Protein AF-A0A4T0CJU5-F1 (afdb_monomer)

Mean predicted aligned error: 21.54 Å

Radius of gyration: 44.18 Å; Cα contacts (8 Å, |Δi|>4): 2040; chains: 1; bounding box: 103×99×143 Å

Secondary structure (DSSP, 8-state):
-PPPPP----PPPTT---HHHHHHHHHHHSSEEETTTS-TTS-HHHHHHHHHHHHTTTSEEEEEEEEEEEEE-HHHHHHHHH--HHHHHHHHHHTTSSEETTTHHHHH-HHHHHHHHHHHHHTTSEEEETTEEEES-SS---HHHHHHHHHHHHS--S-HHHHHHHHHTTSEEEEEEEEEEEEE-TT--SS----BSS--HHHHHH-GGGTPPBPPP-TTSPPPPP-PPPPPHHHHHHHHHHHHHHTTTPEEP----SEEEHHHHTGGGT--TT-GGGSTTT--B-SSS-B-PSS---HHHHHHHHHHTTTGGGT-GGGG-S-PPPP-HHHHHHHHHHHHHT--TT-----S---HHHHTBEEE-SSTHHHHHHHHHHHHTS---EEEEEEEEEE------SS--SEEEEEEEEEEEES--HHHHHHHHHHHHHHTT---EEEEE--BTTEEEEEEEEEEEGGGTEEEEEEEEEEE-HHHHHHHT--TTEEEEEEEEESHHHHHHHHT-SSGGGTSSTT--HHHHHTTT--TTS-----SGGGGTTHHHHHHHHHHHHHHHHS-HHHHHHHHTTHHHHHHHHHHHHHHTT-HHHHHHHHHHHSGGGTTTSHHHHHHHTT--SHHHHHH-HHHHHHHHSPEEEEEEHHHHHHHHHHHHHTGGGTHHHHHHHHHHHEEEEEE-TTTSTTTT-HHHHHHHTTS---------BSTT--SS-S---TTPPP-------SPPPPPHHHHHHHHHHHHHHHHHSPPPTTS--HHHHHHHHHTSPPPTTPPPGGGSPPPPPPHHHHHHHHHHHHHHHHHTPPPS--SS-----EEEEEEEPS-TT-EEEEEE-TTSSEEEEEETTSEEEEEETT---B--TTPPTTPPPBSEEEEE--SS-EEEEEEPP-----HHHHTTSS-S--TT--TTS--EEEEEETTSEEEEEETTT--EEEEEE--SS-EEEEEE-TTSSEEEEEETTSEEEEEETTEEEEEEEEE--SS-EEEEEE-TTSSEEEEEE-TTT--EEEEETTT--EEEEE---SS-EEEEEE-TTSSEEEEEETTSEEEEEETTT--EEEEEE---TT-EEEEEE-TTSSEEEEEETTSEEEEEE-SPPP---TTGGGTTTS-----------------------------TTEEEEEE-SS--EEEEEE-TTSEEEEEEE---

Structure (mmCIF, N/CA/C/O backbone):
data_AF-A0A4T0CJU5-F1
#
_entry.id   AF-A0A4T0CJU5-F1
#
loop_
_atom_site.group_PDB
_atom_site.id
_atom_site.type_symbol
_atom_site.label_atom_id
_atom_site.label_alt_id
_atom_site.label_comp_id
_atom_site.label_asym_id
_atom_site.label_entity_id
_atom_site.label_seq_id
_atom_site.pdbx_PDB_ins_code
_atom_site.Cartn_x
_atom_site.Cartn_y
_atom_site.Cartn_z
_atom_site.occupancy
_atom_site.B_iso_or_equiv
_atom_site.auth_seq_id
_atom_site.auth_comp_id
_atom_site.auth_asym_id
_atom_site.auth_atom_id
_atom_site.pdbx_PDB_model_num
ATOM 1 N N . MET A 1 1 ? -14.680 -33.473 -6.000 1.00 34.31 1 MET A N 1
ATOM 2 C CA . MET A 1 1 ? -15.184 -34.357 -4.924 1.00 34.31 1 MET A CA 1
ATOM 3 C C . MET A 1 1 ? -14.002 -34.819 -4.080 1.00 34.31 1 MET A C 1
ATOM 5 O O . MET A 1 1 ? -12.968 -35.055 -4.693 1.00 34.31 1 MET A O 1
ATOM 9 N N . PRO A 1 2 ? -14.130 -34.978 -2.750 1.00 33.25 2 PRO A N 1
ATOM 10 C CA . PRO A 1 2 ? -15.280 -34.644 -1.912 1.00 33.25 2 PRO A CA 1
ATOM 11 C C . PRO A 1 2 ? -15.094 -33.295 -1.190 1.00 33.25 2 PRO A C 1
ATOM 13 O O . PRO A 1 2 ? -14.107 -33.085 -0.497 1.00 33.25 2 PRO A O 1
ATOM 16 N N . GLY A 1 3 ? -16.074 -32.397 -1.307 1.00 28.19 3 GLY A N 1
ATOM 17 C CA . GLY A 1 3 ? -16.314 -31.404 -0.256 1.00 28.19 3 GLY A CA 1
ATOM 18 C C . GLY A 1 3 ? -17.246 -32.030 0.782 1.00 28.19 3 GLY A C 1
ATOM 19 O O . GLY A 1 3 ? -18.084 -32.859 0.412 1.00 28.19 3 GLY A O 1
ATOM 20 N N . GLN A 1 4 ? -17.125 -31.669 2.062 1.00 28.81 4 GLN A N 1
ATOM 21 C CA . GLN A 1 4 ? -18.107 -32.107 3.055 1.00 28.81 4 GLN A CA 1
ATOM 22 C C . GLN A 1 4 ? -19.488 -31.567 2.670 1.00 28.81 4 GLN A C 1
ATOM 24 O O . GLN A 1 4 ? -19.702 -30.357 2.605 1.00 28.81 4 GLN A O 1
ATOM 29 N N . ARG A 1 5 ? -20.440 -32.476 2.434 1.00 32.47 5 ARG A N 1
ATOM 30 C CA . ARG A 1 5 ? -21.855 -32.111 2.411 1.00 32.47 5 ARG A CA 1
ATOM 31 C C . ARG A 1 5 ? -22.204 -31.589 3.806 1.00 32.47 5 ARG A C 1
ATOM 33 O O . ARG A 1 5 ? -22.168 -32.362 4.762 1.00 32.47 5 ARG A O 1
ATOM 40 N N . GLY A 1 6 ? -22.579 -30.312 3.908 1.00 31.36 6 GLY A N 1
ATOM 41 C CA . GLY A 1 6 ? -23.425 -29.863 5.018 1.00 31.36 6 GLY A CA 1
ATOM 42 C C . GLY A 1 6 ? -24.657 -30.775 5.099 1.00 31.36 6 GLY A C 1
ATOM 43 O O . GLY A 1 6 ? -25.038 -31.338 4.066 1.00 31.36 6 GLY A O 1
ATOM 44 N N . PRO A 1 7 ? -25.230 -30.998 6.294 1.00 32.50 7 PRO A N 1
ATOM 45 C CA . PRO A 1 7 ? -26.117 -32.127 6.541 1.00 32.50 7 PRO A CA 1
ATOM 46 C C . PRO A 1 7 ? -27.236 -32.199 5.502 1.00 32.50 7 PRO A C 1
ATOM 48 O O . PRO A 1 7 ? -28.083 -31.309 5.411 1.00 32.50 7 PRO A O 1
ATOM 51 N N . VAL A 1 8 ? -27.214 -33.288 4.726 1.00 31.36 8 VAL A N 1
ATOM 52 C CA . VAL A 1 8 ? -28.356 -33.733 3.923 1.00 31.36 8 VAL A CA 1
ATOM 53 C C . VAL A 1 8 ? -29.567 -33.737 4.857 1.00 31.36 8 VAL A C 1
ATOM 55 O O . VAL A 1 8 ? -29.411 -34.199 5.993 1.00 31.36 8 VAL A O 1
ATOM 58 N N . PRO A 1 9 ? -30.749 -33.242 4.443 1.00 34.59 9 PRO A N 1
ATOM 59 C CA . PRO A 1 9 ? -31.945 -33.393 5.255 1.00 34.59 9 PRO A CA 1
ATOM 60 C C . PRO A 1 9 ? -32.170 -34.888 5.482 1.00 34.59 9 PRO A C 1
ATOM 62 O O . PRO A 1 9 ? -32.543 -35.623 4.567 1.00 34.59 9 PRO A O 1
ATOM 65 N N . VAL A 1 10 ? -31.884 -35.343 6.702 1.00 34.25 10 VAL A N 1
ATOM 66 C CA . VAL A 1 10 ? -32.194 -36.700 7.134 1.00 34.25 10 VAL A CA 1
ATOM 67 C C . VAL A 1 10 ? -33.710 -36.760 7.210 1.00 34.25 10 VAL A C 1
ATOM 69 O O . VAL A 1 10 ? -34.306 -36.341 8.202 1.00 34.25 10 VAL A O 1
ATOM 72 N N . LEU A 1 11 ? -34.325 -37.235 6.124 1.00 36.34 11 LEU A N 1
ATOM 73 C CA . LEU A 1 11 ? -35.684 -37.759 6.148 1.00 36.34 11 LEU A CA 1
ATOM 74 C C . LEU A 1 11 ? -35.751 -38.719 7.332 1.00 36.34 11 LEU A C 1
ATOM 76 O O . LEU A 1 11 ? -34.947 -39.653 7.412 1.00 36.34 11 LEU A O 1
ATOM 80 N N . ALA A 1 12 ? -36.637 -38.423 8.282 1.00 36.53 12 ALA A N 1
ATOM 81 C CA . ALA A 1 12 ? -36.696 -39.153 9.535 1.00 36.53 12 ALA A CA 1
ATOM 82 C C . ALA A 1 12 ? -36.865 -40.649 9.245 1.00 36.53 12 ALA A C 1
ATOM 84 O O . ALA A 1 12 ? -37.767 -41.051 8.507 1.00 36.53 12 ALA A O 1
ATOM 85 N N . GLN A 1 13 ? -35.992 -41.478 9.822 1.00 35.62 13 GLN A N 1
ATOM 86 C CA . GLN A 1 13 ? -36.220 -42.918 9.818 1.00 35.62 13 GLN A CA 1
ATOM 87 C C . GLN A 1 13 ? -37.549 -43.171 10.532 1.00 35.62 13 GLN A C 1
ATOM 89 O O . GLN A 1 13 ? -37.725 -42.748 11.677 1.00 35.62 13 GLN A O 1
ATOM 94 N N . ALA A 1 14 ? -38.489 -43.819 9.843 1.00 38.78 14 ALA A N 1
ATOM 95 C CA . ALA A 1 14 ? -39.822 -44.082 10.369 1.00 38.78 14 ALA A CA 1
ATOM 96 C C . ALA A 1 14 ? -39.717 -44.902 11.670 1.00 38.78 14 ALA A C 1
ATOM 98 O O . ALA A 1 14 ? -39.385 -46.086 11.635 1.00 38.78 14 ALA A O 1
ATOM 99 N N . GLY A 1 15 ? -39.952 -44.242 12.810 1.00 46.50 15 GLY A N 1
ATOM 100 C CA . GLY A 1 15 ? -39.748 -44.796 14.155 1.00 46.50 15 GLY A CA 1
ATOM 101 C C . GLY A 1 15 ? -38.930 -43.917 15.115 1.00 46.50 15 GLY A C 1
ATOM 102 O O . GLY A 1 15 ? -38.933 -44.190 16.312 1.00 46.50 15 GLY A O 1
ATOM 103 N N . GLY A 1 16 ? -38.252 -42.864 14.642 1.00 55.28 16 GLY A N 1
ATOM 104 C CA . GLY A 1 16 ? -37.567 -41.894 15.511 1.00 55.28 16 GLY A CA 1
ATOM 105 C C . GLY A 1 16 ? -38.511 -40.854 16.140 1.00 55.28 16 GLY A C 1
ATOM 106 O O . GLY A 1 16 ? -39.397 -40.338 15.462 1.00 55.28 16 GLY A O 1
ATOM 107 N N . ARG A 1 17 ? -38.300 -40.511 17.421 1.00 71.00 17 ARG A N 1
ATOM 108 C CA . ARG A 1 17 ? -39.017 -39.436 18.141 1.00 71.00 17 ARG A CA 1
ATOM 109 C C . ARG A 1 17 ? -38.549 -38.062 17.642 1.00 71.00 17 ARG A C 1
ATOM 111 O O . ARG A 1 17 ? -37.411 -37.680 17.907 1.00 71.00 17 ARG A O 1
ATOM 118 N N . ASP A 1 18 ? -39.406 -37.314 16.944 1.00 78.50 18 ASP A N 1
ATOM 119 C CA . ASP A 1 18 ? -39.071 -35.956 16.491 1.00 78.50 18 ASP A CA 1
ATOM 120 C C . ASP A 1 18 ? -39.373 -34.902 17.569 1.00 78.50 18 ASP A C 1
ATOM 122 O O . ASP A 1 18 ? -40.442 -34.289 17.607 1.00 78.50 18 ASP A O 1
ATOM 126 N N . LEU A 1 19 ? -38.374 -34.659 18.419 1.00 83.12 19 LEU A N 1
ATOM 127 C CA . LEU A 1 19 ? -38.361 -33.588 19.421 1.00 83.12 19 LEU A CA 1
ATOM 128 C C . LEU A 1 19 ? -38.617 -32.187 18.841 1.00 83.12 19 LEU A C 1
ATOM 130 O O . LEU A 1 19 ? -39.083 -31.305 19.559 1.00 83.12 19 LEU A O 1
ATOM 134 N N . THR A 1 20 ? -38.329 -31.963 17.555 1.00 83.44 20 THR A N 1
ATOM 135 C CA . THR A 1 20 ? -38.596 -30.680 16.891 1.00 83.44 20 THR A CA 1
ATOM 136 C C . THR A 1 20 ? -40.099 -30.447 16.742 1.00 83.44 20 THR A C 1
ATOM 138 O O . THR A 1 20 ? -40.572 -29.342 16.997 1.00 83.44 20 THR A O 1
ATOM 141 N N . GLN A 1 21 ? -40.851 -31.488 16.372 1.00 84.62 21 GLN A N 1
ATOM 142 C CA . GLN A 1 21 ? -42.308 -31.426 16.252 1.00 84.62 21 GLN A CA 1
ATOM 143 C C . GLN A 1 21 ? -42.981 -31.474 17.631 1.00 84.62 21 GLN A C 1
ATOM 145 O O . GLN A 1 21 ? -43.882 -30.688 17.906 1.00 84.62 21 GLN A O 1
ATOM 150 N N . GLU A 1 22 ? -42.480 -32.313 18.540 1.00 85.31 22 GLU A N 1
ATOM 151 C CA . GLU A 1 22 ? -42.997 -32.438 19.909 1.00 85.31 22 GLU A CA 1
ATOM 152 C C . GLU A 1 22 ? -42.946 -31.104 20.682 1.00 85.31 22 GLU A C 1
ATOM 154 O O . GLU A 1 22 ? -43.905 -30.744 21.365 1.00 85.31 22 GLU A O 1
ATOM 159 N N . VAL A 1 23 ? -41.881 -30.309 20.511 1.00 85.31 23 VAL A N 1
ATOM 160 C CA . VAL A 1 23 ? -41.797 -28.944 21.066 1.00 85.31 23 VAL A CA 1
ATOM 161 C C . VAL A 1 23 ? -42.790 -27.980 20.401 1.00 85.31 23 VAL A C 1
ATOM 163 O O . VAL A 1 23 ? -43.347 -27.124 21.091 1.00 85.31 23 VAL A O 1
ATOM 166 N N . LEU A 1 24 ? -43.050 -28.103 19.093 1.00 86.25 24 LEU A N 1
ATOM 167 C CA . LEU A 1 24 ? -44.041 -27.268 18.402 1.00 86.25 24 LEU A CA 1
ATOM 168 C C . LEU A 1 24 ? -45.474 -27.577 18.851 1.00 86.25 24 LEU A C 1
ATOM 170 O O . LEU A 1 24 ? -46.234 -26.633 19.058 1.00 86.25 24 LEU A O 1
ATOM 174 N N . ASP A 1 25 ? -45.825 -28.849 19.053 1.00 85.44 25 ASP A N 1
ATOM 175 C CA . ASP A 1 25 ? -47.149 -29.285 19.524 1.00 85.44 25 ASP A CA 1
ATOM 176 C C . ASP A 1 25 ? -47.375 -28.988 21.020 1.00 85.44 25 ASP A C 1
ATOM 178 O O . ASP A 1 25 ? -48.465 -28.560 21.423 1.00 85.44 25 ASP A O 1
ATOM 182 N N . LEU A 1 26 ? -46.333 -29.115 21.852 1.00 85.94 26 LEU A N 1
ATOM 183 C CA . LEU A 1 26 ? -46.367 -28.643 23.241 1.00 85.94 26 LEU A CA 1
ATOM 184 C C . LEU A 1 26 ? -46.540 -27.120 23.311 1.00 85.94 26 LEU A C 1
ATOM 186 O O . LEU A 1 26 ? -47.328 -26.641 24.123 1.00 85.94 26 LEU A O 1
ATOM 190 N N . LEU A 1 27 ? -45.878 -26.353 22.437 1.00 86.38 27 LEU A N 1
ATOM 191 C CA . LEU A 1 27 ? -46.129 -24.915 22.319 1.00 86.38 27 LEU A CA 1
ATOM 192 C C . LEU A 1 27 ? -47.499 -24.609 21.708 1.00 86.38 27 LEU A C 1
ATOM 194 O O . LEU A 1 27 ? -48.075 -23.579 22.033 1.00 86.38 27 LEU A O 1
ATOM 198 N N . ASP A 1 28 ? -48.070 -25.459 20.855 1.00 84.94 28 ASP A N 1
ATOM 199 C CA . ASP A 1 28 ? -49.407 -25.204 20.304 1.00 84.94 28 ASP A CA 1
ATOM 200 C C . ASP A 1 28 ? -50.444 -25.117 21.434 1.00 84.94 28 ASP A C 1
ATOM 202 O O . ASP A 1 28 ? -51.267 -24.199 21.464 1.00 84.94 28 ASP A O 1
ATOM 206 N N . THR A 1 29 ? -50.297 -26.008 22.422 1.00 82.69 29 THR A N 1
ATOM 207 C CA . THR A 1 29 ? -51.180 -26.163 23.587 1.00 82.69 29 THR A CA 1
ATOM 208 C C . THR A 1 29 ? -50.784 -25.348 24.829 1.00 82.69 29 THR A C 1
ATOM 210 O O . THR A 1 29 ? -51.663 -25.030 25.632 1.00 82.69 29 THR A O 1
ATOM 213 N N . LYS A 1 30 ? -49.507 -24.976 25.007 1.00 81.38 30 LYS A N 1
ATOM 214 C CA . LYS A 1 30 ? -49.002 -24.193 26.155 1.00 81.38 30 LYS A CA 1
ATOM 215 C C . LYS A 1 30 ? -48.393 -22.855 25.731 1.00 81.38 30 LYS A C 1
ATOM 217 O O . LYS A 1 30 ? -47.705 -22.754 24.723 1.00 81.38 30 LYS A O 1
ATOM 222 N N . GLN A 1 31 ? -48.561 -21.819 26.556 1.00 79.50 31 GLN A N 1
ATOM 223 C CA . GLN A 1 31 ? -47.964 -20.497 26.303 1.00 79.50 31 GLN A CA 1
ATOM 224 C C . GLN A 1 31 ? -46.421 -20.514 26.355 1.00 79.50 31 GLN A C 1
ATOM 226 O O . GLN A 1 31 ? -45.768 -19.765 25.626 1.00 79.50 31 GLN A O 1
ATOM 231 N N . SER A 1 32 ? -45.851 -21.386 27.186 1.00 85.06 32 SER A N 1
ATOM 232 C CA . SER A 1 32 ? -44.426 -21.712 27.234 1.00 85.06 32 SER A CA 1
ATOM 233 C C . SER A 1 32 ? -44.226 -23.183 27.614 1.00 85.06 32 SER A C 1
ATOM 235 O O . SER A 1 32 ? -45.125 -23.815 2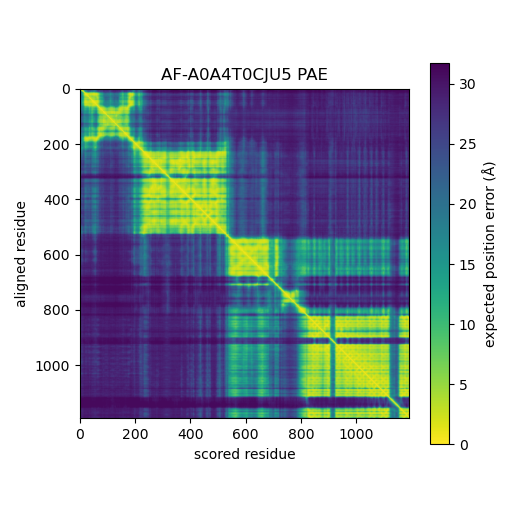8.172 1.00 85.06 32 SER A O 1
ATOM 237 N N . VAL A 1 33 ? -43.054 -23.730 27.292 1.00 85.56 33 VAL A N 1
ATOM 238 C CA . VAL A 1 33 ? -42.663 -25.120 27.582 1.00 85.56 33 VAL A CA 1
ATOM 239 C C . VAL A 1 33 ? -41.391 -25.101 28.419 1.00 85.56 33 VAL A C 1
ATOM 241 O O . VAL A 1 33 ? -40.379 -24.553 27.981 1.00 85.56 33 VAL A O 1
ATOM 244 N N . ALA A 1 34 ? -41.436 -25.682 29.617 1.00 84.88 34 ALA A N 1
ATOM 245 C CA . ALA A 1 34 ? -40.301 -25.728 30.539 1.00 84.88 34 ALA A CA 1
ATOM 246 C C . ALA A 1 34 ? -39.652 -27.116 30.488 1.00 84.88 34 ALA A C 1
ATOM 248 O O . ALA A 1 34 ? -40.258 -28.110 30.884 1.00 84.88 34 ALA A O 1
ATOM 249 N N . THR A 1 35 ? -38.415 -27.211 29.995 1.00 78.06 35 THR A N 1
ATOM 250 C CA . THR A 1 35 ? -37.822 -28.508 29.606 1.00 78.06 35 THR A CA 1
ATOM 251 C C . THR A 1 35 ? -37.468 -29.421 30.780 1.00 78.06 35 THR A C 1
ATOM 253 O O . THR A 1 35 ? -37.191 -30.597 30.573 1.00 78.06 35 THR A O 1
ATOM 256 N N . GLU A 1 36 ? -37.509 -28.900 32.006 1.00 74.06 36 GLU A N 1
ATOM 257 C CA . GLU A 1 36 ? -37.321 -29.650 33.253 1.00 74.06 36 GLU A CA 1
ATOM 258 C C . GLU A 1 36 ? -38.608 -30.356 33.728 1.00 74.06 36 GLU A C 1
ATOM 260 O O . GLU A 1 36 ? -38.525 -31.426 34.325 1.00 74.06 36 GLU A O 1
ATOM 265 N N . SER A 1 37 ? -39.795 -29.805 33.431 1.00 77.62 37 SER A N 1
ATOM 266 C CA . SER A 1 37 ? -41.093 -30.411 33.784 1.00 77.62 37 SER A CA 1
ATOM 267 C C . SER A 1 37 ? -41.771 -31.128 32.619 1.00 77.62 37 SER A C 1
ATOM 269 O O . SER A 1 37 ? -42.499 -32.094 32.832 1.00 77.62 37 SER A O 1
ATOM 271 N N . ASP A 1 38 ? -41.559 -30.639 31.396 1.00 80.19 38 ASP A N 1
ATOM 272 C CA . ASP A 1 38 ? -42.331 -31.042 30.219 1.00 80.19 38 ASP A CA 1
ATOM 273 C C . ASP A 1 38 ? -41.618 -32.092 29.355 1.00 80.19 38 ASP A C 1
ATOM 275 O O . ASP A 1 38 ? -42.274 -32.784 28.581 1.00 80.19 38 ASP A O 1
ATOM 279 N N . LEU A 1 39 ? -40.291 -32.220 29.489 1.00 82.50 39 LEU A N 1
ATOM 280 C CA . LEU A 1 39 ? -39.454 -33.198 28.776 1.00 82.50 39 LEU A CA 1
ATOM 281 C C . LEU A 1 39 ? -38.427 -33.883 29.717 1.00 82.50 39 LEU A C 1
ATOM 283 O O . LEU A 1 39 ? -37.240 -33.931 29.387 1.00 82.50 39 LEU A O 1
ATOM 287 N N . PRO A 1 40 ? -38.838 -34.422 30.887 1.00 77.50 40 PRO A N 1
ATOM 288 C CA . PRO A 1 40 ? -37.910 -34.955 31.893 1.00 77.50 40 PRO A CA 1
ATOM 289 C C . PRO A 1 40 ? -37.115 -36.184 31.417 1.00 77.50 40 PRO A C 1
ATOM 291 O O . PRO A 1 40 ? -35.998 -36.409 31.878 1.00 77.50 40 PRO A O 1
ATOM 294 N N . ASP A 1 41 ? -37.665 -36.961 30.478 1.00 78.50 41 ASP A N 1
ATOM 295 C CA . ASP A 1 41 ? -37.076 -38.214 29.980 1.00 78.50 41 ASP A CA 1
ATOM 296 C C . ASP A 1 41 ? -36.037 -38.018 28.856 1.00 78.50 41 ASP A C 1
ATOM 298 O O . ASP A 1 41 ? -35.612 -38.991 28.230 1.00 78.50 41 ASP A O 1
ATOM 302 N N . VAL A 1 42 ? -35.661 -36.773 28.534 1.00 79.88 42 VAL A N 1
ATOM 303 C CA . VAL A 1 42 ? -34.847 -36.436 27.353 1.00 79.88 42 VAL A CA 1
ATOM 304 C C . VAL A 1 42 ? -33.572 -35.687 27.747 1.00 79.88 42 VAL A C 1
ATOM 306 O O . VAL A 1 42 ? -33.567 -34.811 28.613 1.00 79.88 42 VAL A O 1
ATOM 309 N N . GLY A 1 43 ? -32.457 -36.012 27.087 1.00 79.25 43 GLY A N 1
ATOM 310 C CA . GLY A 1 43 ? -31.177 -35.352 27.332 1.00 79.25 43 GLY A CA 1
ATOM 311 C C . GLY A 1 43 ? -31.204 -33.873 26.933 1.00 79.25 43 GLY A C 1
ATOM 312 O O . GLY A 1 43 ? -31.515 -33.537 25.792 1.00 79.25 43 GLY A O 1
ATOM 313 N N . GLN A 1 44 ? -30.789 -32.973 27.833 1.00 79.88 44 GLN A N 1
ATOM 314 C CA . GLN A 1 44 ? -30.813 -31.519 27.580 1.00 79.88 44 GLN A CA 1
ATOM 315 C C . GLN A 1 44 ? -29.975 -31.086 26.354 1.00 79.88 44 GLN A C 1
ATOM 317 O O . GLN A 1 44 ? -30.245 -30.043 25.764 1.00 79.88 44 GLN A O 1
ATOM 322 N N . ALA A 1 45 ? -29.011 -31.900 25.905 1.00 76.62 45 ALA A N 1
ATOM 323 C CA . ALA A 1 45 ? -28.279 -31.677 24.653 1.00 76.62 45 ALA A CA 1
ATOM 324 C C . ALA A 1 45 ? -29.147 -31.881 23.390 1.00 76.62 45 ALA A C 1
ATOM 326 O O . ALA A 1 45 ? -29.015 -31.127 22.427 1.00 76.62 45 ALA A O 1
ATOM 327 N N . GLU A 1 46 ? -30.051 -32.865 23.400 1.00 81.19 46 GLU A N 1
ATOM 328 C CA . GLU A 1 46 ? -30.984 -33.152 22.299 1.00 81.19 46 GLU A CA 1
ATOM 329 C C . GLU A 1 46 ? -32.087 -32.088 22.250 1.00 81.19 46 GLU A C 1
ATOM 331 O O . GLU A 1 46 ? -32.373 -31.528 21.191 1.00 81.19 46 GLU A O 1
ATOM 336 N N . ILE A 1 47 ? -32.613 -31.726 23.426 1.00 84.19 47 ILE A N 1
ATOM 337 C CA . ILE A 1 47 ? -33.535 -30.599 23.621 1.00 84.19 47 ILE A CA 1
ATOM 338 C C . ILE A 1 47 ? -32.926 -29.306 23.062 1.00 84.19 47 ILE A C 1
ATOM 340 O O . ILE A 1 47 ? -33.566 -28.623 22.262 1.00 84.19 47 ILE A O 1
ATOM 344 N N . LYS A 1 48 ? -31.670 -28.984 23.412 1.00 84.38 48 LYS A N 1
ATOM 345 C CA . LYS A 1 48 ? -30.994 -27.789 22.888 1.00 84.38 48 LYS A CA 1
ATOM 346 C C . LYS A 1 48 ? -30.877 -27.823 21.360 1.00 84.38 48 LYS A C 1
ATOM 348 O O . LYS A 1 48 ? -31.148 -26.814 20.716 1.00 84.38 48 LYS A O 1
ATOM 353 N N . ALA A 1 49 ? -30.522 -28.966 20.769 1.00 81.25 49 ALA A N 1
ATOM 354 C CA . ALA A 1 49 ? -30.404 -29.101 19.316 1.00 81.25 49 ALA A CA 1
ATOM 355 C C . ALA A 1 49 ? -31.748 -28.894 18.586 1.00 81.25 49 ALA A C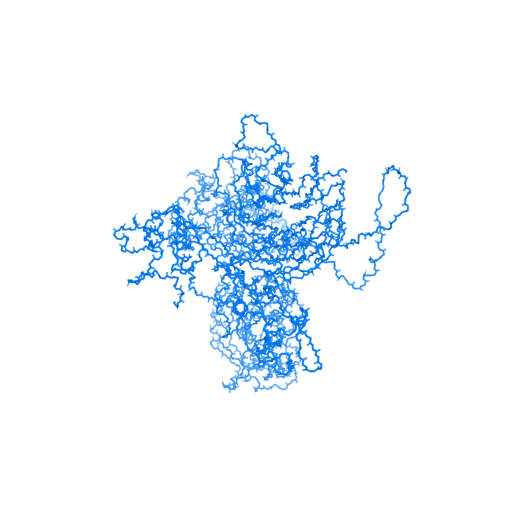 1
ATOM 357 O O . ALA A 1 49 ? -31.782 -28.257 17.529 1.00 81.25 49 ALA A O 1
ATOM 358 N N . ALA A 1 50 ? -32.860 -29.371 19.158 1.00 83.19 50 ALA A N 1
ATOM 359 C CA . ALA A 1 50 ? -34.206 -29.105 18.645 1.00 83.19 50 ALA A CA 1
ATOM 360 C C . ALA A 1 50 ? -34.581 -27.613 18.766 1.00 83.19 50 ALA A C 1
ATOM 362 O O . ALA A 1 50 ? -35.058 -27.010 17.800 1.00 83.19 50 ALA A O 1
ATOM 363 N N . LEU A 1 51 ? -34.296 -26.988 19.913 1.00 85.69 51 LEU A N 1
ATOM 364 C CA . LEU A 1 51 ? -34.552 -25.563 20.143 1.00 85.69 51 LEU A CA 1
ATOM 365 C C . LEU A 1 51 ? -33.715 -24.657 19.225 1.00 85.69 51 LEU A C 1
ATOM 367 O O . LEU A 1 51 ? -34.269 -23.742 18.619 1.00 85.69 51 LEU A O 1
ATOM 371 N N . ASP A 1 52 ? -32.425 -24.940 19.022 1.00 82.19 52 ASP A N 1
ATOM 372 C CA . ASP A 1 52 ? -31.564 -24.226 18.062 1.00 82.19 52 ASP A CA 1
ATOM 373 C C . ASP A 1 52 ? -32.103 -24.335 16.617 1.00 82.19 52 ASP A C 1
ATOM 375 O O . ASP A 1 52 ? -32.091 -23.363 15.849 1.00 82.19 52 ASP A O 1
ATOM 379 N N . ARG A 1 53 ? -32.631 -25.507 16.23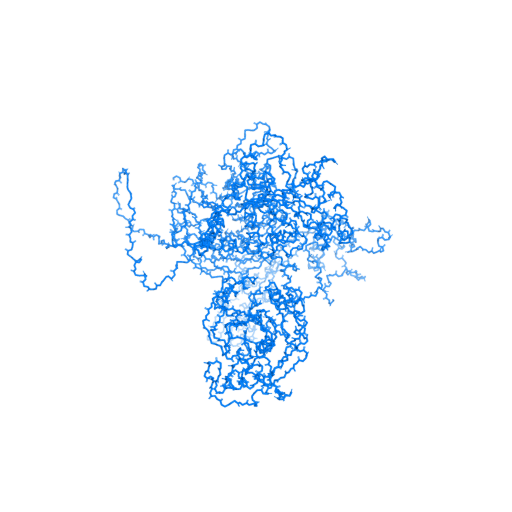1 1.00 82.31 53 ARG A N 1
ATOM 380 C CA . ARG A 1 53 ? -33.213 -25.760 14.898 1.00 82.31 53 ARG A CA 1
ATOM 381 C C . ARG A 1 53 ? -34.500 -24.964 14.636 1.00 82.31 53 ARG A C 1
ATOM 383 O O . ARG A 1 53 ? -34.745 -24.590 13.483 1.00 82.31 53 ARG A O 1
ATOM 390 N N . LEU A 1 54 ? -35.291 -24.689 15.674 1.00 83.50 54 LEU A N 1
ATOM 391 C CA . LEU A 1 54 ? -36.504 -23.863 15.604 1.00 83.50 54 LEU A CA 1
ATOM 392 C C . LEU A 1 54 ? -36.197 -22.361 15.738 1.00 83.50 54 LEU A C 1
ATOM 394 O O . LEU A 1 54 ? -36.754 -21.542 14.999 1.00 83.50 54 LEU A O 1
ATOM 398 N N . ALA A 1 55 ? -35.268 -21.997 16.625 1.00 81.12 55 ALA A N 1
ATOM 399 C CA . ALA A 1 55 ? -34.829 -20.620 16.844 1.00 81.12 55 ALA A CA 1
ATOM 400 C C . ALA A 1 55 ? -34.116 -20.032 15.619 1.00 81.12 55 ALA A C 1
ATOM 402 O O . ALA A 1 55 ? -34.404 -18.904 15.228 1.00 81.12 55 ALA A O 1
ATOM 403 N N . SER A 1 56 ? -33.293 -20.823 14.920 1.00 75.25 56 SER A N 1
ATOM 404 C CA . SER A 1 56 ? -32.663 -20.421 13.647 1.00 75.25 56 SER A CA 1
ATOM 405 C C . SER A 1 56 ? -33.656 -20.076 12.522 1.00 75.25 56 SER A C 1
ATOM 407 O O . SER A 1 56 ? -33.262 -19.467 11.529 1.00 75.25 56 SER A O 1
ATOM 409 N N . ARG A 1 57 ? -34.946 -20.414 12.675 1.00 76.25 57 ARG A N 1
ATOM 410 C CA . ARG A 1 57 ? -36.043 -20.032 11.763 1.00 76.25 57 ARG A CA 1
ATOM 411 C C . ARG A 1 57 ? -37.011 -19.007 12.357 1.00 76.25 57 ARG A C 1
ATOM 413 O O . ARG A 1 57 ? -37.940 -18.582 11.675 1.00 76.25 57 ARG A O 1
ATOM 420 N N . ASN A 1 58 ? -36.768 -18.558 13.589 1.00 79.31 58 ASN A N 1
ATOM 421 C CA . ASN A 1 58 ? -37.649 -17.695 14.383 1.00 79.31 58 ASN A CA 1
ATOM 422 C C . ASN A 1 58 ? -39.031 -18.318 14.685 1.00 79.31 58 ASN A C 1
ATOM 424 O O . ASN A 1 58 ? -39.984 -17.592 14.971 1.00 79.31 58 ASN A O 1
ATOM 428 N N . MET A 1 59 ? -39.153 -19.652 14.633 1.00 80.56 59 MET A N 1
ATOM 429 C CA . MET A 1 59 ? -40.395 -20.365 14.977 1.00 80.56 59 MET A CA 1
ATOM 430 C C . MET A 1 59 ? -40.603 -20.437 16.496 1.00 80.56 59 MET A C 1
ATOM 432 O O . MET A 1 59 ? -41.731 -20.388 16.978 1.00 80.56 59 MET A O 1
ATOM 436 N N . VAL A 1 60 ? -39.505 -20.511 17.253 1.00 86.75 60 VAL A N 1
ATOM 437 C CA . VAL A 1 60 ? -39.475 -20.585 18.720 1.00 86.75 60 VAL A CA 1
ATOM 438 C C . VAL A 1 60 ? -38.415 -19.625 19.248 1.00 86.75 60 VAL A C 1
ATOM 440 O O . VAL A 1 60 ? -37.341 -19.501 18.664 1.00 86.75 60 VAL A O 1
ATOM 443 N N . THR A 1 61 ? -38.706 -18.968 20.363 1.00 87.56 61 THR A N 1
ATOM 444 C CA . THR A 1 61 ? -37.742 -18.225 21.186 1.00 87.56 61 THR A CA 1
ATOM 445 C C . THR A 1 61 ? -37.560 -18.965 22.505 1.00 87.56 61 THR A C 1
ATOM 447 O O . THR A 1 61 ? -38.543 -19.452 23.063 1.00 87.56 61 THR A O 1
ATOM 450 N N . TYR A 1 62 ? -36.334 -19.088 23.015 1.00 90.31 62 TYR A N 1
ATOM 451 C CA . TYR A 1 62 ? -36.092 -19.792 24.276 1.00 90.31 62 TYR A CA 1
ATOM 452 C C . TYR A 1 62 ? -35.093 -19.068 25.178 1.00 90.31 62 TYR A C 1
ATOM 454 O O . TYR A 1 62 ? -34.114 -18.488 24.709 1.00 90.31 62 TYR A O 1
ATOM 462 N N . GLU A 1 63 ? -35.349 -19.132 26.480 1.00 86.75 63 GLU A N 1
ATOM 463 C CA . GLU A 1 63 ? -34.460 -18.657 27.537 1.00 86.75 63 GLU A CA 1
ATOM 464 C C . GLU A 1 63 ? -33.682 -19.840 28.131 1.00 86.75 63 GLU A C 1
ATOM 466 O O . GLU A 1 63 ? -34.138 -20.986 28.086 1.00 86.75 63 GLU A O 1
ATOM 471 N N . THR A 1 64 ? -32.484 -19.576 28.659 1.00 88.44 64 THR A N 1
ATOM 472 C CA . THR A 1 64 ? -31.605 -20.590 29.264 1.00 88.44 64 THR A CA 1
ATOM 473 C C . THR A 1 64 ? -31.490 -20.335 30.761 1.00 88.44 64 THR A C 1
ATOM 475 O O . THR A 1 64 ? -30.965 -19.302 31.170 1.00 88.44 64 THR A O 1
ATOM 478 N N . ASN A 1 65 ? -31.960 -21.286 31.564 1.00 82.31 65 ASN A N 1
ATOM 479 C CA . ASN A 1 65 ? -31.909 -21.245 33.018 1.00 82.31 65 ASN A CA 1
ATOM 480 C C . ASN A 1 65 ? -30.728 -22.078 33.521 1.00 82.31 65 ASN A C 1
ATOM 482 O O . ASN A 1 65 ? -30.707 -23.304 33.426 1.00 82.31 65 ASN A O 1
ATOM 486 N N . ASP A 1 66 ? -29.741 -21.380 34.071 1.00 81.62 66 ASP A N 1
ATOM 487 C CA . ASP A 1 66 ? -28.515 -21.947 34.616 1.00 81.62 66 ASP A CA 1
ATOM 488 C C . ASP A 1 66 ? -28.603 -22.062 36.147 1.00 81.62 66 ASP A C 1
ATOM 490 O O . ASP A 1 66 ? -28.737 -21.049 36.834 1.00 81.62 66 ASP A O 1
ATOM 494 N N . GLN A 1 67 ? -28.467 -23.270 36.703 1.00 77.75 67 GLN A N 1
ATOM 495 C CA . GLN A 1 67 ? -28.383 -23.489 38.154 1.00 77.75 67 GLN A CA 1
ATOM 496 C C . GLN A 1 67 ? -27.140 -24.298 38.543 1.00 77.75 67 GLN A C 1
ATOM 498 O O . GLN A 1 67 ? -26.867 -25.364 37.994 1.00 77.75 67 GLN A O 1
ATOM 503 N N . GLU A 1 68 ? -26.391 -23.825 39.539 1.00 79.94 68 GLU A N 1
ATOM 504 C CA . GLU A 1 68 ? -25.279 -24.574 40.134 1.00 79.94 68 GLU A CA 1
ATOM 505 C C . GLU A 1 68 ? -25.773 -25.446 41.296 1.00 79.94 68 GLU A C 1
ATOM 507 O O . GLU A 1 68 ? -26.205 -24.931 42.326 1.00 79.94 68 GLU A O 1
ATOM 512 N N . GLN A 1 69 ? -25.673 -26.772 41.158 1.00 81.88 69 GLN A N 1
ATOM 513 C CA . GLN A 1 69 ? -25.951 -27.725 42.238 1.00 81.88 69 GLN A CA 1
ATOM 514 C C . GLN A 1 69 ? -24.638 -28.252 42.832 1.00 81.88 69 GLN A C 1
ATOM 516 O O . GLN A 1 69 ? -23.695 -28.585 42.107 1.00 81.88 69 GLN A O 1
ATOM 521 N N . VAL A 1 70 ? -24.568 -28.348 44.161 1.00 83.56 70 VAL A N 1
ATOM 522 C CA . VAL A 1 70 ? -23.454 -28.984 44.878 1.00 83.56 70 VAL A CA 1
ATOM 523 C C . VAL A 1 70 ? -23.738 -30.481 44.960 1.00 83.56 70 VAL A C 1
ATOM 525 O O . VAL A 1 70 ? -24.712 -30.903 45.580 1.00 83.56 70 VAL A O 1
ATOM 528 N N . VAL A 1 71 ? -22.878 -31.284 44.339 1.00 84.31 71 VAL A N 1
ATOM 529 C CA . VAL A 1 71 ? -22.991 -32.746 44.268 1.00 84.31 71 VAL A CA 1
ATOM 530 C C . VAL A 1 71 ? -21.805 -33.365 45.006 1.00 84.31 71 VAL A C 1
ATOM 532 O O . VAL A 1 71 ? -20.670 -32.902 44.860 1.00 84.31 71 VAL A O 1
ATOM 535 N N . LEU A 1 72 ? -22.047 -34.400 45.812 1.00 84.31 72 LEU A N 1
ATOM 536 C CA . LEU A 1 72 ? -20.977 -35.159 46.465 1.00 84.31 72 LEU A CA 1
ATOM 537 C C . LEU A 1 72 ? -20.101 -35.871 45.423 1.00 84.31 72 LEU A C 1
ATOM 539 O O . LEU A 1 72 ? -20.574 -36.292 44.369 1.00 84.31 72 LEU A O 1
ATOM 543 N N . THR A 1 73 ? -18.816 -36.043 45.727 1.00 86.38 73 THR A N 1
ATOM 544 C CA . THR A 1 73 ? -17.987 -37.023 45.009 1.00 86.38 73 THR A CA 1
ATOM 545 C C . THR A 1 73 ? -18.196 -38.414 45.606 1.00 86.38 73 THR A C 1
ATOM 547 O O . THR A 1 73 ? -18.680 -38.531 46.728 1.00 86.38 73 THR A O 1
ATOM 550 N N . LYS A 1 74 ? -17.759 -39.478 44.920 1.00 81.25 74 LYS A N 1
ATOM 551 C CA . LYS A 1 74 ? -17.854 -40.856 45.449 1.00 81.25 74 LYS A CA 1
ATOM 552 C C . LYS A 1 74 ? -17.191 -41.030 46.827 1.00 81.25 74 LYS A C 1
ATOM 554 O O . LYS A 1 74 ? -17.670 -41.811 47.639 1.00 81.25 74 LYS A O 1
ATOM 559 N N . GLU A 1 75 ? -16.121 -40.279 47.110 1.00 81.94 75 GLU A N 1
ATOM 560 C CA . GLU A 1 75 ? -15.499 -40.240 48.443 1.00 81.94 75 GLU A CA 1
ATOM 561 C C . GLU A 1 75 ? -16.366 -39.461 49.451 1.00 81.94 75 GLU A C 1
ATOM 563 O O . GLU A 1 75 ? -16.520 -39.885 50.594 1.00 81.94 75 GLU A O 1
ATOM 568 N N . GLY A 1 76 ? -16.989 -38.355 49.027 1.00 83.94 76 GLY A N 1
ATOM 569 C CA . GLY A 1 76 ? -17.960 -37.613 49.835 1.00 83.94 76 GLY A CA 1
ATOM 570 C C . GLY A 1 76 ? -19.202 -38.436 50.202 1.00 83.94 76 GLY A C 1
ATOM 571 O O . GLY A 1 76 ? -19.635 -38.391 51.350 1.00 83.94 76 GLY A O 1
ATOM 572 N N . GLU A 1 77 ? -19.732 -39.232 49.269 1.00 83.00 77 GLU A N 1
ATOM 573 C CA . GLU A 1 77 ? -20.836 -40.179 49.502 1.00 83.00 77 GLU A CA 1
ATOM 574 C C . GLU A 1 77 ? -20.438 -41.281 50.494 1.00 83.00 77 GLU A C 1
ATOM 576 O O . GLU A 1 77 ? -21.185 -41.578 51.425 1.00 83.00 77 GLU A O 1
ATOM 581 N N . GLN A 1 78 ? -19.239 -41.857 50.348 1.00 80.94 78 GLN A N 1
ATOM 582 C CA . GLN A 1 78 ? -18.711 -42.836 51.304 1.00 80.94 78 GLN A CA 1
ATOM 583 C C . GLN A 1 78 ? -18.536 -42.238 52.704 1.00 80.94 78 GLN A C 1
ATOM 585 O O . GLN A 1 78 ? -18.891 -42.884 53.686 1.00 80.94 78 GLN A O 1
ATOM 590 N N . ILE A 1 79 ? -18.048 -41.000 52.826 1.00 83.88 79 ILE A N 1
ATOM 591 C CA . ILE A 1 79 ? -17.916 -40.334 54.130 1.00 83.88 79 ILE A CA 1
ATOM 592 C C . ILE A 1 79 ? -19.284 -39.983 54.734 1.00 83.88 79 ILE A C 1
ATOM 594 O O . ILE A 1 79 ? -19.455 -40.141 55.940 1.00 83.88 79 ILE A O 1
ATOM 598 N N . ALA A 1 80 ? -20.261 -39.546 53.932 1.00 82.56 80 ALA A N 1
ATOM 599 C CA . ALA A 1 80 ? -21.618 -39.263 54.407 1.00 82.56 80 ALA A CA 1
ATOM 600 C C . ALA A 1 80 ? -22.310 -40.523 54.967 1.00 82.56 80 ALA A C 1
ATOM 602 O O . ALA A 1 80 ? -22.948 -40.457 56.017 1.00 82.56 80 ALA A O 1
ATOM 603 N N . ASN A 1 81 ? -22.131 -41.673 54.307 1.00 80.62 81 ASN A N 1
ATOM 604 C CA . ASN A 1 81 ? -22.751 -42.943 54.696 1.00 80.62 81 ASN A CA 1
ATOM 605 C C . ASN A 1 81 ? -21.999 -43.688 55.819 1.00 80.62 81 ASN A C 1
ATOM 607 O O . ASN A 1 81 ? -22.628 -44.292 56.684 1.00 80.62 81 ASN A O 1
ATOM 611 N N . GLU A 1 82 ? -20.663 -43.682 55.806 1.00 80.44 82 GLU A N 1
ATOM 612 C CA . GLU A 1 82 ? -19.826 -44.548 56.659 1.00 80.44 82 GLU A CA 1
ATOM 613 C C . GLU A 1 82 ? -19.026 -43.789 57.735 1.00 80.44 82 GLU A C 1
ATOM 615 O O . GLU A 1 82 ? -18.291 -44.406 58.509 1.00 80.44 82 GLU A O 1
ATOM 620 N N . GLY A 1 83 ? -19.117 -42.458 57.775 1.00 80.81 83 GLY A N 1
ATOM 621 C CA . GLY A 1 83 ? -18.300 -41.605 58.639 1.00 80.81 83 GLY A CA 1
ATOM 622 C C . GLY A 1 83 ? -16.939 -41.234 58.039 1.00 80.81 83 GLY A C 1
ATOM 623 O O . GLY A 1 83 ? -16.428 -41.855 57.099 1.00 80.81 83 GLY A O 1
ATOM 624 N N . SER A 1 84 ? -16.342 -40.178 58.586 1.00 84.88 84 SER A N 1
ATOM 625 C CA . SER A 1 84 ? -15.091 -39.597 58.096 1.00 84.88 84 SER A CA 1
ATOM 626 C C . SER A 1 84 ? -13.855 -40.429 58.427 1.00 84.88 84 SER A C 1
ATOM 628 O O . SER A 1 84 ? -13.843 -41.242 59.352 1.00 84.88 84 SER A O 1
ATOM 630 N N . HIS A 1 85 ? -12.772 -40.209 57.674 1.00 83.69 85 HIS A N 1
ATOM 631 C CA . HIS A 1 85 ? -11.497 -40.907 57.880 1.00 83.69 85 HIS A CA 1
ATOM 632 C C . HIS A 1 85 ? -10.982 -40.735 59.318 1.00 83.69 85 HIS A C 1
ATOM 634 O O . HIS A 1 85 ? -10.546 -41.705 59.936 1.00 83.69 85 HIS A O 1
ATOM 640 N N . GLU A 1 86 ? -11.078 -39.525 59.883 1.00 83.69 86 GLU A N 1
ATOM 641 C CA . GLU A 1 86 ? -10.763 -39.261 61.293 1.00 83.69 86 GLU A CA 1
ATOM 642 C C . GLU A 1 86 ? -11.657 -40.035 62.284 1.00 83.69 86 GLU A C 1
ATOM 644 O O . GLU A 1 86 ? -11.142 -40.551 63.281 1.00 83.69 86 GLU A O 1
ATOM 649 N N . PHE A 1 87 ? -12.958 -40.184 62.006 1.00 84.31 87 PHE A N 1
ATOM 650 C CA . PHE A 1 87 ? -13.880 -40.937 62.865 1.00 84.31 87 PHE A CA 1
ATOM 651 C C . PHE A 1 87 ? -13.640 -42.451 62.785 1.00 84.31 87 PHE A C 1
ATOM 653 O O . PHE A 1 87 ? -13.532 -43.109 63.819 1.00 84.31 87 PHE A O 1
ATOM 660 N N . LYS A 1 88 ? -13.448 -42.999 61.577 1.00 82.31 88 LYS A N 1
ATOM 661 C CA . LYS A 1 88 ? -13.099 -44.413 61.343 1.00 82.31 88 LYS A CA 1
ATOM 662 C C . LYS A 1 88 ? -11.807 -44.811 62.064 1.00 82.31 88 LYS A C 1
ATOM 664 O O . LYS A 1 88 ? -11.753 -45.859 62.707 1.00 82.31 88 LYS A O 1
ATOM 669 N N . VAL A 1 89 ? -10.781 -43.954 62.024 1.00 80.56 89 VAL A N 1
ATOM 670 C CA . VAL A 1 89 ? -9.526 -44.165 62.770 1.00 80.56 89 VAL A CA 1
ATOM 671 C C . VAL A 1 89 ? -9.760 -44.153 64.284 1.00 80.56 89 VAL A C 1
ATOM 673 O O . VAL A 1 89 ? -9.245 -45.031 64.975 1.00 80.56 89 VAL A O 1
ATOM 676 N N . TRP A 1 90 ? -10.551 -43.213 64.815 1.00 84.50 90 TRP A N 1
ATOM 677 C CA . TRP A 1 90 ? -10.901 -43.216 66.240 1.00 84.50 90 TRP A CA 1
ATOM 678 C C . TRP A 1 90 ? -11.676 -44.482 66.639 1.00 84.50 90 TRP A C 1
ATOM 680 O O . TRP A 1 90 ? -11.322 -45.122 67.627 1.00 84.50 90 TRP A O 1
ATOM 690 N N . GLN A 1 91 ? -12.670 -44.896 65.851 1.00 82.12 91 GLN A N 1
ATOM 691 C CA . GLN A 1 91 ? -13.498 -46.075 66.117 1.00 82.12 91 GLN A CA 1
ATOM 692 C C . GLN A 1 91 ? -12.663 -47.369 66.142 1.00 82.12 91 GLN A C 1
ATOM 694 O O . GLN A 1 91 ? -12.857 -48.219 67.015 1.00 82.12 91 GLN A O 1
ATOM 699 N N . ALA A 1 92 ? -11.687 -47.500 65.237 1.00 80.81 92 ALA A N 1
ATOM 700 C CA . ALA A 1 92 ? -10.750 -48.625 65.191 1.00 80.81 92 ALA A CA 1
ATOM 701 C C . ALA A 1 92 ? -9.766 -48.664 66.378 1.00 80.81 92 ALA A C 1
ATOM 703 O O . ALA A 1 92 ? -9.345 -49.743 66.793 1.00 80.81 92 ALA A O 1
ATOM 704 N N . VAL A 1 93 ? -9.407 -47.504 66.939 1.00 79.81 93 VAL A N 1
ATOM 705 C CA . VAL A 1 93 ? -8.594 -47.414 68.163 1.00 79.81 93 VAL A CA 1
ATOM 706 C C . VAL A 1 93 ? -9.450 -47.718 69.395 1.00 79.81 93 VAL A C 1
ATOM 708 O O . VAL A 1 93 ? -9.071 -48.559 70.206 1.00 79.81 93 VAL A O 1
ATOM 711 N N . ASN A 1 94 ? -10.628 -47.101 69.516 1.00 80.94 94 ASN A N 1
ATOM 712 C CA . ASN A 1 94 ? -11.483 -47.223 70.696 1.00 80.94 94 ASN A CA 1
ATOM 713 C C . ASN A 1 94 ? -12.043 -48.648 70.877 1.00 80.94 94 ASN A C 1
ATOM 715 O O . ASN A 1 94 ? -12.088 -49.158 71.991 1.00 80.94 94 ASN A O 1
ATOM 719 N N . SER A 1 95 ? -12.391 -49.334 69.781 1.00 78.62 95 SER A N 1
ATOM 720 C CA . SER A 1 95 ? -12.880 -50.727 69.811 1.00 78.62 95 SER A CA 1
ATOM 721 C C . SER A 1 95 ? -11.816 -51.775 70.173 1.00 78.62 95 SER A C 1
ATOM 723 O O . SER A 1 95 ? -12.175 -52.873 70.594 1.00 78.62 95 SER A O 1
ATOM 725 N N . LYS A 1 96 ? -10.519 -51.453 70.044 1.00 74.81 96 LYS A N 1
ATOM 726 C CA . LYS A 1 96 ? -9.393 -52.315 70.455 1.00 74.81 96 LYS A CA 1
ATOM 727 C C . LYS A 1 96 ? -8.678 -51.840 71.732 1.00 74.81 96 LYS A C 1
ATOM 729 O O . LYS A 1 96 ? -7.839 -52.568 72.254 1.00 74.81 96 LYS A O 1
ATOM 734 N N . GLY A 1 97 ? -8.966 -50.636 72.233 1.00 68.81 97 GLY A N 1
ATOM 735 C CA . GLY A 1 97 ? -8.325 -50.010 73.400 1.00 68.81 97 GLY A CA 1
ATOM 736 C C . GLY A 1 97 ? -6.885 -49.528 73.159 1.00 68.81 97 GLY A C 1
ATOM 737 O O . GLY A 1 97 ? -6.549 -48.393 73.492 1.00 68.81 97 GLY A O 1
ATOM 738 N N . GLN A 1 98 ? -6.038 -50.364 72.551 1.00 72.19 98 GLN A N 1
ATOM 739 C CA . GLN A 1 98 ? -4.686 -50.020 72.101 1.00 72.19 98 GLN A CA 1
ATOM 740 C C . GLN A 1 98 ? -4.435 -50.625 70.714 1.00 72.19 98 GLN A C 1
ATOM 742 O O . GLN A 1 98 ? -4.614 -51.826 70.517 1.00 72.19 98 GLN A O 1
ATOM 747 N N . LEU A 1 99 ? -4.005 -49.811 69.745 1.00 77.44 99 LEU A N 1
ATOM 748 C CA . LEU A 1 99 ? -3.767 -50.254 68.362 1.00 77.44 99 LEU A CA 1
ATOM 749 C C . LEU A 1 99 ? -2.318 -49.973 67.919 1.00 77.44 99 LEU A C 1
ATOM 751 O O . LEU A 1 99 ? -1.927 -48.805 67.885 1.00 77.44 99 LEU A O 1
ATOM 755 N N . PRO A 1 100 ? -1.519 -50.979 67.514 1.00 80.25 100 PRO A N 1
ATOM 756 C CA . PRO A 1 100 ? -0.182 -50.755 66.959 1.00 80.25 100 PRO A CA 1
ATOM 757 C C . PRO A 1 100 ? -0.217 -49.907 65.681 1.00 80.25 100 PRO A C 1
ATOM 759 O O . PRO A 1 100 ? -1.014 -50.173 64.780 1.00 80.25 100 PRO A O 1
ATOM 762 N N . LEU A 1 101 ? 0.698 -48.936 65.535 1.00 72.88 101 LEU A N 1
ATOM 763 C CA . LEU A 1 101 ? 0.731 -48.061 64.345 1.00 72.88 101 LEU A CA 1
ATOM 764 C C . LEU A 1 101 ? 0.833 -48.829 63.011 1.00 72.88 101 LEU A C 1
ATOM 766 O O . LEU A 1 101 ? 0.366 -48.337 61.986 1.00 72.88 101 LEU A O 1
ATOM 770 N N . LYS A 1 102 ? 1.435 -50.026 63.021 1.00 77.00 102 LYS A N 1
ATOM 771 C CA . LYS A 1 102 ? 1.604 -50.886 61.837 1.00 77.00 102 LYS A CA 1
ATOM 772 C C . LYS A 1 102 ? 0.318 -51.602 61.399 1.00 77.00 102 LYS A C 1
ATOM 774 O O . LYS A 1 102 ? 0.235 -51.993 60.241 1.00 77.00 102 LYS A O 1
ATOM 779 N N . GLU A 1 103 ? -0.670 -51.757 62.283 1.00 79.31 103 GLU A N 1
ATOM 780 C CA . GLU A 1 103 ? -1.956 -52.404 61.965 1.00 79.31 103 GLU A CA 1
ATOM 781 C C . GLU A 1 103 ? -3.009 -51.427 61.429 1.00 79.31 103 GLU A C 1
ATOM 783 O O . GLU A 1 103 ? -3.944 -51.849 60.757 1.00 79.31 103 GLU A O 1
ATOM 788 N N . LEU A 1 104 ? -2.884 -50.120 61.688 1.00 76.31 104 LEU A N 1
ATOM 789 C CA . LEU A 1 104 ? -3.910 -49.152 61.284 1.00 76.31 104 LEU A CA 1
ATOM 790 C C . LEU A 1 104 ? -4.289 -49.234 59.780 1.00 76.31 104 LEU A C 1
ATOM 792 O O . LEU A 1 104 ? -5.488 -49.255 59.493 1.00 76.31 104 LEU A O 1
ATOM 796 N N . PRO A 1 105 ? -3.345 -49.365 58.818 1.00 77.25 105 PRO A N 1
ATOM 797 C CA . PRO A 1 105 ? -3.683 -49.468 57.394 1.00 77.25 105 PRO A CA 1
ATOM 798 C C . PRO A 1 105 ? -4.492 -50.712 57.003 1.00 77.25 105 PRO A C 1
ATOM 800 O O . PRO A 1 105 ? -5.208 -50.656 56.005 1.00 77.25 105 PRO A O 1
ATOM 803 N N . SER A 1 106 ? -4.403 -51.820 57.751 1.00 77.88 106 SER A N 1
ATOM 804 C CA . SER A 1 106 ? -5.168 -53.044 57.461 1.00 77.88 106 SER A CA 1
ATOM 805 C C . SER A 1 106 ? -6.547 -53.073 58.125 1.00 77.88 106 SER A C 1
ATOM 807 O O . SER A 1 106 ? -7.389 -53.865 57.712 1.00 77.88 106 SER A O 1
ATOM 809 N N . VAL A 1 107 ? -6.799 -52.210 59.118 1.00 76.06 107 VAL A N 1
ATOM 810 C CA . VAL A 1 107 ? -8.085 -52.140 59.836 1.00 76.06 107 VAL A CA 1
ATOM 811 C C . VAL A 1 107 ? -9.047 -51.120 59.220 1.00 76.06 107 VAL A C 1
ATOM 813 O O . VAL A 1 107 ? -10.242 -51.389 59.167 1.00 76.06 107 VAL A O 1
ATOM 816 N N . VAL A 1 108 ? -8.555 -49.968 58.742 1.00 72.94 108 VAL A N 1
ATOM 817 C CA . VAL A 1 108 ? -9.409 -48.911 58.146 1.00 72.94 108 VAL A CA 1
ATOM 818 C C . VAL A 1 108 ? -9.133 -48.633 56.663 1.00 72.94 108 VAL A C 1
ATOM 820 O O . VAL A 1 108 ? -9.794 -47.786 56.075 1.00 72.94 108 VAL A O 1
ATOM 823 N N . GLY A 1 109 ? -8.170 -49.327 56.050 1.00 76.62 109 GLY A N 1
ATOM 824 C CA . GLY A 1 109 ? -7.688 -49.039 54.696 1.00 76.62 109 GLY A CA 1
ATOM 825 C C . GLY A 1 109 ? -6.569 -47.989 54.672 1.00 76.62 109 GLY A C 1
ATOM 826 O O . GLY A 1 109 ? -6.466 -47.132 55.551 1.00 76.62 109 GLY A O 1
ATOM 827 N N . ALA A 1 110 ? -5.696 -48.061 53.663 1.00 74.12 110 ALA A N 1
ATOM 828 C CA . ALA A 1 110 ? -4.450 -47.290 53.626 1.00 74.12 110 ALA A CA 1
ATOM 829 C C . ALA A 1 110 ? -4.661 -45.764 53.577 1.00 74.12 110 ALA A C 1
ATOM 831 O O . ALA A 1 110 ? -3.989 -45.028 54.305 1.00 74.12 110 ALA A O 1
ATOM 832 N N . ASP A 1 111 ? -5.604 -45.287 52.763 1.00 67.19 111 ASP A N 1
ATOM 833 C CA . ASP A 1 111 ? -5.874 -43.854 52.612 1.00 67.19 111 ASP A CA 1
ATOM 834 C C . ASP A 1 111 ? -6.580 -43.275 53.844 1.00 67.19 111 ASP A C 1
ATOM 836 O O . ASP A 1 111 ? -6.130 -42.265 54.394 1.00 67.19 111 ASP A O 1
ATOM 840 N N . SER A 1 112 ? -7.599 -43.966 54.367 1.00 72.06 112 SER A N 1
ATOM 841 C CA . SER A 1 112 ? -8.273 -43.597 55.618 1.00 72.06 112 SER A CA 1
ATOM 842 C C . SER A 1 112 ? -7.322 -43.606 56.813 1.00 72.06 112 SER A C 1
ATOM 844 O O . SER A 1 112 ? -7.370 -42.691 57.632 1.00 72.06 112 SER A O 1
ATOM 846 N N . ALA A 1 113 ? -6.403 -44.574 56.898 1.00 75.56 113 ALA A N 1
ATOM 847 C CA . ALA A 1 113 ? -5.367 -44.595 57.927 1.00 75.56 113 ALA A CA 1
ATOM 848 C C . ALA A 1 113 ? -4.455 -43.364 57.829 1.00 75.56 113 ALA A C 1
ATOM 850 O O . ALA A 1 113 ? -4.221 -42.687 58.828 1.00 75.56 113 ALA A O 1
ATOM 851 N N . LYS A 1 114 ? -3.970 -43.038 56.625 1.00 78.31 114 LYS A N 1
ATOM 852 C CA . LYS A 1 114 ? -3.024 -41.938 56.389 1.00 78.31 114 LYS A CA 1
ATOM 853 C C . LYS A 1 114 ? -3.648 -40.553 56.593 1.00 78.31 114 LYS A C 1
ATOM 855 O O . LYS A 1 114 ? -3.026 -39.688 57.209 1.00 78.31 114 LYS A O 1
ATOM 860 N N . VAL A 1 115 ? -4.861 -40.332 56.086 1.00 79.81 115 VAL A N 1
ATOM 861 C CA . VAL A 1 115 ? -5.580 -39.051 56.201 1.00 79.81 115 VAL A CA 1
ATOM 862 C C . VAL A 1 115 ? -6.214 -38.910 57.586 1.00 79.81 115 VAL A C 1
ATOM 864 O O . VAL A 1 115 ? -6.016 -37.900 58.266 1.00 79.81 115 VAL A O 1
ATOM 867 N N . GLY A 1 116 ? -6.922 -39.949 58.035 1.00 79.50 116 GLY A N 1
ATOM 868 C CA . GLY A 1 116 ? -7.665 -39.965 59.289 1.00 79.50 116 GLY A CA 1
ATOM 869 C C . GLY A 1 116 ? -6.779 -39.859 60.523 1.00 79.50 116 GLY A C 1
ATOM 870 O O . GLY A 1 116 ? -7.100 -39.082 61.417 1.00 79.50 116 GLY A O 1
ATOM 871 N N . GLN A 1 117 ? -5.621 -40.530 60.563 1.00 79.75 117 GLN A N 1
ATOM 872 C CA . GLN A 1 117 ? -4.672 -40.401 61.678 1.00 79.75 117 GLN A CA 1
ATOM 873 C C . GLN A 1 117 ? -4.179 -38.955 61.831 1.00 79.75 117 GLN A C 1
ATOM 875 O O . GLN A 1 117 ? -4.177 -38.404 62.933 1.00 79.75 117 GLN A O 1
ATOM 880 N N . GLY A 1 118 ? -3.806 -38.314 60.718 1.00 80.12 118 GLY A N 1
ATOM 881 C CA . GLY A 1 118 ? -3.334 -36.930 60.711 1.00 80.12 118 GLY A CA 1
ATOM 882 C C . GLY A 1 118 ? -4.397 -35.918 61.149 1.00 80.12 118 GLY A C 1
ATOM 883 O O . GLY A 1 118 ? -4.051 -34.878 61.708 1.00 80.12 118 GLY A O 1
ATOM 884 N N . ASN A 1 119 ? -5.681 -36.206 60.929 1.00 80.25 119 ASN A N 1
ATOM 885 C CA . ASN A 1 119 ? -6.791 -35.359 61.367 1.00 80.25 119 ASN A CA 1
ATOM 886 C C . ASN A 1 119 ? -7.226 -35.661 62.811 1.00 80.25 119 ASN A C 1
ATOM 888 O O . ASN A 1 119 ? -7.355 -34.730 63.604 1.00 80.25 119 ASN A O 1
ATOM 892 N N . ALA A 1 120 ? -7.348 -36.932 63.196 1.00 79.00 120 ALA A N 1
ATOM 893 C CA . ALA A 1 120 ? -7.709 -37.350 64.551 1.00 79.00 120 ALA A CA 1
ATOM 894 C C . ALA A 1 120 ? -6.677 -36.894 65.606 1.00 79.00 120 ALA A C 1
ATOM 896 O O . ALA A 1 120 ? -7.062 -36.553 66.726 1.00 79.00 120 ALA A O 1
ATOM 897 N N . PHE A 1 121 ? -5.387 -36.783 65.248 1.00 81.75 121 PHE A N 1
ATOM 898 C CA . PHE A 1 121 ? -4.384 -36.123 66.097 1.00 81.75 121 PHE A CA 1
ATOM 899 C C . PHE A 1 121 ? -4.637 -34.612 66.264 1.00 81.75 121 PHE A C 1
ATOM 901 O O . PHE A 1 121 ? -4.576 -34.111 67.385 1.00 81.75 121 PHE A O 1
ATOM 908 N N . LYS A 1 122 ? -4.954 -33.871 65.188 1.00 81.94 122 LYS A N 1
ATOM 909 C CA . LYS A 1 122 ? -5.255 -32.420 65.265 1.00 81.94 122 LYS A CA 1
ATOM 910 C C . LYS A 1 122 ? -6.505 -32.143 66.103 1.00 81.94 122 LYS A C 1
ATOM 912 O O . LYS A 1 122 ? -6.529 -31.186 66.871 1.00 81.94 122 LYS A O 1
ATOM 917 N N . LEU A 1 123 ? -7.518 -32.998 65.962 1.00 81.25 123 LEU A N 1
ATOM 918 C CA . LEU A 1 123 ? -8.781 -32.946 66.702 1.00 81.25 123 LEU A CA 1
ATOM 919 C C . LEU A 1 123 ? -8.662 -33.487 68.141 1.00 81.25 123 LEU A C 1
ATOM 921 O O . LEU A 1 123 ? -9.623 -33.405 68.900 1.00 81.25 123 LEU A O 1
ATOM 925 N N . LYS A 1 124 ? -7.482 -33.997 68.535 1.00 82.75 124 LYS A N 1
ATOM 926 C CA . LYS A 1 124 ? -7.190 -34.594 69.851 1.00 82.75 124 LYS A CA 1
ATOM 927 C C . LYS A 1 124 ? -8.091 -35.785 70.211 1.00 82.75 124 LYS A C 1
ATOM 929 O O . LYS A 1 124 ? -8.345 -36.022 71.384 1.00 82.75 124 LYS A O 1
ATOM 934 N N . TRP A 1 125 ? -8.562 -36.545 69.222 1.00 83.81 125 TRP A N 1
ATOM 935 C CA . TRP A 1 125 ? -9.384 -37.746 69.441 1.00 83.81 125 TRP A CA 1
ATOM 936 C C . TRP A 1 125 ? -8.540 -38.972 69.815 1.00 83.81 125 TRP A C 1
ATOM 938 O O . TRP A 1 125 ? -9.024 -39.874 70.499 1.00 83.81 125 TRP A O 1
ATOM 948 N N . ILE A 1 126 ? -7.270 -38.994 69.398 1.00 82.69 126 ILE A N 1
ATOM 949 C CA . ILE A 1 126 ? -6.295 -40.055 69.689 1.00 82.69 126 ILE A CA 1
ATOM 950 C C . ILE A 1 126 ? -4.933 -39.469 70.086 1.00 82.69 126 ILE A C 1
ATOM 952 O O . ILE A 1 126 ? -4.600 -38.336 69.729 1.00 82.69 126 ILE A O 1
ATOM 956 N N . LYS A 1 127 ? -4.113 -40.269 70.773 1.00 82.69 127 LYS A N 1
ATOM 957 C CA . LYS A 1 127 ? -2.713 -39.982 71.126 1.00 82.69 127 LYS A CA 1
ATOM 958 C C . LYS A 1 127 ? -1.822 -41.175 70.754 1.00 82.69 127 LYS A C 1
ATOM 960 O O . LYS A 1 127 ? -2.265 -42.317 70.828 1.00 82.69 127 LYS A O 1
ATOM 965 N N . LYS A 1 128 ? -0.563 -40.915 70.375 1.00 82.50 128 LYS A N 1
ATOM 966 C CA . LYS A 1 128 ? 0.487 -41.945 70.305 1.00 82.50 128 LYS A CA 1
ATOM 967 C C . LYS A 1 128 ? 1.110 -42.132 71.691 1.00 82.50 128 LYS A C 1
ATOM 969 O O . LYS A 1 128 ? 1.548 -41.152 72.296 1.00 82.50 128 LYS A O 1
ATOM 974 N N . ASP A 1 129 ? 1.170 -43.372 72.156 1.00 75.12 129 ASP A N 1
ATOM 975 C CA . ASP A 1 129 ? 1.840 -43.765 73.395 1.00 75.12 129 ASP A CA 1
ATOM 976 C C . ASP A 1 129 ? 2.725 -44.984 73.114 1.00 75.12 129 ASP A C 1
ATOM 978 O O . ASP A 1 129 ? 2.269 -45.964 72.526 1.00 75.12 129 ASP A O 1
ATOM 982 N N . GLY A 1 130 ? 4.024 -44.901 73.412 1.00 76.75 130 GLY A N 1
ATOM 983 C CA . GLY A 1 130 ? 4.997 -45.868 72.887 1.00 76.75 130 GLY A CA 1
ATOM 984 C C . GLY A 1 130 ? 4.899 -45.992 71.358 1.00 76.75 130 GLY A C 1
ATOM 985 O O . GLY A 1 130 ? 5.088 -45.004 70.651 1.00 76.75 130 GLY A O 1
ATOM 986 N N . ASP A 1 131 ? 4.573 -47.187 70.851 1.00 76.38 131 ASP A N 1
ATOM 987 C CA . ASP A 1 131 ? 4.315 -47.460 69.423 1.00 76.38 131 ASP A CA 1
ATOM 988 C C . ASP A 1 131 ? 2.847 -47.856 69.119 1.00 76.38 131 ASP A C 1
ATOM 990 O O . ASP A 1 131 ? 2.532 -48.356 68.033 1.00 76.38 131 ASP A O 1
ATOM 994 N N . VAL A 1 132 ? 1.935 -47.587 70.065 1.00 79.75 132 VAL A N 1
ATOM 995 C CA . VAL A 1 132 ? 0.480 -47.781 69.934 1.00 79.75 132 VAL A CA 1
ATOM 996 C C . VAL A 1 132 ? -0.284 -46.450 69.892 1.00 79.75 132 VAL A C 1
ATOM 998 O O . VAL A 1 132 ? 0.221 -45.386 70.257 1.00 79.75 132 VAL A O 1
ATOM 1001 N N . LEU A 1 133 ? -1.521 -46.512 69.407 1.00 81.56 133 LEU A N 1
ATOM 1002 C CA . LEU A 1 133 ? -2.521 -45.451 69.463 1.00 81.56 133 LEU A CA 1
ATOM 1003 C C . LEU A 1 133 ? -3.537 -45.762 70.563 1.00 81.56 133 LEU A C 1
ATOM 1005 O O . LEU A 1 133 ? -3.961 -46.911 70.697 1.00 81.56 133 LEU A O 1
ATOM 1009 N N . VAL A 1 134 ? -3.945 -44.727 71.295 1.00 80.38 134 VAL A N 1
ATOM 1010 C CA . VAL A 1 134 ? -4.950 -44.777 72.368 1.00 80.38 134 VAL A CA 1
ATOM 1011 C C . VAL A 1 134 ? -5.957 -43.643 72.148 1.00 80.38 134 VAL A C 1
ATOM 1013 O O . VAL A 1 134 ? -5.576 -42.567 71.674 1.00 80.38 134 VAL A O 1
ATOM 1016 N N . SER A 1 135 ? -7.235 -43.867 72.457 1.00 81.12 135 SER A N 1
ATOM 1017 C CA . SER A 1 135 ? -8.273 -42.830 72.423 1.00 81.12 135 SER A CA 1
ATOM 1018 C C . SER A 1 135 ? -8.071 -41.792 73.540 1.00 81.12 135 SER A C 1
ATOM 1020 O O . SER A 1 135 ? -7.533 -42.083 74.606 1.00 81.12 135 SER A O 1
ATOM 1022 N N . LEU A 1 136 ? -8.472 -40.547 73.270 1.00 79.62 136 LEU A N 1
ATOM 1023 C CA . LEU A 1 136 ? -8.479 -39.427 74.229 1.00 79.62 136 LEU A CA 1
ATOM 1024 C C . LEU A 1 136 ? -9.899 -38.937 74.570 1.00 79.62 136 LEU A C 1
ATOM 1026 O O . LEU A 1 136 ? -10.057 -38.054 75.410 1.00 79.62 136 LEU A O 1
ATOM 1030 N N . VAL A 1 137 ? -10.908 -39.446 73.862 1.00 79.69 137 VAL A N 1
ATOM 1031 C CA . VAL A 1 137 ? -12.301 -38.982 73.884 1.00 79.69 137 VAL A CA 1
ATOM 1032 C C . VAL A 1 137 ? -13.208 -40.199 73.709 1.00 79.69 137 VAL A C 1
ATOM 1034 O O . VAL A 1 137 ? -12.968 -40.994 72.800 1.00 79.69 137 VAL A O 1
ATOM 1037 N N . ASP A 1 138 ? -14.249 -40.324 74.534 1.00 72.19 138 ASP A N 1
ATOM 1038 C CA . ASP A 1 138 ? -15.165 -41.478 74.521 1.00 72.19 138 ASP A CA 1
ATOM 1039 C C . ASP A 1 138 ? -16.261 -41.383 73.440 1.00 72.19 138 ASP A C 1
ATOM 1041 O O . ASP A 1 138 ? -16.792 -42.402 72.997 1.00 72.19 138 ASP A O 1
ATOM 1045 N N . SER A 1 139 ? -16.588 -40.167 72.989 1.00 77.00 139 SER A N 1
ATOM 1046 C CA . SER A 1 139 ? -17.567 -39.899 71.924 1.00 77.00 139 SER A CA 1
ATOM 1047 C C . SER A 1 139 ? -17.253 -38.602 71.142 1.00 77.00 139 SER A C 1
ATOM 1049 O O . SER A 1 139 ? -17.740 -37.521 71.480 1.00 77.00 139 SER A O 1
ATOM 1051 N N . PRO A 1 140 ? -16.421 -38.658 70.084 1.00 79.00 140 PRO A N 1
ATOM 1052 C CA . PRO A 1 140 ? -16.204 -37.521 69.193 1.00 79.00 140 PRO A CA 1
ATOM 1053 C C . PRO A 1 140 ? -17.413 -37.273 68.279 1.00 79.00 140 PRO A C 1
ATOM 1055 O O . PRO A 1 140 ? -18.085 -38.211 67.853 1.00 79.00 140 PRO A O 1
ATOM 1058 N N . ASN A 1 141 ? -17.654 -36.006 67.928 1.00 78.88 141 ASN A N 1
ATOM 1059 C CA . ASN A 1 141 ? -18.706 -35.625 66.985 1.00 78.88 141 ASN A CA 1
ATOM 1060 C C . ASN A 1 141 ? -18.159 -35.512 65.549 1.00 78.88 141 ASN A C 1
ATOM 1062 O O . ASN A 1 141 ? -17.243 -34.722 65.302 1.00 78.88 141 ASN A O 1
ATOM 1066 N N . ASP A 1 142 ? -18.723 -36.267 64.603 1.00 82.25 142 ASP A N 1
ATOM 1067 C CA . ASP A 1 142 ? -18.263 -36.327 63.207 1.00 82.25 142 ASP A CA 1
ATOM 1068 C C . ASP A 1 142 ? -18.890 -35.222 62.342 1.00 82.25 142 ASP A C 1
ATOM 1070 O O . ASP A 1 142 ? -19.732 -35.453 61.472 1.00 82.25 142 ASP A O 1
ATOM 1074 N N . THR A 1 143 ? -18.447 -33.987 62.578 1.00 79.94 143 THR A N 1
ATOM 1075 C CA . THR A 1 143 ? -18.937 -32.818 61.837 1.00 79.94 143 THR A CA 1
ATOM 1076 C C . THR A 1 143 ? -18.649 -32.899 60.334 1.00 79.94 143 THR A C 1
ATOM 1078 O O . THR A 1 143 ? -19.416 -32.345 59.549 1.00 79.94 143 THR A O 1
ATOM 1081 N N . THR A 1 144 ? -17.591 -33.607 59.908 1.00 81.00 144 THR A N 1
ATOM 1082 C CA . THR A 1 144 ? -17.298 -33.850 58.484 1.00 81.00 144 THR A CA 1
ATOM 1083 C C . THR A 1 144 ? -18.432 -34.654 57.833 1.00 81.00 144 THR A C 1
ATOM 1085 O O . THR A 1 144 ? -18.926 -34.243 56.783 1.00 81.00 144 THR A O 1
ATOM 1088 N N . ARG A 1 145 ? -18.874 -35.764 58.447 1.00 83.50 145 ARG A N 1
ATOM 1089 C CA . ARG A 1 145 ? -20.014 -36.563 57.956 1.00 83.50 145 ARG A CA 1
ATOM 1090 C C . ARG A 1 145 ? -21.301 -35.747 57.938 1.00 83.50 145 ARG A C 1
ATOM 1092 O O . ARG A 1 145 ? -21.972 -35.696 56.911 1.00 83.50 145 ARG A O 1
ATOM 1099 N N . ASP A 1 146 ? -21.626 -35.090 59.049 1.00 81.00 146 ASP A N 1
ATOM 1100 C CA . ASP A 1 146 ? -22.916 -34.409 59.217 1.00 81.00 146 ASP A CA 1
ATOM 1101 C C . ASP A 1 146 ? -23.085 -33.242 58.226 1.00 81.00 146 ASP A C 1
ATOM 1103 O O . ASP A 1 146 ? -24.172 -33.035 57.684 1.00 81.00 146 ASP A O 1
ATOM 1107 N N . MET A 1 147 ? -21.998 -32.531 57.895 1.00 79.50 147 MET A N 1
ATOM 1108 C CA . MET A 1 147 ? -22.003 -31.519 56.830 1.00 79.50 147 MET A CA 1
ATOM 1109 C C . MET A 1 147 ? -22.247 -32.119 55.435 1.00 79.50 147 MET A C 1
ATOM 1111 O O . MET A 1 147 ? -22.969 -31.521 54.637 1.00 79.50 147 MET A O 1
ATOM 1115 N N . LEU A 1 148 ? -21.676 -33.288 55.122 1.00 83.38 148 LEU A N 1
ATOM 1116 C CA . LEU A 1 148 ? -21.846 -33.929 53.810 1.00 83.38 148 LEU A CA 1
ATOM 1117 C C . LEU A 1 148 ? -23.231 -34.569 53.648 1.00 83.38 148 LEU A C 1
ATOM 1119 O O . LEU A 1 148 ? -23.825 -34.431 52.582 1.00 83.38 148 LEU A O 1
ATOM 1123 N N . ALA A 1 149 ? -23.786 -35.168 54.706 1.00 80.94 149 ALA A N 1
ATOM 1124 C CA . ALA A 1 149 ? -25.182 -35.614 54.740 1.00 80.94 149 ALA A CA 1
ATOM 1125 C C . ALA A 1 149 ? -26.159 -34.431 54.572 1.00 80.94 149 ALA A C 1
ATOM 1127 O O . ALA A 1 149 ? -27.147 -34.531 53.841 1.00 80.94 149 ALA A O 1
ATOM 1128 N N . GLY A 1 150 ? -25.836 -33.272 55.162 1.00 79.44 150 GLY A N 1
ATOM 1129 C CA . GLY A 1 150 ? -26.518 -32.007 54.888 1.00 79.44 150 GLY A CA 1
ATOM 1130 C C . GLY A 1 150 ? -26.537 -31.682 53.391 1.00 79.44 150 GLY A C 1
ATOM 1131 O O . GLY A 1 150 ? -27.615 -31.610 52.802 1.00 79.44 150 GLY A O 1
ATOM 1132 N N . VAL A 1 151 ? -25.356 -31.586 52.762 1.00 81.50 151 VAL A N 1
ATOM 1133 C CA . VAL A 1 151 ? -25.201 -31.311 51.316 1.00 81.50 151 VAL A CA 1
ATOM 1134 C C . VAL A 1 151 ? -25.935 -32.333 50.438 1.00 81.50 151 VAL A C 1
ATOM 1136 O O . VAL A 1 151 ? -26.521 -31.948 49.428 1.00 81.50 151 VAL A O 1
ATOM 1139 N N . GLN A 1 152 ? -25.959 -33.612 50.822 1.00 80.56 152 GLN A N 1
ATOM 1140 C CA . GLN A 1 152 ? -26.675 -34.667 50.095 1.00 80.56 152 GLN A CA 1
ATOM 1141 C C . GLN A 1 152 ? -28.186 -34.404 50.004 1.00 80.56 152 GLN A C 1
ATOM 1143 O O . GLN A 1 152 ? -28.800 -34.701 48.980 1.00 80.56 152 GLN A O 1
ATOM 1148 N N . SER A 1 153 ? -28.775 -33.833 51.060 1.00 77.31 153 SER A N 1
ATOM 1149 C CA . SER A 1 153 ? -30.207 -33.516 51.125 1.00 77.31 153 SER A CA 1
ATOM 1150 C C . SER A 1 153 ? -30.558 -32.141 50.542 1.00 77.31 153 SER A C 1
ATOM 1152 O O . SER A 1 153 ? -31.585 -32.002 49.883 1.00 77.31 153 SER A O 1
ATOM 1154 N N . SER A 1 154 ? -29.704 -31.129 50.736 1.00 77.06 154 SER A N 1
ATOM 1155 C CA . SER A 1 154 ? -29.949 -29.750 50.290 1.00 77.06 154 SER A CA 1
ATOM 1156 C C . SER A 1 154 ? -29.488 -29.454 48.859 1.00 77.06 154 SER A C 1
ATOM 1158 O O . SER A 1 154 ? -29.877 -28.424 48.303 1.00 77.06 154 SER A O 1
ATOM 1160 N N . LYS A 1 155 ? -28.589 -30.279 48.295 1.00 77.88 155 LYS A N 1
ATOM 1161 C CA . LYS A 1 155 ? -27.833 -30.033 47.044 1.00 77.88 155 LYS A CA 1
ATOM 1162 C C . LYS A 1 155 ? -27.138 -28.662 46.974 1.00 77.88 155 LYS A C 1
ATOM 1164 O O . LYS A 1 155 ? -26.810 -28.164 45.897 1.00 77.88 155 LYS A O 1
ATOM 1169 N N . SER A 1 156 ? -26.938 -28.017 48.120 1.00 74.62 156 SER A N 1
ATOM 1170 C CA . SER A 1 156 ? -26.524 -26.616 48.225 1.00 74.62 156 SER A CA 1
ATOM 1171 C C . SER A 1 156 ? -25.860 -26.341 49.574 1.00 74.62 156 SER A C 1
ATOM 1173 O O . SER A 1 156 ? -26.206 -26.943 50.591 1.00 74.62 156 SER A O 1
ATOM 1175 N N . LEU A 1 157 ? -24.889 -25.426 49.599 1.00 74.69 157 LEU A N 1
ATOM 1176 C CA . LEU A 1 157 ? -24.204 -25.010 50.823 1.00 74.69 157 LEU A CA 1
ATOM 1177 C C . LEU A 1 157 ? -24.007 -23.493 50.798 1.00 74.69 157 LEU A C 1
ATOM 1179 O O . LEU A 1 157 ? -23.345 -22.973 49.904 1.00 74.69 157 LEU A O 1
ATOM 1183 N N . SER A 1 158 ? -24.590 -22.790 51.768 1.00 67.62 158 SER A N 1
ATOM 1184 C CA . SER A 1 158 ? -24.601 -21.321 51.825 1.00 67.62 158 SER A CA 1
ATOM 1185 C C . SER A 1 158 ? -23.304 -20.702 52.362 1.00 67.62 158 SER A C 1
ATOM 1187 O O . SER A 1 158 ? -23.023 -19.536 52.085 1.00 67.62 158 SER A O 1
ATOM 1189 N N . ASP A 1 159 ? -22.485 -21.461 53.097 1.00 77.50 159 ASP A N 1
ATOM 1190 C CA . ASP A 1 159 ? -21.162 -21.010 53.533 1.00 77.50 159 ASP A CA 1
ATOM 1191 C C . ASP A 1 159 ? -20.115 -21.254 52.431 1.00 77.50 159 ASP A C 1
ATOM 1193 O O . ASP A 1 159 ? -19.574 -22.352 52.266 1.00 77.50 159 ASP A O 1
ATOM 1197 N N . ASN A 1 160 ? -19.790 -20.185 51.700 1.00 75.31 160 ASN A N 1
ATOM 1198 C CA . ASN A 1 160 ? -18.769 -20.175 50.649 1.00 75.31 160 ASN A CA 1
ATOM 1199 C C . ASN A 1 160 ? -17.364 -20.587 51.133 1.00 75.31 160 ASN A C 1
ATOM 1201 O O . ASN A 1 160 ? -16.568 -21.099 50.343 1.00 75.31 160 ASN A O 1
ATOM 1205 N N . LYS A 1 161 ? -17.035 -20.383 52.414 1.00 77.00 161 LYS A N 1
ATOM 1206 C CA . LYS A 1 161 ? -15.732 -20.734 52.996 1.00 77.00 161 LYS A CA 1
ATOM 1207 C C . LYS A 1 161 ? -15.648 -22.233 53.282 1.00 77.00 161 LYS A C 1
ATOM 1209 O O . LYS A 1 161 ? -14.618 -22.842 52.994 1.00 77.00 161 LYS A O 1
ATOM 1214 N N . LEU A 1 162 ? -16.733 -22.837 53.774 1.00 76.12 162 LEU A N 1
ATOM 1215 C CA . LEU A 1 162 ? -16.843 -24.294 53.913 1.00 76.12 162 LEU A CA 1
ATOM 1216 C C . LEU A 1 162 ? -16.929 -24.983 52.544 1.00 76.12 162 LEU A C 1
ATOM 1218 O O . LEU A 1 162 ? -16.253 -25.988 52.329 1.00 76.12 162 LEU A O 1
ATOM 1222 N N . LEU A 1 163 ? -17.659 -24.410 51.580 1.00 79.50 163 LEU A N 1
ATOM 1223 C CA . LEU A 1 163 ? -17.713 -24.925 50.206 1.00 79.50 163 LEU A CA 1
ATOM 1224 C C . LEU A 1 163 ? -16.321 -24.952 49.552 1.00 79.50 163 LEU A C 1
ATOM 1226 O O . LEU A 1 163 ? -15.980 -25.916 48.866 1.00 79.50 163 LEU A O 1
ATOM 1230 N N . ALA A 1 164 ? -15.495 -23.928 49.789 1.00 78.31 164 ALA A N 1
ATOM 1231 C CA . ALA A 1 164 ? -14.116 -23.888 49.310 1.00 78.31 164 ALA A CA 1
ATOM 1232 C C . ALA A 1 164 ? -13.227 -24.973 49.952 1.00 78.31 164 ALA A C 1
ATOM 1234 O O . ALA A 1 164 ? -12.428 -25.589 49.243 1.00 78.31 164 ALA A O 1
ATOM 1235 N N . ASP A 1 165 ? -13.373 -25.252 51.254 1.00 80.88 165 ASP A N 1
ATOM 1236 C CA . ASP A 1 165 ? -12.620 -26.329 51.914 1.00 80.88 165 ASP A CA 1
ATOM 1237 C C . ASP A 1 165 ? -13.067 -27.720 51.440 1.00 80.88 165 ASP A C 1
ATOM 1239 O O . ASP A 1 165 ? -12.227 -28.536 51.070 1.00 80.88 165 ASP A O 1
ATOM 1243 N N . LEU A 1 166 ? -14.375 -27.981 51.336 1.00 82.44 166 LEU A N 1
ATOM 1244 C CA . LEU A 1 166 ? -14.891 -29.268 50.854 1.00 82.44 166 LEU A CA 1
ATOM 1245 C C . LEU A 1 166 ? -14.526 -29.534 49.381 1.00 82.44 166 LEU A C 1
ATOM 1247 O O . LEU A 1 166 ? -14.167 -30.665 49.042 1.00 82.44 166 LEU A O 1
ATOM 1251 N N . LYS A 1 167 ? -14.521 -28.500 48.521 1.00 81.12 167 LYS A N 1
ATOM 1252 C CA . LYS A 1 167 ? -13.970 -28.577 47.152 1.00 81.12 167 LYS A CA 1
ATOM 1253 C C . LYS A 1 167 ? -12.469 -28.895 47.176 1.00 81.12 167 LYS A C 1
ATOM 1255 O O . LYS A 1 167 ? -12.015 -29.784 46.458 1.00 81.12 167 LYS A O 1
ATOM 1260 N N . LYS A 1 168 ? -11.688 -28.232 48.038 1.00 82.25 168 LYS A N 1
ATOM 1261 C CA . LYS A 1 168 ? -10.238 -28.467 48.201 1.00 82.25 168 LYS A CA 1
ATOM 1262 C C . LYS A 1 168 ? -9.914 -29.863 48.757 1.00 82.25 168 LYS A C 1
ATOM 1264 O O . LYS A 1 168 ? -8.909 -30.451 48.362 1.00 82.25 168 LYS A O 1
ATOM 1269 N N . ARG A 1 169 ? -10.777 -30.408 49.621 1.00 78.88 169 ARG A N 1
ATOM 1270 C CA . ARG A 1 169 ? -10.750 -31.794 50.127 1.00 78.88 169 ARG A CA 1
ATOM 1271 C C . ARG A 1 169 ? -11.278 -32.823 49.113 1.00 78.88 169 ARG A C 1
ATOM 1273 O O . ARG A 1 169 ? -11.216 -34.006 49.411 1.00 78.88 169 ARG A O 1
ATOM 1280 N N . LYS A 1 170 ? -11.758 -32.399 47.932 1.00 82.50 170 LYS A N 1
ATOM 1281 C CA . LYS A 1 170 ? -12.366 -33.233 46.870 1.00 82.50 170 LYS A CA 1
ATOM 1282 C C . LYS A 1 170 ? -13.635 -33.998 47.281 1.00 82.50 170 LYS A C 1
ATOM 1284 O O . LYS A 1 170 ? -13.987 -34.981 46.635 1.00 82.50 170 LYS A O 1
ATOM 1289 N N . LEU A 1 171 ? -14.345 -33.548 48.317 1.00 82.62 171 LEU A N 1
ATOM 1290 C CA . LEU A 1 171 ? -15.543 -34.230 48.839 1.00 82.62 171 LEU A CA 1
ATOM 1291 C C . LEU A 1 171 ? -16.840 -33.760 48.158 1.00 82.62 171 LEU A C 1
ATOM 1293 O O . LEU A 1 171 ? -17.834 -34.481 48.153 1.00 82.62 171 LEU A O 1
ATOM 1297 N N . VAL A 1 172 ? -16.814 -32.575 47.539 1.00 85.00 172 VAL A N 1
ATOM 1298 C CA . VAL A 1 172 ? -17.909 -32.035 46.718 1.00 85.00 172 VAL A CA 1
ATOM 1299 C C . VAL A 1 172 ? -17.389 -31.472 45.398 1.00 85.00 172 VAL A C 1
ATOM 1301 O O . VAL A 1 172 ? -16.287 -30.922 45.320 1.00 85.00 172 VAL A O 1
ATOM 1304 N N . THR A 1 173 ? -18.233 -31.540 44.380 1.00 84.06 173 THR A N 1
ATOM 1305 C CA . THR A 1 173 ? -18.111 -30.844 43.096 1.00 84.06 173 THR A CA 1
ATOM 1306 C C . THR A 1 173 ? -19.323 -29.940 42.892 1.00 84.06 173 THR A C 1
ATOM 1308 O O . THR A 1 173 ? -20.380 -30.176 43.472 1.00 84.06 173 THR A O 1
ATOM 1311 N N . VAL A 1 174 ? -19.187 -28.896 42.076 1.00 83.12 174 VAL A N 1
ATOM 1312 C CA . VAL A 1 174 ? -20.349 -28.137 41.594 1.00 83.12 174 VAL A CA 1
ATOM 1313 C C . VAL A 1 174 ? -20.613 -28.529 40.152 1.00 83.12 174 VAL A C 1
ATOM 1315 O O . VAL A 1 174 ? -19.700 -28.492 39.327 1.00 83.12 174 VAL A O 1
ATOM 1318 N N . THR A 1 175 ? -21.858 -28.899 39.879 1.00 80.00 175 THR A N 1
ATOM 1319 C CA . THR A 1 175 ? -22.346 -29.272 38.555 1.00 80.00 175 THR A CA 1
ATOM 1320 C C . THR A 1 175 ? -23.368 -28.239 38.116 1.00 80.00 175 THR A C 1
ATOM 1322 O O . THR A 1 175 ? -24.335 -27.966 38.827 1.00 80.00 175 THR A O 1
ATOM 1325 N N . LYS A 1 176 ? -23.151 -27.661 36.934 1.00 79.56 176 LYS A N 1
ATOM 1326 C CA . LYS A 1 176 ? -24.086 -26.724 36.318 1.00 79.56 176 LYS A CA 1
ATOM 1327 C C . LYS A 1 176 ? -25.196 -27.513 35.625 1.00 79.56 176 LYS A C 1
ATOM 1329 O O . LYS A 1 176 ? -24.937 -28.204 34.642 1.00 79.56 176 LYS A O 1
ATOM 1334 N N . VAL A 1 177 ? -26.408 -27.431 36.158 1.00 78.50 177 VAL A N 1
ATOM 1335 C CA . VAL A 1 177 ? -27.627 -27.922 35.514 1.00 78.50 177 VAL A CA 1
ATOM 1336 C C . VAL A 1 177 ? -28.154 -26.799 34.627 1.00 78.50 177 VAL A C 1
ATOM 1338 O O . VAL A 1 177 ? -28.212 -25.646 35.054 1.00 78.50 177 VAL A O 1
ATOM 1341 N N . ILE A 1 178 ? -28.490 -27.134 33.384 1.00 81.88 178 ILE A N 1
ATOM 1342 C CA . ILE A 1 178 ? -29.008 -26.192 32.392 1.00 81.88 178 ILE A CA 1
ATOM 1343 C C . ILE A 1 178 ? -30.382 -26.699 31.964 1.00 81.88 178 ILE A C 1
ATOM 1345 O O . ILE A 1 178 ? -30.489 -27.829 31.482 1.00 81.88 178 ILE A O 1
ATOM 1349 N N . SER A 1 179 ? -31.411 -25.877 32.146 1.00 83.81 179 SER A N 1
ATOM 1350 C CA . SER A 1 179 ? -32.759 -26.099 31.620 1.00 83.81 179 SER A CA 1
ATOM 1351 C C . SER A 1 179 ? -33.165 -24.942 30.705 1.00 83.81 179 SER A C 1
ATOM 1353 O O . SER A 1 179 ? -32.515 -23.894 30.672 1.00 83.81 179 SER A O 1
ATOM 1355 N N . TYR A 1 180 ? -34.217 -25.131 29.913 1.00 87.88 180 TYR A N 1
ATOM 1356 C CA . TYR A 1 180 ? -34.675 -24.143 28.938 1.00 87.88 180 TYR A CA 1
ATOM 1357 C C . TYR A 1 180 ? -36.164 -23.848 29.117 1.00 87.88 180 TYR A C 1
ATOM 1359 O O . TYR A 1 180 ? -36.945 -24.720 29.508 1.00 87.88 180 TYR A O 1
ATOM 1367 N N . VAL A 1 181 ? -36.567 -22.619 28.796 1.00 89.31 181 VAL A N 1
ATOM 1368 C CA . VAL A 1 181 ? -37.980 -22.222 28.722 1.00 89.31 181 VAL A CA 1
ATOM 1369 C C . VAL A 1 181 ? -38.257 -21.717 27.314 1.00 89.31 181 VAL A C 1
ATOM 1371 O O . VAL A 1 181 ? -37.764 -20.665 26.915 1.00 89.31 181 VAL A O 1
ATOM 1374 N N . ALA A 1 182 ? -39.015 -22.491 26.542 1.00 88.38 182 ALA A N 1
ATOM 1375 C CA . ALA A 1 182 ? -39.369 -22.184 25.162 1.00 88.38 182 ALA A CA 1
ATOM 1376 C C . ALA A 1 182 ? -40.711 -21.438 25.071 1.00 88.38 182 ALA A C 1
ATOM 1378 O O . ALA A 1 182 ? -41.593 -21.610 25.909 1.00 88.38 182 ALA A O 1
ATOM 1379 N N . SER A 1 183 ? -40.867 -20.620 24.032 1.00 90.44 183 SER A N 1
ATOM 1380 C CA . SER A 1 183 ? -42.010 -19.733 23.774 1.00 90.44 183 SER A CA 1
ATOM 1381 C C . SER A 1 183 ? -42.226 -19.551 22.262 1.00 90.44 183 SER A C 1
ATOM 1383 O O . SER A 1 183 ? -41.308 -19.781 21.469 1.00 90.44 183 SER A O 1
ATOM 1385 N N . LYS A 1 184 ? -43.432 -19.153 21.831 1.00 90.88 184 LYS A N 1
ATOM 1386 C CA . LYS A 1 184 ? -43.742 -18.964 20.398 1.00 90.88 184 LYS A CA 1
ATOM 1387 C C . LYS A 1 184 ? -42.935 -17.799 19.809 1.00 90.88 184 LYS A C 1
ATOM 1389 O O . LYS A 1 184 ? -43.074 -16.664 20.257 1.00 90.88 184 LYS A O 1
ATOM 1394 N N . GLY A 1 185 ? -42.125 -18.082 18.788 1.00 84.25 185 GLY A N 1
ATOM 1395 C CA . GLY A 1 185 ? -41.363 -17.067 18.058 1.00 84.25 185 GLY A CA 1
ATOM 1396 C C . GLY A 1 185 ? -42.221 -16.304 17.034 1.00 84.25 185 GLY A C 1
ATOM 1397 O O . GLY A 1 185 ? -43.336 -16.724 16.716 1.00 84.25 185 GLY A O 1
ATOM 1398 N N . PRO A 1 186 ? -41.711 -15.200 16.454 1.00 79.69 186 PRO A N 1
ATOM 1399 C CA . PRO A 1 186 ? -42.472 -14.339 15.541 1.00 79.69 186 PRO A CA 1
ATOM 1400 C C . PRO A 1 186 ? -42.813 -14.985 14.184 1.00 79.69 186 PRO A C 1
ATOM 1402 O O . PRO A 1 186 ? -43.570 -14.406 13.410 1.00 79.69 186 PRO A O 1
ATOM 1405 N N . LYS A 1 187 ? -42.272 -16.174 13.884 1.00 80.81 187 LYS A N 1
ATOM 1406 C CA . LYS A 1 187 ? -42.659 -17.028 12.749 1.00 80.81 187 LYS A CA 1
ATOM 1407 C C . LYS A 1 187 ? -43.156 -18.409 13.204 1.00 80.81 187 LYS A C 1
ATOM 1409 O O . LYS A 1 187 ? -42.921 -19.399 12.516 1.00 80.81 187 LYS A O 1
ATOM 1414 N N . TYR A 1 188 ? -43.786 -18.509 14.378 1.00 82.69 188 TYR A N 1
ATOM 1415 C CA . TYR A 1 188 ? -44.370 -19.769 14.845 1.00 82.69 188 TYR A CA 1
ATOM 1416 C C . TYR A 1 188 ? -45.391 -20.319 13.834 1.00 82.69 188 TYR A C 1
ATOM 1418 O O . TYR A 1 188 ? -46.330 -19.629 13.440 1.00 82.69 188 TYR A O 1
ATOM 1426 N N . ALA A 1 189 ? -45.207 -21.580 13.452 1.00 79.00 189 ALA A N 1
ATOM 1427 C CA . ALA A 1 189 ? -46.115 -22.364 12.626 1.00 79.00 189 ALA A CA 1
ATOM 1428 C C . ALA A 1 189 ? -46.095 -23.814 13.127 1.00 79.00 189 ALA A C 1
ATOM 1430 O O . ALA A 1 189 ? -45.079 -24.268 13.654 1.00 79.00 189 ALA A O 1
ATOM 1431 N N . LYS A 1 190 ? -47.215 -24.528 12.967 1.00 78.81 190 LYS A N 1
ATOM 1432 C CA . LYS A 1 190 ? -47.375 -25.901 13.472 1.00 78.81 190 LYS A CA 1
ATOM 1433 C C . LYS A 1 190 ? -46.537 -26.935 12.710 1.00 78.81 190 LYS A C 1
ATOM 1435 O O . LYS A 1 190 ? -46.116 -27.927 13.293 1.00 78.81 190 LYS A O 1
ATOM 1440 N N . GLU A 1 191 ? -46.285 -26.675 11.431 1.00 75.06 191 GLU A N 1
ATOM 1441 C CA . GLU A 1 191 ? -45.470 -27.506 10.547 1.00 75.06 191 GLU A CA 1
ATOM 1442 C C . GLU A 1 191 ? -44.337 -26.675 9.929 1.00 75.06 191 GLU A C 1
ATOM 1444 O O . GLU A 1 191 ? -44.419 -25.449 9.802 1.00 75.06 191 GLU A O 1
ATOM 1449 N N . MET A 1 192 ? -43.256 -27.356 9.553 1.00 69.50 192 MET A N 1
ATOM 1450 C CA . MET A 1 192 ? -42.038 -26.758 9.012 1.00 69.50 192 MET A CA 1
ATOM 1451 C C . MET A 1 192 ? -42.134 -26.651 7.475 1.00 69.50 192 MET A C 1
ATOM 1453 O O . MET A 1 192 ? -42.130 -27.689 6.812 1.00 69.50 192 MET A O 1
ATOM 1457 N N . PRO A 1 193 ? -42.199 -25.444 6.875 1.00 66.44 193 PRO A N 1
ATOM 1458 C CA . PRO A 1 193 ? -42.320 -25.307 5.424 1.00 66.44 193 PRO A CA 1
ATOM 1459 C C . PRO A 1 193 ? -41.070 -25.823 4.698 1.00 66.44 193 PRO A C 1
ATOM 1461 O O . PRO A 1 193 ? -39.939 -25.622 5.149 1.00 66.44 193 PRO A O 1
ATOM 1464 N N . VAL A 1 194 ? -41.281 -26.470 3.551 1.00 68.81 194 VAL A N 1
ATOM 1465 C CA . VAL A 1 194 ? -40.204 -26.985 2.694 1.00 68.81 194 VAL A CA 1
ATOM 1466 C C . VAL A 1 194 ? -39.589 -25.836 1.890 1.00 68.81 194 VAL A C 1
ATOM 1468 O O . VAL A 1 194 ? -40.297 -25.090 1.215 1.00 68.81 194 VAL A O 1
ATOM 1471 N N . GLU A 1 195 ? -38.263 -25.704 1.962 1.00 72.94 195 GLU A N 1
ATOM 1472 C CA . GLU A 1 195 ? -37.473 -24.732 1.197 1.00 72.94 195 GLU A CA 1
ATOM 1473 C C . GLU A 1 195 ? -36.682 -25.454 0.095 1.00 72.94 195 GLU A C 1
ATOM 1475 O O . GLU A 1 195 ? -35.890 -26.357 0.378 1.00 72.94 195 GLU A O 1
ATOM 1480 N N . HIS A 1 196 ? -36.853 -25.036 -1.158 1.00 76.12 196 HIS A N 1
ATOM 1481 C CA . HIS A 1 196 ? -36.087 -25.545 -2.295 1.00 76.12 196 HIS A CA 1
ATOM 1482 C C . HIS A 1 196 ? -34.709 -24.875 -2.361 1.00 76.12 196 HIS A C 1
ATOM 1484 O O . HIS A 1 196 ? -34.567 -23.677 -2.112 1.00 76.12 196 HIS A O 1
ATOM 1490 N N . THR A 1 197 ? -33.667 -25.647 -2.675 1.00 76.31 197 THR A N 1
ATOM 1491 C CA . THR A 1 197 ? -32.275 -25.161 -2.654 1.00 76.31 197 THR A CA 1
ATOM 1492 C C . THR A 1 197 ? -31.801 -24.538 -3.960 1.00 76.31 197 THR A C 1
ATOM 1494 O O . THR A 1 197 ? -30.815 -23.810 -3.931 1.00 76.31 197 THR A O 1
ATOM 1497 N N . ASP A 1 198 ? -32.444 -24.866 -5.080 1.00 79.44 198 ASP A N 1
ATOM 1498 C CA . ASP A 1 198 ? -32.048 -24.447 -6.426 1.00 79.44 198 ASP A CA 1
ATOM 1499 C C . ASP A 1 198 ? -33.256 -24.507 -7.380 1.00 79.44 198 ASP A C 1
ATOM 1501 O O . ASP A 1 198 ? -34.252 -25.168 -7.070 1.00 79.44 198 ASP A O 1
ATOM 1505 N N . LEU A 1 199 ? -33.170 -23.822 -8.519 1.00 84.38 199 LEU A N 1
ATOM 1506 C CA . LEU A 1 199 ? -34.225 -23.714 -9.528 1.00 84.38 199 LEU A CA 1
ATOM 1507 C C . LEU A 1 199 ? -34.030 -24.782 -10.616 1.00 84.38 199 LEU A C 1
ATOM 1509 O O . LEU A 1 199 ? -33.066 -24.717 -11.377 1.00 84.38 199 LEU A O 1
ATOM 1513 N N . THR A 1 200 ? -34.935 -25.761 -10.711 1.00 85.31 200 THR A N 1
ATOM 1514 C CA . THR A 1 200 ? -34.786 -26.870 -11.673 1.00 85.31 200 THR A CA 1
ATOM 1515 C C . THR A 1 200 ? -35.491 -26.602 -13.015 1.00 85.31 200 THR A C 1
ATOM 1517 O O . THR A 1 200 ? -36.447 -25.817 -13.058 1.00 85.31 200 THR A O 1
ATOM 1520 N N . PRO A 1 201 ? -35.065 -27.251 -14.120 1.00 82.50 201 PRO A N 1
ATOM 1521 C CA . PRO A 1 201 ? -35.751 -27.163 -15.413 1.00 82.50 201 PRO A CA 1
ATOM 1522 C C . PRO A 1 201 ? -37.227 -27.571 -15.336 1.00 82.50 201 PRO A C 1
ATOM 1524 O O . PRO A 1 201 ? -38.089 -26.898 -15.892 1.00 82.50 201 PRO A O 1
ATOM 1527 N N . GLU A 1 202 ? -37.535 -28.621 -14.576 1.00 83.88 202 GLU A N 1
ATOM 1528 C CA . GLU A 1 202 ? -38.892 -29.149 -14.423 1.00 83.88 202 GLU A CA 1
ATOM 1529 C C . GLU A 1 202 ? -39.804 -28.141 -13.713 1.00 83.88 202 GLU A C 1
ATOM 1531 O O . GLU A 1 202 ? -40.949 -27.962 -14.118 1.00 83.88 202 GLU A O 1
ATOM 1536 N N . MET A 1 203 ? -39.288 -27.415 -12.710 1.00 81.81 203 MET A N 1
ATOM 1537 C CA . MET A 1 203 ? -40.028 -26.332 -12.050 1.00 81.81 203 MET A CA 1
ATOM 1538 C C . MET A 1 203 ? -40.292 -25.157 -12.990 1.00 81.81 203 MET A C 1
ATOM 1540 O O . MET A 1 203 ? -41.344 -24.525 -12.888 1.00 81.81 203 MET A O 1
ATOM 1544 N N . LEU A 1 204 ? -39.349 -24.836 -13.885 1.00 80.31 204 LEU A N 1
ATOM 1545 C CA . LEU A 1 204 ? -39.508 -23.788 -14.898 1.00 80.31 204 LEU A CA 1
ATOM 1546 C C . LEU A 1 204 ? -40.610 -24.137 -15.908 1.00 80.31 204 LEU A C 1
ATOM 1548 O O . LEU A 1 204 ? -41.394 -23.254 -16.258 1.00 80.31 204 LEU A O 1
ATOM 1552 N N . GLU A 1 205 ? -40.702 -25.406 -16.314 1.00 85.75 205 GLU A N 1
ATOM 1553 C CA . GLU A 1 205 ? -41.751 -25.923 -17.203 1.00 85.75 205 GLU A CA 1
ATOM 1554 C C . GLU A 1 205 ? -43.117 -26.054 -16.503 1.00 85.75 205 GLU A C 1
ATOM 1556 O O . GLU A 1 205 ? -44.133 -25.648 -17.070 1.00 85.75 205 GLU A O 1
ATOM 1561 N N . SER A 1 206 ? -43.163 -26.556 -15.261 1.00 84.06 206 SER A N 1
ATOM 1562 C CA . SER A 1 206 ? -44.405 -26.699 -14.479 1.00 84.06 206 SER A CA 1
ATOM 1563 C C . SER A 1 206 ? -44.959 -25.359 -13.976 1.00 84.06 206 SER A C 1
ATOM 1565 O O . SER A 1 206 ? -46.162 -25.208 -13.757 1.00 84.06 206 SER A O 1
ATOM 1567 N N . GLY A 1 207 ? -44.082 -24.370 -13.786 1.00 83.44 207 GLY A N 1
ATOM 1568 C CA . GLY A 1 207 ? -44.396 -23.078 -13.183 1.00 83.44 207 GLY A CA 1
ATOM 1569 C C . GLY A 1 207 ? -44.409 -23.074 -11.649 1.00 83.44 207 GLY A C 1
ATOM 1570 O O . GLY A 1 207 ? -44.663 -22.016 -11.069 1.00 83.44 207 GLY A O 1
ATOM 1571 N N . GLU A 1 208 ? -44.100 -24.197 -10.987 1.00 81.81 208 GLU A N 1
ATOM 1572 C CA . GLU A 1 208 ? -44.100 -24.336 -9.518 1.00 81.81 208 GLU A CA 1
ATOM 1573 C C . GLU A 1 208 ? -43.161 -23.345 -8.815 1.00 81.81 208 GLU A C 1
ATOM 1575 O O . GLU A 1 208 ? -43.430 -22.940 -7.682 1.00 81.81 208 GLU A O 1
ATOM 1580 N N . TRP A 1 209 ? -42.111 -22.872 -9.499 1.00 82.25 209 TRP A N 1
ATOM 1581 C CA . TRP A 1 209 ? -41.192 -21.846 -8.984 1.00 82.25 209 TRP A CA 1
ATOM 1582 C C . TRP A 1 209 ? -41.886 -20.540 -8.563 1.00 82.25 209 TRP A C 1
ATOM 1584 O O . TRP A 1 209 ? -41.341 -19.787 -7.762 1.00 82.25 209 TRP A O 1
ATOM 1594 N N . LYS A 1 210 ? -43.093 -20.262 -9.071 1.00 81.00 210 LYS A N 1
ATOM 1595 C CA . LYS A 1 210 ? -43.885 -19.074 -8.705 1.00 81.00 210 LYS A CA 1
ATOM 1596 C C . LYS A 1 210 ? -44.518 -19.179 -7.313 1.00 81.00 210 LYS A C 1
ATOM 1598 O O . LYS A 1 210 ? -44.946 -18.168 -6.765 1.00 81.00 210 LYS A O 1
ATOM 1603 N N . THR A 1 211 ? -44.606 -20.392 -6.769 1.00 78.38 211 THR A N 1
ATOM 1604 C CA . THR A 1 211 ? -45.230 -20.717 -5.474 1.00 78.38 211 THR A CA 1
ATOM 1605 C C . THR A 1 211 ? -44.284 -21.429 -4.505 1.00 78.38 211 THR A C 1
ATOM 1607 O O . THR A 1 211 ? -44.570 -21.489 -3.311 1.00 78.38 211 THR A O 1
ATOM 1610 N N . ALA A 1 212 ? -43.162 -21.961 -4.992 1.00 75.12 212 ALA A N 1
ATOM 1611 C CA . ALA A 1 212 ? -42.125 -22.579 -4.177 1.00 75.12 212 ALA A CA 1
ATOM 1612 C C . ALA A 1 212 ? -41.361 -21.539 -3.337 1.00 75.12 212 ALA A C 1
ATOM 1614 O O . ALA A 1 212 ? -40.919 -20.506 -3.840 1.00 75.12 212 ALA A O 1
ATOM 1615 N N . ASN A 1 213 ? -41.136 -21.845 -2.056 1.00 72.88 213 ASN A N 1
ATOM 1616 C CA . ASN A 1 213 ? -40.207 -21.082 -1.226 1.00 72.88 213 ASN A CA 1
ATOM 1617 C C . ASN A 1 213 ? -38.775 -21.534 -1.527 1.00 72.88 213 ASN A C 1
ATOM 1619 O O . ASN A 1 213 ? -38.446 -22.705 -1.336 1.00 72.88 213 ASN A O 1
ATOM 1623 N N . PHE A 1 214 ? -37.912 -20.612 -1.952 1.00 74.44 214 PHE A N 1
ATOM 1624 C CA . PHE A 1 214 ? -36.489 -20.883 -2.161 1.00 74.44 214 PHE A CA 1
ATOM 1625 C C . PHE A 1 214 ? -35.657 -20.442 -0.961 1.00 74.44 214 PHE A C 1
ATOM 1627 O O . PHE A 1 214 ? -35.881 -19.379 -0.378 1.00 74.44 214 PHE A O 1
ATOM 1634 N N . LYS A 1 215 ? -34.647 -21.242 -0.621 1.00 76.19 215 LYS A N 1
ATOM 1635 C CA . LYS A 1 215 ? -33.653 -20.888 0.388 1.00 76.19 215 LYS A CA 1
ATOM 1636 C C . LYS A 1 215 ? -32.830 -19.679 -0.097 1.00 76.19 215 LYS A C 1
ATOM 1638 O O . LYS A 1 215 ? -32.249 -19.760 -1.179 1.00 76.19 215 LYS A O 1
ATOM 1643 N N . PRO A 1 216 ? -32.699 -18.590 0.686 1.00 65.12 216 PRO A N 1
ATOM 1644 C CA . PRO A 1 216 ? -31.896 -17.435 0.290 1.00 65.12 216 PRO A CA 1
ATOM 1645 C C . PRO A 1 216 ? -30.435 -17.803 -0.007 1.00 65.12 216 PRO A C 1
ATOM 1647 O O . PRO A 1 216 ? -29.774 -18.466 0.799 1.00 65.12 216 PRO A O 1
ATOM 1650 N N . TYR A 1 217 ? -29.923 -17.352 -1.156 1.00 67.38 217 TYR A N 1
ATOM 1651 C CA . TYR A 1 217 ? -28.535 -17.587 -1.551 1.00 67.38 217 TYR A CA 1
ATOM 1652 C C . TYR A 1 217 ? -27.567 -16.796 -0.657 1.00 67.38 217 TYR A C 1
ATOM 1654 O O . TYR A 1 217 ? -27.772 -15.612 -0.383 1.00 67.38 217 TYR A O 1
ATOM 1662 N N . ASN A 1 218 ? -26.494 -17.444 -0.195 1.00 74.88 218 ASN A N 1
ATOM 1663 C CA . ASN A 1 218 ? -25.549 -16.828 0.733 1.00 74.88 218 ASN A CA 1
ATOM 1664 C C . ASN A 1 218 ? -24.462 -16.025 -0.001 1.00 74.88 218 ASN A C 1
ATOM 1666 O O . ASN A 1 218 ? -23.348 -16.507 -0.195 1.00 74.88 218 ASN A O 1
ATOM 1670 N N . PHE A 1 219 ? -24.768 -14.773 -0.340 1.00 67.62 219 PHE A N 1
ATOM 1671 C CA . PHE A 1 219 ? -23.814 -13.832 -0.945 1.00 67.62 219 PHE A CA 1
ATOM 1672 C C . PHE A 1 219 ? -22.622 -13.445 -0.042 1.00 67.62 219 PHE A C 1
ATOM 1674 O O . PHE A 1 219 ? -21.701 -12.791 -0.518 1.00 67.62 219 PHE A O 1
ATOM 1681 N N . ALA A 1 220 ? -22.608 -13.844 1.238 1.00 57.12 220 ALA A N 1
ATOM 1682 C CA . ALA A 1 220 ? -21.456 -13.669 2.130 1.00 57.12 220 ALA A CA 1
ATOM 1683 C C . ALA A 1 220 ? -20.471 -14.859 2.106 1.00 57.12 220 ALA A C 1
ATOM 1685 O O . ALA A 1 220 ? -19.442 -14.814 2.779 1.00 57.12 220 ALA A O 1
ATOM 1686 N N . ALA A 1 221 ? -20.763 -15.924 1.350 1.00 63.19 221 ALA A N 1
ATOM 1687 C CA . ALA A 1 221 ? -19.803 -16.982 1.051 1.00 63.19 221 ALA A CA 1
ATOM 1688 C C . ALA A 1 221 ? -19.071 -16.688 -0.267 1.00 63.19 221 ALA A C 1
ATOM 1690 O O . ALA A 1 221 ? -19.689 -16.269 -1.246 1.00 63.19 221 ALA A O 1
ATOM 1691 N N . LEU A 1 222 ? -17.763 -16.963 -0.311 1.00 56.41 222 LEU A N 1
ATOM 1692 C CA . LEU A 1 222 ? -17.010 -16.962 -1.566 1.00 56.41 222 LEU A CA 1
ATOM 1693 C C . LEU A 1 222 ? -17.598 -18.004 -2.530 1.00 56.41 222 LEU A C 1
ATOM 1695 O O . LEU A 1 222 ? -17.934 -19.122 -2.129 1.00 56.41 222 LEU A O 1
ATOM 1699 N N . GLY A 1 223 ? -17.706 -17.632 -3.806 1.00 69.88 223 GLY A N 1
ATOM 1700 C CA . GLY A 1 223 ? -18.103 -18.553 -4.868 1.00 69.88 223 GLY A CA 1
ATOM 1701 C C . GLY A 1 223 ? -17.073 -19.668 -5.074 1.00 69.88 223 GLY A C 1
ATOM 1702 O O . GLY A 1 223 ? -15.924 -19.569 -4.645 1.00 69.88 223 GLY A O 1
ATOM 1703 N N . ALA A 1 224 ? -17.472 -20.737 -5.765 1.00 70.00 224 ALA A N 1
ATOM 1704 C CA . ALA A 1 224 ? -16.543 -21.804 -6.121 1.00 70.00 224 ALA A CA 1
ATOM 1705 C C . ALA A 1 224 ? -15.413 -21.256 -7.013 1.00 70.00 224 ALA A C 1
ATOM 1707 O O . ALA A 1 224 ? -15.681 -20.730 -8.098 1.00 70.00 224 ALA A O 1
ATOM 1708 N N . GLN A 1 225 ? -14.158 -21.402 -6.568 1.00 56.88 225 GLN A N 1
ATOM 1709 C CA . GLN A 1 225 ? -12.984 -21.038 -7.364 1.00 56.88 225 GLN A CA 1
ATOM 1710 C C . GLN A 1 225 ? -13.006 -21.780 -8.703 1.00 56.88 225 GLN A C 1
ATOM 1712 O O . GLN A 1 225 ? -13.082 -23.011 -8.758 1.00 56.88 225 GLN A O 1
ATOM 1717 N N . GLN A 1 226 ? -12.932 -21.013 -9.788 1.00 64.94 226 GLN A N 1
ATOM 1718 C CA . GLN A 1 226 ? -12.845 -21.557 -11.135 1.00 64.94 226 GLN A CA 1
ATOM 1719 C C . GLN A 1 226 ? -11.418 -22.045 -11.384 1.00 64.94 226 GLN A C 1
ATOM 1721 O O . GLN A 1 226 ? -10.456 -21.320 -11.136 1.00 64.94 226 GLN A O 1
ATOM 1726 N N . ARG A 1 227 ? -11.277 -23.277 -11.879 1.00 59.78 227 ARG A N 1
ATOM 1727 C CA . ARG A 1 227 ? -9.976 -23.910 -12.153 1.00 59.78 227 ARG A CA 1
ATOM 1728 C C . ARG A 1 227 ? -9.378 -23.400 -13.466 1.00 59.78 227 ARG A C 1
ATOM 1730 O O . ARG A 1 227 ? -9.311 -24.130 -14.452 1.00 59.78 227 ARG A O 1
ATOM 1737 N N . ALA A 1 228 ? -8.994 -22.127 -13.479 1.00 70.06 228 ALA A N 1
ATOM 1738 C CA . ALA A 1 228 ? -8.223 -21.533 -14.562 1.00 70.06 228 ALA A CA 1
ATOM 1739 C C . ALA A 1 228 ? -6.793 -22.105 -14.595 1.00 70.06 228 ALA A C 1
ATOM 1741 O O . ALA A 1 228 ? -6.244 -22.492 -13.565 1.00 70.06 228 ALA A O 1
ATOM 1742 N N . GLY A 1 229 ? -6.174 -22.143 -15.778 1.00 74.75 229 GLY A N 1
ATOM 1743 C CA . GLY A 1 229 ? -4.767 -22.525 -15.911 1.00 74.75 229 GLY A CA 1
ATOM 1744 C C . GLY A 1 229 ? -3.838 -21.434 -15.370 1.00 74.75 229 GLY A C 1
ATOM 1745 O O . GLY A 1 229 ? -3.947 -20.278 -15.774 1.00 74.75 229 GLY A O 1
ATOM 1746 N N . ALA A 1 230 ? -2.914 -21.801 -14.481 1.00 77.00 230 ALA A N 1
ATOM 1747 C CA . ALA A 1 230 ? -1.955 -20.880 -13.874 1.00 77.00 230 ALA A CA 1
ATOM 1748 C C . ALA A 1 230 ? -0.593 -20.908 -14.596 1.00 77.00 230 ALA A C 1
ATOM 1750 O O . ALA A 1 230 ? -0.051 -21.973 -14.890 1.00 77.00 230 ALA A O 1
ATOM 1751 N N . LEU A 1 231 ? -0.006 -19.731 -14.847 1.00 82.06 231 LEU A N 1
ATOM 1752 C CA . LEU A 1 231 ? 1.337 -19.596 -15.430 1.00 82.06 231 LEU A CA 1
ATOM 1753 C C . LEU A 1 231 ? 2.400 -19.404 -14.344 1.00 82.06 231 LEU A C 1
ATOM 1755 O O . LEU A 1 231 ? 2.327 -18.463 -13.553 1.00 82.06 231 LEU A O 1
ATOM 1759 N N . HIS A 1 232 ? 3.424 -20.256 -14.353 1.00 87.19 232 HIS A N 1
ATOM 1760 C CA . HIS A 1 232 ? 4.504 -20.259 -13.365 1.00 87.19 232 HIS A CA 1
ATOM 1761 C C . HIS A 1 232 ? 5.161 -18.865 -13.183 1.00 87.19 232 HIS A C 1
ATOM 1763 O O . HIS A 1 232 ? 5.580 -18.275 -14.185 1.00 87.19 232 HIS A O 1
ATOM 1769 N N . PRO A 1 233 ? 5.331 -18.340 -11.947 1.00 84.81 233 PRO A N 1
ATOM 1770 C CA . PRO A 1 233 ? 5.818 -16.973 -11.699 1.00 84.81 233 PRO A CA 1
ATOM 1771 C C . PRO A 1 233 ? 7.124 -16.614 -12.425 1.00 84.81 233 PRO A C 1
ATOM 1773 O O . PRO A 1 233 ? 7.198 -15.574 -13.079 1.00 84.81 233 PRO A O 1
ATOM 1776 N N . LEU A 1 234 ? 8.117 -17.514 -12.399 1.00 87.25 234 LEU A N 1
ATOM 1777 C CA . LEU A 1 234 ? 9.398 -17.355 -13.107 1.00 87.25 234 LEU A CA 1
ATOM 1778 C C . LEU A 1 234 ? 9.232 -17.206 -14.632 1.00 87.25 234 LEU A C 1
ATOM 1780 O O . LEU A 1 234 ? 9.958 -16.444 -15.263 1.00 87.25 234 LEU A O 1
ATOM 1784 N N . MET A 1 235 ? 8.252 -17.889 -15.233 1.00 87.81 235 MET A N 1
ATOM 1785 C CA . MET A 1 235 ? 7.994 -17.801 -16.676 1.00 87.81 235 MET A CA 1
ATOM 1786 C C . MET A 1 235 ? 7.278 -16.499 -17.055 1.00 87.81 235 MET A C 1
ATOM 1788 O O . MET A 1 235 ? 7.506 -15.988 -18.148 1.00 87.81 235 MET A O 1
ATOM 1792 N N . LYS A 1 236 ? 6.491 -15.901 -16.145 1.00 84.81 236 LYS A N 1
ATOM 1793 C CA . LYS A 1 236 ? 5.975 -14.535 -16.351 1.00 84.81 236 LYS A CA 1
ATOM 1794 C C . LYS A 1 236 ? 7.104 -13.510 -16.371 1.00 84.81 236 LYS A C 1
ATOM 1796 O O . LYS A 1 236 ? 7.110 -12.644 -17.235 1.00 84.81 236 LYS A O 1
ATOM 1801 N N . VAL A 1 237 ? 8.067 -13.629 -15.452 1.00 86.44 237 VAL A N 1
ATOM 1802 C CA . VAL A 1 237 ? 9.226 -12.721 -15.407 1.00 86.44 237 VAL A CA 1
ATOM 1803 C C . VAL A 1 237 ? 10.134 -12.936 -16.622 1.00 86.44 237 VAL A C 1
ATOM 1805 O O . VAL A 1 237 ? 10.615 -11.959 -17.183 1.00 86.44 237 VAL A O 1
ATOM 1808 N N . ARG A 1 238 ? 10.288 -14.176 -17.117 1.00 91.19 238 ARG A N 1
ATOM 1809 C CA . ARG A 1 238 ? 10.958 -14.448 -18.406 1.00 91.19 238 ARG A CA 1
ATOM 1810 C C . ARG A 1 238 ? 10.315 -13.665 -19.550 1.00 91.19 238 ARG A C 1
ATOM 1812 O O . ARG A 1 238 ? 11.019 -12.970 -20.272 1.00 91.19 238 ARG A O 1
ATOM 1819 N N . GLU A 1 239 ? 8.994 -13.744 -19.684 1.00 88.75 239 GLU A N 1
ATOM 1820 C CA . GLU A 1 239 ? 8.247 -13.049 -20.740 1.00 88.75 239 GLU A CA 1
ATOM 1821 C C . GLU A 1 239 ? 8.246 -11.515 -20.560 1.00 88.75 239 GLU A C 1
ATOM 1823 O O . GLU A 1 239 ? 8.276 -10.772 -21.536 1.00 88.75 239 GLU A O 1
ATOM 1828 N N . GLU A 1 240 ? 8.279 -11.019 -19.322 1.00 86.69 240 GLU A N 1
ATOM 1829 C CA . GLU A 1 240 ? 8.434 -9.594 -18.996 1.00 86.69 240 GLU A CA 1
ATOM 1830 C C . GLU A 1 240 ? 9.813 -9.055 -19.411 1.00 86.69 240 GLU A C 1
ATOM 1832 O O . GLU A 1 240 ? 9.887 -8.056 -20.125 1.00 86.69 240 GLU A O 1
ATOM 1837 N N . PHE A 1 241 ? 10.901 -9.747 -19.052 1.00 89.56 241 PHE A N 1
ATOM 1838 C CA . PHE A 1 241 ? 12.254 -9.428 -19.523 1.00 89.56 241 PHE A CA 1
ATOM 1839 C C . PHE A 1 241 ? 12.332 -9.473 -21.056 1.00 89.56 241 PHE A C 1
ATOM 1841 O O . PHE A 1 241 ? 12.807 -8.525 -21.679 1.00 89.56 241 PHE A O 1
ATOM 1848 N N . ARG A 1 242 ? 11.812 -10.543 -21.670 1.00 91.12 242 ARG A N 1
ATOM 1849 C CA . ARG A 1 242 ? 11.763 -10.751 -23.126 1.00 91.12 242 ARG A CA 1
ATOM 1850 C C . ARG A 1 242 ? 11.056 -9.597 -23.846 1.00 91.12 242 ARG A C 1
ATOM 1852 O O . ARG A 1 242 ? 11.594 -9.038 -24.799 1.00 91.12 242 ARG A O 1
ATOM 1859 N N . LYS A 1 243 ? 9.914 -9.140 -23.321 1.00 88.06 243 LYS A N 1
ATOM 1860 C CA . LYS A 1 243 ? 9.232 -7.926 -23.798 1.00 88.06 243 LYS A CA 1
ATOM 1861 C C . LYS A 1 243 ? 10.077 -6.666 -23.610 1.00 88.06 243 LYS A C 1
ATOM 1863 O O . LYS A 1 243 ? 10.141 -5.863 -24.536 1.00 88.06 243 LYS A O 1
ATOM 1868 N N . ILE A 1 244 ? 10.732 -6.476 -22.464 1.00 87.25 244 ILE A N 1
ATOM 1869 C CA . ILE A 1 244 ? 11.585 -5.302 -22.197 1.00 87.25 244 ILE A CA 1
ATOM 1870 C C . ILE A 1 244 ? 12.781 -5.227 -23.164 1.00 87.25 244 ILE A C 1
ATOM 1872 O O . ILE A 1 244 ? 13.181 -4.117 -23.526 1.00 87.25 244 ILE A O 1
ATOM 1876 N N . PHE A 1 245 ? 13.314 -6.367 -23.616 1.00 90.69 245 PHE A N 1
ATOM 1877 C CA . PHE A 1 245 ? 14.328 -6.446 -24.673 1.00 90.69 245 PHE A CA 1
ATOM 1878 C C . PHE A 1 245 ? 13.768 -6.071 -26.054 1.00 90.69 245 PHE A C 1
ATOM 1880 O O . PHE A 1 245 ? 14.328 -5.187 -26.706 1.00 90.69 245 PHE A O 1
ATOM 1887 N N . PHE A 1 246 ? 12.633 -6.645 -26.474 1.00 88.06 246 PHE A N 1
ATOM 1888 C CA . PHE A 1 246 ? 11.999 -6.287 -27.754 1.00 88.06 246 PHE A CA 1
ATOM 1889 C C . PHE A 1 246 ? 11.645 -4.787 -27.834 1.00 88.06 246 PHE A C 1
ATOM 1891 O O . PHE A 1 246 ? 11.980 -4.130 -28.817 1.00 88.06 246 PHE A O 1
ATOM 1898 N N . HIS A 1 247 ? 11.104 -4.191 -26.760 1.00 84.06 247 HIS A N 1
ATOM 1899 C CA . HIS A 1 247 ? 10.840 -2.739 -26.664 1.00 84.06 247 HIS A CA 1
ATOM 1900 C C . HIS A 1 247 ? 12.113 -1.859 -26.671 1.00 84.06 247 HIS A C 1
ATOM 1902 O O . HIS A 1 247 ? 12.019 -0.635 -26.595 1.00 84.06 247 HIS A O 1
ATOM 1908 N N . GLN A 1 248 ? 13.310 -2.451 -26.711 1.00 83.56 248 GLN A N 1
ATOM 1909 C CA . GLN A 1 248 ? 14.601 -1.755 -26.803 1.00 83.56 248 GLN A CA 1
ATOM 1910 C C . GLN A 1 248 ? 15.378 -2.104 -28.084 1.00 83.56 248 GLN A C 1
ATOM 1912 O O . GLN A 1 248 ? 16.552 -1.738 -28.211 1.00 83.56 248 GLN A O 1
ATOM 1917 N N . GLY A 1 249 ? 14.724 -2.781 -29.035 1.00 86.12 249 GLY A N 1
ATOM 1918 C CA . GLY A 1 249 ? 15.300 -3.155 -30.327 1.00 86.12 249 GLY A CA 1
ATOM 1919 C C . GLY A 1 249 ? 16.307 -4.303 -30.251 1.00 86.12 249 GLY A C 1
ATOM 1920 O O . GLY A 1 249 ? 17.215 -4.355 -31.075 1.00 86.12 249 GLY A O 1
ATOM 1921 N N . PHE A 1 250 ? 16.196 -5.185 -29.253 1.00 91.19 250 PHE A N 1
ATOM 1922 C CA . PHE A 1 250 ? 17.020 -6.392 -29.161 1.00 91.19 250 PHE A CA 1
ATOM 1923 C C . PHE A 1 250 ? 16.376 -7.570 -29.906 1.00 91.19 250 PHE A C 1
ATOM 1925 O O . PHE A 1 250 ? 15.176 -7.809 -29.782 1.00 91.19 250 PHE A O 1
ATOM 1932 N N . ILE A 1 251 ? 17.202 -8.339 -30.613 1.00 90.62 251 ILE A N 1
ATOM 1933 C CA . ILE A 1 251 ? 16.847 -9.573 -31.324 1.00 90.62 251 ILE A CA 1
ATOM 1934 C C . ILE A 1 251 ? 17.149 -10.776 -30.415 1.00 90.62 251 ILE A C 1
ATOM 1936 O O . ILE A 1 251 ? 18.190 -10.815 -29.760 1.00 90.62 251 ILE A O 1
ATOM 1940 N N . GLU A 1 252 ? 16.248 -11.755 -30.346 1.00 92.06 252 GLU A N 1
ATOM 1941 C CA . GLU A 1 252 ? 16.452 -12.964 -29.533 1.00 92.06 252 GLU A CA 1
ATOM 1942 C C . GLU A 1 252 ? 17.465 -13.912 -30.209 1.00 92.06 252 GLU A C 1
ATOM 1944 O O . GLU A 1 252 ? 17.467 -14.044 -31.430 1.00 92.06 252 GLU A O 1
ATOM 1949 N N . MET A 1 253 ? 18.340 -14.555 -29.432 1.00 92.44 253 MET A N 1
ATOM 1950 C CA . MET A 1 253 ? 19.319 -15.539 -29.914 1.00 92.44 253 MET A CA 1
ATOM 1951 C C . MET A 1 253 ? 18.814 -16.976 -29.688 1.00 92.44 253 MET A C 1
ATOM 1953 O O . MET A 1 253 ? 18.231 -17.258 -28.636 1.00 92.44 253 MET A O 1
ATOM 1957 N N . PRO A 1 254 ? 19.078 -17.925 -30.605 1.00 90.62 254 PRO A N 1
ATOM 1958 C CA . PRO A 1 254 ? 18.611 -19.298 -30.478 1.00 90.62 254 PRO A CA 1
ATOM 1959 C C . PRO A 1 254 ? 19.476 -20.094 -29.496 1.00 90.62 254 PRO A C 1
ATOM 1961 O O . PRO A 1 254 ? 20.644 -20.379 -29.745 1.00 90.62 254 PRO A O 1
ATOM 1964 N N . THR A 1 255 ? 18.875 -20.528 -28.391 1.00 90.12 255 THR A N 1
ATOM 1965 C CA . THR A 1 255 ? 19.570 -21.269 -27.323 1.00 90.12 255 THR A CA 1
ATOM 1966 C C . THR A 1 255 ? 19.312 -22.781 -27.345 1.00 90.12 255 THR A C 1
ATOM 1968 O O . THR A 1 255 ? 19.595 -23.465 -26.366 1.00 90.12 255 THR A O 1
ATOM 1971 N N . GLY A 1 256 ? 18.780 -23.319 -28.453 1.00 85.88 256 GLY A N 1
ATOM 1972 C CA . GLY A 1 256 ? 18.121 -24.636 -28.582 1.00 85.88 256 GLY A CA 1
ATOM 1973 C C . GLY A 1 256 ? 18.940 -25.918 -28.336 1.00 85.88 256 GLY A C 1
ATOM 1974 O O . GLY A 1 256 ? 18.501 -26.996 -28.728 1.00 85.88 256 GLY A O 1
ATOM 1975 N N . ARG A 1 257 ? 20.103 -25.830 -27.685 1.00 87.19 257 ARG A N 1
ATOM 1976 C CA . ARG A 1 257 ? 20.894 -26.951 -27.149 1.00 87.19 257 ARG A CA 1
ATOM 1977 C C . ARG A 1 257 ? 21.351 -26.604 -25.734 1.00 87.19 257 ARG A C 1
ATOM 1979 O O . ARG A 1 257 ? 21.731 -25.464 -25.512 1.00 87.19 257 ARG A O 1
ATOM 1986 N N . PHE A 1 258 ? 21.377 -27.560 -24.805 1.00 92.75 258 PHE A N 1
ATOM 1987 C CA . PHE A 1 258 ? 21.966 -27.361 -23.464 1.00 92.75 258 PHE A CA 1
ATOM 1988 C C . PHE A 1 258 ? 23.424 -27.824 -23.352 1.00 92.75 258 PHE A C 1
ATOM 1990 O O . PHE A 1 258 ? 24.089 -27.517 -22.365 1.00 92.75 258 PHE A O 1
ATOM 1997 N N . VAL A 1 259 ? 23.913 -28.562 -24.350 1.00 92.50 259 VAL A N 1
ATOM 1998 C CA . VAL A 1 259 ? 25.304 -29.009 -24.436 1.00 92.50 259 VAL A CA 1
ATOM 1999 C C . VAL A 1 259 ? 26.043 -28.106 -25.418 1.00 92.50 259 VAL A C 1
ATOM 2001 O O . VAL A 1 259 ? 25.571 -27.917 -26.539 1.00 92.50 259 VAL A O 1
ATOM 2004 N N . ASP A 1 260 ? 27.195 -27.585 -25.010 1.00 91.81 260 ASP A N 1
ATOM 2005 C CA . ASP A 1 260 ? 28.133 -26.845 -25.858 1.00 91.81 260 ASP A CA 1
ATOM 2006 C C . ASP A 1 260 ? 29.533 -27.487 -25.765 1.00 91.81 260 ASP A C 1
ATOM 2008 O O . ASP A 1 260 ? 29.802 -28.337 -24.911 1.00 91.81 260 ASP A O 1
ATOM 2012 N N . THR A 1 261 ? 30.439 -27.114 -26.671 1.00 93.38 261 THR A N 1
ATOM 2013 C CA . THR A 1 261 ? 31.835 -27.581 -26.641 1.00 93.38 261 THR A CA 1
ATOM 2014 C C . THR A 1 261 ? 32.695 -26.709 -25.728 1.00 93.38 261 THR A C 1
ATOM 2016 O O . THR A 1 261 ? 32.408 -25.525 -25.533 1.00 93.38 261 THR A O 1
ATOM 2019 N N . GLY A 1 262 ? 33.801 -27.264 -25.221 1.00 93.06 262 GLY A N 1
ATOM 2020 C CA . GLY A 1 262 ? 34.826 -26.518 -24.483 1.00 93.06 262 GLY A CA 1
ATOM 2021 C C . GLY A 1 262 ? 35.357 -25.303 -25.255 1.00 93.06 262 GLY A C 1
ATOM 2022 O O . GLY A 1 262 ? 35.686 -24.283 -24.646 1.00 93.06 262 GLY A O 1
ATOM 2023 N N . PHE A 1 263 ? 35.329 -25.363 -26.591 1.00 95.44 263 PHE A N 1
ATOM 2024 C CA . PHE A 1 263 ? 35.554 -24.207 -27.450 1.00 95.44 263 PHE A CA 1
ATOM 2025 C C . PHE A 1 263 ? 34.529 -23.090 -27.229 1.00 95.44 263 PHE A C 1
ATOM 2027 O O . PHE A 1 263 ? 34.886 -22.034 -26.715 1.00 95.44 263 PHE A O 1
ATOM 2034 N N . TRP A 1 264 ? 33.258 -23.300 -27.592 1.00 93.69 264 TRP A N 1
ATOM 2035 C CA . TRP A 1 264 ? 32.248 -22.232 -27.555 1.00 93.69 264 TRP A CA 1
ATOM 2036 C C . TRP A 1 264 ? 31.960 -21.743 -26.133 1.00 93.69 264 TRP A C 1
ATOM 2038 O O . TRP A 1 264 ? 31.736 -20.549 -25.933 1.00 93.69 264 TRP A O 1
ATOM 2048 N N . ASN A 1 265 ? 32.015 -22.646 -25.149 1.00 94.25 265 ASN A N 1
ATOM 2049 C CA . ASN A 1 265 ? 31.753 -22.333 -23.749 1.00 94.25 265 ASN A CA 1
ATOM 2050 C C . ASN A 1 265 ? 32.967 -21.741 -23.006 1.00 94.25 265 ASN A C 1
ATOM 2052 O O . ASN A 1 265 ? 32.772 -21.184 -21.934 1.00 94.25 265 ASN A O 1
ATOM 2056 N N . PHE A 1 266 ? 34.201 -21.810 -23.528 1.00 95.62 266 PHE A N 1
ATOM 2057 C CA . PHE A 1 266 ? 35.366 -21.227 -22.839 1.00 95.62 266 PHE A CA 1
ATOM 2058 C C . PHE A 1 266 ? 36.458 -20.665 -23.768 1.00 95.62 266 PHE A C 1
ATOM 2060 O O . PHE A 1 266 ? 36.830 -19.500 -23.619 1.00 95.62 266 PHE A O 1
ATOM 2067 N N . ASP A 1 267 ? 37.000 -21.450 -24.709 1.00 95.81 267 ASP A N 1
ATOM 2068 C CA . ASP A 1 267 ? 38.145 -20.999 -25.526 1.00 95.81 267 ASP A CA 1
ATOM 2069 C C . ASP A 1 267 ? 37.791 -19.760 -26.374 1.00 95.81 267 ASP A C 1
ATOM 2071 O O . ASP A 1 267 ? 38.543 -18.782 -26.400 1.00 95.81 267 ASP A O 1
ATOM 2075 N N . ALA A 1 268 ? 36.611 -19.784 -27.004 1.00 95.38 268 ALA A N 1
ATOM 2076 C CA . ALA A 1 268 ? 36.038 -18.733 -27.851 1.00 95.38 268 ALA A CA 1
ATOM 2077 C C . ALA A 1 268 ? 35.794 -17.407 -27.110 1.00 95.38 268 ALA A C 1
ATOM 2079 O O . ALA A 1 268 ? 35.754 -16.348 -27.734 1.00 95.38 268 ALA A O 1
ATOM 2080 N N . LEU A 1 269 ? 35.649 -17.468 -25.781 1.00 95.12 269 LEU A N 1
ATOM 2081 C CA . LEU A 1 269 ? 35.512 -16.312 -24.895 1.00 95.12 269 LEU A CA 1
ATOM 2082 C C . LEU A 1 269 ? 36.864 -15.701 -24.495 1.00 95.12 269 LEU A C 1
ATOM 2084 O O . LEU A 1 269 ? 36.878 -14.663 -23.853 1.00 95.12 269 LEU A O 1
ATOM 2088 N N . PHE A 1 270 ? 38.001 -16.322 -24.830 1.00 95.38 270 PHE A N 1
ATOM 2089 C CA . PHE A 1 270 ? 39.305 -16.006 -24.226 1.00 95.38 270 PHE A CA 1
ATOM 2090 C C . PHE A 1 270 ? 39.391 -16.378 -22.724 1.00 95.38 270 PHE A C 1
ATOM 2092 O O . PHE A 1 270 ? 40.159 -15.794 -21.972 1.00 95.38 270 PHE A O 1
ATOM 2099 N N . VAL A 1 271 ? 38.655 -17.402 -22.261 1.00 95.12 271 VAL A N 1
ATOM 2100 C CA . VAL A 1 271 ? 38.881 -18.014 -20.930 1.00 95.12 271 VAL A CA 1
ATOM 2101 C C . VAL A 1 271 ? 40.019 -19.039 -21.049 1.00 95.12 271 VAL A C 1
ATOM 2103 O O . VAL A 1 271 ? 39.872 -19.970 -21.839 1.00 95.12 271 VAL A O 1
ATOM 2106 N N . PRO A 1 272 ? 41.132 -18.965 -20.293 1.00 94.38 272 PRO A N 1
ATOM 2107 C CA . PRO A 1 272 ? 42.267 -19.877 -20.479 1.00 94.38 272 PRO A CA 1
ATOM 2108 C C . PRO A 1 272 ? 41.924 -21.340 -20.141 1.00 94.38 272 PRO A C 1
ATOM 2110 O O . PRO A 1 272 ? 41.006 -21.621 -19.366 1.00 94.38 272 PRO A O 1
ATOM 2113 N N . GLN A 1 273 ? 42.667 -22.297 -20.709 1.00 93.69 273 GLN A N 1
ATOM 2114 C CA . GLN A 1 273 ? 42.405 -23.732 -20.506 1.00 93.69 273 GLN A CA 1
ATOM 2115 C C . GLN A 1 273 ? 42.722 -24.243 -19.090 1.00 93.69 273 GLN A C 1
ATOM 2117 O O . GLN A 1 273 ? 42.197 -25.277 -18.698 1.00 93.69 273 GLN A O 1
ATOM 2122 N N . GLN A 1 274 ? 43.503 -23.504 -18.296 1.00 92.12 274 GLN A N 1
ATOM 2123 C CA . GLN A 1 274 ? 43.772 -23.795 -16.878 1.00 92.12 274 GLN A CA 1
ATOM 2124 C C . GLN A 1 274 ? 42.856 -23.008 -15.920 1.00 92.12 274 GLN A C 1
ATOM 2126 O O . GLN A 1 274 ? 43.162 -22.888 -14.735 1.00 92.12 274 GLN A O 1
ATOM 2131 N N . HIS A 1 275 ? 41.776 -22.393 -16.416 1.00 92.69 275 HIS A N 1
ATOM 2132 C CA . HIS A 1 275 ? 40.876 -21.611 -15.570 1.00 92.69 275 HIS A CA 1
ATOM 2133 C C . HIS A 1 275 ? 40.058 -22.528 -14.635 1.00 92.69 275 HIS A C 1
ATOM 2135 O O . HIS A 1 275 ? 39.404 -23.432 -15.157 1.00 92.69 275 HIS A O 1
ATOM 2141 N N . PRO A 1 276 ? 39.998 -22.278 -13.307 1.00 90.12 276 PRO A N 1
ATOM 2142 C CA . PRO A 1 276 ? 39.328 -23.166 -12.343 1.00 90.12 276 PRO A CA 1
ATOM 2143 C C . PRO A 1 276 ? 37.871 -23.507 -12.672 1.00 90.12 276 PRO A C 1
ATOM 2145 O O . PRO A 1 276 ? 37.444 -24.628 -12.445 1.00 90.12 276 PRO A O 1
ATOM 2148 N N . ALA A 1 277 ? 37.138 -22.602 -13.334 1.00 88.31 277 ALA A N 1
ATOM 2149 C CA . ALA A 1 277 ? 35.772 -22.879 -13.798 1.00 88.31 277 ALA A CA 1
ATOM 2150 C C . ALA A 1 277 ? 35.651 -24.080 -14.768 1.00 88.31 277 ALA A C 1
ATOM 2152 O O . ALA A 1 277 ? 34.541 -24.537 -15.022 1.00 88.31 277 ALA A O 1
ATOM 2153 N N . ARG A 1 278 ? 36.760 -24.588 -15.329 1.00 89.81 278 ARG A N 1
ATOM 2154 C CA . ARG A 1 278 ? 36.816 -25.827 -16.128 1.00 89.81 278 ARG A CA 1
ATOM 2155 C C . ARG A 1 278 ? 37.058 -27.091 -15.287 1.00 89.81 278 ARG A C 1
ATOM 2157 O O . ARG A 1 278 ? 37.065 -28.188 -15.835 1.00 89.81 278 ARG A O 1
ATOM 2164 N N . ASP A 1 279 ? 37.267 -26.978 -13.979 1.00 88.25 279 ASP A N 1
ATOM 2165 C CA . ASP A 1 279 ? 37.408 -28.145 -13.113 1.00 88.25 279 ASP A CA 1
ATOM 2166 C C . ASP A 1 279 ? 36.064 -28.867 -12.941 1.00 88.25 279 ASP A C 1
ATOM 2168 O O . ASP A 1 279 ? 34.983 -28.274 -12.975 1.00 88.25 279 ASP A O 1
ATOM 2172 N N . LEU A 1 280 ? 36.136 -30.173 -12.665 1.00 85.25 280 LEU A N 1
ATOM 2173 C CA . LEU A 1 280 ? 34.974 -31.029 -12.375 1.00 85.25 280 LEU A CA 1
ATOM 2174 C C . LEU A 1 280 ? 34.149 -30.573 -11.154 1.00 85.25 280 LEU A C 1
ATOM 2176 O O . LEU A 1 280 ? 33.065 -31.105 -10.928 1.00 85.25 280 LEU A O 1
ATOM 2180 N N . GLN A 1 281 ? 34.656 -29.631 -10.353 1.00 84.75 281 GLN A N 1
ATOM 2181 C CA . GLN A 1 281 ? 33.946 -29.045 -9.210 1.00 84.75 281 GLN A CA 1
ATOM 2182 C C . GLN A 1 281 ? 33.015 -27.892 -9.620 1.00 84.75 281 GLN A C 1
ATOM 2184 O O . GLN A 1 281 ? 32.014 -27.681 -8.946 1.00 84.75 281 GLN A O 1
ATOM 2189 N N . ASP A 1 282 ? 33.281 -27.224 -10.749 1.00 86.19 282 ASP A N 1
ATOM 2190 C CA . ASP A 1 282 ? 32.504 -26.071 -11.227 1.00 86.19 282 ASP A CA 1
ATOM 2191 C C . ASP A 1 282 ? 31.659 -26.411 -12.472 1.00 86.19 282 ASP A C 1
ATOM 2193 O O . ASP A 1 282 ? 30.540 -25.912 -12.619 1.00 86.19 282 ASP A O 1
ATOM 2197 N N . THR A 1 283 ? 32.144 -27.298 -13.352 1.00 91.94 283 THR A N 1
ATOM 2198 C CA . THR A 1 283 ? 31.504 -27.614 -14.645 1.00 91.94 283 THR A CA 1
ATOM 2199 C C . THR A 1 283 ? 31.049 -29.069 -14.764 1.00 91.94 283 THR A C 1
ATOM 2201 O O . THR A 1 283 ? 31.794 -30.010 -14.486 1.00 91.94 283 THR A O 1
ATOM 2204 N N . PHE A 1 284 ? 29.825 -29.265 -15.269 1.00 93.88 284 PHE A N 1
ATOM 2205 C CA . PHE A 1 284 ? 29.315 -30.578 -15.666 1.00 93.88 284 PHE A CA 1
ATOM 2206 C C . PHE A 1 284 ? 29.832 -30.978 -17.055 1.00 93.88 284 PHE A C 1
ATOM 2208 O O . PHE A 1 284 ? 29.376 -30.458 -18.075 1.00 93.88 284 PHE A O 1
ATOM 2215 N N . TYR A 1 285 ? 30.745 -31.947 -17.089 1.00 93.00 285 TYR A N 1
ATOM 2216 C CA . TYR A 1 285 ? 31.203 -32.596 -18.317 1.00 93.00 285 TYR A CA 1
ATOM 2217 C C . TYR A 1 285 ? 30.272 -33.739 -18.737 1.00 93.00 285 TYR A C 1
ATOM 2219 O O . TYR A 1 285 ? 29.734 -34.459 -17.895 1.00 93.00 285 TYR A O 1
ATOM 2227 N N . VAL A 1 286 ? 30.105 -33.922 -20.047 1.00 92.62 286 VAL A N 1
ATOM 2228 C CA . VAL A 1 286 ? 29.290 -34.998 -20.624 1.00 92.62 286 VAL A CA 1
ATOM 2229 C C . VAL A 1 286 ? 30.115 -36.284 -20.732 1.00 92.62 286 VAL A C 1
ATOM 2231 O O . VAL A 1 286 ? 31.243 -36.277 -21.218 1.00 92.62 286 VAL A O 1
ATOM 2234 N N . SER A 1 287 ? 29.550 -37.400 -20.264 1.00 90.50 287 SER A N 1
ATOM 2235 C CA . SER A 1 287 ? 30.181 -38.727 -20.307 1.00 90.50 287 SER A CA 1
ATOM 2236 C C . SER A 1 287 ? 29.817 -39.554 -21.543 1.00 90.50 287 SER A C 1
ATOM 2238 O O . SER A 1 287 ? 30.553 -40.478 -21.880 1.00 90.50 287 SER A O 1
ATOM 2240 N N . ASP A 1 288 ? 28.711 -39.235 -22.217 1.00 87.00 288 ASP A N 1
ATOM 2241 C CA . ASP A 1 288 ? 28.316 -39.819 -23.501 1.00 87.00 288 ASP A CA 1
ATOM 2242 C C . ASP A 1 288 ? 27.469 -38.812 -24.313 1.00 87.00 288 ASP A C 1
ATOM 2244 O O . ASP A 1 288 ? 26.392 -38.427 -23.845 1.00 87.00 288 ASP A O 1
ATOM 2248 N N . PRO A 1 289 ? 27.924 -38.349 -25.494 1.00 89.25 289 PRO A N 1
ATOM 2249 C CA . PRO A 1 289 ? 29.275 -38.511 -26.038 1.00 89.25 289 PRO A CA 1
ATOM 2250 C C . PRO A 1 289 ? 30.313 -37.665 -25.273 1.00 89.25 289 PRO A C 1
ATOM 2252 O O . PRO A 1 289 ? 30.031 -36.551 -24.841 1.00 89.25 289 PRO A O 1
ATOM 2255 N N . VAL A 1 290 ? 31.541 -38.179 -25.137 1.00 82.56 290 VAL A N 1
ATOM 2256 C CA . VAL A 1 290 ? 32.640 -37.519 -24.390 1.00 82.56 290 VAL A CA 1
ATOM 2257 C C . VAL A 1 290 ? 33.208 -36.292 -25.121 1.00 82.56 290 VAL A C 1
ATOM 2259 O O . VAL A 1 290 ? 33.615 -35.310 -24.498 1.00 82.56 290 VAL A O 1
ATOM 2262 N N . SER A 1 291 ? 33.264 -36.356 -26.453 1.00 88.56 291 SER A N 1
ATOM 2263 C CA . SER A 1 291 ? 33.947 -35.380 -27.307 1.00 88.56 291 SER A CA 1
ATOM 2264 C C . SER A 1 291 ? 33.148 -35.057 -28.566 1.00 88.56 291 SER A C 1
ATOM 2266 O O . SER A 1 291 ? 32.486 -35.934 -29.122 1.00 88.56 291 SER A O 1
ATOM 2268 N N . ALA A 1 292 ? 33.271 -33.822 -29.040 1.00 88.81 292 ALA A N 1
ATOM 2269 C CA . ALA A 1 292 ? 32.649 -33.311 -30.256 1.00 88.81 292 ALA A CA 1
ATOM 2270 C C . ALA A 1 292 ? 33.642 -33.114 -31.410 1.00 88.81 292 ALA A C 1
ATOM 2272 O O . ALA A 1 292 ? 34.858 -33.210 -31.241 1.00 88.81 292 ALA A O 1
ATOM 2273 N N . ASP A 1 293 ? 33.090 -32.761 -32.571 1.00 88.38 293 ASP A N 1
ATOM 2274 C CA . ASP A 1 293 ? 33.840 -32.174 -33.679 1.00 88.38 293 ASP A CA 1
ATOM 2275 C C . ASP A 1 293 ? 34.532 -30.858 -33.262 1.00 88.38 293 ASP A C 1
ATOM 2277 O O . ASP A 1 293 ? 34.105 -30.164 -32.333 1.00 88.38 293 ASP A O 1
ATOM 2281 N N . PHE A 1 294 ? 35.551 -30.458 -34.026 1.00 90.19 294 PHE A N 1
ATOM 2282 C CA . PHE A 1 294 ? 36.061 -29.084 -34.008 1.00 90.19 294 PHE A CA 1
ATOM 2283 C C . PHE A 1 294 ? 34.990 -28.071 -34.473 1.00 90.19 294 PHE A C 1
ATOM 2285 O O . PHE A 1 294 ? 34.004 -28.463 -35.110 1.00 90.19 294 PHE A O 1
ATOM 2292 N N . PRO A 1 295 ? 35.156 -26.764 -34.173 1.00 88.88 295 PRO A N 1
ATOM 2293 C CA . PRO A 1 295 ? 34.186 -25.731 -34.533 1.00 88.88 295 PRO A CA 1
ATOM 2294 C C . PRO A 1 295 ? 33.827 -25.755 -36.022 1.00 88.88 295 PRO A C 1
ATOM 2296 O O . PRO A 1 295 ? 34.698 -25.778 -36.890 1.00 88.88 295 PRO A O 1
ATOM 2299 N N . ARG A 1 296 ? 32.525 -25.752 -36.317 1.00 88.25 296 ARG A N 1
ATOM 2300 C CA . ARG A 1 296 ? 31.977 -25.819 -37.676 1.00 88.25 296 ARG A CA 1
ATOM 2301 C C . ARG A 1 296 ? 30.610 -25.147 -37.757 1.00 88.25 296 ARG A C 1
ATOM 2303 O O . ARG A 1 296 ? 29.994 -24.868 -36.730 1.00 88.25 296 ARG A O 1
ATOM 2310 N N . ALA A 1 297 ? 30.131 -24.958 -38.984 1.00 83.25 297 ALA A N 1
ATOM 2311 C CA . ALA A 1 297 ? 28.786 -24.467 -39.259 1.00 83.25 297 ALA A CA 1
ATOM 2312 C C . ALA A 1 297 ? 27.705 -25.354 -38.619 1.00 83.25 297 ALA A C 1
ATOM 2314 O O . ALA A 1 297 ? 27.816 -26.588 -38.601 1.00 83.25 297 ALA A O 1
ATOM 2315 N N . ASP A 1 298 ? 26.638 -24.706 -38.156 1.00 85.81 298 ASP A N 1
ATOM 2316 C CA . ASP A 1 298 ? 25.448 -25.339 -37.597 1.00 85.81 298 ASP A CA 1
ATOM 2317 C C . ASP A 1 298 ? 24.209 -24.812 -38.336 1.00 85.81 298 ASP A C 1
ATOM 2319 O O . ASP A 1 298 ? 23.629 -23.805 -37.930 1.00 85.81 298 ASP A O 1
ATOM 2323 N N . PRO A 1 299 ? 23.771 -25.493 -39.413 1.00 85.50 299 PRO A N 1
ATOM 2324 C CA . PRO A 1 299 ? 22.626 -25.057 -40.205 1.00 85.50 299 PRO A CA 1
ATOM 2325 C C . PRO A 1 299 ? 21.314 -24.923 -39.420 1.00 85.50 299 PRO A C 1
ATOM 2327 O O . PRO A 1 299 ? 20.412 -24.240 -39.894 1.00 85.50 299 PRO A O 1
ATOM 2330 N N . ALA A 1 300 ? 21.178 -25.561 -38.250 1.00 85.44 300 ALA A N 1
ATOM 2331 C CA . ALA A 1 300 ? 19.983 -25.437 -37.421 1.00 85.44 300 ALA A CA 1
ATOM 2332 C C . ALA A 1 300 ? 20.017 -24.153 -36.578 1.00 85.44 300 ALA A C 1
ATOM 2334 O O . ALA A 1 300 ? 19.022 -23.429 -36.531 1.00 85.44 300 ALA A O 1
ATOM 2335 N N . ALA A 1 301 ? 21.162 -23.836 -35.965 1.00 84.44 301 ALA A N 1
ATOM 2336 C CA . ALA A 1 301 ? 21.352 -22.571 -35.255 1.00 84.44 301 ALA A CA 1
ATOM 2337 C C . ALA A 1 301 ? 21.380 -21.367 -36.217 1.00 84.44 301 ALA A C 1
ATOM 2339 O O . ALA A 1 301 ? 20.765 -20.343 -35.921 1.00 84.44 301 ALA A O 1
ATOM 2340 N N . ASP A 1 302 ? 21.999 -21.506 -37.394 1.00 85.31 302 ASP A N 1
ATOM 2341 C CA . ASP A 1 302 ? 22.002 -20.481 -38.443 1.00 85.31 302 ASP A CA 1
ATOM 2342 C C . ASP A 1 302 ? 20.588 -20.219 -38.994 1.00 85.31 302 ASP A C 1
ATOM 2344 O O . ASP A 1 302 ? 20.175 -19.064 -39.081 1.00 85.31 302 ASP A O 1
ATOM 2348 N N . ALA A 1 303 ? 19.799 -21.260 -39.295 1.00 86.06 303 ALA A N 1
ATOM 2349 C CA . ALA A 1 303 ? 18.413 -21.083 -39.746 1.00 86.06 303 ALA A CA 1
ATOM 2350 C C . ALA A 1 303 ? 17.504 -20.477 -38.660 1.00 86.06 303 ALA A C 1
ATOM 2352 O O . ALA A 1 303 ? 16.607 -19.693 -38.974 1.00 86.06 303 ALA A O 1
ATOM 2353 N N . ALA A 1 304 ? 17.742 -20.803 -37.384 1.00 85.81 304 ALA A N 1
ATOM 2354 C CA . ALA A 1 304 ? 17.026 -20.191 -36.268 1.00 85.81 304 ALA A CA 1
ATOM 2355 C C . ALA A 1 304 ? 17.397 -18.706 -36.090 1.00 85.81 304 ALA A C 1
ATOM 2357 O O . ALA A 1 304 ? 16.501 -17.884 -35.903 1.00 85.81 304 ALA A O 1
ATOM 2358 N N . MET A 1 305 ? 18.680 -18.346 -36.234 1.00 86.56 305 MET A N 1
ATOM 2359 C CA . MET A 1 305 ? 19.117 -16.946 -36.306 1.00 86.56 305 MET A CA 1
ATOM 2360 C C . MET A 1 305 ? 18.459 -16.215 -37.479 1.00 86.56 305 MET A C 1
ATOM 2362 O O . MET A 1 305 ? 17.918 -15.134 -37.284 1.00 86.56 305 MET A O 1
ATOM 2366 N N . ASP A 1 306 ? 18.440 -16.792 -38.684 1.00 83.69 306 ASP A N 1
ATOM 2367 C CA . ASP A 1 306 ? 17.855 -16.125 -39.854 1.00 83.69 306 ASP A CA 1
ATOM 2368 C C . ASP A 1 306 ? 16.350 -15.863 -39.731 1.00 83.69 306 ASP A C 1
ATOM 2370 O O . ASP A 1 306 ? 15.878 -14.853 -40.263 1.00 83.69 306 ASP A O 1
ATOM 2374 N N . ALA A 1 307 ? 15.631 -16.727 -39.005 1.00 84.00 307 ALA A N 1
ATOM 2375 C CA . ALA A 1 307 ? 14.232 -16.534 -38.635 1.00 84.00 307 ALA A CA 1
ATOM 2376 C C . ALA A 1 307 ? 14.054 -15.468 -37.537 1.00 84.00 307 ALA A C 1
ATOM 2378 O O . ALA A 1 307 ? 13.157 -14.638 -37.640 1.00 84.00 307 ALA A O 1
ATOM 2379 N N . MET A 1 308 ? 14.919 -15.433 -36.518 1.00 83.06 308 MET A N 1
ATOM 2380 C CA . MET A 1 308 ? 14.890 -14.399 -35.469 1.00 83.06 308 MET A CA 1
ATOM 2381 C C . MET A 1 308 ? 15.299 -13.012 -36.001 1.00 83.06 308 MET A C 1
ATOM 2383 O O . MET A 1 308 ? 14.767 -11.995 -35.565 1.00 83.06 308 MET A O 1
ATOM 2387 N N . GLU A 1 309 ? 16.179 -12.957 -37.003 1.00 79.69 309 GLU A N 1
ATOM 2388 C CA . GLU A 1 309 ? 16.528 -11.739 -37.744 1.00 79.69 309 GLU A CA 1
ATOM 2389 C C . GLU A 1 309 ? 15.484 -11.359 -38.818 1.00 79.69 309 GLU A C 1
ATOM 2391 O O . GLU A 1 309 ? 15.601 -10.286 -39.410 1.00 79.69 309 GLU A O 1
ATOM 2396 N N . ALA A 1 310 ? 14.474 -12.196 -39.101 1.00 73.25 310 ALA A N 1
ATOM 2397 C CA . ALA A 1 310 ? 13.503 -11.954 -40.177 1.00 73.25 310 ALA A CA 1
ATOM 2398 C C . ALA A 1 310 ? 12.649 -10.701 -39.936 1.00 73.25 310 ALA A C 1
ATOM 2400 O O . ALA A 1 310 ? 12.538 -9.859 -40.826 1.00 73.25 310 ALA A O 1
ATOM 2401 N N . ASP A 1 311 ? 12.124 -10.531 -38.721 1.00 60.03 311 ASP A N 1
ATOM 2402 C CA . ASP A 1 311 ? 11.337 -9.346 -38.371 1.00 60.03 311 ASP A CA 1
ATOM 2403 C C . ASP A 1 311 ? 12.208 -8.079 -38.336 1.00 60.03 311 ASP A C 1
ATOM 2405 O O . ASP A 1 311 ? 11.755 -7.006 -38.722 1.00 60.03 311 ASP A O 1
ATOM 2409 N N . ALA A 1 312 ? 13.490 -8.187 -37.965 1.00 59.09 312 ALA A N 1
ATOM 2410 C CA . ALA A 1 312 ? 14.424 -7.057 -38.007 1.00 59.09 312 ALA A CA 1
ATOM 2411 C C . ALA A 1 312 ? 14.709 -6.581 -39.447 1.00 59.09 312 ALA A C 1
ATOM 2413 O O . ALA A 1 312 ? 14.808 -5.376 -39.690 1.00 59.09 312 ALA A O 1
ATOM 2414 N N . LYS A 1 313 ? 14.763 -7.508 -40.417 1.00 54.62 313 LYS A N 1
ATOM 2415 C CA . LYS A 1 313 ? 14.935 -7.212 -41.854 1.00 54.62 313 LYS A CA 1
ATOM 2416 C C . LYS A 1 313 ? 13.769 -6.396 -42.452 1.00 54.62 313 LYS A C 1
ATOM 2418 O O . LYS A 1 313 ? 13.948 -5.812 -43.517 1.00 54.62 313 LYS A O 1
ATOM 2423 N N . LEU A 1 314 ? 12.613 -6.295 -41.779 1.00 50.03 314 LEU A N 1
ATOM 2424 C CA . LEU A 1 314 ? 11.500 -5.416 -42.185 1.00 50.03 314 LEU A CA 1
ATOM 2425 C C . LEU A 1 314 ? 11.719 -3.935 -41.825 1.00 50.03 314 LEU A C 1
ATOM 2427 O O . LEU A 1 314 ? 11.134 -3.070 -42.474 1.00 50.03 314 LEU A O 1
ATOM 2431 N N . TYR A 1 315 ? 12.541 -3.633 -40.814 1.00 46.66 315 TYR A N 1
ATOM 2432 C CA . TYR A 1 315 ? 12.735 -2.267 -40.300 1.00 46.66 315 TYR A CA 1
ATOM 2433 C C . TYR A 1 315 ? 14.056 -1.617 -40.738 1.00 46.66 315 TYR A C 1
ATOM 2435 O O . TYR A 1 315 ? 14.180 -0.395 -40.667 1.00 46.66 315 TYR A O 1
ATOM 2443 N N . ASP A 1 316 ? 15.029 -2.397 -41.222 1.00 52.59 316 ASP A N 1
ATOM 2444 C CA . ASP A 1 316 ? 16.264 -1.881 -41.823 1.00 52.59 316 ASP A CA 1
ATOM 2445 C C . ASP A 1 316 ? 16.546 -2.544 -43.188 1.00 52.59 316 ASP A C 1
ATOM 2447 O O . ASP A 1 316 ? 17.068 -3.665 -43.238 1.00 52.59 316 ASP A O 1
ATOM 2451 N N . PRO A 1 317 ? 16.268 -1.850 -44.313 1.00 51.06 317 PRO A N 1
ATOM 2452 C CA . PRO A 1 317 ? 16.512 -2.363 -45.664 1.00 51.06 317 PRO A CA 1
ATOM 2453 C C . PRO A 1 317 ? 17.968 -2.760 -45.953 1.00 51.06 317 PRO A C 1
ATOM 2455 O O . PRO A 1 317 ? 18.220 -3.510 -46.896 1.00 51.06 317 PRO A O 1
ATOM 2458 N N . ARG A 1 318 ? 18.942 -2.299 -45.155 1.00 52.69 318 ARG A N 1
ATOM 2459 C CA . ARG A 1 318 ? 20.365 -2.653 -45.313 1.00 52.69 318 ARG A CA 1
ATOM 2460 C C . ARG A 1 318 ? 20.651 -4.116 -44.955 1.00 52.69 318 ARG A C 1
ATOM 2462 O O . ARG A 1 318 ? 21.675 -4.650 -45.367 1.00 52.69 318 ARG A O 1
ATOM 2469 N N . LEU A 1 319 ? 19.741 -4.781 -44.237 1.00 53.53 319 LEU A N 1
ATOM 2470 C CA . LEU A 1 319 ? 19.842 -6.198 -43.870 1.00 53.53 319 LEU A CA 1
ATOM 2471 C C . LEU A 1 319 ? 19.438 -7.160 -45.010 1.00 53.53 319 LEU A C 1
ATOM 2473 O O . LEU A 1 319 ? 19.529 -8.375 -44.840 1.00 53.53 319 LEU A O 1
ATOM 2477 N N . ALA A 1 320 ? 18.999 -6.642 -46.164 1.00 50.75 320 ALA A N 1
ATOM 2478 C CA . ALA A 1 320 ? 18.488 -7.423 -47.296 1.00 50.75 320 ALA A CA 1
ATOM 2479 C C . ALA A 1 320 ? 19.556 -7.849 -48.335 1.00 50.75 320 ALA A C 1
ATOM 2481 O O . ALA A 1 320 ? 19.208 -8.233 -49.451 1.00 50.75 320 ALA A O 1
ATOM 2482 N N . SER A 1 321 ? 20.854 -7.775 -48.012 1.00 50.66 321 SER A N 1
ATOM 2483 C CA . SER A 1 321 ? 21.938 -8.163 -48.931 1.00 50.66 321 SER A CA 1
ATOM 2484 C C . SER A 1 321 ? 21.951 -9.673 -49.218 1.00 50.66 321 SER A C 1
ATOM 2486 O O . SER A 1 321 ? 21.961 -10.484 -48.292 1.00 50.66 321 SER A O 1
ATOM 2488 N N . THR A 1 322 ? 22.002 -10.050 -50.498 1.00 47.84 322 THR A N 1
ATOM 2489 C CA . THR A 1 322 ? 21.683 -11.410 -50.975 1.00 47.84 322 THR A CA 1
ATOM 2490 C C . THR A 1 322 ? 22.788 -12.461 -50.817 1.00 47.84 322 THR A C 1
ATOM 2492 O O . THR A 1 322 ? 22.509 -13.649 -50.963 1.00 47.84 322 THR A O 1
ATOM 2495 N N . GLU A 1 323 ? 24.028 -12.063 -50.520 1.00 53.56 323 GLU A N 1
ATOM 2496 C CA . GLU A 1 323 ? 25.154 -12.978 -50.297 1.00 53.56 323 GLU A CA 1
ATOM 2497 C C . GLU A 1 323 ? 25.857 -12.647 -48.974 1.00 53.56 323 GLU A C 1
ATOM 2499 O O . GLU A 1 323 ? 26.494 -11.604 -48.841 1.00 53.56 323 GLU A O 1
ATOM 2504 N N . GLN A 1 324 ? 25.761 -13.545 -47.988 1.00 58.16 324 GLN A N 1
ATOM 2505 C CA . GLN A 1 324 ? 26.618 -13.506 -46.800 1.00 58.16 324 GLN A CA 1
ATOM 2506 C C . GLN A 1 324 ? 27.906 -14.298 -47.085 1.00 58.16 324 GLN A C 1
ATOM 2508 O O . GLN A 1 324 ? 27.818 -15.439 -47.557 1.00 58.16 324 GLN A O 1
ATOM 2513 N N . PRO A 1 325 ? 29.105 -13.759 -46.794 1.00 62.59 325 PRO A N 1
ATOM 2514 C CA . PRO A 1 325 ? 30.336 -14.524 -46.926 1.00 62.59 325 PRO A CA 1
ATOM 2515 C C . PRO A 1 325 ? 30.351 -15.668 -45.903 1.00 62.59 325 PRO A C 1
ATOM 2517 O O . PRO A 1 325 ? 30.001 -15.492 -44.735 1.00 62.59 325 PRO A O 1
ATOM 2520 N N . LYS A 1 326 ? 30.758 -16.865 -46.337 1.00 67.31 326 LYS A N 1
ATOM 2521 C CA . LYS A 1 326 ? 30.801 -18.042 -45.458 1.00 67.31 326 LYS A CA 1
ATOM 2522 C C . LYS A 1 326 ? 31.836 -17.850 -44.348 1.00 67.31 326 LYS A C 1
ATOM 2524 O O . LYS A 1 326 ? 32.996 -17.556 -44.626 1.00 67.31 326 LYS A O 1
ATOM 2529 N N . GLN A 1 327 ? 31.407 -18.079 -43.109 1.00 79.75 327 GLN A N 1
ATOM 2530 C CA . GLN A 1 327 ? 32.260 -18.074 -41.921 1.00 79.75 327 GLN A CA 1
ATOM 2531 C C . GLN A 1 327 ? 33.358 -19.151 -42.026 1.00 79.75 327 GLN A C 1
ATOM 2533 O O . GLN A 1 327 ? 33.073 -20.310 -42.337 1.00 79.75 327 GLN A O 1
ATOM 2538 N N . ASP A 1 328 ? 34.606 -18.776 -41.736 1.00 87.81 328 ASP A N 1
ATOM 2539 C CA . ASP A 1 328 ? 35.769 -19.671 -41.750 1.00 87.81 328 ASP A CA 1
ATOM 2540 C C . ASP A 1 328 ? 36.119 -20.115 -40.322 1.00 87.81 328 ASP A C 1
ATOM 2542 O O . ASP A 1 328 ? 36.934 -19.507 -39.625 1.00 87.81 328 ASP A O 1
ATOM 2546 N N . TYR A 1 329 ? 35.465 -21.191 -39.880 1.00 90.69 329 TYR A N 1
ATOM 2547 C CA . TYR A 1 329 ? 35.638 -21.738 -38.533 1.00 90.69 329 TYR A CA 1
ATOM 2548 C C . TYR A 1 329 ? 37.043 -22.304 -38.276 1.00 90.69 329 TYR A C 1
ATOM 2550 O O . TYR A 1 329 ? 37.478 -22.308 -37.126 1.00 90.69 329 TYR A O 1
ATOM 2558 N N . GLN A 1 330 ? 37.769 -22.742 -39.314 1.00 91.81 330 GLN A N 1
ATOM 2559 C CA . GLN A 1 330 ? 39.148 -23.217 -39.161 1.00 91.81 330 GLN A CA 1
ATOM 2560 C C . GLN A 1 330 ? 40.070 -22.036 -38.854 1.00 91.81 330 GLN A C 1
ATOM 2562 O O . GLN A 1 330 ? 40.791 -22.054 -37.859 1.00 91.81 330 GLN A O 1
ATOM 2567 N N . LYS A 1 331 ? 39.971 -20.956 -39.636 1.00 93.12 331 LYS A N 1
ATOM 2568 C CA . LYS A 1 331 ? 40.686 -19.704 -39.365 1.00 93.12 331 LYS A CA 1
ATOM 2569 C C . LYS A 1 331 ? 40.314 -19.107 -38.005 1.00 93.12 331 LYS A C 1
ATOM 2571 O O . LYS A 1 331 ? 41.197 -18.588 -37.326 1.00 93.12 331 LYS A O 1
ATOM 2576 N N . TYR A 1 332 ? 39.049 -19.182 -37.584 1.00 94.62 332 TYR A N 1
ATOM 2577 C CA . TYR A 1 332 ? 38.656 -18.739 -36.242 1.00 94.62 332 TYR A CA 1
ATOM 2578 C C . TYR A 1 332 ? 39.292 -19.603 -35.144 1.00 94.62 332 TYR A C 1
ATOM 2580 O O . TYR A 1 332 ? 39.857 -19.059 -34.196 1.00 94.62 332 TYR A O 1
ATOM 2588 N N . TYR A 1 333 ? 39.285 -20.931 -35.296 1.00 95.31 333 TYR A N 1
ATOM 2589 C CA . TYR A 1 333 ? 39.969 -21.837 -34.374 1.00 95.31 333 TYR A CA 1
ATOM 2590 C C . TYR A 1 333 ? 41.473 -21.532 -34.270 1.00 95.31 333 TYR A C 1
ATOM 2592 O O . TYR A 1 333 ? 41.997 -21.376 -33.167 1.00 95.31 333 TYR A O 1
ATOM 2600 N N . ASP A 1 334 ? 42.153 -21.359 -35.405 1.00 95.25 334 ASP A N 1
ATOM 2601 C CA . ASP A 1 334 ? 43.585 -21.050 -35.446 1.00 95.25 334 ASP A CA 1
ATOM 2602 C C . ASP A 1 334 ? 43.899 -19.650 -34.877 1.00 95.25 334 ASP A C 1
ATOM 2604 O O . ASP A 1 334 ? 44.904 -19.474 -34.182 1.00 95.25 334 ASP A O 1
ATOM 2608 N N . ASN A 1 335 ? 43.016 -18.663 -35.085 1.00 95.44 335 ASN A N 1
ATOM 2609 C CA . ASN A 1 335 ? 43.091 -17.349 -34.435 1.00 95.44 335 ASN A CA 1
ATOM 2610 C C . ASN A 1 335 ? 42.974 -17.461 -32.905 1.00 95.44 335 ASN A C 1
ATOM 2612 O O . ASN A 1 335 ? 43.777 -16.853 -32.192 1.00 95.44 335 ASN A O 1
ATOM 2616 N N . VAL A 1 336 ? 42.003 -18.233 -32.400 1.00 96.12 336 VAL A N 1
ATOM 2617 C CA . VAL A 1 336 ? 41.799 -18.466 -30.959 1.00 96.12 336 VAL A CA 1
ATOM 2618 C C . VAL A 1 336 ? 43.015 -19.177 -30.363 1.00 96.12 336 VAL A C 1
ATOM 2620 O O . VAL A 1 336 ? 43.615 -18.673 -29.413 1.00 96.12 336 VAL A O 1
ATOM 2623 N N . ARG A 1 337 ? 43.468 -20.280 -30.972 1.00 95.69 337 ARG A N 1
ATOM 2624 C CA . ARG A 1 337 ? 44.687 -20.998 -30.567 1.00 95.69 337 ARG A CA 1
ATOM 2625 C C . ARG A 1 337 ? 45.882 -20.051 -30.431 1.00 95.69 337 ARG A C 1
ATOM 2627 O O . ARG A 1 337 ? 46.564 -20.049 -29.406 1.00 95.69 337 ARG A O 1
ATOM 2634 N N . LYS A 1 338 ? 46.102 -19.209 -31.445 1.00 95.25 338 LYS A N 1
ATOM 2635 C CA . LYS A 1 338 ? 47.218 -18.260 -31.499 1.00 95.25 338 LYS A CA 1
ATOM 2636 C C . LYS A 1 338 ? 47.115 -17.146 -30.455 1.00 95.25 338 LYS A C 1
ATOM 2638 O O . LYS A 1 338 ? 48.114 -16.857 -29.799 1.00 95.25 338 LYS A O 1
ATOM 2643 N N . VAL A 1 339 ? 45.948 -16.517 -30.274 1.00 95.62 339 VAL A N 1
ATOM 2644 C CA . VAL A 1 339 ? 45.805 -15.423 -29.292 1.00 95.62 339 VAL A CA 1
ATOM 2645 C C . VAL A 1 339 ? 45.953 -15.930 -27.855 1.00 95.62 339 VAL A C 1
ATOM 2647 O O . VAL A 1 339 ? 46.528 -15.225 -27.029 1.00 95.62 339 VAL A O 1
ATOM 2650 N N . HIS A 1 340 ? 45.528 -17.165 -27.558 1.00 95.69 340 HIS A N 1
ATOM 2651 C CA . HIS A 1 340 ? 45.764 -17.807 -26.257 1.00 95.69 340 HIS A CA 1
ATOM 2652 C C . HIS A 1 340 ? 47.240 -18.159 -26.028 1.00 95.69 340 HIS A C 1
ATOM 2654 O O . HIS A 1 340 ? 47.790 -17.809 -24.981 1.00 95.69 340 HIS A O 1
ATOM 2660 N N . GLN A 1 341 ? 47.874 -18.855 -26.977 1.00 94.69 341 GLN A N 1
ATOM 2661 C CA . GLN A 1 341 ? 49.221 -19.407 -26.804 1.00 94.69 341 GLN A CA 1
ATOM 2662 C C . GLN A 1 341 ? 50.327 -18.369 -27.023 1.00 94.69 341 GLN A C 1
ATOM 2664 O O . GLN A 1 341 ? 51.135 -18.134 -26.128 1.00 94.69 341 GLN A O 1
ATOM 2669 N N . ASP A 1 342 ? 50.379 -17.762 -28.209 1.00 92.31 342 ASP A N 1
ATOM 2670 C CA . ASP A 1 342 ? 51.528 -16.968 -28.668 1.00 92.31 342 ASP A CA 1
ATOM 2671 C C . ASP A 1 342 ? 51.298 -15.452 -28.516 1.00 92.31 342 ASP A C 1
ATOM 2673 O O . ASP A 1 342 ? 52.251 -14.672 -28.458 1.00 92.31 342 ASP A O 1
ATOM 2677 N N . GLY A 1 343 ? 50.028 -15.039 -28.447 1.00 90.25 343 GLY A N 1
ATOM 2678 C CA . GLY A 1 343 ? 49.590 -13.646 -28.476 1.00 90.25 343 GLY A CA 1
ATOM 2679 C C . GLY A 1 343 ? 49.251 -13.158 -29.891 1.00 90.25 343 GLY A C 1
ATOM 2680 O O . GLY A 1 343 ? 49.882 -13.520 -30.888 1.00 90.25 343 GLY A O 1
ATOM 2681 N N . ALA A 1 344 ? 48.214 -12.327 -29.988 1.00 90.81 344 ALA A N 1
ATOM 2682 C CA . ALA A 1 344 ? 47.749 -11.702 -31.226 1.00 90.81 344 ALA A CA 1
ATOM 2683 C C . ALA A 1 344 ? 46.934 -10.431 -30.915 1.00 90.81 344 ALA A C 1
ATOM 2685 O O . ALA A 1 344 ? 46.660 -10.133 -29.754 1.00 90.81 344 ALA A O 1
ATOM 2686 N N . PHE A 1 345 ? 46.553 -9.672 -31.950 1.00 91.00 345 PHE A N 1
ATOM 2687 C CA . PHE A 1 345 ? 45.622 -8.527 -31.854 1.00 91.00 345 PHE A CA 1
ATOM 2688 C C . PHE A 1 345 ? 46.059 -7.384 -30.904 1.00 91.00 345 PHE A C 1
ATOM 2690 O O . PHE A 1 345 ? 45.268 -6.542 -30.486 1.00 91.00 345 PHE A O 1
ATOM 2697 N N . GLY A 1 346 ? 47.361 -7.313 -30.599 1.00 86.88 346 GLY A N 1
ATOM 2698 C CA . GLY A 1 346 ? 47.951 -6.362 -29.647 1.00 86.88 346 GLY A CA 1
ATOM 2699 C C . GLY A 1 346 ? 48.073 -6.895 -28.214 1.00 86.88 346 GLY A C 1
ATOM 2700 O O . GLY A 1 346 ? 48.679 -6.230 -27.379 1.00 86.88 346 GLY A O 1
ATOM 2701 N N . SER A 1 347 ? 47.563 -8.098 -27.940 1.00 91.12 347 SER A N 1
ATOM 2702 C CA . SER A 1 347 ? 47.708 -8.788 -26.659 1.00 91.12 347 SER A CA 1
ATOM 2703 C C . SER A 1 347 ? 48.882 -9.767 -26.645 1.00 91.12 347 SER A C 1
ATOM 2705 O O . SER A 1 347 ? 49.332 -10.270 -27.676 1.00 91.12 347 SER A O 1
ATOM 2707 N N . ILE A 1 348 ? 49.364 -10.056 -25.437 1.00 93.12 348 ILE A N 1
ATOM 2708 C CA . ILE A 1 348 ? 50.484 -10.963 -25.160 1.00 93.12 348 ILE A CA 1
ATOM 2709 C C . ILE A 1 348 ? 50.075 -12.431 -24.965 1.00 93.12 348 ILE A C 1
ATOM 2711 O O . ILE A 1 348 ? 50.954 -13.262 -24.721 1.00 93.12 348 ILE A O 1
ATOM 2715 N N . GLY A 1 349 ? 48.771 -12.719 -25.025 1.00 92.12 349 GLY A N 1
ATOM 2716 C CA . GLY A 1 349 ? 48.196 -14.034 -24.745 1.00 92.12 349 GLY A CA 1
ATOM 2717 C C . GLY A 1 349 ? 48.383 -14.505 -23.300 1.00 92.12 349 GLY A C 1
ATOM 2718 O O . GLY A 1 349 ? 48.909 -13.793 -22.443 1.00 92.12 349 GLY A O 1
ATOM 2719 N N . TYR A 1 350 ? 47.968 -15.743 -23.040 1.00 93.81 350 TYR A N 1
ATOM 2720 C CA . TYR A 1 350 ? 48.147 -16.419 -21.752 1.00 93.81 350 TYR A CA 1
ATOM 2721 C C . TYR A 1 350 ? 49.438 -17.247 -21.672 1.00 93.81 350 TYR A C 1
ATOM 2723 O O . TYR A 1 350 ? 49.827 -17.649 -20.577 1.00 93.81 350 TYR A O 1
ATOM 2731 N N . ARG A 1 351 ? 50.133 -17.465 -22.800 1.00 92.62 351 ARG A N 1
ATOM 2732 C CA . ARG A 1 351 ? 51.487 -18.057 -22.856 1.00 92.62 351 ARG A CA 1
ATOM 2733 C C . ARG A 1 351 ? 51.577 -19.490 -22.313 1.00 92.62 351 ARG A C 1
ATOM 2735 O O . ARG A 1 351 ? 52.572 -19.867 -21.694 1.00 92.62 351 ARG A O 1
ATOM 2742 N N . TYR A 1 352 ? 50.545 -20.294 -22.574 1.00 93.75 352 TYR A N 1
ATOM 2743 C CA . TYR A 1 352 ? 50.491 -21.729 -22.273 1.00 93.75 352 TYR A CA 1
ATOM 2744 C C . TYR A 1 352 ? 50.336 -22.549 -23.568 1.00 93.75 352 TYR A C 1
ATOM 2746 O O . TYR A 1 352 ? 49.720 -22.053 -24.510 1.00 93.75 352 TYR A O 1
ATOM 2754 N N . PRO A 1 353 ? 50.841 -23.797 -23.639 1.00 92.94 353 PRO A N 1
ATOM 2755 C CA . PRO A 1 353 ? 50.664 -24.655 -24.812 1.00 92.94 353 PRO A CA 1
ATOM 2756 C C . PRO A 1 353 ? 49.194 -25.063 -24.976 1.00 92.94 353 PRO A C 1
ATOM 2758 O O . PRO A 1 353 ? 48.630 -25.721 -24.100 1.00 92.94 353 PRO A O 1
ATOM 2761 N N . TYR A 1 354 ? 48.575 -24.678 -26.092 1.00 94.69 354 TYR A N 1
ATOM 2762 C CA . TYR A 1 354 ? 47.144 -24.885 -26.319 1.00 94.69 354 TYR A CA 1
ATOM 2763 C C . TYR A 1 354 ? 46.815 -26.361 -26.590 1.00 94.69 354 TYR A C 1
ATOM 2765 O O . TYR A 1 354 ? 47.413 -26.980 -27.478 1.00 94.69 354 TYR A O 1
ATOM 2773 N N . ASN A 1 355 ? 45.859 -26.917 -25.840 1.00 95.00 355 ASN A N 1
ATOM 2774 C CA . ASN A 1 355 ? 45.466 -28.322 -25.896 1.00 95.00 355 ASN A CA 1
ATOM 2775 C C . ASN A 1 355 ? 44.149 -28.518 -26.663 1.00 95.00 355 ASN A C 1
ATOM 2777 O O . ASN A 1 355 ? 43.055 -28.256 -26.158 1.00 95.00 355 ASN A O 1
ATOM 2781 N N . ASP A 1 356 ? 44.266 -29.083 -27.861 1.00 93.31 356 ASP A N 1
ATOM 2782 C CA . ASP A 1 356 ? 43.153 -29.377 -28.772 1.00 93.31 356 ASP A CA 1
ATOM 2783 C C . ASP A 1 356 ? 42.138 -30.388 -28.176 1.00 93.31 356 ASP A C 1
ATOM 2785 O O . ASP A 1 356 ? 40.985 -30.462 -28.609 1.00 93.31 356 ASP A O 1
ATOM 2789 N N . ALA A 1 357 ? 42.536 -31.147 -27.145 1.00 90.88 357 ALA A N 1
ATOM 2790 C CA . ALA A 1 357 ? 41.670 -32.085 -26.428 1.00 90.88 357 ALA A CA 1
ATOM 2791 C C . ALA A 1 357 ? 40.824 -31.442 -25.307 1.00 90.88 357 ALA A C 1
ATOM 2793 O O . ALA A 1 357 ? 39.904 -32.086 -24.813 1.00 90.88 357 ALA A O 1
ATOM 2794 N N . GLU A 1 358 ? 41.095 -30.195 -24.896 1.00 90.94 358 GLU A N 1
ATOM 2795 C CA . GLU A 1 358 ? 40.197 -29.442 -23.998 1.00 90.94 358 GLU A CA 1
ATOM 2796 C C . GLU A 1 358 ? 39.062 -28.775 -24.788 1.00 90.94 358 GLU A C 1
ATOM 2798 O O . GLU A 1 358 ? 37.904 -28.812 -24.374 1.00 90.94 358 GLU A O 1
ATOM 2803 N N . THR A 1 359 ? 39.391 -28.238 -25.966 1.00 92.88 359 THR A N 1
ATOM 2804 C CA . THR A 1 359 ? 38.464 -27.646 -26.945 1.00 92.88 359 THR A CA 1
ATOM 2805 C C . THR A 1 359 ? 37.303 -28.572 -27.311 1.00 92.88 359 THR A C 1
ATOM 2807 O O . THR A 1 359 ? 36.160 -28.121 -27.420 1.00 92.88 359 THR A O 1
ATOM 2810 N N . THR A 1 360 ? 37.585 -29.862 -27.510 1.00 93.62 360 THR A N 1
ATOM 2811 C CA . THR A 1 360 ? 36.617 -30.846 -28.021 1.00 93.62 360 THR A CA 1
ATOM 2812 C C . THR A 1 360 ? 35.793 -31.543 -26.936 1.00 93.62 360 THR A C 1
ATOM 2814 O O . THR A 1 360 ? 34.851 -32.254 -27.282 1.00 93.62 360 THR A O 1
ATOM 2817 N N . LYS A 1 361 ? 36.066 -31.331 -25.638 1.00 93.44 361 LYS A N 1
ATOM 2818 C CA . LYS A 1 361 ? 35.205 -31.848 -24.556 1.00 93.44 361 LYS A CA 1
ATOM 2819 C C . LYS A 1 361 ? 33.801 -31.253 -24.645 1.00 93.44 361 LYS A C 1
ATOM 2821 O O . LYS A 1 361 ? 33.640 -30.073 -24.959 1.00 93.44 361 LYS A O 1
ATOM 2826 N N . LEU A 1 362 ? 32.794 -32.054 -24.310 1.00 94.00 362 LEU A N 1
ATOM 2827 C CA . LEU A 1 362 ? 31.407 -31.602 -24.206 1.00 94.00 362 LEU A CA 1
ATOM 2828 C C . LEU A 1 362 ? 31.042 -31.258 -22.759 1.00 94.00 362 LEU A C 1
ATOM 2830 O O . LEU A 1 362 ? 31.375 -31.994 -21.826 1.00 94.00 362 LEU A O 1
ATOM 2834 N N . VAL A 1 363 ? 30.347 -30.135 -22.583 1.00 93.75 363 VAL A N 1
ATOM 2835 C CA . VAL A 1 363 ? 29.909 -29.607 -21.284 1.00 93.75 363 VAL A CA 1
ATOM 2836 C C . VAL A 1 363 ? 28.443 -29.198 -21.337 1.00 93.75 363 VAL A C 1
ATOM 2838 O O . VAL A 1 363 ? 27.945 -28.778 -22.384 1.00 93.75 363 VAL A O 1
ATOM 2841 N N . LEU A 1 364 ? 27.745 -29.273 -20.204 1.00 94.25 364 LEU A N 1
ATOM 2842 C CA . LEU A 1 364 ? 26.501 -28.519 -20.055 1.00 94.25 364 LEU A CA 1
ATOM 2843 C C . LEU A 1 364 ? 26.844 -27.025 -19.993 1.00 94.25 364 LEU A C 1
ATOM 2845 O O . LEU A 1 364 ? 27.778 -26.635 -19.292 1.00 94.25 364 LEU A O 1
ATOM 2849 N N . ARG A 1 365 ? 26.097 -26.194 -20.726 1.00 94.38 365 ARG A N 1
ATOM 2850 C CA . ARG A 1 365 ? 26.323 -24.745 -20.829 1.00 94.38 365 ARG A CA 1
ATOM 2851 C C . ARG A 1 365 ? 26.385 -24.088 -19.447 1.00 94.38 365 ARG A C 1
ATOM 2853 O O . ARG A 1 365 ? 25.379 -24.060 -18.740 1.00 94.38 365 ARG A O 1
ATOM 2860 N N . THR A 1 366 ? 27.517 -23.481 -19.094 1.00 92.88 366 THR A N 1
ATOM 2861 C CA . THR A 1 366 ? 27.717 -22.845 -17.771 1.00 92.88 366 THR A CA 1
ATOM 2862 C C . THR A 1 366 ? 27.215 -21.400 -17.699 1.00 92.88 366 THR A C 1
ATOM 2864 O O . THR A 1 366 ? 26.969 -20.869 -16.609 1.00 92.88 366 THR A O 1
ATOM 2867 N N . HIS A 1 367 ? 27.057 -20.768 -18.864 1.00 92.31 367 HIS A N 1
ATOM 2868 C CA . HIS A 1 367 ? 26.536 -19.417 -19.069 1.00 92.31 367 HIS A CA 1
ATOM 2869 C C . HIS A 1 367 ? 26.068 -19.228 -20.525 1.00 92.31 367 HIS A C 1
ATOM 2871 O O . HIS A 1 367 ? 26.653 -19.790 -21.455 1.00 92.31 367 HIS A O 1
ATOM 2877 N N . THR A 1 368 ? 25.057 -18.386 -20.751 1.00 93.94 368 THR A N 1
ATOM 2878 C CA . THR A 1 368 ? 24.521 -18.025 -22.086 1.00 93.94 368 THR A CA 1
ATOM 2879 C C . THR A 1 368 ? 25.539 -17.381 -23.027 1.00 93.94 368 THR A C 1
ATOM 2881 O O . THR A 1 368 ? 25.325 -17.362 -24.235 1.00 93.94 368 THR A O 1
ATOM 2884 N N . THR A 1 369 ? 26.685 -16.943 -22.512 1.00 93.81 369 THR A N 1
ATOM 2885 C CA . THR A 1 369 ? 27.753 -16.265 -23.260 1.00 93.81 369 THR A CA 1
ATOM 2886 C C . THR A 1 369 ? 28.403 -17.167 -24.323 1.00 93.81 369 THR A C 1
ATOM 2888 O O . THR A 1 369 ? 28.998 -16.672 -25.277 1.00 93.81 369 THR A O 1
ATOM 2891 N N . ALA A 1 370 ? 28.197 -18.488 -24.227 1.00 92.25 370 ALA A N 1
ATOM 2892 C CA . ALA A 1 370 ? 28.525 -19.472 -25.266 1.00 92.25 370 ALA A CA 1
ATOM 2893 C C . ALA A 1 370 ? 27.639 -19.369 -26.531 1.00 92.25 370 ALA A C 1
ATOM 2895 O O . ALA A 1 370 ? 28.027 -19.807 -27.612 1.00 92.25 370 ALA A O 1
ATOM 2896 N N . VAL A 1 371 ? 26.439 -18.789 -26.406 1.00 93.31 371 VAL A N 1
ATOM 2897 C CA . VAL A 1 371 ? 25.555 -18.448 -27.533 1.00 93.31 371 VAL A CA 1
ATOM 2898 C C . VAL A 1 371 ? 25.975 -17.095 -28.113 1.00 93.31 371 VAL A C 1
ATOM 2900 O O . VAL A 1 371 ? 26.069 -16.946 -29.330 1.00 93.31 371 VAL A O 1
ATOM 2903 N N . SER A 1 372 ? 26.320 -16.139 -27.244 1.00 94.56 372 SER A N 1
ATOM 2904 C CA . SER A 1 372 ? 26.836 -14.821 -27.625 1.00 94.56 372 SER A CA 1
ATOM 2905 C C . SER A 1 372 ? 28.101 -14.908 -28.489 1.00 94.56 372 SER A C 1
ATOM 2907 O O . SER A 1 372 ? 28.199 -14.186 -29.477 1.00 94.56 372 SER A O 1
ATOM 2909 N N . THR A 1 373 ? 29.047 -15.812 -28.198 1.00 92.50 373 THR A N 1
ATOM 2910 C CA . THR A 1 373 ? 30.234 -16.038 -29.054 1.00 92.50 373 THR A CA 1
ATOM 2911 C C . THR A 1 373 ? 29.876 -16.543 -30.450 1.00 92.50 373 THR A C 1
ATOM 2913 O O . THR A 1 373 ? 30.421 -16.041 -31.431 1.00 92.50 373 THR A O 1
ATOM 2916 N N . TYR A 1 374 ? 28.946 -17.494 -30.563 1.00 90.44 374 TYR A N 1
ATOM 2917 C CA . TYR A 1 374 ? 28.480 -18.009 -31.854 1.00 90.44 374 TYR A CA 1
ATOM 2918 C C . TYR A 1 374 ? 27.786 -16.914 -32.684 1.00 90.44 374 TYR A C 1
ATOM 2920 O O . TYR A 1 374 ? 28.085 -16.746 -33.868 1.00 90.44 374 TYR A O 1
ATOM 2928 N N . VAL A 1 375 ? 26.924 -16.105 -32.058 1.00 91.00 375 VAL A N 1
ATOM 2929 C CA . VAL A 1 375 ? 26.222 -15.002 -32.735 1.00 91.00 375 VAL A CA 1
ATOM 2930 C C . VAL A 1 375 ? 27.168 -13.850 -33.105 1.00 91.00 375 VAL A C 1
ATOM 2932 O O . VAL A 1 375 ? 27.028 -13.282 -34.186 1.00 91.00 375 VAL A O 1
ATOM 2935 N N . LEU A 1 376 ? 28.184 -13.544 -32.291 1.00 93.25 376 LEU A N 1
ATOM 2936 C CA . LEU A 1 376 ? 29.210 -12.543 -32.621 1.00 93.25 376 LEU A CA 1
ATOM 2937 C C . LEU A 1 376 ? 30.178 -13.016 -33.723 1.00 93.25 376 LEU A C 1
ATOM 2939 O O . LEU A 1 376 ? 30.570 -12.219 -34.573 1.00 93.25 376 LEU A O 1
ATOM 2943 N N . HIS A 1 377 ? 30.497 -14.311 -33.788 1.00 91.94 377 HIS A N 1
ATOM 2944 C CA . HIS A 1 377 ? 31.228 -14.890 -34.921 1.00 91.94 377 HIS A CA 1
ATOM 2945 C C . HIS A 1 377 ? 30.402 -14.840 -36.220 1.00 91.94 377 HIS A C 1
ATOM 2947 O O . HIS A 1 377 ? 30.929 -14.509 -37.282 1.00 91.94 377 HIS A O 1
ATOM 2953 N N . ARG A 1 378 ? 29.082 -15.066 -36.142 1.00 88.00 378 ARG A N 1
ATOM 2954 C CA . ARG A 1 378 ? 28.159 -14.840 -37.268 1.00 88.00 378 ARG A CA 1
ATOM 2955 C C . ARG A 1 378 ? 28.068 -13.357 -37.657 1.00 88.00 378 ARG A C 1
ATOM 2957 O O . ARG A 1 378 ? 28.050 -13.047 -38.847 1.00 88.00 378 ARG A O 1
ATOM 2964 N N . LEU A 1 379 ? 28.084 -12.435 -36.691 1.00 88.25 379 LEU A N 1
ATOM 2965 C CA . LEU A 1 379 ? 28.150 -10.990 -36.940 1.00 88.25 379 LEU A CA 1
ATOM 2966 C C . LEU A 1 379 ? 29.438 -10.587 -37.679 1.00 88.25 379 LEU A C 1
ATOM 2968 O O . LEU A 1 379 ? 29.383 -9.706 -38.532 1.00 88.25 379 LEU A O 1
ATOM 2972 N N . ALA A 1 380 ? 30.570 -11.253 -37.427 1.00 89.19 380 ALA A N 1
ATOM 2973 C CA . ALA A 1 380 ? 31.844 -10.959 -38.091 1.00 89.19 380 ALA A CA 1
ATOM 2974 C C . ALA A 1 380 ? 31.815 -11.146 -39.623 1.00 89.19 380 ALA A C 1
ATOM 2976 O O . ALA A 1 380 ? 32.602 -10.523 -40.331 1.00 89.19 380 ALA A O 1
ATOM 2977 N N . ALA A 1 381 ? 30.877 -11.941 -40.153 1.00 84.56 381 ALA A N 1
ATOM 2978 C CA . ALA A 1 381 ? 30.654 -12.073 -41.594 1.00 84.56 381 ALA A CA 1
ATOM 2979 C C . ALA A 1 381 ? 29.983 -10.834 -42.233 1.00 84.56 381 ALA A C 1
ATOM 2981 O O . ALA A 1 381 ? 30.107 -10.623 -43.437 1.00 84.56 381 ALA A O 1
ATOM 2982 N N . ASN A 1 382 ? 29.278 -10.011 -41.449 1.00 82.88 382 ASN A N 1
ATOM 2983 C CA . ASN A 1 382 ? 28.694 -8.739 -41.887 1.00 82.88 382 ASN A CA 1
ATOM 2984 C C . ASN A 1 382 ? 28.621 -7.754 -40.695 1.00 82.88 382 ASN A C 1
ATOM 2986 O O . ASN A 1 382 ? 27.542 -7.590 -40.106 1.00 82.88 382 ASN A O 1
ATOM 2990 N N . PRO A 1 383 ? 29.761 -7.154 -40.288 1.00 85.69 383 PRO A N 1
ATOM 2991 C CA . PRO A 1 383 ? 29.845 -6.347 -39.074 1.00 85.69 383 PRO A CA 1
ATOM 2992 C C . PRO A 1 383 ? 28.957 -5.103 -39.146 1.00 85.69 383 PRO A C 1
ATOM 2994 O O . PRO A 1 383 ? 29.028 -4.326 -40.096 1.00 85.69 383 PRO A O 1
ATOM 2997 N N . ARG A 1 384 ? 28.115 -4.918 -38.128 1.00 86.38 384 ARG A N 1
ATOM 2998 C CA . ARG A 1 384 ? 27.126 -3.836 -38.039 1.00 86.38 384 ARG A CA 1
ATOM 2999 C C . ARG A 1 384 ? 26.741 -3.574 -36.578 1.00 86.38 384 ARG A C 1
ATOM 3001 O O . ARG A 1 384 ? 26.878 -4.490 -35.765 1.00 86.38 384 ARG A O 1
ATOM 3008 N N . PRO A 1 385 ? 26.200 -2.389 -36.245 1.00 89.62 385 PRO A N 1
ATOM 3009 C CA . PRO A 1 385 ? 25.534 -2.168 -34.968 1.00 89.62 385 PRO A CA 1
ATOM 3010 C C . PRO A 1 385 ? 24.338 -3.111 -34.807 1.00 89.62 385 PRO A C 1
ATOM 3012 O O . PRO A 1 385 ? 23.516 -3.242 -35.717 1.00 89.62 385 PRO A O 1
ATOM 3015 N N . CYS A 1 386 ? 24.229 -3.773 -33.659 1.00 88.81 386 CYS A N 1
ATOM 3016 C CA . CYS A 1 386 ? 23.145 -4.710 -33.372 1.00 88.81 386 CYS A CA 1
ATOM 3017 C C . CYS A 1 386 ? 22.993 -4.973 -31.871 1.00 88.81 386 CYS A C 1
ATOM 3019 O O . CYS A 1 386 ? 23.935 -4.849 -31.085 1.00 88.81 386 CYS A O 1
ATOM 3021 N N . ARG A 1 387 ? 21.792 -5.394 -31.469 1.00 93.06 387 ARG A N 1
ATOM 3022 C CA . ARG A 1 387 ? 21.459 -5.736 -30.085 1.00 93.06 387 ARG A CA 1
ATOM 3023 C C . ARG A 1 387 ? 20.880 -7.141 -30.047 1.00 93.06 387 ARG A C 1
ATOM 3025 O O . ARG A 1 387 ? 19.893 -7.406 -30.727 1.00 93.06 387 ARG A O 1
ATOM 3032 N N . TYR A 1 388 ? 21.474 -8.016 -29.248 1.00 94.62 388 TYR A N 1
ATOM 3033 C CA . TYR A 1 388 ? 21.072 -9.414 -29.117 1.00 94.62 388 TYR A CA 1
ATOM 3034 C C . TYR A 1 388 ? 20.784 -9.760 -27.658 1.00 94.62 388 TYR A C 1
ATOM 3036 O O . TYR A 1 388 ? 21.441 -9.239 -26.758 1.00 94.62 388 TYR A O 1
ATOM 3044 N N . PHE A 1 389 ? 19.817 -10.636 -27.397 1.00 96.00 389 PHE A N 1
ATOM 3045 C CA . PHE A 1 389 ? 19.556 -11.143 -26.050 1.00 96.00 389 PHE A CA 1
ATOM 3046 C C . PHE A 1 389 ? 19.205 -12.629 -26.047 1.00 96.00 389 PHE A C 1
ATOM 3048 O O . PHE A 1 389 ? 18.782 -13.189 -27.052 1.00 96.00 389 PHE A O 1
ATOM 3055 N N . SER A 1 390 ? 19.352 -13.275 -24.897 1.00 94.75 390 SER A N 1
ATOM 3056 C CA . SER A 1 390 ? 18.852 -14.628 -24.658 1.00 94.75 390 SER A CA 1
ATOM 3057 C C . SER A 1 390 ? 18.345 -14.771 -23.227 1.00 94.75 390 SER A C 1
ATOM 3059 O O . SER A 1 390 ? 18.765 -14.034 -22.334 1.00 94.75 390 SER A O 1
ATOM 3061 N N . ILE A 1 391 ? 17.418 -15.706 -23.002 1.00 94.38 391 ILE A N 1
ATOM 3062 C CA . ILE A 1 391 ? 16.971 -16.082 -21.656 1.00 94.38 391 ILE A CA 1
ATOM 3063 C C . ILE A 1 391 ? 16.792 -17.595 -21.608 1.00 94.38 391 ILE A C 1
ATOM 3065 O O . ILE A 1 391 ? 15.760 -18.109 -22.049 1.00 94.38 391 ILE A O 1
ATOM 3069 N N . ASP A 1 392 ? 17.782 -18.303 -21.075 1.00 93.88 392 ASP A N 1
ATOM 3070 C CA . ASP A 1 392 ? 17.843 -19.765 -21.118 1.00 93.88 392 ASP A CA 1
ATOM 3071 C C . ASP A 1 392 ? 18.504 -20.374 -19.876 1.00 93.88 392 ASP A C 1
ATOM 3073 O O . ASP A 1 392 ? 19.091 -19.668 -19.055 1.00 93.88 392 ASP A O 1
ATOM 3077 N N . ARG A 1 393 ? 18.367 -21.692 -19.709 1.00 91.81 393 ARG A N 1
ATOM 3078 C CA . ARG A 1 393 ? 18.938 -22.424 -18.581 1.00 91.81 393 ARG A CA 1
ATOM 3079 C C . ARG A 1 393 ? 20.435 -22.680 -18.756 1.00 91.81 393 ARG A C 1
ATOM 3081 O O . ARG A 1 393 ? 20.906 -23.031 -19.835 1.00 91.81 393 ARG A O 1
ATOM 3088 N N . VAL A 1 394 ? 21.159 -22.537 -17.654 1.00 92.94 394 VAL A N 1
ATOM 3089 C CA . VAL A 1 394 ? 22.593 -22.790 -17.525 1.00 92.94 394 VAL A CA 1
ATOM 3090 C C . VAL A 1 394 ? 22.846 -23.694 -16.317 1.00 92.94 394 VAL A C 1
ATOM 3092 O O . VAL A 1 394 ? 22.027 -23.757 -15.395 1.00 92.94 394 VAL A O 1
ATOM 3095 N N . PHE A 1 395 ? 23.963 -24.419 -16.339 1.00 93.44 395 PHE A N 1
ATOM 3096 C CA . PHE A 1 395 ? 24.252 -25.536 -15.442 1.00 93.44 395 PHE A CA 1
ATOM 3097 C C . PHE A 1 395 ? 25.650 -25.403 -14.842 1.00 93.44 395 PHE A C 1
ATOM 3099 O O . PHE A 1 395 ? 26.619 -25.200 -15.571 1.00 93.44 395 PHE A O 1
ATOM 3106 N N . ARG A 1 396 ? 25.774 -25.541 -13.521 1.00 89.81 396 ARG A N 1
ATOM 3107 C CA . ARG A 1 396 ? 27.056 -25.438 -12.804 1.00 89.81 396 ARG A CA 1
ATOM 3108 C C . ARG A 1 396 ? 27.095 -26.418 -11.643 1.00 89.81 396 ARG A C 1
ATOM 3110 O O . ARG A 1 396 ? 26.084 -26.609 -10.978 1.00 89.81 396 ARG A O 1
ATOM 3117 N N . ASN A 1 397 ? 28.247 -27.018 -11.373 1.00 87.56 397 ASN A N 1
ATOM 3118 C CA . ASN A 1 397 ? 28.396 -28.046 -10.337 1.00 87.56 397 ASN A CA 1
ATOM 3119 C C . ASN A 1 397 ? 28.627 -27.460 -8.919 1.00 87.56 397 ASN A C 1
ATOM 3121 O O . ASN A 1 397 ? 29.049 -28.160 -8.000 1.00 87.56 397 ASN A O 1
ATOM 3125 N N . GLU A 1 398 ? 28.305 -26.172 -8.739 1.00 80.06 398 GLU A N 1
ATOM 3126 C CA . GLU A 1 398 ? 28.392 -25.426 -7.479 1.00 80.06 398 GLU A CA 1
ATOM 3127 C C . GLU A 1 398 ? 27.572 -26.091 -6.346 1.00 80.06 398 GLU A C 1
ATOM 3129 O O . GLU A 1 398 ? 26.502 -26.673 -6.557 1.00 80.06 398 GLU A O 1
ATOM 3134 N N . THR A 1 399 ? 28.037 -25.970 -5.096 1.00 75.25 399 THR A N 1
ATOM 3135 C CA . THR A 1 399 ? 27.357 -26.564 -3.931 1.00 75.25 399 THR A CA 1
ATOM 3136 C C . THR A 1 399 ? 25.994 -25.917 -3.667 1.00 75.25 399 THR A C 1
ATOM 3138 O O . THR A 1 399 ? 25.907 -24.797 -3.167 1.00 75.25 399 THR A O 1
ATOM 3141 N N . VAL A 1 400 ? 24.921 -26.655 -3.957 1.00 70.75 400 VAL A N 1
ATOM 3142 C CA . VAL A 1 400 ? 23.527 -26.183 -3.909 1.00 70.75 400 VAL A CA 1
ATOM 3143 C C . VAL A 1 400 ? 23.107 -25.717 -2.501 1.00 70.75 400 VAL A C 1
ATOM 3145 O O . VAL A 1 400 ? 22.975 -26.534 -1.583 1.00 70.75 400 VAL A O 1
ATOM 3148 N N . ASP A 1 401 ? 22.761 -24.433 -2.348 1.00 70.75 401 ASP A N 1
ATOM 3149 C CA . ASP A 1 401 ? 22.303 -23.806 -1.091 1.00 70.75 401 ASP A CA 1
ATOM 3150 C C . ASP A 1 401 ? 20.891 -23.167 -1.228 1.00 70.75 401 ASP A C 1
ATOM 3152 O O . ASP A 1 401 ? 20.069 -23.661 -2.005 1.00 70.75 401 ASP A O 1
ATOM 3156 N N . ALA A 1 402 ? 20.538 -22.153 -0.427 1.00 60.09 402 ALA A N 1
ATOM 3157 C CA . ALA A 1 402 ? 19.237 -21.459 -0.490 1.00 60.09 402 ALA A CA 1
ATOM 3158 C C . ALA A 1 402 ? 19.146 -20.369 -1.590 1.00 60.09 402 ALA A C 1
ATOM 3160 O O . ALA A 1 402 ? 18.083 -19.781 -1.805 1.00 60.09 402 ALA A O 1
ATOM 3161 N N . THR A 1 403 ? 20.262 -20.097 -2.263 1.00 64.62 403 THR A N 1
ATOM 3162 C CA . THR A 1 403 ? 20.502 -19.015 -3.232 1.00 64.62 403 THR A CA 1
ATOM 3163 C C . THR A 1 403 ? 21.193 -19.481 -4.518 1.00 64.62 403 THR A C 1
ATOM 3165 O O . THR A 1 403 ? 21.025 -18.830 -5.548 1.00 64.62 403 THR A O 1
ATOM 3168 N N . HIS A 1 404 ? 21.920 -20.600 -4.475 1.00 74.44 404 HIS A N 1
ATOM 3169 C CA . HIS A 1 404 ? 22.620 -21.229 -5.595 1.00 74.44 404 HIS A CA 1
ATOM 3170 C C . HIS A 1 404 ? 21.945 -22.551 -5.976 1.00 74.44 404 HIS A C 1
ATOM 3172 O O . HIS A 1 404 ? 21.596 -23.361 -5.109 1.00 74.44 404 HIS A O 1
ATOM 3178 N N . LEU A 1 405 ? 21.772 -22.770 -7.281 1.00 82.00 405 LEU A N 1
ATOM 3179 C CA . LEU A 1 405 ? 21.222 -23.990 -7.865 1.00 82.00 405 LEU A CA 1
ATOM 3180 C C . LEU A 1 405 ? 22.179 -24.554 -8.912 1.00 82.00 405 LEU A C 1
ATOM 3182 O O . LEU A 1 405 ? 22.805 -23.795 -9.645 1.00 82.00 405 LEU A O 1
ATOM 3186 N N . ALA A 1 406 ? 22.212 -25.883 -9.032 1.00 88.31 406 ALA A N 1
ATOM 3187 C CA . ALA A 1 406 ? 22.969 -26.558 -10.086 1.00 88.31 406 ALA A CA 1
ATOM 3188 C C . ALA A 1 406 ? 22.402 -26.309 -11.501 1.00 88.31 406 ALA A C 1
ATOM 3190 O O . ALA A 1 406 ? 23.102 -26.507 -12.492 1.00 88.31 406 ALA A O 1
ATOM 3191 N N . GLU A 1 407 ? 21.145 -25.859 -11.593 1.00 89.44 407 GLU A N 1
ATOM 3192 C CA . GLU A 1 407 ? 20.519 -25.348 -12.813 1.00 89.44 407 GLU A CA 1
ATOM 3193 C C . GLU A 1 407 ? 19.709 -24.071 -12.505 1.00 89.44 407 GLU A C 1
ATOM 3195 O O . GLU A 1 407 ? 18.961 -24.027 -11.526 1.00 89.44 407 GLU A O 1
ATOM 3200 N N . PHE A 1 408 ? 19.850 -23.022 -13.318 1.00 89.69 408 PHE A N 1
ATOM 3201 C CA . PHE A 1 408 ? 19.104 -21.756 -13.192 1.00 89.69 408 PHE A CA 1
ATOM 3202 C C . PHE A 1 408 ? 19.046 -21.027 -14.543 1.00 89.69 408 PHE A C 1
ATOM 3204 O O . PHE A 1 408 ? 19.747 -21.418 -15.474 1.00 89.69 408 PHE A O 1
ATOM 3211 N N . HIS A 1 409 ? 18.215 -19.993 -14.695 1.00 92.31 409 HIS A N 1
ATOM 3212 C CA . HIS A 1 409 ? 18.097 -19.265 -15.961 1.00 92.31 409 HIS A CA 1
ATOM 3213 C C . HIS A 1 409 ? 18.966 -18.002 -15.959 1.00 92.31 409 HIS A C 1
ATOM 3215 O O . HIS A 1 409 ? 18.761 -17.078 -15.164 1.00 92.31 409 HIS A O 1
ATOM 3221 N N . GLN A 1 410 ? 19.911 -17.947 -16.897 1.00 92.50 410 GLN A N 1
ATOM 3222 C CA . GLN A 1 410 ? 20.669 -16.741 -17.195 1.00 92.50 410 GLN A CA 1
ATOM 3223 C C . GLN A 1 410 ? 19.924 -15.951 -18.276 1.00 92.50 410 GLN A C 1
ATOM 3225 O O . GLN A 1 410 ? 19.577 -16.463 -19.342 1.00 92.50 410 GLN A O 1
ATOM 3230 N N . VAL A 1 411 ? 19.654 -14.688 -17.968 1.00 94.69 411 VAL A N 1
ATOM 3231 C CA . VAL A 1 411 ? 19.330 -13.652 -18.945 1.00 94.69 411 VAL A CA 1
ATOM 3232 C C . VAL A 1 411 ? 20.654 -13.071 -19.416 1.00 94.69 411 VAL A C 1
ATOM 3234 O O . VAL A 1 411 ? 21.498 -12.747 -18.586 1.00 94.69 411 VAL A O 1
ATOM 3237 N N . GLU A 1 412 ? 20.832 -12.858 -20.711 1.00 95.00 412 GLU A N 1
ATOM 3238 C CA . GLU A 1 412 ? 22.001 -12.143 -21.214 1.00 95.00 412 GLU A CA 1
ATOM 3239 C C . GLU A 1 412 ? 21.634 -11.188 -22.336 1.00 95.00 412 GLU A C 1
ATOM 3241 O O . GLU A 1 412 ? 20.853 -11.539 -23.218 1.00 95.00 412 GLU A O 1
ATOM 3246 N N . GLY A 1 413 ? 22.201 -9.985 -22.287 1.00 95.94 413 GLY A N 1
ATOM 3247 C CA . GLY A 1 413 ? 22.117 -8.997 -23.351 1.00 95.94 413 GLY A CA 1
ATOM 3248 C C . GLY A 1 413 ? 23.501 -8.614 -23.865 1.00 95.94 413 GLY A C 1
ATOM 3249 O O . GLY A 1 413 ? 24.471 -8.524 -23.110 1.00 95.94 413 GLY A O 1
ATOM 3250 N N . VAL A 1 414 ? 23.567 -8.387 -25.170 1.00 95.81 414 VAL A N 1
ATOM 3251 C CA . VAL A 1 414 ? 24.763 -8.044 -25.935 1.00 95.81 414 VAL A CA 1
ATOM 3252 C C . VAL A 1 414 ? 24.430 -6.838 -26.807 1.00 95.81 414 VAL A C 1
ATOM 3254 O O . VAL A 1 414 ? 23.402 -6.823 -27.486 1.00 95.81 414 VAL A O 1
ATOM 3257 N N . ILE A 1 415 ? 25.283 -5.816 -26.797 1.00 95.62 415 ILE A N 1
ATOM 3258 C CA . ILE A 1 415 ? 25.143 -4.628 -27.652 1.00 95.62 415 ILE A CA 1
ATOM 3259 C C . ILE A 1 415 ? 26.462 -4.445 -28.388 1.00 95.62 415 ILE A C 1
ATOM 3261 O O . ILE A 1 415 ? 27.451 -4.106 -27.745 1.00 95.62 415 ILE A O 1
ATOM 3265 N N . ALA A 1 416 ? 26.476 -4.663 -29.701 1.00 94.00 416 ALA A N 1
ATOM 3266 C CA . ALA A 1 416 ? 27.603 -4.322 -30.562 1.00 94.00 416 ALA A CA 1
ATOM 3267 C C . ALA A 1 416 ? 27.329 -2.974 -31.236 1.00 94.00 416 ALA A C 1
ATOM 3269 O O . ALA A 1 416 ? 26.260 -2.791 -31.819 1.00 94.00 416 ALA A O 1
ATOM 3270 N N . ASP A 1 417 ? 28.268 -2.037 -31.138 1.00 93.38 417 ASP A N 1
ATOM 3271 C CA . ASP A 1 417 ? 28.180 -0.712 -31.758 1.00 93.38 417 ASP A CA 1
ATOM 3272 C C . ASP A 1 417 ? 29.567 -0.048 -31.813 1.00 93.38 417 ASP A C 1
ATOM 3274 O O . ASP A 1 417 ? 30.541 -0.532 -31.227 1.00 93.38 417 ASP A O 1
ATOM 3278 N N . TYR A 1 418 ? 29.659 1.086 -32.494 1.00 90.69 418 TYR A N 1
ATOM 3279 C CA . TYR A 1 418 ? 30.865 1.912 -32.513 1.00 90.69 418 TYR A CA 1
ATOM 3280 C C . TYR A 1 418 ? 30.910 2.849 -31.292 1.00 90.69 418 TYR A C 1
ATOM 3282 O O . TYR A 1 418 ? 29.894 3.115 -30.652 1.00 90.69 418 TYR A O 1
ATOM 3290 N N . ASP A 1 419 ? 32.111 3.299 -30.917 1.00 87.38 419 ASP A N 1
ATOM 3291 C CA . ASP A 1 419 ? 32.369 4.265 -29.830 1.00 87.38 419 ASP A CA 1
ATOM 3292 C C . ASP A 1 419 ? 31.761 3.950 -28.443 1.00 87.38 419 ASP A C 1
ATOM 3294 O O . ASP A 1 419 ? 31.668 4.819 -27.573 1.00 87.38 419 ASP A O 1
ATOM 3298 N N . LEU A 1 420 ? 31.415 2.686 -28.170 1.00 91.81 420 LEU A N 1
ATOM 3299 C CA . LEU A 1 420 ? 30.885 2.268 -26.869 1.00 91.81 420 LEU A CA 1
ATOM 3300 C C . LEU A 1 420 ? 31.845 2.584 -25.702 1.00 91.81 420 LEU A C 1
ATOM 3302 O O . LEU A 1 420 ? 33.069 2.413 -25.800 1.00 91.81 420 LEU A O 1
ATOM 3306 N N . THR A 1 421 ? 31.270 3.000 -24.567 1.00 92.75 421 THR A N 1
ATOM 3307 C CA . THR A 1 421 ? 31.973 3.448 -23.350 1.00 92.75 421 THR A CA 1
ATOM 3308 C C . THR A 1 421 ? 31.353 2.856 -22.084 1.00 92.75 421 THR A C 1
ATOM 3310 O O . THR A 1 421 ? 30.160 2.572 -22.026 1.00 92.75 421 THR A O 1
ATOM 3313 N N . LEU A 1 422 ? 32.134 2.727 -21.009 1.00 90.94 422 LEU A N 1
ATOM 3314 C CA . LEU A 1 422 ? 31.638 2.108 -19.775 1.00 90.94 422 LEU A CA 1
ATOM 3315 C C . LEU A 1 422 ? 30.434 2.845 -19.150 1.00 90.94 422 LEU A C 1
ATOM 3317 O O . LEU A 1 422 ? 29.528 2.204 -18.620 1.00 90.94 422 LEU A O 1
ATOM 3321 N N . GLY A 1 423 ? 30.388 4.177 -19.265 1.00 91.69 423 GLY A N 1
ATOM 3322 C CA . GLY A 1 423 ? 29.256 4.984 -18.796 1.00 91.69 423 GLY A CA 1
ATOM 3323 C C . GLY A 1 423 ? 27.963 4.721 -19.577 1.00 91.69 423 GLY A C 1
ATOM 3324 O O . GLY A 1 423 ? 26.889 4.694 -18.980 1.00 91.69 423 GLY A O 1
ATOM 3325 N N . GLY A 1 424 ? 28.059 4.443 -20.883 1.00 92.31 424 GLY A N 1
ATOM 3326 C CA . GLY A 1 424 ? 26.906 4.064 -21.703 1.00 92.31 424 GLY A CA 1
ATOM 3327 C C . GLY A 1 424 ? 26.276 2.740 -21.262 1.00 92.31 424 GLY A C 1
ATOM 3328 O O . GLY A 1 424 ? 25.053 2.627 -21.225 1.00 92.31 424 GLY A O 1
ATOM 3329 N N . LEU A 1 425 ? 27.094 1.764 -20.850 1.00 93.12 425 LEU A N 1
ATOM 3330 C CA . LEU A 1 425 ? 26.612 0.503 -20.275 1.00 93.12 425 LEU A CA 1
ATOM 3331 C C . LEU A 1 425 ? 25.932 0.709 -18.911 1.00 93.12 425 LEU A C 1
ATOM 3333 O O . LEU A 1 425 ? 24.882 0.122 -18.660 1.00 93.12 425 LEU A O 1
ATOM 3337 N N . MET A 1 426 ? 26.489 1.561 -18.044 1.00 93.12 426 MET A N 1
ATOM 3338 C CA . MET A 1 426 ? 25.886 1.880 -16.741 1.00 93.12 426 MET A CA 1
ATOM 3339 C C . MET A 1 426 ? 24.513 2.549 -16.904 1.00 93.12 426 MET A C 1
ATOM 3341 O O . MET A 1 426 ? 23.531 2.058 -16.348 1.00 93.12 426 MET A O 1
ATOM 3345 N N . ALA A 1 427 ? 24.421 3.593 -17.735 1.00 92.06 427 ALA A N 1
ATOM 3346 C CA . ALA A 1 427 ? 23.166 4.295 -18.014 1.00 92.06 427 ALA A CA 1
ATOM 3347 C C . ALA A 1 427 ? 22.121 3.387 -18.693 1.00 92.06 427 ALA A C 1
ATOM 3349 O O . ALA A 1 427 ? 20.934 3.440 -18.362 1.00 92.06 427 ALA A O 1
ATOM 3350 N N . PHE A 1 428 ? 22.555 2.500 -19.599 1.00 92.62 428 PHE A N 1
ATOM 3351 C CA . PHE A 1 428 ? 21.685 1.472 -20.173 1.00 92.62 428 PHE A CA 1
ATOM 3352 C C . PHE A 1 428 ? 21.116 0.544 -19.087 1.00 92.62 428 PHE A C 1
ATOM 3354 O O . PHE A 1 428 ? 19.909 0.306 -19.055 1.00 92.62 428 PHE A O 1
ATOM 3361 N N . LEU A 1 429 ? 21.960 0.036 -18.181 1.00 92.00 429 LEU A N 1
ATOM 3362 C CA . LEU A 1 429 ? 21.537 -0.880 -17.119 1.00 92.00 429 LEU A CA 1
ATOM 3363 C C . LEU A 1 429 ? 20.596 -0.200 -16.113 1.00 92.00 429 LEU A C 1
ATOM 3365 O O . LEU A 1 429 ? 19.613 -0.816 -15.704 1.00 92.00 429 LEU A O 1
ATOM 3369 N N . GLU A 1 430 ? 20.828 1.068 -15.769 1.00 90.25 430 GLU A N 1
ATOM 3370 C CA . GLU A 1 430 ? 19.903 1.871 -14.955 1.00 90.25 430 GLU A CA 1
ATOM 3371 C C . GLU A 1 430 ? 18.533 2.012 -15.637 1.00 90.25 430 GLU A C 1
ATOM 3373 O O . GLU A 1 430 ? 17.510 1.681 -15.034 1.00 90.25 430 GLU A O 1
ATOM 3378 N N . GLY A 1 431 ? 18.496 2.395 -16.919 1.00 88.94 431 GLY A N 1
ATOM 3379 C CA . GLY A 1 431 ? 17.254 2.494 -17.695 1.00 88.94 431 GLY A CA 1
ATOM 3380 C C . GLY A 1 431 ? 16.538 1.151 -17.913 1.00 88.94 431 GLY A C 1
ATOM 3381 O O . GLY A 1 431 ? 15.305 1.103 -17.969 1.00 88.94 431 GLY A O 1
ATOM 3382 N N . PHE A 1 432 ? 17.285 0.049 -18.002 1.00 89.25 432 PHE A N 1
ATOM 3383 C CA . PHE A 1 432 ? 16.753 -1.310 -18.108 1.00 89.25 432 PHE A CA 1
ATOM 3384 C C . PHE A 1 432 ? 16.113 -1.769 -16.788 1.00 89.25 432 PHE A C 1
ATOM 3386 O O . PHE A 1 432 ? 14.957 -2.196 -16.768 1.00 89.25 432 PHE A O 1
ATOM 3393 N N . PHE A 1 433 ? 16.823 -1.631 -15.666 1.00 86.12 433 PHE A N 1
ATOM 3394 C CA . PHE A 1 433 ? 16.334 -2.056 -14.352 1.00 86.12 433 PHE A CA 1
ATOM 3395 C C . PHE A 1 433 ? 15.254 -1.135 -13.768 1.00 86.12 433 PHE A C 1
ATOM 3397 O O . PHE A 1 433 ? 14.371 -1.623 -13.057 1.00 86.12 433 PHE A O 1
ATOM 3404 N N . ALA A 1 434 ? 15.228 0.150 -14.135 1.00 84.12 434 ALA A N 1
ATOM 3405 C CA . ALA A 1 434 ? 14.130 1.053 -13.794 1.00 84.12 434 ALA A CA 1
ATOM 3406 C C . ALA A 1 434 ? 12.776 0.542 -14.325 1.00 84.12 434 ALA A C 1
ATOM 3408 O O . ALA A 1 434 ? 11.788 0.561 -13.588 1.00 84.12 434 ALA A O 1
ATOM 3409 N N . LYS A 1 435 ? 12.733 -0.013 -15.549 1.00 82.44 435 LYS A N 1
ATOM 3410 C CA . LYS A 1 435 ? 11.519 -0.624 -16.137 1.00 82.44 435 LYS A CA 1
ATOM 3411 C C . LYS A 1 435 ? 11.042 -1.868 -15.374 1.00 82.44 435 LYS A C 1
ATOM 3413 O O . LYS A 1 435 ? 9.847 -2.140 -15.346 1.00 82.44 435 LYS A O 1
ATOM 3418 N N . LEU A 1 436 ? 11.957 -2.574 -14.704 1.00 73.25 436 LEU A N 1
ATOM 3419 C CA . LEU A 1 436 ? 11.675 -3.692 -13.790 1.00 73.25 436 LEU A CA 1
ATOM 3420 C C . LEU A 1 436 ? 11.329 -3.235 -12.352 1.00 73.25 436 LEU A C 1
ATOM 3422 O O . LEU A 1 436 ? 11.134 -4.069 -11.467 1.00 73.25 436 LEU A O 1
ATOM 3426 N N . GLY A 1 437 ? 11.265 -1.924 -12.087 1.00 74.81 437 GLY A N 1
ATOM 3427 C CA . GLY A 1 437 ? 10.988 -1.353 -10.762 1.00 74.81 437 GLY A CA 1
ATOM 3428 C C . GLY A 1 437 ? 12.193 -1.308 -9.809 1.00 74.81 437 GLY A C 1
ATOM 3429 O O . GLY A 1 437 ? 12.029 -1.011 -8.620 1.00 74.81 437 GLY A O 1
ATOM 3430 N N . ILE A 1 438 ? 13.404 -1.584 -10.304 1.00 79.38 438 ILE A N 1
ATOM 3431 C CA . ILE A 1 438 ? 14.659 -1.568 -9.539 1.00 79.38 438 ILE A CA 1
ATOM 3432 C C . ILE A 1 438 ? 15.410 -0.266 -9.858 1.00 79.38 438 ILE A C 1
ATOM 3434 O O . ILE A 1 438 ? 16.311 -0.226 -10.686 1.00 79.38 438 ILE A O 1
ATOM 3438 N N . SER A 1 439 ? 15.020 0.819 -9.185 1.00 79.88 439 SER A N 1
ATOM 3439 C CA . SER A 1 439 ? 15.586 2.169 -9.370 1.00 79.88 439 SER A CA 1
ATOM 3440 C C . SER A 1 439 ? 16.962 2.386 -8.733 1.00 79.88 439 SER A C 1
ATOM 3442 O O . SER A 1 439 ? 17.668 3.321 -9.086 1.00 79.88 439 SER A O 1
ATOM 3444 N N . ASN A 1 440 ? 17.323 1.577 -7.736 1.00 86.12 440 ASN A N 1
ATOM 3445 C CA . ASN A 1 440 ? 18.501 1.805 -6.903 1.00 86.12 440 ASN A CA 1
ATOM 3446 C C . ASN A 1 440 ? 19.579 0.787 -7.274 1.00 86.12 440 ASN A C 1
ATOM 3448 O O . ASN A 1 440 ? 19.615 -0.297 -6.682 1.00 86.12 440 ASN A O 1
ATOM 3452 N N . LEU A 1 441 ? 20.428 1.144 -8.241 1.00 89.44 441 LEU A N 1
ATOM 3453 C CA . LEU A 1 441 ? 21.602 0.363 -8.628 1.00 89.44 441 LEU A CA 1
ATOM 3454 C C . LEU A 1 441 ? 22.885 0.858 -7.951 1.00 89.44 441 LEU A C 1
ATOM 3456 O O . LEU A 1 441 ? 22.991 2.003 -7.512 1.00 89.44 441 LEU A O 1
ATOM 3460 N N . ARG A 1 442 ? 23.874 -0.034 -7.885 1.00 91.94 442 ARG A N 1
ATOM 3461 C CA . ARG A 1 442 ? 25.292 0.262 -7.669 1.00 91.94 442 ARG A CA 1
ATOM 3462 C C . ARG A 1 442 ? 26.135 -0.652 -8.542 1.00 91.94 442 ARG A C 1
ATOM 3464 O O . ARG A 1 442 ? 25.840 -1.839 -8.662 1.00 91.94 442 ARG A O 1
ATOM 3471 N N . PHE A 1 443 ? 27.218 -0.101 -9.070 1.00 93.44 443 PHE A N 1
ATOM 3472 C CA . PHE A 1 443 ? 28.198 -0.820 -9.871 1.00 93.44 443 PHE A CA 1
ATOM 3473 C C . PHE A 1 443 ? 29.494 -0.975 -9.071 1.00 93.44 443 PHE A C 1
ATOM 3475 O O . PHE A 1 443 ? 29.950 -0.025 -8.430 1.00 93.44 443 PHE A O 1
ATOM 3482 N N . LYS A 1 444 ? 30.076 -2.175 -9.081 1.00 93.75 444 LYS A N 1
ATOM 3483 C CA . LYS A 1 444 ? 31.333 -2.511 -8.395 1.00 93.75 444 LYS A CA 1
ATOM 3484 C C . LYS A 1 444 ? 32.318 -3.065 -9.425 1.00 93.75 444 LYS A C 1
ATOM 3486 O O . LYS A 1 444 ? 31.944 -4.018 -10.100 1.00 93.75 444 LYS A O 1
ATOM 3491 N N . PRO A 1 445 ? 33.556 -2.549 -9.542 1.00 93.69 445 PRO A N 1
ATOM 3492 C CA . PRO A 1 445 ? 34.570 -3.156 -10.401 1.00 93.69 445 PRO A CA 1
ATOM 3493 C C . PRO A 1 445 ? 34.770 -4.638 -10.070 1.00 93.69 445 PRO A C 1
ATOM 3495 O O . PRO A 1 445 ? 34.889 -5.009 -8.899 1.00 93.69 445 PRO A O 1
ATOM 3498 N N . ALA A 1 446 ? 34.793 -5.468 -11.108 1.00 91.69 446 ALA A N 1
ATOM 3499 C CA . ALA A 1 446 ? 34.881 -6.921 -11.012 1.00 91.69 446 ALA A CA 1
ATOM 3500 C C . ALA A 1 446 ? 35.973 -7.459 -11.947 1.00 91.69 446 ALA A C 1
ATOM 3502 O O . ALA A 1 446 ? 36.555 -6.714 -12.736 1.00 91.69 446 ALA A O 1
ATOM 3503 N N . TYR A 1 447 ? 36.233 -8.763 -11.876 1.00 90.06 447 TYR A N 1
ATOM 3504 C CA . TYR A 1 447 ? 37.044 -9.477 -12.858 1.00 90.06 447 TYR A CA 1
ATOM 3505 C C . TYR A 1 447 ? 36.209 -10.577 -13.510 1.00 90.06 447 TYR A C 1
ATOM 3507 O O . TYR A 1 447 ? 35.481 -11.297 -12.830 1.00 90.06 447 TYR A O 1
ATOM 3515 N N . ASN A 1 448 ? 36.337 -10.700 -14.826 1.00 89.81 448 ASN A N 1
ATOM 3516 C CA . ASN A 1 448 ? 35.733 -11.744 -15.637 1.00 89.81 448 ASN A CA 1
ATOM 3517 C C . ASN A 1 448 ? 36.662 -11.943 -16.853 1.00 89.81 448 ASN A C 1
ATOM 3519 O O . ASN A 1 448 ? 36.977 -10.937 -17.496 1.00 89.81 448 ASN A O 1
ATOM 3523 N N . PRO A 1 449 ? 37.162 -13.157 -17.170 1.00 89.44 449 PRO A N 1
ATOM 3524 C CA . PRO A 1 449 ? 38.252 -13.320 -18.139 1.00 89.44 449 PRO A CA 1
ATOM 3525 C C . PRO A 1 449 ? 37.970 -12.752 -19.533 1.00 89.44 449 PRO A C 1
ATOM 3527 O O . PRO A 1 449 ? 38.906 -12.368 -20.225 1.00 89.44 449 PRO A O 1
ATOM 3530 N N . TYR A 1 450 ? 36.695 -12.669 -19.924 1.00 92.06 450 TYR A N 1
ATOM 3531 C CA . TYR A 1 450 ? 36.256 -12.268 -21.260 1.00 92.06 450 TYR A CA 1
ATOM 3532 C C . TYR A 1 450 ? 35.780 -10.810 -21.387 1.00 92.06 450 TYR A C 1
ATOM 3534 O O . TYR A 1 450 ? 35.471 -10.373 -22.497 1.00 92.06 450 TYR A O 1
ATOM 3542 N N . THR A 1 451 ? 35.780 -10.018 -20.305 1.00 92.50 451 THR A N 1
ATOM 3543 C CA . THR A 1 451 ? 35.426 -8.583 -20.349 1.00 92.50 451 THR A CA 1
ATOM 3544 C C . THR A 1 451 ? 36.473 -7.673 -19.689 1.00 92.50 451 THR A C 1
ATOM 3546 O O . THR A 1 451 ? 36.872 -7.868 -18.541 1.00 92.50 451 THR A O 1
ATOM 3549 N N . GLU A 1 452 ? 36.893 -6.620 -20.390 1.00 88.38 452 GLU A N 1
ATOM 3550 C CA . GLU A 1 452 ? 37.755 -5.554 -19.866 1.00 88.38 452 GLU A CA 1
ATOM 3551 C C . GLU A 1 452 ? 37.297 -4.192 -20.424 1.00 88.38 452 GLU A C 1
ATOM 3553 O O . GLU A 1 452 ? 37.417 -3.968 -21.629 1.00 88.38 452 GLU A O 1
ATOM 3558 N N . PRO A 1 453 ? 36.796 -3.258 -19.588 1.00 92.94 453 PRO A N 1
ATOM 3559 C CA . PRO A 1 453 ? 36.506 -3.369 -18.148 1.00 92.94 453 PRO A CA 1
ATOM 3560 C C . PRO A 1 453 ? 35.305 -4.279 -17.799 1.00 92.94 453 PRO A C 1
ATOM 3562 O O . PRO A 1 453 ? 34.474 -4.595 -18.649 1.00 92.94 453 PRO A O 1
ATOM 3565 N N . SER A 1 454 ? 35.209 -4.653 -16.514 1.00 93.75 454 SER A N 1
ATOM 3566 C CA . SER A 1 454 ? 34.175 -5.523 -15.917 1.00 93.75 454 SER A CA 1
ATOM 3567 C C . SER A 1 454 ? 33.574 -4.926 -14.633 1.00 93.75 454 SER A C 1
ATOM 3569 O O . SER A 1 454 ? 34.282 -4.273 -13.860 1.00 93.75 454 SER A O 1
ATOM 3571 N N . MET A 1 455 ? 32.292 -5.191 -14.360 1.00 94.31 455 MET A N 1
ATOM 3572 C CA . MET A 1 455 ? 31.584 -4.776 -13.143 1.00 94.31 455 MET A CA 1
ATOM 3573 C C . MET A 1 455 ? 30.478 -5.752 -12.697 1.00 94.31 455 MET A C 1
ATOM 3575 O O . MET A 1 455 ? 29.741 -6.313 -13.498 1.00 94.31 455 MET A O 1
ATOM 3579 N N . GLU A 1 456 ? 30.297 -5.883 -11.388 1.00 93.56 456 GLU A N 1
ATOM 3580 C CA . GLU A 1 456 ? 29.094 -6.455 -10.776 1.00 93.56 456 GLU A CA 1
ATOM 3581 C C . GLU A 1 456 ? 28.011 -5.376 -10.623 1.00 93.56 456 GLU A C 1
ATOM 3583 O O . GLU A 1 456 ? 28.303 -4.228 -10.264 1.00 93.56 456 GLU A O 1
ATOM 3588 N N . VAL A 1 457 ? 26.752 -5.767 -10.825 1.00 91.19 457 VAL A N 1
ATOM 3589 C CA . VAL A 1 457 ? 25.564 -4.917 -10.684 1.00 91.19 457 VAL A CA 1
ATOM 3590 C C . VAL A 1 457 ? 24.788 -5.326 -9.431 1.00 91.19 457 VAL A C 1
ATOM 3592 O O . VAL A 1 457 ? 24.360 -6.473 -9.289 1.00 91.19 457 VAL A O 1
ATOM 3595 N N . PHE A 1 458 ? 24.555 -4.372 -8.531 1.00 89.38 458 PHE A N 1
ATOM 3596 C CA . PHE A 1 458 ? 23.815 -4.564 -7.283 1.00 89.38 458 PHE A CA 1
ATOM 3597 C C . PHE A 1 458 ? 22.523 -3.750 -7.272 1.00 89.38 458 PHE A C 1
ATOM 3599 O O . PHE A 1 458 ? 22.562 -2.536 -7.443 1.00 89.38 458 PHE A O 1
ATOM 3606 N N . GLY A 1 459 ? 21.391 -4.392 -6.980 1.00 86.38 459 GLY A N 1
ATOM 3607 C CA . GLY A 1 459 ? 20.111 -3.733 -6.710 1.00 86.38 459 GLY A CA 1
ATOM 3608 C C . GLY A 1 459 ? 19.805 -3.672 -5.211 1.00 86.38 459 GLY A C 1
ATOM 3609 O O . GLY A 1 459 ? 20.097 -4.614 -4.471 1.00 86.38 459 GLY A O 1
ATOM 3610 N N . TYR A 1 460 ? 19.195 -2.586 -4.729 1.00 81.75 460 TYR A N 1
ATOM 3611 C CA . TYR A 1 460 ? 18.783 -2.493 -3.322 1.00 81.75 460 TYR A CA 1
ATOM 3612 C C . TYR A 1 460 ? 17.431 -3.182 -3.053 1.00 81.75 460 TYR A C 1
ATOM 3614 O O . TYR A 1 460 ? 16.366 -2.696 -3.448 1.00 81.75 460 TYR A O 1
ATOM 3622 N N . HIS A 1 461 ? 17.449 -4.295 -2.315 1.00 75.12 461 HIS A N 1
ATOM 3623 C CA . HIS A 1 461 ? 16.248 -5.055 -1.974 1.00 75.12 461 HIS A CA 1
ATOM 3624 C C . HIS A 1 461 ? 15.519 -4.431 -0.775 1.00 75.12 461 HIS A C 1
ATOM 3626 O O . HIS A 1 461 ? 15.808 -4.745 0.380 1.00 75.12 461 HIS A O 1
ATOM 3632 N N . LYS A 1 462 ? 14.484 -3.624 -1.055 1.00 67.75 462 LYS A N 1
ATOM 3633 C CA . LYS A 1 462 ? 13.658 -2.920 -0.048 1.00 67.75 462 LYS A CA 1
ATOM 3634 C C . LYS A 1 462 ? 13.188 -3.826 1.109 1.00 67.75 462 LYS A C 1
ATOM 3636 O O . LYS A 1 462 ? 13.401 -3.475 2.261 1.00 67.75 462 LYS A O 1
ATOM 3641 N N . GLY A 1 463 ? 12.625 -5.004 0.813 1.00 62.75 463 GLY A N 1
ATOM 3642 C CA . GLY A 1 463 ? 12.149 -5.960 1.832 1.00 62.75 463 GLY A CA 1
ATOM 3643 C C . GLY A 1 463 ? 13.221 -6.652 2.695 1.00 62.75 463 GLY A C 1
ATOM 3644 O O . GLY A 1 463 ? 12.922 -7.010 3.828 1.00 62.75 463 GLY A O 1
ATOM 3645 N N . LEU A 1 464 ? 14.459 -6.821 2.206 1.00 65.19 464 LEU A N 1
ATOM 3646 C CA . LEU A 1 464 ? 15.568 -7.415 2.979 1.00 65.19 464 LEU A CA 1
ATOM 3647 C C . LEU A 1 464 ? 16.544 -6.370 3.552 1.00 65.19 464 LEU A C 1
ATOM 3649 O O . LEU A 1 464 ? 17.510 -6.742 4.214 1.00 65.19 464 LEU A O 1
ATOM 3653 N N . GLY A 1 465 ? 16.334 -5.079 3.272 1.00 77.31 465 GLY A N 1
ATOM 3654 C CA . GLY A 1 465 ? 17.172 -3.975 3.755 1.00 77.31 465 GLY A CA 1
ATOM 3655 C C . GLY A 1 465 ? 18.624 -3.983 3.255 1.00 77.31 465 GLY A C 1
ATOM 3656 O O . GLY A 1 465 ? 19.465 -3.291 3.824 1.00 77.31 465 GLY A O 1
ATOM 3657 N N . LYS A 1 466 ? 18.949 -4.782 2.228 1.00 82.31 466 LYS A N 1
ATOM 3658 C CA . LYS A 1 466 ? 20.327 -5.026 1.773 1.00 82.31 466 LYS A CA 1
ATOM 3659 C C . LYS A 1 466 ? 20.496 -4.857 0.266 1.00 82.31 466 LYS A C 1
ATOM 3661 O O . LYS A 1 466 ? 19.558 -5.049 -0.507 1.00 82.31 466 LYS A O 1
ATOM 3666 N N . TRP A 1 467 ? 21.725 -4.563 -0.146 1.00 82.69 467 TRP A N 1
ATOM 3667 C CA . TRP A 1 467 ? 22.150 -4.696 -1.538 1.00 82.69 467 TRP A CA 1
ATOM 3668 C C . TRP A 1 467 ? 22.239 -6.179 -1.914 1.00 82.69 467 TRP A C 1
ATOM 3670 O O . TRP A 1 467 ? 22.705 -6.999 -1.121 1.00 82.69 467 TRP A O 1
ATOM 3680 N N . VAL A 1 468 ? 21.765 -6.519 -3.110 1.00 81.75 468 VAL A N 1
ATOM 3681 C CA . VAL A 1 468 ? 21.777 -7.870 -3.677 1.00 81.75 468 VAL A CA 1
ATOM 3682 C C . VAL A 1 468 ? 22.377 -7.781 -5.074 1.00 81.75 468 VAL A C 1
ATOM 3684 O O . VAL A 1 468 ? 21.957 -6.947 -5.871 1.00 81.75 468 VAL A O 1
ATOM 3687 N N . GLU A 1 469 ? 23.362 -8.623 -5.365 1.00 86.62 469 GLU A N 1
ATOM 3688 C CA . GLU A 1 469 ? 23.912 -8.792 -6.712 1.00 86.62 469 GLU A CA 1
ATOM 3689 C C . GLU A 1 469 ? 22.817 -9.349 -7.641 1.00 86.62 469 GLU A C 1
ATOM 3691 O O . GLU A 1 469 ? 22.223 -10.396 -7.356 1.00 86.62 469 GLU A O 1
ATOM 3696 N N . ILE A 1 470 ? 22.543 -8.645 -8.740 1.00 86.00 470 ILE A N 1
ATOM 3697 C CA . ILE A 1 470 ? 21.516 -9.005 -9.734 1.00 86.00 470 ILE A CA 1
ATOM 3698 C C . ILE A 1 470 ? 22.112 -9.457 -11.076 1.00 86.00 470 ILE A C 1
ATOM 3700 O O . ILE A 1 470 ? 21.415 -10.109 -11.855 1.00 86.00 470 ILE A O 1
ATOM 3704 N N . GLY A 1 471 ? 23.394 -9.173 -11.324 1.00 87.88 471 GLY A N 1
ATOM 3705 C CA . GLY A 1 471 ? 24.132 -9.642 -12.495 1.00 87.88 471 GLY A CA 1
ATOM 3706 C C . GLY A 1 471 ? 25.560 -9.097 -12.580 1.00 87.88 471 GLY A C 1
ATOM 3707 O O . GLY A 1 471 ? 26.004 -8.345 -11.712 1.00 87.88 471 GLY A O 1
ATOM 3708 N N . ASN A 1 472 ? 26.256 -9.459 -13.653 1.00 91.19 472 ASN A N 1
ATOM 3709 C CA . ASN A 1 472 ? 27.630 -9.072 -13.981 1.00 91.19 472 ASN A CA 1
ATOM 3710 C C . ASN A 1 472 ? 27.663 -8.543 -15.429 1.00 91.19 472 ASN A C 1
ATOM 3712 O O . ASN A 1 472 ? 26.909 -9.019 -16.280 1.00 91.19 472 ASN A O 1
ATOM 3716 N N . SER A 1 473 ? 28.476 -7.530 -15.714 1.00 94.19 473 SER A N 1
ATOM 3717 C CA . SER A 1 473 ? 28.527 -6.859 -17.014 1.00 94.19 473 SER A CA 1
ATOM 3718 C C . SER A 1 473 ? 29.910 -6.295 -17.343 1.00 94.19 473 SER A C 1
ATOM 3720 O O . SER A 1 473 ? 30.750 -6.088 -16.471 1.00 94.19 473 SER A O 1
ATOM 3722 N N . GLY A 1 474 ? 30.163 -6.021 -18.620 1.00 94.69 474 GLY A N 1
ATOM 3723 C CA . GLY A 1 474 ? 31.417 -5.422 -19.063 1.00 94.69 474 GLY A CA 1
ATOM 3724 C C . GLY A 1 474 ? 31.483 -5.188 -20.567 1.00 94.69 474 GLY A C 1
ATOM 3725 O O . GLY A 1 474 ? 30.488 -5.305 -21.283 1.00 94.69 474 GLY A O 1
ATOM 3726 N N . MET A 1 475 ? 32.678 -4.850 -21.043 1.00 95.00 475 MET A N 1
ATOM 3727 C CA . MET A 1 475 ? 32.994 -4.694 -22.467 1.00 95.00 475 MET A CA 1
ATOM 3728 C C . MET A 1 475 ? 33.809 -5.907 -22.922 1.00 95.00 475 MET A C 1
ATOM 3730 O O . MET A 1 475 ? 34.823 -6.203 -22.293 1.00 95.00 475 MET A O 1
ATOM 3734 N N . PHE A 1 476 ? 33.374 -6.644 -23.951 1.00 95.88 476 PHE A N 1
ATOM 3735 C CA . PHE A 1 476 ? 34.081 -7.856 -24.391 1.00 95.88 476 PHE A CA 1
ATOM 3736 C C . PHE A 1 476 ? 35.494 -7.526 -24.884 1.00 95.88 476 PHE A C 1
ATOM 3738 O O . PHE A 1 476 ? 35.730 -6.502 -25.529 1.00 95.88 476 PHE A O 1
ATOM 3745 N N . ARG A 1 477 ? 36.442 -8.407 -24.554 1.00 94.62 477 ARG A N 1
ATOM 3746 C CA . ARG A 1 477 ? 37.870 -8.207 -24.820 1.00 94.62 477 ARG A CA 1
ATOM 3747 C C . ARG A 1 477 ? 38.203 -8.144 -26.320 1.00 94.62 477 ARG A C 1
ATOM 3749 O O . ARG A 1 477 ? 37.698 -8.975 -27.077 1.00 94.62 477 ARG A O 1
ATOM 3756 N N . PRO A 1 478 ? 39.141 -7.278 -26.757 1.00 93.19 478 PRO A N 1
ATOM 3757 C CA . PRO A 1 478 ? 39.659 -7.301 -28.127 1.00 93.19 478 PRO A CA 1
ATOM 3758 C C . PRO A 1 478 ? 40.225 -8.667 -28.539 1.00 93.19 478 PRO A C 1
ATOM 3760 O O . PRO A 1 478 ? 40.043 -9.075 -29.681 1.00 93.19 478 PRO A O 1
ATOM 3763 N N . GLU A 1 479 ? 40.833 -9.422 -27.616 1.00 94.69 479 GLU A N 1
ATOM 3764 C CA . GLU A 1 479 ? 41.335 -10.778 -27.891 1.00 94.69 479 GLU A CA 1
ATOM 3765 C C . GLU A 1 479 ? 40.243 -11.785 -28.283 1.00 94.69 479 GLU A C 1
ATOM 3767 O O . GLU A 1 479 ? 40.515 -12.719 -29.033 1.00 94.69 479 GLU A O 1
ATOM 3772 N N . MET A 1 480 ? 39.014 -11.588 -27.799 1.00 94.62 480 MET A N 1
ATOM 3773 C CA . MET A 1 480 ? 37.838 -12.377 -28.169 1.00 94.62 480 MET A CA 1
ATOM 3774 C C . MET A 1 480 ? 37.252 -11.883 -29.502 1.00 94.62 480 MET A C 1
ATOM 3776 O O . MET A 1 480 ? 36.973 -12.687 -30.390 1.00 94.62 480 MET A O 1
ATOM 3780 N N . LEU A 1 481 ? 37.094 -10.563 -29.659 1.00 95.00 481 LEU A N 1
ATOM 3781 C CA . LEU A 1 481 ? 36.393 -9.954 -30.797 1.00 95.00 481 LEU A CA 1
ATOM 3782 C C . LEU A 1 481 ? 37.230 -9.933 -32.092 1.00 95.00 481 LEU A C 1
ATOM 3784 O O . LEU A 1 481 ? 36.748 -10.361 -33.142 1.00 95.00 481 LEU A O 1
ATOM 3788 N N . GLU A 1 482 ? 38.493 -9.495 -32.042 1.00 94.00 482 GLU A N 1
ATOM 3789 C CA . GLU A 1 482 ? 39.363 -9.455 -33.231 1.00 94.00 482 GLU A CA 1
ATOM 3790 C C . GLU A 1 482 ? 39.712 -10.877 -33.718 1.00 94.00 482 GLU A C 1
ATOM 3792 O O . GLU A 1 482 ? 39.873 -11.097 -34.920 1.00 94.00 482 GLU A O 1
ATOM 3797 N N . ALA A 1 483 ? 39.737 -11.876 -32.822 1.00 93.62 483 ALA A N 1
ATOM 3798 C CA . ALA A 1 483 ? 39.926 -13.280 -33.193 1.00 93.62 483 ALA A CA 1
ATOM 3799 C C . ALA A 1 483 ? 38.770 -13.833 -34.045 1.00 93.62 483 ALA A C 1
ATOM 3801 O O . ALA A 1 483 ? 39.031 -14.576 -34.995 1.00 93.62 483 ALA A O 1
ATOM 3802 N N . MET A 1 484 ? 37.522 -13.431 -33.763 1.00 93.69 484 MET A N 1
ATOM 3803 C CA . MET A 1 484 ? 36.346 -13.726 -34.604 1.00 93.69 484 MET A CA 1
ATOM 3804 C C . MET A 1 484 ? 36.404 -13.029 -35.973 1.00 93.69 484 MET A C 1
ATOM 3806 O O . MET A 1 484 ? 35.698 -13.432 -36.892 1.00 93.69 484 MET A O 1
ATOM 3810 N N . GLY A 1 485 ? 37.235 -11.991 -36.118 1.00 91.00 485 GLY A N 1
ATOM 3811 C CA . GLY A 1 485 ? 37.303 -11.144 -37.308 1.00 91.00 485 GLY A CA 1
ATOM 3812 C C . GLY A 1 485 ? 36.418 -9.895 -37.251 1.00 91.00 485 GLY A C 1
ATOM 3813 O O . GLY A 1 485 ? 36.183 -9.290 -38.296 1.00 91.00 485 GLY A O 1
ATOM 3814 N N . LEU A 1 486 ? 35.927 -9.496 -36.070 1.00 91.88 486 LEU A N 1
ATOM 3815 C CA . LEU A 1 486 ? 35.204 -8.229 -35.917 1.00 91.88 486 LEU A CA 1
ATOM 3816 C C . LEU A 1 486 ? 36.159 -7.023 -36.082 1.00 91.88 486 LEU A C 1
ATOM 3818 O O . LEU A 1 486 ? 37.334 -7.122 -35.712 1.00 91.88 486 LEU A O 1
ATOM 3822 N N . PRO A 1 487 ? 35.685 -5.879 -36.617 1.00 91.62 487 PRO A N 1
ATOM 3823 C CA . PRO A 1 487 ? 36.477 -4.653 -36.721 1.00 91.62 487 PRO A CA 1
ATOM 3824 C C . PRO A 1 487 ? 36.921 -4.127 -35.349 1.00 91.62 487 PRO A C 1
ATOM 3826 O O . PRO A 1 487 ? 36.162 -4.177 -34.385 1.00 91.62 487 PRO A O 1
ATOM 3829 N N . LYS A 1 488 ? 38.139 -3.580 -35.262 1.00 89.38 488 LYS A N 1
ATOM 3830 C CA . LYS A 1 488 ? 38.763 -3.103 -34.007 1.00 89.38 488 LYS A CA 1
ATOM 3831 C C . LYS A 1 488 ? 38.060 -1.884 -33.384 1.00 89.38 488 LYS A C 1
ATOM 3833 O O . LYS A 1 488 ? 38.197 -1.608 -32.193 1.00 89.38 488 LYS A O 1
ATOM 3838 N N . ASP A 1 489 ? 37.347 -1.137 -34.212 1.00 90.06 489 ASP A N 1
ATOM 3839 C CA . ASP A 1 489 ? 36.502 0.010 -33.895 1.00 90.06 489 ASP A CA 1
ATOM 3840 C C . ASP A 1 489 ? 35.084 -0.392 -33.446 1.00 90.06 489 ASP A C 1
ATOM 3842 O O . ASP A 1 489 ? 34.455 0.351 -32.689 1.00 90.06 489 ASP A O 1
ATOM 3846 N N . LEU A 1 490 ? 34.608 -1.586 -33.824 1.00 91.69 490 LEU A N 1
ATOM 3847 C CA . LEU A 1 490 ? 33.352 -2.144 -33.326 1.00 91.69 490 LEU A CA 1
ATOM 3848 C C . LEU A 1 490 ? 33.568 -2.732 -31.924 1.00 91.69 490 LEU A C 1
ATOM 3850 O O . LEU A 1 490 ? 34.288 -3.711 -31.729 1.00 91.69 490 LEU A O 1
ATOM 3854 N N . ARG A 1 491 ? 32.907 -2.146 -30.928 1.00 94.06 491 ARG A N 1
ATOM 3855 C CA . ARG A 1 491 ? 32.961 -2.586 -29.531 1.00 94.06 491 ARG A CA 1
ATOM 3856 C C . ARG A 1 491 ? 31.685 -3.321 -29.161 1.00 94.06 491 ARG A C 1
ATOM 3858 O O . ARG A 1 491 ? 30.646 -3.143 -29.790 1.00 94.06 491 ARG A O 1
ATOM 3865 N N . VAL A 1 492 ? 31.751 -4.134 -28.108 1.00 95.94 492 VAL A N 1
ATOM 3866 C CA . VAL A 1 492 ? 30.599 -4.923 -27.663 1.00 95.94 492 VAL A CA 1
ATOM 3867 C C . VAL A 1 492 ? 30.459 -4.886 -26.140 1.00 95.94 492 VAL A C 1
ATOM 3869 O O . VAL A 1 492 ? 31.398 -5.231 -25.424 1.00 95.94 492 VAL A O 1
ATOM 3872 N N . TYR A 1 493 ? 29.290 -4.491 -25.632 1.00 96.31 493 TYR A N 1
ATOM 3873 C CA . TYR A 1 493 ? 28.894 -4.750 -24.245 1.00 96.31 493 TYR A CA 1
ATOM 3874 C C . TYR A 1 493 ? 28.347 -6.174 -24.110 1.00 96.31 493 TYR A C 1
ATOM 3876 O O . TYR A 1 493 ? 27.574 -6.612 -24.962 1.00 96.31 493 TYR A O 1
ATOM 3884 N N . GLY A 1 494 ? 28.643 -6.835 -22.992 1.00 94.44 494 GLY A N 1
ATOM 3885 C CA . GLY A 1 494 ? 27.954 -8.045 -22.542 1.00 94.44 494 GLY A CA 1
ATOM 3886 C C . GLY A 1 494 ? 27.469 -7.883 -21.102 1.00 94.44 494 GLY A C 1
ATOM 3887 O O . GLY A 1 494 ? 28.189 -7.337 -20.264 1.00 94.44 494 GLY A O 1
ATOM 3888 N N . PHE A 1 495 ? 26.251 -8.331 -20.794 1.00 94.12 495 PHE A N 1
ATOM 3889 C CA . PHE A 1 495 ? 25.718 -8.340 -19.428 1.00 94.12 495 PHE A CA 1
ATOM 3890 C C . PHE A 1 495 ? 24.851 -9.573 -19.155 1.00 94.12 495 PHE A C 1
ATOM 3892 O O . PHE A 1 495 ? 23.853 -9.800 -19.834 1.00 94.12 495 PHE A O 1
ATOM 3899 N N . GLY A 1 496 ? 25.226 -10.350 -18.136 1.00 91.88 496 GLY A N 1
ATOM 3900 C CA . GLY A 1 496 ? 24.532 -11.553 -17.677 1.00 91.88 496 GLY A CA 1
ATOM 3901 C C . GLY A 1 496 ? 23.831 -11.319 -16.338 1.00 91.88 496 GLY A C 1
ATOM 3902 O O . GLY A 1 496 ? 24.454 -10.890 -15.367 1.00 91.88 496 GLY A O 1
ATOM 3903 N N . LEU A 1 497 ? 22.532 -11.599 -16.274 1.00 89.94 497 LEU A N 1
ATOM 3904 C CA . LEU A 1 497 ? 21.655 -11.374 -15.124 1.00 89.94 497 LEU A CA 1
ATOM 3905 C C . LEU A 1 497 ? 20.985 -12.700 -14.718 1.00 89.94 497 LEU A C 1
ATOM 3907 O O . LEU A 1 497 ? 20.676 -13.531 -15.571 1.00 89.94 497 LEU A O 1
ATOM 3911 N N . SER A 1 498 ? 20.705 -12.903 -13.428 1.00 86.06 498 SER A N 1
ATOM 3912 C CA . SER A 1 498 ? 19.848 -14.024 -12.996 1.00 86.06 498 SER A CA 1
ATOM 3913 C C . SER A 1 498 ? 18.378 -13.682 -13.244 1.00 86.06 498 SER A C 1
ATOM 3915 O O . SER A 1 498 ? 17.964 -12.549 -12.999 1.00 86.06 498 SER A O 1
ATOM 3917 N N . LEU A 1 499 ? 17.570 -14.657 -13.669 1.00 89.19 499 LEU A N 1
ATOM 3918 C CA . LEU A 1 499 ? 16.113 -14.510 -13.734 1.00 89.19 499 LEU A CA 1
ATOM 3919 C C . LEU A 1 499 ? 15.449 -14.735 -12.361 1.00 89.19 499 LEU A C 1
ATOM 3921 O O . LEU A 1 499 ? 14.476 -14.068 -11.991 1.00 89.19 499 LEU A O 1
ATOM 3925 N N . GLU A 1 500 ? 15.980 -15.678 -11.586 1.00 87.38 500 GLU A N 1
ATOM 3926 C CA . GLU A 1 500 ? 15.444 -16.098 -10.296 1.00 87.38 500 GLU A CA 1
ATOM 3927 C C . GLU A 1 500 ? 15.593 -15.010 -9.235 1.00 87.38 500 GLU A C 1
ATOM 3929 O O . GLU A 1 500 ? 14.619 -14.729 -8.540 1.00 87.38 500 GLU A O 1
ATOM 3934 N N . ARG A 1 501 ? 16.755 -14.346 -9.123 1.00 80.31 501 ARG A N 1
ATOM 3935 C CA . ARG A 1 501 ? 16.973 -13.316 -8.087 1.00 80.31 501 ARG A CA 1
ATOM 3936 C C . ARG A 1 501 ? 15.978 -12.135 -8.208 1.00 80.31 501 ARG A C 1
ATOM 3938 O O . ARG A 1 501 ? 15.338 -11.822 -7.202 1.00 80.31 501 ARG A O 1
ATOM 3945 N N . PRO A 1 502 ? 15.734 -11.524 -9.389 1.00 79.56 502 PRO A N 1
ATOM 3946 C CA . PRO A 1 502 ? 14.652 -10.550 -9.585 1.00 79.56 502 PRO A CA 1
ATOM 3947 C C . PRO A 1 502 ? 13.254 -11.114 -9.307 1.00 79.56 502 PRO A C 1
ATOM 3949 O O . PRO A 1 502 ? 12.419 -10.425 -8.724 1.00 79.56 502 PRO A O 1
ATOM 3952 N N . THR A 1 503 ? 12.993 -12.373 -9.669 1.00 82.12 503 THR A N 1
ATOM 3953 C CA . THR A 1 503 ? 11.694 -13.020 -9.418 1.00 82.12 503 THR A CA 1
ATOM 3954 C C . THR A 1 503 ? 11.442 -13.214 -7.918 1.00 82.12 503 THR A C 1
ATOM 3956 O O . THR A 1 503 ? 10.362 -12.882 -7.430 1.00 82.12 503 THR A O 1
ATOM 3959 N N . MET A 1 504 ? 12.448 -13.655 -7.159 1.00 77.75 504 MET A N 1
ATOM 3960 C CA . MET A 1 504 ? 12.410 -13.744 -5.696 1.00 77.75 504 MET A CA 1
ATOM 3961 C C . MET A 1 504 ? 12.118 -12.381 -5.058 1.00 77.75 504 MET A C 1
ATOM 3963 O O . MET A 1 504 ? 11.246 -12.289 -4.196 1.00 77.75 504 MET A O 1
ATOM 3967 N N . ILE A 1 505 ? 12.756 -11.306 -5.542 1.00 72.81 505 ILE A N 1
ATOM 3968 C CA . ILE A 1 505 ? 12.480 -9.927 -5.101 1.00 72.81 505 ILE A CA 1
ATOM 3969 C C . ILE A 1 505 ? 11.024 -9.524 -5.411 1.00 72.81 505 ILE A C 1
ATOM 3971 O O . ILE A 1 505 ? 10.353 -8.946 -4.554 1.00 72.81 505 ILE A O 1
ATOM 3975 N N . LYS A 1 506 ? 10.518 -9.832 -6.615 1.00 74.12 506 LYS A N 1
ATOM 3976 C CA . LYS A 1 506 ? 9.187 -9.413 -7.097 1.00 74.12 506 LYS A CA 1
ATOM 3977 C C . LYS A 1 506 ? 8.019 -10.142 -6.415 1.00 74.12 506 LYS A C 1
ATOM 3979 O O . LYS A 1 506 ? 6.980 -9.521 -6.183 1.00 74.12 506 LYS A O 1
ATOM 3984 N N . TYR A 1 507 ? 8.195 -11.421 -6.075 1.00 75.12 507 TYR A N 1
ATOM 3985 C CA . TYR A 1 507 ? 7.193 -12.259 -5.392 1.00 75.12 507 TYR A CA 1
ATOM 3986 C C . TYR A 1 507 ? 7.486 -12.481 -3.892 1.00 75.12 507 TYR A C 1
ATOM 3988 O O . TYR A 1 507 ? 6.781 -13.245 -3.242 1.00 75.12 507 TYR A O 1
ATOM 3996 N N . ALA A 1 508 ? 8.496 -11.801 -3.333 1.00 71.50 508 ALA A N 1
ATOM 3997 C CA . ALA A 1 508 ? 8.928 -11.891 -1.931 1.00 71.50 508 ALA A CA 1
ATOM 3998 C C . ALA A 1 508 ? 9.299 -13.313 -1.442 1.00 71.50 508 ALA A C 1
ATOM 4000 O O . ALA A 1 508 ? 9.143 -13.636 -0.264 1.00 71.50 508 ALA A O 1
ATOM 4001 N N . VAL A 1 509 ? 9.826 -14.155 -2.337 1.00 73.56 509 VAL A N 1
ATOM 4002 C CA . VAL A 1 509 ? 10.277 -15.522 -2.025 1.00 73.56 509 VAL A CA 1
ATOM 4003 C C . VAL A 1 509 ? 11.695 -15.483 -1.445 1.00 73.56 509 VAL A C 1
ATOM 4005 O O . VAL A 1 509 ? 12.589 -14.873 -2.025 1.00 73.56 509 VAL A O 1
ATOM 4008 N N . SER A 1 510 ? 11.921 -16.139 -0.305 1.00 72.50 510 SER A N 1
ATOM 4009 C CA . SER A 1 510 ? 13.198 -16.091 0.429 1.00 72.50 510 SER A CA 1
ATOM 4010 C C . SER A 1 510 ? 14.200 -17.193 0.062 1.00 72.50 510 SER A C 1
ATOM 4012 O O . SER A 1 510 ? 15.390 -17.028 0.324 1.00 72.50 510 SER A O 1
ATOM 4014 N N . ASN A 1 511 ? 13.744 -18.290 -0.547 1.00 79.31 511 ASN A N 1
ATOM 4015 C CA . ASN A 1 511 ? 14.550 -19.453 -0.925 1.00 79.31 511 ASN A CA 1
ATOM 4016 C C . ASN A 1 511 ? 14.253 -19.848 -2.379 1.00 79.31 511 ASN A C 1
ATOM 4018 O O . ASN A 1 511 ? 13.105 -20.063 -2.762 1.00 79.31 511 ASN A O 1
ATOM 4022 N N . ILE A 1 512 ? 15.302 -19.966 -3.191 1.00 77.94 512 ILE A N 1
ATOM 4023 C CA . ILE A 1 512 ? 15.195 -20.194 -4.640 1.00 77.94 512 ILE A CA 1
ATOM 4024 C C . ILE A 1 512 ? 14.510 -21.530 -4.999 1.00 77.94 512 ILE A C 1
ATOM 4026 O O . ILE A 1 512 ? 13.865 -21.641 -6.039 1.00 77.94 512 ILE A O 1
ATOM 4030 N N . ARG A 1 513 ? 14.580 -22.531 -4.109 1.00 80.94 513 ARG A N 1
ATOM 4031 C CA . ARG A 1 513 ? 13.983 -23.869 -4.299 1.00 80.94 513 ARG A CA 1
ATOM 4032 C C . ARG A 1 513 ? 12.457 -23.881 -4.181 1.00 80.94 513 ARG A C 1
ATOM 4034 O O . ARG A 1 513 ? 11.820 -24.794 -4.696 1.00 80.94 513 ARG A O 1
ATOM 4041 N N . ASP A 1 514 ? 11.887 -22.864 -3.538 1.00 80.25 514 ASP A N 1
ATOM 4042 C CA . ASP A 1 514 ? 10.435 -22.681 -3.431 1.00 80.25 514 ASP A CA 1
ATOM 4043 C C . ASP A 1 514 ? 9.869 -22.024 -4.707 1.00 80.25 514 ASP A C 1
ATOM 4045 O O . ASP A 1 514 ? 8.657 -21.970 -4.902 1.00 80.25 514 ASP A O 1
ATOM 4049 N N . LEU A 1 515 ? 10.759 -21.552 -5.595 1.00 81.62 515 LEU A N 1
ATOM 4050 C CA . LEU A 1 515 ? 10.459 -20.941 -6.889 1.00 81.62 515 LEU A CA 1
ATOM 4051 C C . LEU A 1 515 ? 10.868 -21.816 -8.089 1.00 81.62 515 LEU A C 1
ATOM 4053 O O . LEU A 1 515 ? 10.269 -21.663 -9.149 1.00 81.62 515 LEU A O 1
ATOM 4057 N N . LEU A 1 516 ? 11.864 -22.704 -7.977 1.00 83.94 516 LEU A N 1
ATOM 4058 C CA . LEU A 1 516 ? 12.307 -23.557 -9.088 1.00 83.94 516 LEU A CA 1
ATOM 4059 C C . LEU A 1 516 ? 12.540 -25.016 -8.662 1.00 83.94 516 LEU A C 1
ATOM 4061 O O . LEU A 1 516 ? 13.334 -25.305 -7.768 1.00 83.94 516 LEU A O 1
ATOM 4065 N N . GLY A 1 517 ? 11.880 -25.941 -9.368 1.00 83.94 517 GLY A N 1
ATOM 4066 C CA . GLY A 1 517 ? 12.083 -27.389 -9.266 1.00 83.94 517 GLY A CA 1
ATOM 4067 C C . GLY A 1 517 ? 10.788 -28.187 -9.075 1.00 83.94 517 GLY A C 1
ATOM 4068 O O . GLY A 1 517 ? 9.699 -27.638 -8.943 1.00 83.94 517 GLY A O 1
ATOM 4069 N N . HIS A 1 518 ? 10.903 -29.514 -8.999 1.00 84.75 518 HIS A N 1
ATOM 4070 C CA . HIS A 1 518 ? 9.767 -30.436 -8.812 1.00 84.75 518 HIS A CA 1
ATOM 4071 C C . HIS A 1 518 ? 9.121 -30.391 -7.407 1.00 84.75 518 HIS A C 1
ATOM 4073 O O . HIS A 1 518 ? 8.268 -31.220 -7.100 1.00 84.75 518 HIS A O 1
ATOM 4079 N N . LYS A 1 519 ? 9.567 -29.477 -6.533 1.00 81.31 519 LYS A N 1
ATOM 4080 C CA . LYS A 1 519 ? 9.087 -29.304 -5.148 1.00 81.31 519 LYS A CA 1
ATOM 4081 C C . LYS A 1 519 ? 8.377 -27.968 -4.908 1.00 81.31 519 LYS A C 1
ATOM 4083 O O . LYS A 1 519 ? 7.986 -27.706 -3.775 1.00 81.31 519 LYS A O 1
ATOM 4088 N N . VAL A 1 520 ? 8.229 -27.139 -5.945 1.00 84.31 520 VAL A N 1
ATOM 4089 C CA . VAL A 1 520 ? 7.479 -25.878 -5.873 1.00 84.31 520 VAL A CA 1
ATOM 4090 C C . VAL A 1 520 ? 6.026 -26.172 -5.505 1.00 84.31 520 VAL A C 1
ATOM 4092 O O . VAL A 1 520 ? 5.408 -27.078 -6.067 1.00 84.31 520 VAL A O 1
ATOM 4095 N N . ASP A 1 521 ? 5.478 -25.402 -4.567 1.00 80.69 521 ASP A N 1
ATOM 4096 C CA . ASP A 1 521 ? 4.078 -25.532 -4.175 1.00 80.69 521 ASP A CA 1
ATOM 4097 C C . ASP A 1 521 ? 3.155 -25.047 -5.305 1.00 80.69 521 ASP A C 1
ATOM 4099 O O . ASP A 1 521 ? 3.199 -23.889 -5.728 1.00 80.69 521 ASP A O 1
ATOM 4103 N N . LEU A 1 522 ? 2.284 -25.938 -5.784 1.00 82.75 522 LEU A N 1
ATOM 4104 C CA . LEU A 1 522 ? 1.301 -25.602 -6.812 1.00 82.75 522 LEU A CA 1
ATOM 4105 C C . LEU A 1 522 ? 0.273 -24.582 -6.302 1.00 82.75 522 LEU A C 1
ATOM 4107 O O . LEU A 1 522 ? -0.189 -23.766 -7.092 1.00 82.75 522 LEU A O 1
ATOM 4111 N N . ASN A 1 523 ? -0.022 -24.551 -4.995 1.00 78.75 523 ASN A N 1
ATOM 4112 C CA . ASN A 1 523 ? -0.927 -23.552 -4.419 1.00 78.75 523 ASN A CA 1
ATOM 4113 C C . ASN A 1 523 ? -0.335 -22.136 -4.539 1.00 78.75 523 ASN A C 1
ATOM 4115 O O . ASN A 1 523 ? -1.054 -21.204 -4.890 1.00 78.75 523 ASN A O 1
ATOM 4119 N N . PHE A 1 524 ? 0.980 -21.981 -4.329 1.00 80.00 524 PHE A N 1
ATOM 4120 C CA . PHE A 1 524 ? 1.693 -20.721 -4.578 1.00 80.00 524 PHE A CA 1
ATOM 4121 C C . PHE A 1 524 ? 1.632 -20.319 -6.057 1.00 80.00 524 PHE A C 1
ATOM 4123 O O . PHE A 1 524 ? 1.405 -19.149 -6.358 1.00 80.00 524 PHE A O 1
ATOM 4130 N N . ILE A 1 525 ? 1.773 -21.268 -6.992 1.00 79.00 525 ILE A N 1
ATOM 4131 C CA . ILE A 1 525 ? 1.608 -20.980 -8.426 1.00 79.00 525 ILE A CA 1
ATOM 4132 C C . ILE A 1 525 ? 0.172 -20.529 -8.727 1.00 79.00 525 ILE A C 1
ATOM 4134 O O . ILE A 1 525 ? -0.001 -19.535 -9.430 1.00 79.00 525 ILE A O 1
ATOM 4138 N N . GLU A 1 526 ? -0.850 -21.203 -8.195 1.00 71.38 526 GLU A N 1
ATOM 4139 C CA . GLU A 1 526 ? -2.263 -20.856 -8.406 1.00 71.38 526 GLU A CA 1
ATOM 4140 C C . GLU A 1 526 ? -2.653 -19.512 -7.765 1.00 71.38 526 GLU A C 1
ATOM 4142 O O . GLU A 1 526 ? -3.467 -18.787 -8.333 1.00 71.38 526 GLU A O 1
ATOM 4147 N N . SER A 1 527 ? -2.040 -19.119 -6.642 1.00 64.12 527 SER A N 1
ATOM 4148 C CA . SER A 1 527 ? -2.365 -17.881 -5.918 1.00 64.12 527 SER A CA 1
ATOM 4149 C C . SER A 1 527 ? -1.561 -16.639 -6.342 1.00 64.12 527 SER A C 1
ATOM 4151 O O . SER A 1 527 ? -1.647 -15.613 -5.678 1.00 64.12 527 SER A O 1
ATOM 4153 N N . ALA A 1 528 ? -0.740 -16.686 -7.397 1.00 58.75 528 ALA A N 1
ATOM 4154 C CA . ALA A 1 528 ? 0.286 -15.663 -7.650 1.00 58.75 528 ALA A CA 1
ATOM 4155 C C . ALA A 1 528 ? 0.034 -14.458 -8.605 1.00 58.75 528 ALA A C 1
ATOM 4157 O O . ALA A 1 528 ? 0.913 -13.603 -8.667 1.00 58.75 528 ALA A O 1
ATOM 4158 N N . HIS A 1 529 ? -0.974 -14.221 -9.455 1.00 54.28 529 HIS A N 1
ATOM 4159 C CA . HIS A 1 529 ? -2.382 -14.597 -9.665 1.00 54.28 529 HIS A CA 1
ATOM 4160 C C . HIS A 1 529 ? -3.434 -13.953 -8.754 1.00 54.28 529 HIS A C 1
ATOM 4162 O O . HIS A 1 529 ? -4.331 -13.327 -9.311 1.00 54.28 529 HIS A O 1
ATOM 4168 N N . ALA A 1 530 ? -3.354 -14.055 -7.427 1.00 48.28 530 ALA A N 1
ATOM 4169 C CA . ALA A 1 530 ? -4.478 -13.712 -6.555 1.00 48.28 530 ALA A CA 1
ATOM 4170 C C . ALA A 1 530 ? -4.088 -12.887 -5.321 1.00 48.28 530 ALA A C 1
ATOM 4172 O O . ALA A 1 530 ? -3.032 -13.087 -4.723 1.00 48.28 530 ALA A O 1
ATOM 4173 N N . ASP A 1 531 ? -4.980 -11.993 -4.896 1.00 44.47 531 ASP A N 1
ATOM 4174 C CA . ASP A 1 531 ? -5.000 -11.515 -3.515 1.00 44.47 531 ASP A CA 1
ATOM 4175 C C . ASP A 1 531 ? -5.476 -12.624 -2.547 1.00 44.47 531 ASP A C 1
ATOM 4177 O O . ASP A 1 531 ? -5.761 -13.759 -2.939 1.00 44.47 531 ASP A O 1
ATOM 4181 N N . SER A 1 532 ? -5.583 -12.302 -1.256 1.00 38.28 532 SER A N 1
ATOM 4182 C CA . SER A 1 532 ? -6.069 -13.227 -0.222 1.00 38.28 532 SER A CA 1
ATOM 4183 C C . SER A 1 532 ? -7.530 -13.678 -0.393 1.00 38.28 532 SER A C 1
ATOM 4185 O O . SER A 1 532 ? -7.978 -14.536 0.368 1.00 38.28 532 SER A O 1
ATOM 4187 N N . GLU A 1 533 ? -8.267 -13.139 -1.369 1.00 35.31 533 GLU A N 1
ATOM 4188 C CA . GLU A 1 533 ? -9.665 -13.463 -1.668 1.00 35.31 533 GLU A CA 1
ATOM 4189 C C . GLU A 1 533 ? -9.853 -14.158 -3.032 1.00 35.31 533 GLU A C 1
ATOM 4191 O O . GLU A 1 533 ? -10.974 -14.536 -3.376 1.00 35.31 533 GLU A O 1
ATOM 4196 N N . GLY A 1 534 ? -8.780 -14.370 -3.806 1.00 37.72 534 GLY A N 1
ATOM 4197 C CA . GLY A 1 534 ? -8.848 -14.997 -5.132 1.00 37.72 534 GLY A CA 1
ATOM 4198 C C . GLY A 1 534 ? -9.021 -14.019 -6.302 1.00 37.72 534 GLY A C 1
ATOM 4199 O O . GLY A 1 534 ? -9.286 -14.467 -7.418 1.00 37.72 534 GLY A O 1
ATOM 4200 N N . ARG A 1 535 ? -8.900 -12.704 -6.078 1.00 41.81 535 ARG A N 1
ATOM 4201 C CA . ARG A 1 535 ? -9.069 -11.663 -7.109 1.00 41.81 535 ARG A CA 1
ATOM 4202 C C . ARG A 1 535 ? -7.730 -11.356 -7.799 1.00 41.81 535 ARG A C 1
ATOM 4204 O O . ARG A 1 535 ? -6.706 -11.353 -7.116 1.00 41.81 535 ARG A O 1
ATOM 4211 N N . PRO A 1 536 ? -7.697 -11.036 -9.108 1.00 43.94 536 PRO A N 1
ATOM 4212 C CA . PRO A 1 536 ? -6.466 -10.601 -9.768 1.00 43.94 536 PRO A CA 1
ATOM 4213 C C . PRO A 1 536 ? -5.896 -9.337 -9.106 1.00 43.94 536 PRO A C 1
ATOM 4215 O O . PRO A 1 536 ? -6.616 -8.363 -8.887 1.00 43.94 536 PRO A O 1
ATOM 4218 N N . ILE A 1 537 ? -4.596 -9.348 -8.789 1.00 47.16 537 ILE A N 1
ATOM 4219 C CA . ILE A 1 537 ? -3.922 -8.221 -8.125 1.00 47.16 537 ILE A CA 1
ATOM 4220 C C . ILE A 1 537 ? -3.668 -7.090 -9.132 1.00 47.16 537 ILE A C 1
ATOM 4222 O O . ILE A 1 537 ? -2.589 -7.005 -9.719 1.00 47.16 537 ILE A O 1
ATOM 4226 N N . ILE A 1 538 ? -4.649 -6.206 -9.293 1.00 47.31 538 ILE A N 1
ATOM 4227 C CA . ILE A 1 538 ? -4.528 -4.957 -10.056 1.00 47.31 538 ILE A CA 1
ATOM 4228 C C . ILE A 1 538 ? -3.481 -4.059 -9.370 1.00 47.31 538 ILE A C 1
ATOM 4230 O O . ILE A 1 538 ? -3.655 -3.685 -8.208 1.00 47.31 538 ILE A O 1
ATOM 4234 N N . ARG A 1 539 ? -2.379 -3.727 -10.058 1.00 45.12 539 ARG A N 1
ATOM 4235 C CA . ARG A 1 539 ? -1.312 -2.826 -9.567 1.00 45.12 539 ARG A CA 1
ATOM 4236 C C . ARG A 1 539 ? -1.138 -1.566 -10.419 1.00 45.12 539 ARG A C 1
ATOM 4238 O O . ARG A 1 539 ? -0.549 -0.602 -9.935 1.00 45.12 539 ARG A O 1
ATOM 4245 N N . ARG A 1 540 ? -1.644 -1.566 -11.651 1.00 50.78 540 ARG A N 1
ATOM 4246 C CA . ARG A 1 540 ? -1.759 -0.421 -12.566 1.00 50.78 540 ARG A CA 1
ATOM 4247 C C . ARG A 1 540 ? -3.182 -0.332 -13.106 1.00 50.78 540 ARG A C 1
ATOM 4249 O O . ARG A 1 540 ? -3.890 -1.336 -13.120 1.00 50.78 540 ARG A O 1
ATOM 4256 N N . ALA A 1 541 ? -3.573 0.828 -13.638 1.00 52.00 541 ALA A N 1
ATOM 4257 C CA . ALA A 1 541 ? -4.815 0.960 -14.404 1.00 52.00 541 ALA A CA 1
ATOM 4258 C C . ALA A 1 541 ? -4.916 -0.083 -15.539 1.00 52.00 541 ALA A C 1
ATOM 4260 O O . ALA A 1 541 ? -5.977 -0.664 -15.732 1.00 52.00 541 ALA A O 1
ATOM 4261 N N . GLU A 1 542 ? -3.796 -0.389 -16.204 1.00 56.38 542 GLU A N 1
ATOM 4262 C CA . GLU A 1 542 ? -3.649 -1.426 -17.245 1.00 56.38 542 GLU A CA 1
ATOM 4263 C C . GLU A 1 542 ? -4.131 -2.825 -16.813 1.00 56.38 542 GLU A C 1
ATOM 4265 O O . GLU A 1 542 ? -4.649 -3.580 -17.632 1.00 56.38 542 GLU A O 1
ATOM 4270 N N . ASP A 1 543 ? -4.008 -3.176 -15.527 1.00 53.66 543 ASP A N 1
ATOM 4271 C CA . ASP A 1 543 ? -4.418 -4.490 -15.015 1.00 53.66 543 ASP A CA 1
ATOM 4272 C C . ASP A 1 543 ? -5.949 -4.601 -14.817 1.00 53.66 543 ASP A C 1
ATOM 4274 O O . ASP A 1 543 ? -6.459 -5.687 -14.538 1.00 53.66 543 ASP A O 1
ATOM 4278 N N . ALA A 1 544 ? -6.698 -3.494 -14.922 1.00 57.97 544 ALA A N 1
ATOM 4279 C CA . ALA A 1 544 ? -8.128 -3.430 -14.598 1.00 57.97 544 ALA A CA 1
ATOM 4280 C C . ALA A 1 544 ? -9.072 -3.868 -15.740 1.00 57.97 544 ALA A C 1
ATOM 4282 O O . ALA A 1 544 ? -10.294 -3.845 -15.564 1.00 57.97 544 ALA A O 1
ATOM 4283 N N . GLY A 1 545 ? -8.540 -4.247 -16.908 1.00 72.62 545 GLY A N 1
ATOM 4284 C CA . GLY A 1 545 ? -9.344 -4.506 -18.109 1.00 72.62 545 GLY A CA 1
ATOM 4285 C C . GLY A 1 545 ? -10.154 -3.270 -18.514 1.00 72.62 545 GLY A C 1
ATOM 4286 O O . GLY A 1 545 ? -9.719 -2.150 -18.277 1.00 72.62 545 GLY A O 1
ATOM 4287 N N . GLY A 1 546 ? -11.358 -3.446 -19.072 1.00 71.06 546 GLY A N 1
ATOM 4288 C CA . GLY A 1 546 ? -12.157 -2.338 -19.622 1.00 71.06 546 GLY A CA 1
ATOM 4289 C C . GLY A 1 546 ? -12.374 -1.116 -18.706 1.00 71.06 546 GLY A C 1
ATOM 4290 O O . GLY A 1 546 ? -12.483 -0.001 -19.208 1.00 71.06 546 GLY A O 1
ATOM 4291 N N . GLU A 1 547 ? -12.360 -1.263 -17.375 1.00 75.50 547 GLU A N 1
ATOM 4292 C CA . GLU A 1 547 ? -12.449 -0.108 -16.459 1.00 75.50 547 GLU A CA 1
ATOM 4293 C C . GLU A 1 547 ? -11.249 0.862 -16.559 1.00 75.50 547 GLU A C 1
ATOM 4295 O O . GLU A 1 547 ? -11.333 1.989 -16.069 1.00 75.50 547 GLU A O 1
ATOM 4300 N N . MET A 1 548 ? -10.136 0.453 -17.182 1.00 83.00 548 MET A N 1
ATOM 4301 C CA . MET A 1 548 ? -8.954 1.294 -17.403 1.00 83.00 548 MET A CA 1
ATOM 4302 C C . MET A 1 548 ? -9.270 2.531 -18.251 1.00 83.00 548 MET A C 1
ATOM 4304 O O . MET A 1 548 ? -8.800 3.623 -17.943 1.00 83.00 548 MET A O 1
ATOM 4308 N N . TYR A 1 549 ? -10.101 2.369 -19.284 1.00 87.25 549 TYR A N 1
ATOM 4309 C CA . TYR A 1 549 ? -10.440 3.425 -20.238 1.00 87.25 549 TYR A CA 1
ATOM 4310 C C . TYR A 1 549 ? -11.346 4.493 -19.610 1.00 87.25 549 TYR A C 1
ATOM 4312 O O . TYR A 1 549 ? -11.157 5.683 -19.844 1.00 87.25 549 TYR A O 1
ATOM 4320 N N . GLU A 1 550 ? -12.274 4.077 -18.746 1.00 87.19 550 GLU A N 1
ATOM 4321 C CA . GLU A 1 550 ? -13.132 4.975 -17.966 1.00 87.19 550 GLU A CA 1
ATOM 4322 C C . GLU A 1 550 ? -12.306 5.815 -16.980 1.00 87.19 550 GLU A C 1
ATOM 4324 O O . GLU A 1 550 ? -12.354 7.044 -17.014 1.00 87.19 550 GLU A O 1
ATOM 4329 N N . LYS A 1 551 ? -11.459 5.163 -16.172 1.00 83.19 551 LYS A N 1
ATOM 4330 C CA . LYS A 1 551 ? -10.598 5.830 -15.176 1.00 83.19 551 LYS A CA 1
ATOM 4331 C C . LYS A 1 551 ? -9.592 6.786 -15.823 1.00 83.19 551 LYS A C 1
ATOM 4333 O O . LYS A 1 551 ? -9.405 7.897 -15.329 1.00 83.19 551 LYS A O 1
ATOM 4338 N N . ALA A 1 552 ? -8.996 6.386 -16.947 1.00 87.19 552 ALA A N 1
ATOM 4339 C CA . ALA A 1 552 ? -8.095 7.231 -17.721 1.00 87.19 552 ALA A CA 1
ATOM 4340 C C . ALA A 1 552 ? -8.822 8.450 -18.322 1.00 87.19 552 ALA A C 1
ATOM 4342 O O . ALA A 1 552 ? -8.356 9.578 -18.172 1.00 87.19 552 ALA A O 1
ATOM 4343 N N . TYR A 1 553 ? -9.994 8.266 -18.936 1.00 91.94 553 TYR A N 1
ATOM 4344 C CA . TYR A 1 553 ? -10.762 9.390 -19.478 1.00 91.94 553 TYR A CA 1
ATOM 4345 C C . TYR A 1 553 ? -11.164 10.402 -18.388 1.00 91.94 553 TYR A C 1
ATOM 4347 O O . TYR A 1 553 ? -10.987 11.607 -18.569 1.00 91.94 553 TYR A O 1
ATOM 4355 N N . GLU A 1 554 ? -11.619 9.928 -17.221 1.00 88.88 554 GLU A N 1
ATOM 4356 C CA . GLU A 1 554 ? -11.925 10.795 -16.074 1.00 88.88 554 GLU A CA 1
ATOM 4357 C C . GLU A 1 554 ? -10.705 11.575 -15.552 1.00 88.88 554 GLU A C 1
ATOM 4359 O O . GLU A 1 554 ? -10.845 12.724 -15.124 1.00 88.88 554 GLU A O 1
ATOM 4364 N N . LEU A 1 555 ? -9.518 10.959 -15.548 1.00 87.56 555 LEU A N 1
ATOM 4365 C CA . LEU A 1 555 ? -8.264 11.592 -15.126 1.00 87.56 555 LEU A CA 1
ATOM 4366 C C . LEU A 1 555 ? -7.925 12.792 -16.024 1.00 87.56 555 LEU A C 1
ATOM 4368 O O . LEU A 1 555 ? -7.607 13.866 -15.511 1.00 87.56 555 LEU A O 1
ATOM 4372 N N . LEU A 1 556 ? -8.058 12.630 -17.346 1.00 90.25 556 LEU A N 1
ATOM 4373 C CA . LEU A 1 556 ? -7.854 13.711 -18.312 1.00 90.25 556 LEU A CA 1
ATOM 4374 C C . LEU A 1 556 ? -8.927 14.800 -18.178 1.00 90.25 556 LEU A C 1
ATOM 4376 O O . LEU A 1 556 ? -8.588 15.974 -18.039 1.00 90.25 556 LEU A O 1
ATOM 4380 N N . LEU A 1 557 ? -10.209 14.416 -18.156 1.00 90.75 557 LEU A N 1
ATOM 4381 C CA . LEU A 1 557 ? -11.345 15.340 -18.057 1.00 90.75 557 LEU A CA 1
ATOM 4382 C C . LEU A 1 557 ? -11.208 16.285 -16.853 1.00 90.75 557 LEU A C 1
ATOM 4384 O O . LEU A 1 557 ? -11.252 17.503 -17.013 1.00 90.75 557 LEU A O 1
ATOM 4388 N N . ARG A 1 558 ? -10.940 15.742 -15.658 1.00 84.44 558 ARG A N 1
ATOM 4389 C CA . ARG A 1 558 ? -10.779 16.538 -14.426 1.00 84.44 558 ARG A CA 1
ATOM 4390 C C . ARG A 1 558 ? -9.568 17.469 -14.453 1.00 84.44 558 ARG A C 1
ATOM 4392 O O . ARG A 1 558 ? -9.558 18.457 -13.720 1.00 84.44 558 ARG A O 1
ATOM 4399 N N . TRP A 1 559 ? -8.531 17.145 -15.223 1.00 90.12 559 TRP A N 1
ATOM 4400 C CA . TRP A 1 559 ? -7.364 18.010 -15.390 1.00 90.12 559 TRP A CA 1
ATOM 4401 C C . TRP A 1 559 ? -7.653 19.157 -16.363 1.00 90.12 559 TRP A C 1
ATOM 4403 O O . TRP A 1 559 ? -7.327 20.303 -16.053 1.00 90.12 559 TRP A O 1
ATOM 4413 N N . VAL A 1 560 ? -8.360 18.894 -17.468 1.00 86.25 560 VAL A N 1
ATOM 4414 C CA . VAL A 1 560 ? -8.843 19.944 -18.383 1.00 86.25 560 VAL A CA 1
ATOM 4415 C C . VAL A 1 560 ? -9.821 20.887 -17.668 1.00 86.25 560 VAL A C 1
ATOM 4417 O O . VAL A 1 560 ? -9.660 22.103 -17.731 1.00 86.25 560 VAL A O 1
ATOM 4420 N N . GLU A 1 561 ? -10.776 20.360 -16.895 1.00 84.94 561 GLU A N 1
ATOM 4421 C CA . GLU A 1 561 ? -11.736 21.167 -16.122 1.00 84.94 561 GLU A CA 1
ATOM 4422 C C . GLU A 1 561 ? -11.071 22.115 -15.110 1.00 84.94 561 GLU A C 1
ATOM 4424 O O . GLU A 1 561 ? -11.546 23.240 -14.919 1.00 84.94 561 GLU A O 1
ATOM 4429 N N . LYS A 1 562 ? -9.985 21.661 -14.466 1.00 81.06 562 LYS A N 1
ATOM 4430 C CA . LYS A 1 562 ? -9.214 22.408 -13.456 1.00 81.06 562 LYS A CA 1
ATOM 4431 C C . LYS A 1 562 ? -8.077 23.255 -14.035 1.00 81.06 562 LYS A C 1
ATOM 4433 O O . LYS A 1 562 ? -7.444 23.995 -13.283 1.00 81.06 562 LYS A O 1
ATOM 4438 N N . SER A 1 563 ? -7.793 23.133 -15.329 1.00 80.38 563 SER A N 1
ATOM 4439 C CA . SER A 1 563 ? -6.791 23.957 -16.003 1.00 80.38 563 SER A CA 1
ATOM 4440 C C . SER A 1 563 ? -7.261 25.409 -16.102 1.00 80.38 563 SER A C 1
ATOM 4442 O O . SER A 1 563 ? -8.458 25.694 -16.058 1.00 80.38 563 SER A O 1
ATOM 4444 N N . LEU A 1 564 ? -6.308 26.338 -16.230 1.00 76.75 564 LEU A N 1
ATOM 4445 C CA . LEU A 1 564 ? -6.607 27.757 -16.438 1.00 76.75 564 LEU A CA 1
ATOM 4446 C C . LEU A 1 564 ? -7.479 27.925 -17.687 1.00 76.75 564 LEU A C 1
ATOM 4448 O O . LEU A 1 564 ? -7.151 27.361 -18.731 1.00 76.75 564 LEU A O 1
ATOM 4452 N N . ASP A 1 565 ? -8.524 28.754 -17.603 1.00 72.75 565 ASP A N 1
ATOM 4453 C CA . ASP A 1 565 ? -9.504 28.930 -18.689 1.00 72.75 565 ASP A CA 1
ATOM 4454 C C . ASP A 1 565 ? -8.848 29.306 -20.036 1.00 72.75 565 ASP A C 1
ATOM 4456 O O . ASP A 1 565 ? -9.326 28.908 -21.091 1.00 72.75 565 ASP A O 1
ATOM 4460 N N . ILE A 1 566 ? -7.685 29.969 -19.995 1.00 71.19 566 ILE A N 1
ATOM 4461 C CA . ILE A 1 566 ? -6.829 30.309 -21.149 1.00 71.19 566 ILE A CA 1
ATOM 4462 C C . ILE A 1 566 ? -6.456 29.090 -22.016 1.00 71.19 566 ILE A C 1
ATOM 4464 O O . ILE A 1 566 ? -6.394 29.214 -23.235 1.00 71.19 566 ILE A O 1
ATOM 4468 N N . TYR A 1 567 ? -6.190 27.931 -21.404 1.00 74.06 567 TYR A N 1
ATOM 4469 C CA . TYR A 1 567 ? -5.816 26.694 -22.109 1.00 74.06 567 TYR A CA 1
ATOM 4470 C C . TYR A 1 567 ? -6.974 25.698 -22.203 1.00 74.06 567 TYR A C 1
ATOM 4472 O O . TYR A 1 567 ? -6.863 24.682 -22.881 1.00 74.06 567 TYR A O 1
ATOM 4480 N N . LYS A 1 568 ? -8.082 25.963 -21.511 1.00 76.25 568 LYS A N 1
ATOM 4481 C CA . LYS A 1 568 ? -9.195 25.028 -21.330 1.00 76.25 568 LYS A CA 1
ATOM 4482 C C . LYS A 1 568 ? -9.943 24.739 -22.627 1.00 76.25 568 LYS A C 1
ATOM 4484 O O . LYS A 1 568 ? -10.277 23.585 -22.873 1.00 76.25 568 LYS A O 1
ATOM 4489 N N . ASP A 1 569 ? -10.113 25.750 -23.476 1.00 72.69 569 ASP A N 1
ATOM 4490 C CA . ASP A 1 569 ? -10.700 25.587 -24.810 1.00 72.69 569 ASP A CA 1
ATOM 4491 C C . ASP A 1 569 ? -9.781 24.751 -25.726 1.00 72.69 569 ASP A C 1
ATOM 4493 O O . ASP A 1 569 ? -10.243 23.836 -26.403 1.00 72.69 569 ASP A O 1
ATOM 4497 N N . GLU A 1 570 ? -8.463 24.999 -25.700 1.00 75.31 570 GLU A N 1
ATOM 4498 C CA . GLU A 1 570 ? -7.474 24.265 -26.511 1.00 75.31 570 GLU A CA 1
ATOM 4499 C C . GLU A 1 570 ? -7.336 22.798 -26.061 1.00 75.31 570 GLU A C 1
ATOM 4501 O O . GLU A 1 570 ? -7.355 21.888 -26.890 1.00 75.31 570 GLU A O 1
ATOM 4506 N N . LEU A 1 571 ? -7.265 22.561 -24.747 1.00 82.44 571 LEU A N 1
ATOM 4507 C CA . LEU A 1 571 ? -7.177 21.232 -24.138 1.00 82.44 571 LEU A CA 1
ATOM 4508 C C . LEU A 1 571 ? -8.508 20.461 -24.186 1.00 82.44 571 LEU A C 1
ATOM 4510 O O . LEU A 1 571 ? -8.497 19.231 -24.222 1.00 82.44 571 LEU A O 1
ATOM 4514 N N . GLY A 1 572 ? -9.651 21.152 -24.234 1.00 82.31 572 GLY A N 1
ATOM 4515 C CA . GLY A 1 572 ? -10.975 20.543 -24.390 1.00 82.31 572 GLY A CA 1
ATOM 4516 C C . GLY A 1 572 ? -11.113 19.749 -25.690 1.00 82.31 572 GLY A C 1
ATOM 4517 O O . GLY A 1 572 ? -11.674 18.651 -25.680 1.00 82.31 572 GLY A O 1
ATOM 4518 N N . ARG A 1 573 ? -10.501 20.233 -26.783 1.00 84.00 573 ARG A N 1
ATOM 4519 C CA . ARG A 1 573 ? -10.472 19.549 -28.092 1.00 84.00 573 ARG A CA 1
ATOM 4520 C C . ARG A 1 573 ? -9.847 18.148 -28.030 1.00 84.00 573 ARG A C 1
ATOM 4522 O O . ARG A 1 573 ? -10.214 17.277 -28.814 1.00 84.00 573 ARG A O 1
ATOM 4529 N N . LEU A 1 574 ? -8.947 17.901 -27.072 1.00 87.25 574 LEU A N 1
ATOM 4530 C CA . LEU A 1 574 ? -8.285 16.607 -26.867 1.00 87.25 574 LEU A CA 1
ATOM 4531 C C . LEU A 1 574 ? -9.241 15.509 -26.376 1.00 87.25 574 LEU A C 1
ATOM 4533 O O . LEU A 1 574 ? -8.996 14.324 -26.606 1.00 87.25 574 LEU A O 1
ATOM 4537 N N . LEU A 1 575 ? -10.331 15.883 -25.700 1.00 90.50 575 LEU A N 1
ATOM 4538 C CA . LEU A 1 575 ? -11.238 14.930 -25.064 1.00 90.50 575 LEU A CA 1
ATOM 4539 C C . LEU A 1 575 ? -12.006 14.087 -26.097 1.00 90.50 575 LEU A C 1
ATOM 4541 O O . LEU A 1 575 ? -12.211 12.898 -25.862 1.00 90.50 575 LEU A O 1
ATOM 4545 N N . TRP A 1 576 ? -12.370 14.652 -27.256 1.00 90.31 576 TRP A N 1
ATOM 4546 C CA . TRP A 1 576 ? -13.122 13.934 -28.295 1.00 90.31 576 TRP A CA 1
ATOM 4547 C C . TRP A 1 576 ? -12.380 12.709 -28.867 1.00 90.31 576 TRP A C 1
ATOM 4549 O O . TRP A 1 576 ? -12.910 11.601 -28.739 1.00 90.31 576 TRP A O 1
ATOM 4559 N N . PRO A 1 577 ? -11.160 12.818 -29.440 1.00 89.81 577 PRO A N 1
ATOM 4560 C CA . PRO A 1 577 ? -10.457 11.638 -29.937 1.00 89.81 577 PRO A CA 1
ATOM 4561 C C . PRO A 1 577 ? -10.154 10.643 -28.809 1.00 89.81 577 PRO A C 1
ATOM 4563 O O . PRO A 1 577 ? -10.344 9.441 -28.994 1.00 89.81 577 PRO A O 1
ATOM 4566 N N . VAL A 1 578 ? -9.771 11.100 -27.609 1.00 92.00 578 VAL A N 1
ATOM 4567 C CA . VAL A 1 578 ? -9.516 10.183 -26.482 1.00 92.00 578 VAL A CA 1
ATOM 4568 C C . VAL A 1 578 ? -10.787 9.414 -26.087 1.00 92.00 578 VAL A C 1
ATOM 4570 O O . VAL A 1 578 ? -10.697 8.211 -25.836 1.00 92.00 578 VAL A O 1
ATOM 4573 N N . PHE A 1 579 ? -11.970 10.040 -26.118 1.00 94.31 579 PHE A N 1
ATOM 4574 C CA . PHE A 1 579 ? -13.266 9.369 -25.945 1.00 94.31 579 PHE A CA 1
ATOM 4575 C C . PHE A 1 579 ? -13.531 8.329 -27.047 1.00 94.31 579 PHE A C 1
ATOM 4577 O O . PHE A 1 579 ? -13.784 7.162 -26.733 1.00 94.31 579 PHE A O 1
ATOM 4584 N N . VAL A 1 580 ? -13.426 8.707 -28.328 1.00 92.81 580 VAL A N 1
ATOM 4585 C CA . VAL A 1 580 ? -13.723 7.806 -29.459 1.00 92.81 580 VAL A CA 1
ATOM 4586 C C . VAL A 1 580 ? -12.778 6.604 -29.485 1.00 92.81 580 VAL A C 1
ATOM 4588 O O . VAL A 1 580 ? -13.239 5.465 -29.581 1.00 92.81 580 VAL A O 1
ATOM 4591 N N . HIS A 1 581 ? -11.468 6.813 -29.341 1.00 92.94 581 HIS A N 1
ATOM 4592 C CA . HIS A 1 581 ? -10.502 5.714 -29.352 1.00 92.94 581 HIS A CA 1
ATOM 4593 C C . HIS A 1 581 ? -10.633 4.809 -28.118 1.00 92.94 581 HIS A C 1
ATOM 4595 O O . HIS A 1 581 ? -10.549 3.590 -28.267 1.00 92.94 581 HIS A O 1
ATOM 4601 N N . SER A 1 582 ? -10.943 5.356 -26.936 1.00 93.06 582 SER A N 1
ATOM 4602 C CA . SER A 1 582 ? -11.269 4.554 -25.742 1.00 93.06 582 SER A CA 1
ATOM 4603 C C . SER A 1 582 ? -12.509 3.679 -25.957 1.00 93.06 582 SER A C 1
ATOM 4605 O O . SER A 1 582 ? -12.496 2.485 -25.659 1.00 93.06 582 SER A O 1
ATOM 4607 N N . PHE A 1 583 ? -13.571 4.241 -26.541 1.00 93.75 583 PHE A N 1
ATOM 4608 C CA . PHE A 1 583 ? -14.803 3.518 -26.861 1.00 93.75 583 PHE A CA 1
ATOM 4609 C C . PHE A 1 583 ? -14.591 2.413 -27.913 1.00 93.75 583 PHE A C 1
ATOM 4611 O O . PHE A 1 583 ? -15.072 1.290 -27.742 1.00 93.75 583 PHE A O 1
ATOM 4618 N N . LEU A 1 584 ? -13.828 2.691 -28.977 1.00 92.44 584 LEU A N 1
ATOM 4619 C CA . LEU A 1 584 ? -13.508 1.700 -30.010 1.00 92.44 584 LEU A CA 1
ATOM 4620 C C . LEU A 1 584 ? -12.593 0.581 -29.484 1.00 92.44 584 LEU A C 1
ATOM 4622 O O . LEU A 1 584 ? -12.780 -0.573 -29.875 1.00 92.44 584 LEU A O 1
ATOM 4626 N N . LYS A 1 585 ? -11.659 0.879 -28.569 1.00 89.75 585 LYS A N 1
ATOM 4627 C CA . LYS A 1 585 ? -10.848 -0.132 -27.864 1.00 89.75 585 LYS A CA 1
ATOM 4628 C C . LYS A 1 585 ? -11.713 -1.020 -26.966 1.00 89.75 585 LYS A C 1
ATOM 4630 O O . LYS A 1 585 ? -11.664 -2.237 -27.115 1.00 89.75 585 LYS A O 1
ATOM 4635 N N . LEU A 1 586 ? -12.582 -0.433 -26.135 1.00 89.50 586 LEU A N 1
ATOM 4636 C CA . LEU A 1 586 ? -13.555 -1.160 -25.302 1.00 89.50 586 LEU A CA 1
ATOM 4637 C C . LEU A 1 586 ? -14.411 -2.153 -26.106 1.00 89.50 586 LEU A C 1
ATOM 4639 O O . LEU A 1 586 ? -14.634 -3.285 -25.672 1.00 89.50 586 LEU A O 1
ATOM 4643 N N . ALA A 1 587 ? -14.885 -1.737 -27.283 1.00 88.06 587 ALA A N 1
ATOM 4644 C CA . ALA A 1 587 ? -15.666 -2.591 -28.171 1.00 88.06 587 ALA A CA 1
ATOM 4645 C C . ALA A 1 587 ? -14.815 -3.666 -28.879 1.00 88.06 587 ALA A C 1
ATOM 4647 O O . ALA A 1 587 ? -15.286 -4.788 -29.060 1.00 88.06 587 ALA A O 1
ATOM 4648 N N . ALA A 1 588 ? -13.569 -3.358 -29.257 1.00 86.69 588 ALA A N 1
ATOM 4649 C CA . ALA A 1 588 ? -12.645 -4.305 -29.889 1.00 86.69 588 ALA A CA 1
ATOM 4650 C C . ALA A 1 588 ? -12.118 -5.381 -28.919 1.00 86.69 588 ALA A C 1
ATOM 4652 O O . ALA A 1 588 ? -11.941 -6.529 -29.320 1.00 86.69 588 ALA A O 1
ATOM 4653 N N . GLU A 1 589 ? -11.916 -5.032 -27.648 1.00 84.81 589 GLU A N 1
ATOM 4654 C CA . GLU A 1 589 ? -11.445 -5.925 -26.576 1.00 84.81 589 GLU A CA 1
ATOM 4655 C C . GLU A 1 589 ? -12.581 -6.732 -25.910 1.00 84.81 589 GLU A C 1
ATOM 4657 O O . GLU A 1 589 ? -12.358 -7.432 -24.926 1.00 84.81 589 GLU A O 1
ATOM 4662 N N . TYR A 1 590 ? -13.796 -6.690 -26.477 1.00 84.06 590 TYR A N 1
ATOM 4663 C CA . TYR A 1 590 ? -14.967 -7.467 -26.045 1.00 84.06 590 TYR A CA 1
ATOM 4664 C C . TYR A 1 590 ? -15.491 -7.107 -24.635 1.00 84.06 590 TYR A C 1
ATOM 4666 O O . TYR A 1 590 ? -15.898 -7.975 -23.861 1.00 84.06 590 TYR A O 1
ATOM 4674 N N . PHE A 1 591 ? -15.572 -5.808 -24.313 1.00 87.25 591 PHE A N 1
ATOM 4675 C CA . PHE A 1 591 ? -16.198 -5.292 -23.082 1.00 87.25 591 PHE A CA 1
ATOM 4676 C C . PHE A 1 591 ? -17.560 -4.595 -23.340 1.00 87.25 591 PHE A C 1
ATOM 4678 O O . PHE A 1 591 ? -17.709 -3.404 -23.050 1.00 87.25 591 PHE A O 1
ATOM 4685 N N . PRO A 1 592 ? -18.600 -5.291 -23.857 1.00 82.88 592 PRO A N 1
ATOM 4686 C CA . PRO A 1 592 ? -19.837 -4.662 -24.344 1.00 82.88 592 PRO A CA 1
ATOM 4687 C C . PRO A 1 592 ? -20.630 -3.906 -23.266 1.00 82.88 592 PRO A C 1
ATOM 4689 O O . PRO A 1 592 ? -21.287 -2.909 -23.564 1.00 82.88 592 PRO A O 1
ATOM 4692 N N . ARG A 1 593 ? -20.574 -4.346 -21.999 1.00 83.00 593 ARG A N 1
ATOM 4693 C CA . ARG A 1 593 ? -21.284 -3.680 -20.893 1.00 83.00 593 ARG A CA 1
ATOM 4694 C C . ARG A 1 593 ? -20.611 -2.362 -20.506 1.00 83.00 593 ARG A C 1
ATOM 4696 O O . ARG A 1 593 ? -21.300 -1.359 -20.354 1.00 83.00 593 ARG A O 1
ATOM 4703 N N . GLN A 1 594 ? -19.288 -2.366 -20.364 1.00 83.38 594 GLN A N 1
ATOM 4704 C CA . GLN A 1 594 ? -18.480 -1.185 -20.060 1.00 83.38 594 GLN A CA 1
ATOM 4705 C C . GLN A 1 594 ? -18.547 -0.180 -21.216 1.00 83.38 594 GLN A C 1
ATOM 4707 O O . GLN A 1 594 ? -18.812 0.993 -20.985 1.00 83.38 594 GLN A O 1
ATOM 4712 N N . CYS A 1 595 ? -18.433 -0.661 -22.458 1.00 86.00 595 CYS A N 1
ATOM 4713 C CA . CYS A 1 595 ? -18.631 0.103 -23.691 1.00 86.00 595 CYS A CA 1
ATOM 4714 C C . CYS A 1 595 ? -19.949 0.912 -23.673 1.00 86.00 595 CYS A C 1
ATOM 4716 O O . CYS A 1 595 ? -19.931 2.127 -23.876 1.00 86.00 595 CYS A O 1
ATOM 4718 N N . ALA A 1 596 ? -21.076 0.275 -23.330 1.00 86.94 596 ALA A N 1
ATOM 4719 C CA . ALA A 1 596 ? -22.377 0.943 -23.239 1.00 86.94 596 ALA A CA 1
ATOM 4720 C C . ALA A 1 596 ? -22.500 1.935 -22.059 1.00 86.94 596 ALA A C 1
ATOM 4722 O O . ALA A 1 596 ? -23.178 2.956 -22.191 1.00 86.94 596 ALA A O 1
ATOM 4723 N N . VAL A 1 597 ? -21.860 1.660 -20.915 1.00 88.06 597 VAL A N 1
ATOM 4724 C CA . VAL A 1 597 ? -21.833 2.576 -19.754 1.00 88.06 597 VAL A CA 1
ATOM 4725 C C . VAL A 1 597 ? -21.002 3.822 -20.067 1.00 88.06 597 VAL A C 1
ATOM 4727 O O . VAL A 1 597 ? -21.517 4.933 -19.961 1.00 88.06 597 VAL A O 1
ATOM 4730 N N . PHE A 1 598 ? -19.768 3.633 -20.538 1.00 90.25 598 PHE A N 1
ATOM 4731 C CA . PHE A 1 598 ? -18.833 4.692 -20.921 1.00 90.25 598 PHE A CA 1
ATOM 4732 C C . PHE A 1 598 ? -19.431 5.629 -21.980 1.00 90.25 598 PHE A C 1
ATOM 4734 O O . PHE A 1 598 ? -19.439 6.850 -21.814 1.00 90.25 598 PHE A O 1
ATOM 4741 N N . PHE A 1 599 ? -20.021 5.063 -23.039 1.00 91.69 599 PHE A N 1
ATOM 4742 C CA . PHE A 1 599 ? -20.669 5.849 -24.090 1.00 91.69 599 PHE A CA 1
ATOM 4743 C C . PHE A 1 599 ? -21.866 6.652 -23.572 1.00 91.69 599 PHE A C 1
ATOM 4745 O O . PHE A 1 599 ? -22.057 7.800 -23.966 1.00 91.69 599 PHE A O 1
ATOM 4752 N N . LYS A 1 600 ? -22.673 6.084 -22.664 1.00 90.31 600 LYS A N 1
ATOM 4753 C CA . LYS A 1 600 ? -23.794 6.814 -22.060 1.00 90.31 600 LYS A CA 1
ATOM 4754 C C . LYS A 1 600 ? -23.313 7.966 -21.170 1.00 90.31 600 LYS A C 1
ATOM 4756 O O . LYS A 1 600 ? -23.961 9.007 -21.171 1.00 90.31 600 LYS A O 1
ATOM 4761 N N . ALA A 1 601 ? -22.223 7.776 -20.426 1.00 89.25 601 ALA A N 1
ATOM 4762 C CA . ALA A 1 601 ? -21.722 8.745 -19.454 1.00 89.25 601 ALA A CA 1
ATOM 4763 C C . ALA A 1 601 ? -21.088 9.994 -20.093 1.00 89.25 601 ALA A C 1
ATOM 4765 O O . ALA A 1 601 ? -21.317 11.096 -19.605 1.00 89.25 601 ALA A O 1
ATOM 4766 N N . TYR A 1 602 ? -20.316 9.842 -21.178 1.00 90.50 602 TYR A N 1
ATOM 4767 C CA . TYR A 1 602 ? -19.431 10.917 -21.665 1.00 90.50 602 TYR A CA 1
ATOM 4768 C C . TYR A 1 602 ? -19.759 11.485 -23.056 1.00 90.50 602 TYR A C 1
ATOM 4770 O O . TYR A 1 602 ? -19.055 12.375 -23.524 1.00 90.50 602 TYR A O 1
ATOM 4778 N N . ARG A 1 603 ? -20.827 11.024 -23.723 1.00 89.38 603 ARG A N 1
ATOM 4779 C CA . ARG A 1 603 ? -21.214 11.514 -25.066 1.00 89.38 603 ARG A CA 1
ATOM 4780 C C . ARG A 1 603 ? -21.828 12.924 -25.093 1.00 89.38 603 ARG A C 1
ATOM 4782 O O . ARG A 1 603 ? -21.799 13.568 -26.136 1.00 89.38 603 ARG A O 1
ATOM 4789 N N . GLU A 1 604 ? -22.432 13.373 -23.991 1.00 89.75 604 GLU A N 1
ATOM 4790 C CA . GLU A 1 604 ? -23.292 14.571 -23.957 1.00 89.75 604 GLU A CA 1
ATOM 4791 C C . GLU A 1 604 ? -22.565 15.885 -24.317 1.00 89.75 604 GLU A C 1
ATOM 4793 O O . GLU A 1 604 ? -23.094 16.614 -25.158 1.00 89.75 604 GLU A O 1
ATOM 4798 N N . PRO A 1 605 ? -21.341 16.177 -23.816 1.00 84.00 605 PRO A N 1
ATOM 4799 C CA . PRO A 1 605 ? -20.617 17.402 -24.181 1.00 84.00 605 PRO A CA 1
ATOM 4800 C C . PRO A 1 605 ? -20.362 17.547 -25.688 1.00 84.00 605 PRO A C 1
ATOM 4802 O O . PRO A 1 605 ? -20.309 18.658 -26.207 1.00 84.00 605 PRO A O 1
ATOM 4805 N N . PHE A 1 606 ? -20.238 16.422 -26.396 1.00 85.75 606 PHE A N 1
ATOM 4806 C CA . PHE A 1 606 ? -19.903 16.364 -27.818 1.00 85.75 606 PHE A CA 1
ATOM 4807 C C . PHE A 1 606 ? -21.133 16.362 -28.742 1.00 85.75 606 PHE A C 1
ATOM 4809 O O . PHE A 1 606 ? -20.988 16.512 -29.955 1.00 85.75 606 PHE A O 1
ATOM 4816 N N . GLU A 1 607 ? -22.352 16.209 -28.207 1.00 81.25 607 GLU A N 1
ATOM 4817 C CA . GLU A 1 607 ? -23.580 16.005 -28.998 1.00 81.25 607 GLU A CA 1
ATOM 4818 C C . GLU A 1 607 ? -23.983 17.228 -29.847 1.00 81.25 607 GLU A C 1
ATOM 4820 O O . GLU A 1 607 ? -24.746 17.100 -30.805 1.00 81.25 607 GLU A O 1
ATOM 4825 N N . LYS A 1 608 ? -23.407 18.399 -29.550 1.00 77.19 608 LYS A N 1
ATOM 4826 C CA . LYS A 1 608 ? -23.540 19.642 -30.325 1.00 77.19 608 LYS A CA 1
ATOM 4827 C C . LYS A 1 608 ? -22.624 19.700 -31.558 1.00 77.19 608 LYS A C 1
ATOM 4829 O O . LYS A 1 608 ? -22.976 20.360 -32.531 1.00 77.19 608 LYS A O 1
ATOM 4834 N N . GLU A 1 609 ? -21.457 19.058 -31.510 1.00 74.44 609 GLU A N 1
ATOM 4835 C CA . GLU A 1 609 ? -20.369 19.262 -32.485 1.00 74.44 609 GLU A CA 1
ATOM 4836 C C . GLU A 1 609 ? -20.110 17.998 -33.323 1.00 74.44 609 GLU A C 1
ATOM 4838 O O . GLU A 1 609 ? -19.978 18.088 -34.540 1.00 74.44 609 GLU A O 1
ATOM 4843 N N . HIS A 1 610 ? -20.195 16.804 -32.730 1.00 81.00 610 HIS A N 1
ATOM 4844 C CA . HIS A 1 610 ? -19.954 15.523 -33.411 1.00 81.00 610 HIS A CA 1
ATOM 4845 C C . HIS A 1 610 ? -21.223 14.648 -33.521 1.00 81.00 610 HIS A C 1
ATOM 4847 O O . HIS A 1 610 ? -21.166 13.421 -33.427 1.00 81.00 610 HIS A O 1
ATOM 4853 N N . GLN A 1 611 ? -22.397 15.271 -33.708 1.00 81.12 611 GLN A N 1
ATOM 4854 C CA . GLN A 1 611 ? -23.711 14.611 -33.605 1.00 81.12 611 GLN A CA 1
ATOM 4855 C C . GLN A 1 611 ? -23.872 13.361 -34.496 1.00 81.12 611 GLN A C 1
ATOM 4857 O O . GLN A 1 611 ? -24.414 12.345 -34.050 1.00 81.12 611 GLN A O 1
ATOM 4862 N N . ASP A 1 612 ? -23.423 13.420 -35.752 1.00 81.44 612 ASP A N 1
ATOM 4863 C CA . ASP A 1 612 ? -23.574 12.311 -36.703 1.00 81.44 612 ASP A CA 1
ATOM 4864 C C . ASP A 1 612 ? -22.610 11.148 -36.403 1.00 81.44 612 ASP A C 1
ATOM 4866 O O . ASP A 1 612 ? -23.024 9.987 -36.462 1.00 81.44 612 ASP A O 1
ATOM 4870 N N . ASP A 1 613 ? -21.379 11.443 -35.969 1.00 85.38 613 ASP A N 1
ATOM 4871 C CA . ASP A 1 613 ? -20.418 10.435 -35.499 1.00 85.38 613 ASP A CA 1
ATOM 4872 C C . ASP A 1 613 ? -20.941 9.729 -34.243 1.00 85.38 613 ASP A C 1
ATOM 4874 O O . ASP A 1 613 ? -20.920 8.503 -34.174 1.00 85.38 613 ASP A O 1
ATOM 4878 N N . ILE A 1 614 ? -21.503 10.467 -33.279 1.00 89.00 614 ILE A N 1
ATOM 4879 C CA . ILE A 1 614 ? -22.143 9.892 -32.082 1.00 89.00 614 ILE A CA 1
ATOM 4880 C C . ILE A 1 614 ? -23.292 8.957 -32.484 1.00 89.00 614 ILE A C 1
ATOM 4882 O O . ILE A 1 614 ? -23.386 7.841 -31.969 1.00 89.00 614 ILE A O 1
ATOM 4886 N N . ARG A 1 615 ? -24.133 9.354 -33.450 1.00 87.62 615 ARG A N 1
ATOM 4887 C CA . ARG A 1 615 ? -25.227 8.506 -33.956 1.00 87.62 615 ARG A CA 1
ATOM 4888 C C . ARG A 1 615 ? -24.709 7.227 -34.628 1.00 87.62 615 ARG A C 1
ATOM 4890 O O . ARG A 1 615 ? -25.327 6.174 -34.482 1.00 87.62 615 ARG A O 1
ATOM 4897 N N . ALA A 1 616 ? -23.580 7.295 -35.334 1.00 87.00 616 ALA A N 1
ATOM 4898 C CA . ALA A 1 616 ? -22.939 6.132 -35.946 1.00 87.00 616 ALA A CA 1
ATOM 4899 C C . ALA A 1 616 ? -22.250 5.218 -34.914 1.00 87.00 616 ALA A C 1
ATOM 4901 O O . ALA A 1 616 ? -22.354 3.994 -35.015 1.00 87.00 616 ALA A O 1
ATOM 4902 N N . LEU A 1 617 ? -21.568 5.788 -33.917 1.00 89.44 617 LEU A N 1
ATOM 4903 C CA . LEU A 1 617 ? -20.866 5.061 -32.855 1.00 89.44 617 LEU A CA 1
ATOM 4904 C C . LEU A 1 617 ? -21.835 4.345 -31.899 1.00 89.44 617 LEU A C 1
ATOM 4906 O O . LEU A 1 617 ? -21.522 3.249 -31.443 1.00 89.44 617 LEU A O 1
ATOM 4910 N N . GLN A 1 618 ? -23.037 4.887 -31.666 1.00 88.69 618 GLN A N 1
ATOM 4911 C CA . GLN A 1 618 ? -24.062 4.302 -30.784 1.00 88.69 618 GLN A CA 1
ATOM 4912 C C . GLN A 1 618 ? -24.455 2.851 -31.141 1.00 88.69 618 GLN A C 1
ATOM 4914 O O . GLN A 1 618 ? -24.903 2.102 -30.273 1.00 88.69 618 GLN A O 1
ATOM 4919 N N . ALA A 1 619 ? -24.289 2.432 -32.400 1.00 87.00 619 ALA A N 1
ATOM 4920 C CA . ALA A 1 619 ? -24.575 1.067 -32.850 1.00 87.00 619 ALA A CA 1
ATOM 4921 C C . ALA A 1 619 ? -23.452 0.050 -32.537 1.00 87.00 619 ALA A C 1
ATOM 4923 O O . ALA A 1 619 ? -23.605 -1.145 -32.798 1.00 87.00 619 ALA A O 1
ATOM 4924 N N . ILE A 1 620 ? -22.306 0.496 -32.018 1.00 89.81 620 ILE A N 1
ATOM 4925 C CA . ILE A 1 620 ? -21.134 -0.345 -31.754 1.00 89.81 620 ILE A CA 1
ATOM 4926 C C . ILE A 1 620 ? -21.208 -0.931 -30.341 1.00 89.81 620 ILE A C 1
ATOM 4928 O O . ILE A 1 620 ? -21.474 -0.230 -29.370 1.00 89.81 620 ILE A O 1
ATOM 4932 N N . SER A 1 621 ? -20.952 -2.235 -30.234 1.00 85.81 621 SER A N 1
ATOM 4933 C CA . SER A 1 621 ? -20.898 -2.961 -28.955 1.00 85.81 621 SER A CA 1
ATOM 4934 C C . SER A 1 621 ? -20.046 -4.233 -29.011 1.00 85.81 621 SER A C 1
ATOM 4936 O O . SER A 1 621 ? -19.511 -4.653 -27.988 1.00 85.81 621 SER A O 1
ATOM 4938 N N . LEU A 1 622 ? -19.896 -4.833 -30.199 1.00 88.06 622 LEU A N 1
ATOM 4939 C CA . LEU A 1 622 ? -19.081 -6.024 -30.456 1.00 88.06 622 LEU A CA 1
ATOM 4940 C C . LEU A 1 622 ? -17.880 -5.700 -31.371 1.00 88.06 622 LEU A C 1
ATOM 4942 O O . LEU A 1 622 ? -17.980 -4.775 -32.185 1.00 88.06 622 LEU A O 1
ATOM 4946 N N . PRO A 1 623 ? -16.789 -6.495 -31.347 1.00 88.62 623 PRO A N 1
ATOM 4947 C CA . PRO A 1 623 ? -15.639 -6.306 -32.237 1.00 88.62 623 PRO A CA 1
ATOM 4948 C C . PRO A 1 623 ? -16.013 -6.340 -33.725 1.00 88.62 623 PRO A C 1
ATOM 4950 O O . PRO A 1 623 ? -15.470 -5.580 -34.523 1.00 88.62 623 PRO A O 1
ATOM 4953 N N . GLU A 1 624 ? -16.999 -7.157 -34.105 1.00 87.56 624 GLU A N 1
ATOM 4954 C CA . GLU A 1 624 ? -17.543 -7.202 -35.468 1.00 87.56 624 GLU A CA 1
ATOM 4955 C C . GLU A 1 624 ? -18.163 -5.861 -35.894 1.00 87.56 624 GLU A C 1
ATOM 4957 O O . GLU A 1 624 ? -18.070 -5.474 -37.058 1.00 87.56 624 GLU A O 1
ATOM 4962 N N . HIS A 1 625 ? -18.746 -5.098 -34.964 1.00 89.56 625 HIS A N 1
ATOM 4963 C CA . HIS A 1 625 ? -19.294 -3.773 -35.262 1.00 89.56 625 HIS A CA 1
ATOM 4964 C C . HIS A 1 625 ? -18.154 -2.759 -35.480 1.00 89.56 625 HIS A C 1
ATOM 4966 O O . HIS A 1 625 ? -18.251 -1.920 -36.372 1.00 89.56 625 HIS A O 1
ATOM 4972 N N . VAL A 1 626 ? -17.040 -2.883 -34.741 1.00 87.50 626 VAL A N 1
ATOM 4973 C CA . VAL A 1 626 ? -15.803 -2.091 -34.939 1.00 87.50 626 VAL A CA 1
ATOM 4974 C C . VAL A 1 626 ? -15.102 -2.428 -36.265 1.00 87.50 626 VAL A C 1
ATOM 4976 O O . VAL A 1 626 ? -14.396 -1.594 -36.832 1.00 87.50 626 VAL A O 1
ATOM 4979 N N . GLN A 1 627 ? -15.285 -3.647 -36.780 1.00 86.31 627 GLN A N 1
ATOM 4980 C CA . GLN A 1 627 ? -14.776 -4.056 -38.093 1.00 86.31 627 GLN A CA 1
ATOM 4981 C C . GLN A 1 627 ? -15.685 -3.637 -39.255 1.00 86.31 627 GLN A C 1
ATOM 4983 O O . GLN A 1 627 ? -15.177 -3.394 -40.346 1.00 86.31 627 GLN A O 1
ATOM 4988 N N . ASN A 1 628 ? -17.002 -3.541 -39.049 1.00 87.62 628 ASN A N 1
ATOM 4989 C CA . ASN A 1 628 ? -17.963 -3.297 -40.131 1.00 87.62 628 ASN A CA 1
ATOM 4990 C C . ASN A 1 628 ? -18.442 -1.839 -40.252 1.00 87.62 628 ASN A C 1
ATOM 4992 O O . ASN A 1 628 ? -18.762 -1.407 -41.358 1.00 87.62 628 ASN A O 1
ATOM 4996 N N . ASN A 1 629 ? -18.486 -1.065 -39.163 1.00 90.38 629 ASN A N 1
ATOM 4997 C CA . ASN A 1 629 ? -19.013 0.302 -39.181 1.00 90.38 629 ASN A CA 1
ATOM 4998 C C . ASN A 1 629 ? -18.045 1.290 -39.864 1.00 90.38 629 ASN A C 1
ATOM 5000 O O . ASN A 1 629 ? -16.871 1.368 -39.510 1.00 90.38 629 ASN A O 1
ATOM 5004 N N . HIS A 1 630 ? -18.555 2.081 -40.812 1.00 85.75 630 HIS A N 1
ATOM 5005 C CA . HIS A 1 630 ? -17.788 3.057 -41.591 1.00 85.75 630 HIS A CA 1
ATOM 5006 C C . HIS A 1 630 ? -16.989 4.069 -40.749 1.00 85.75 630 HIS A C 1
ATOM 5008 O O . HIS A 1 630 ? -15.792 4.215 -40.977 1.00 85.75 630 HIS A O 1
ATOM 5014 N N . ILE A 1 631 ? -17.595 4.698 -39.733 1.00 86.81 631 ILE A N 1
ATOM 5015 C CA . ILE A 1 631 ? -16.886 5.631 -38.837 1.00 86.81 631 ILE A CA 1
ATOM 5016 C C . ILE A 1 631 ? -15.806 4.899 -38.024 1.00 86.81 631 ILE A C 1
ATOM 5018 O O . ILE A 1 631 ? -14.694 5.398 -37.875 1.00 86.81 631 ILE A O 1
ATOM 5022 N N . ALA A 1 632 ? -16.076 3.671 -37.568 1.00 87.38 632 ALA A N 1
ATOM 5023 C CA . ALA A 1 632 ? -15.090 2.876 -36.834 1.00 87.38 632 ALA A CA 1
ATOM 5024 C C . ALA A 1 632 ? -13.881 2.472 -37.693 1.00 87.38 632 ALA A C 1
ATOM 5026 O O . ALA A 1 632 ? -12.774 2.389 -37.168 1.00 87.38 632 ALA A O 1
ATOM 5027 N N . LYS A 1 633 ? -14.070 2.243 -39.000 1.00 88.00 633 LYS A N 1
ATOM 5028 C CA . LYS A 1 633 ? -12.963 2.070 -39.954 1.00 88.00 633 LYS A CA 1
ATOM 5029 C C . LYS A 1 633 ? -12.183 3.364 -40.134 1.00 88.00 633 LYS A C 1
ATOM 5031 O O . LYS A 1 633 ? -10.974 3.366 -39.945 1.00 88.00 633 LYS A O 1
ATOM 5036 N N . LEU A 1 634 ? -12.879 4.468 -40.403 1.00 86.19 634 LEU A N 1
ATOM 5037 C CA . LEU A 1 634 ? -12.268 5.771 -40.653 1.00 86.19 634 LEU A CA 1
ATOM 5038 C C . LEU A 1 634 ? -11.317 6.200 -39.520 1.00 86.19 634 LEU A C 1
ATOM 5040 O O . LEU A 1 634 ? -10.161 6.513 -39.796 1.00 86.19 634 LEU A O 1
ATOM 5044 N N . TYR A 1 635 ? -11.771 6.141 -38.261 1.00 88.19 635 TYR A N 1
ATOM 5045 C CA . TYR A 1 635 ? -10.949 6.445 -37.078 1.00 88.19 635 TYR A CA 1
ATOM 5046 C C . TYR A 1 635 ? -9.864 5.385 -36.794 1.00 88.19 635 TYR A C 1
ATOM 5048 O O . TYR A 1 635 ? -8.988 5.616 -35.975 1.00 88.19 635 TYR A O 1
ATOM 5056 N N . ARG A 1 636 ? -9.891 4.204 -37.422 1.00 87.56 636 ARG A N 1
ATOM 5057 C CA . ARG A 1 636 ? -8.826 3.188 -37.287 1.00 87.56 636 ARG A CA 1
ATOM 5058 C C . ARG A 1 636 ? -7.789 3.245 -38.407 1.00 87.56 636 ARG A C 1
ATOM 5060 O O . ARG A 1 636 ? -6.683 2.750 -38.217 1.00 87.56 636 ARG A O 1
ATOM 5067 N N . GLU A 1 637 ? -8.158 3.800 -39.555 1.00 87.25 637 GLU A N 1
ATOM 5068 C CA . GLU A 1 637 ? -7.327 3.901 -40.759 1.00 87.25 637 GLU A CA 1
ATOM 5069 C C . GLU A 1 637 ? -6.614 5.264 -40.865 1.00 87.25 637 GLU A C 1
ATOM 5071 O O . GLU A 1 637 ? -5.608 5.370 -41.563 1.00 87.25 637 GLU A O 1
ATOM 5076 N N . ASN A 1 638 ? -7.089 6.291 -40.147 1.00 82.44 638 ASN A N 1
ATOM 5077 C CA . ASN A 1 638 ? -6.551 7.654 -40.170 1.00 82.44 638 ASN A CA 1
ATOM 5078 C C . ASN A 1 638 ? -6.211 8.149 -38.756 1.00 82.44 638 ASN A C 1
ATOM 5080 O O . ASN A 1 638 ? -6.882 7.790 -37.791 1.00 82.44 638 ASN A O 1
ATOM 5084 N N . HIS A 1 639 ? -5.210 9.026 -38.651 1.00 81.75 639 HIS A N 1
ATOM 5085 C CA . HIS A 1 639 ? -4.891 9.736 -37.410 1.00 81.75 639 HIS A CA 1
ATOM 5086 C C . HIS A 1 639 ? -5.755 10.997 -37.285 1.00 81.75 639 HIS A C 1
ATOM 5088 O O . HIS A 1 639 ? -5.975 11.702 -38.272 1.00 81.75 639 HIS A O 1
ATOM 5094 N N . TYR A 1 640 ? -6.217 11.298 -36.073 1.00 83.75 640 TYR A N 1
ATOM 5095 C CA . TYR A 1 640 ? -6.973 12.516 -35.778 1.00 83.75 640 TYR A CA 1
ATOM 5096 C C . TYR A 1 640 ? -6.012 13.690 -35.535 1.00 83.75 640 TYR A C 1
ATOM 5098 O O . TYR A 1 640 ? -5.127 13.588 -34.689 1.00 83.75 640 TYR A O 1
ATOM 5106 N N . ARG A 1 641 ? -6.170 14.811 -36.245 1.00 81.19 641 ARG A N 1
ATOM 5107 C CA . ARG A 1 641 ? -5.307 16.000 -36.119 1.00 81.19 641 ARG A CA 1
ATOM 5108 C C . ARG A 1 641 ? -5.798 16.963 -35.050 1.00 81.19 641 ARG A C 1
ATOM 5110 O O . ARG A 1 641 ? -6.984 17.285 -35.019 1.00 81.19 641 ARG A O 1
ATOM 5117 N N . LEU A 1 642 ? -4.875 17.471 -34.235 1.00 80.38 642 LEU A N 1
ATOM 5118 C CA . LEU A 1 642 ? -5.116 18.555 -33.278 1.00 80.38 642 LEU A CA 1
ATOM 5119 C C . LEU A 1 642 ? -3.913 19.494 -33.198 1.00 80.38 642 LEU A C 1
ATOM 5121 O O . LEU A 1 642 ? -2.765 19.052 -33.268 1.00 80.38 642 LEU A O 1
ATOM 5125 N N . THR A 1 643 ? -4.189 20.779 -32.993 1.00 77.19 643 THR A N 1
ATOM 5126 C CA . THR A 1 643 ? -3.194 21.841 -32.829 1.00 77.19 643 THR A CA 1
ATOM 5127 C C . THR A 1 643 ? -3.212 22.349 -31.389 1.00 77.19 643 THR A C 1
ATOM 5129 O O . THR A 1 643 ? -4.267 22.694 -30.855 1.00 77.19 643 THR A O 1
ATOM 5132 N N . ILE A 1 644 ? -2.050 22.403 -30.740 1.00 78.88 644 ILE A N 1
ATOM 5133 C CA . ILE A 1 644 ? -1.904 22.815 -29.335 1.00 78.88 644 ILE A CA 1
ATOM 5134 C C . ILE A 1 644 ? -0.678 23.718 -29.140 1.00 78.88 644 ILE A C 1
ATOM 5136 O O . ILE A 1 644 ? 0.279 23.651 -29.905 1.00 78.88 644 ILE A O 1
ATOM 5140 N N . THR A 1 645 ? -0.676 24.570 -28.116 1.00 81.12 645 THR A N 1
ATOM 5141 C CA . THR A 1 645 ? 0.511 25.358 -27.748 1.00 81.12 645 THR A CA 1
ATOM 5142 C C . THR A 1 645 ? 1.582 24.502 -27.076 1.00 81.12 645 THR A C 1
ATOM 5144 O O . THR A 1 645 ? 1.272 23.580 -26.321 1.00 81.12 645 THR A O 1
ATOM 5147 N N . ASP A 1 646 ? 2.854 24.854 -27.267 1.00 77.56 646 ASP A N 1
ATOM 5148 C CA . ASP A 1 646 ? 4.004 24.151 -26.672 1.00 77.56 646 ASP A CA 1
ATOM 5149 C C . ASP A 1 646 ? 3.923 24.070 -25.134 1.00 77.56 646 ASP A C 1
ATOM 5151 O O . ASP A 1 646 ? 4.313 23.074 -24.515 1.00 77.56 646 ASP A O 1
ATOM 5155 N N . LEU A 1 647 ? 3.363 25.107 -24.498 1.00 78.62 647 LEU A N 1
ATOM 5156 C CA . LEU A 1 647 ? 3.155 25.155 -23.050 1.00 78.62 647 LEU A CA 1
ATOM 5157 C C . LEU A 1 647 ? 1.991 24.255 -22.596 1.00 78.62 647 LEU A C 1
ATOM 5159 O O . LEU A 1 647 ? 2.114 23.577 -21.577 1.00 78.62 647 LEU A O 1
ATOM 5163 N N . ALA A 1 648 ? 0.895 24.183 -23.360 1.00 81.31 648 ALA A N 1
ATOM 5164 C CA . ALA A 1 648 ? -0.189 23.237 -23.092 1.00 81.31 648 ALA A CA 1
ATOM 5165 C C . ALA A 1 648 ? 0.259 21.781 -23.326 1.00 81.31 648 ALA A C 1
ATOM 5167 O O . ALA A 1 648 ? -0.055 20.905 -22.520 1.00 81.31 648 ALA A O 1
ATOM 5168 N N . TYR A 1 649 ? 1.052 21.527 -24.373 1.00 85.31 649 TYR A N 1
ATOM 5169 C CA . TYR A 1 649 ? 1.631 20.216 -24.679 1.00 85.31 649 TYR A CA 1
ATOM 5170 C C . TYR A 1 649 ? 2.597 19.736 -23.589 1.00 85.31 649 TYR A C 1
ATOM 5172 O O . TYR A 1 649 ? 2.448 18.633 -23.064 1.00 85.31 649 TYR A O 1
ATOM 5180 N N . SER A 1 650 ? 3.564 20.568 -23.195 1.00 81.88 650 SER A N 1
ATOM 5181 C CA . SER A 1 650 ? 4.523 20.208 -22.143 1.00 81.88 650 SER A CA 1
ATOM 5182 C C . SER A 1 650 ? 3.845 20.005 -20.781 1.00 81.88 650 SER A C 1
ATOM 5184 O O . SER A 1 650 ? 4.200 19.062 -20.070 1.00 81.88 650 SER A O 1
ATOM 5186 N N . ALA A 1 651 ? 2.820 20.799 -20.444 1.00 84.88 651 ALA A N 1
ATOM 5187 C CA . ALA A 1 651 ? 2.001 20.589 -19.249 1.00 84.88 651 ALA A CA 1
ATOM 5188 C C . ALA A 1 651 ? 1.189 19.279 -19.304 1.00 84.88 651 ALA A C 1
ATOM 5190 O O . ALA A 1 651 ? 1.151 18.547 -18.314 1.00 84.88 651 ALA A O 1
ATOM 5191 N N . LEU A 1 652 ? 0.588 18.952 -20.456 1.00 88.06 652 LEU A N 1
ATOM 5192 C CA . LEU A 1 652 ? -0.137 17.697 -20.689 1.00 88.06 652 LEU A CA 1
ATOM 5193 C C . LEU A 1 652 ? 0.775 16.480 -20.487 1.00 88.06 652 LEU A C 1
ATOM 5195 O O . LEU A 1 652 ? 0.437 15.584 -19.716 1.00 88.06 652 LEU A O 1
ATOM 5199 N N . ILE A 1 653 ? 1.942 16.446 -21.139 1.00 86.56 653 ILE A N 1
ATOM 5200 C CA . ILE A 1 653 ? 2.872 15.310 -21.035 1.00 86.56 653 ILE A CA 1
ATOM 5201 C C . ILE A 1 653 ? 3.381 15.146 -19.595 1.00 86.56 653 ILE A C 1
ATOM 5203 O O . ILE A 1 653 ? 3.366 14.033 -19.071 1.00 86.56 653 ILE A O 1
ATOM 5207 N N . GLN A 1 654 ? 3.746 16.237 -18.912 1.00 83.50 654 GLN A N 1
ATOM 5208 C CA . GLN A 1 654 ? 4.156 16.183 -17.501 1.00 83.50 654 GLN A CA 1
ATOM 5209 C C . GLN A 1 654 ? 3.035 15.676 -16.580 1.00 83.50 654 GLN A C 1
ATOM 5211 O O . GLN A 1 654 ? 3.299 14.876 -15.682 1.00 83.50 654 GLN A O 1
ATOM 5216 N N . PHE A 1 655 ? 1.785 16.097 -16.809 1.00 88.12 655 PHE A N 1
ATOM 5217 C CA . PHE A 1 655 ? 0.632 15.612 -16.050 1.00 88.12 655 PHE A CA 1
ATOM 5218 C C . PHE A 1 655 ? 0.394 14.110 -16.259 1.00 88.12 655 PHE A C 1
ATOM 5220 O O . PHE A 1 655 ? 0.225 13.381 -15.279 1.00 88.12 655 PHE A O 1
ATOM 5227 N N . LEU A 1 656 ? 0.415 13.640 -17.510 1.00 87.25 656 LEU A N 1
ATOM 5228 C CA . LEU A 1 656 ? 0.192 12.230 -17.835 1.00 87.25 656 LEU A CA 1
ATOM 5229 C C . LEU A 1 656 ? 1.307 11.327 -17.289 1.00 87.25 656 LEU A C 1
ATOM 5231 O O . LEU A 1 656 ? 1.011 10.250 -16.780 1.00 87.25 656 LEU A O 1
ATOM 5235 N N . GLU A 1 657 ? 2.568 11.770 -17.310 1.00 79.19 657 GLU A N 1
ATOM 5236 C CA . GLU A 1 657 ? 3.669 11.026 -16.684 1.00 79.19 657 GLU A CA 1
ATOM 5237 C C . GLU A 1 657 ? 3.582 10.972 -15.158 1.00 79.19 657 GLU A C 1
ATOM 5239 O O . GLU A 1 657 ? 3.894 9.941 -14.563 1.00 79.19 657 GLU A O 1
ATOM 5244 N N . ALA A 1 658 ? 3.149 12.056 -14.507 1.00 77.25 658 ALA A N 1
ATOM 5245 C CA . ALA A 1 658 ? 2.972 12.074 -13.055 1.00 77.25 658 ALA A CA 1
ATOM 5246 C C . ALA A 1 658 ? 1.896 11.078 -12.576 1.00 77.25 658 ALA A C 1
ATOM 5248 O O . ALA A 1 658 ? 1.958 10.620 -11.436 1.00 77.25 658 ALA A O 1
ATOM 5249 N N . HIS A 1 659 ? 0.954 10.712 -13.454 1.00 82.25 659 HIS A N 1
ATOM 5250 C CA . HIS A 1 659 ? -0.174 9.817 -13.177 1.00 82.25 659 HIS A CA 1
ATOM 5251 C C . HIS A 1 659 ? -0.143 8.538 -14.044 1.00 82.25 659 HIS A C 1
ATOM 5253 O O . HIS A 1 659 ? -1.187 7.937 -14.314 1.00 82.25 659 HIS A O 1
ATOM 5259 N N . ASP A 1 660 ? 1.053 8.101 -14.464 1.00 75.81 660 ASP A N 1
ATOM 5260 C CA . ASP A 1 660 ? 1.308 6.904 -15.288 1.00 75.81 660 ASP A CA 1
ATOM 5261 C C . ASP A 1 660 ? 0.476 5.688 -14.833 1.00 75.81 660 ASP A C 1
ATOM 5263 O O . ASP A 1 660 ? -0.298 5.124 -15.607 1.00 75.81 660 ASP A O 1
ATOM 5267 N N . THR A 1 661 ? 0.528 5.367 -13.535 1.00 67.62 661 THR A N 1
ATOM 5268 C CA . THR A 1 661 ? -0.168 4.219 -12.930 1.00 67.62 661 THR A CA 1
ATOM 5269 C C . THR A 1 661 ? -1.687 4.365 -12.807 1.00 67.62 661 THR A C 1
ATOM 5271 O O . THR A 1 661 ? -2.369 3.353 -12.634 1.00 67.62 661 THR A O 1
ATOM 5274 N N . GLU A 1 662 ? -2.223 5.587 -12.872 1.00 70.75 662 GLU A N 1
ATOM 5275 C CA . GLU A 1 662 ? -3.652 5.895 -12.672 1.00 70.75 662 GLU A CA 1
ATOM 5276 C C . GLU A 1 662 ? -4.452 5.946 -13.985 1.00 70.75 662 GLU A C 1
ATOM 5278 O O . GLU A 1 662 ? -5.681 5.992 -13.961 1.00 70.75 662 GLU A O 1
ATOM 5283 N N . GLY A 1 663 ? -3.767 5.894 -15.132 1.00 77.44 663 GLY A N 1
ATOM 5284 C CA . GLY A 1 663 ? -4.370 5.973 -16.466 1.00 77.44 663 GLY A CA 1
ATOM 5285 C C . GLY A 1 663 ? -3.576 6.830 -17.454 1.00 77.44 663 GLY A C 1
ATOM 5286 O O . GLY A 1 663 ? -3.880 6.813 -18.647 1.00 77.44 663 GLY A O 1
ATOM 5287 N N . GLY A 1 664 ? -2.537 7.536 -16.991 1.00 83.56 664 GLY A N 1
ATOM 5288 C CA . GLY A 1 664 ? -1.660 8.345 -17.838 1.00 83.56 664 GLY A CA 1
ATOM 5289 C C . GLY A 1 664 ? -1.026 7.549 -18.982 1.00 83.56 664 GLY A C 1
ATOM 5290 O O . GLY A 1 664 ? -1.033 8.018 -20.121 1.00 83.56 664 GLY A O 1
ATOM 5291 N N . SER A 1 665 ? -0.581 6.312 -18.719 1.00 83.69 665 SER A N 1
ATOM 5292 C CA . SER A 1 665 ? -0.015 5.424 -19.747 1.00 83.69 665 SER A CA 1
ATOM 5293 C C . SER A 1 665 ? -1.010 5.096 -20.871 1.00 83.69 665 SER A C 1
ATOM 5295 O O . SER A 1 665 ? -0.637 5.059 -22.044 1.00 83.69 665 SER A O 1
ATOM 5297 N N . VAL A 1 666 ? -2.293 4.927 -20.531 1.00 86.44 666 VAL A N 1
ATOM 5298 C CA . VAL A 1 666 ? -3.376 4.581 -21.467 1.00 86.44 666 VAL A CA 1
ATOM 5299 C C . VAL A 1 666 ? -3.667 5.748 -22.410 1.00 86.44 666 VAL A C 1
ATOM 5301 O O . VAL A 1 666 ? -3.778 5.551 -23.620 1.00 86.44 666 VAL A O 1
ATOM 5304 N N . ILE A 1 667 ? -3.719 6.973 -21.877 1.00 89.00 667 ILE A N 1
ATOM 5305 C CA . ILE A 1 667 ? -3.898 8.193 -22.679 1.00 89.00 667 ILE A CA 1
ATOM 5306 C C . ILE A 1 667 ? -2.682 8.403 -23.582 1.00 89.00 667 ILE A C 1
ATOM 5308 O O . ILE A 1 667 ? -2.851 8.601 -24.781 1.00 89.00 667 ILE A O 1
ATOM 5312 N N . LEU A 1 668 ? -1.460 8.304 -23.042 1.00 85.44 668 LEU A N 1
ATOM 5313 C CA . LEU A 1 668 ? -0.230 8.432 -23.831 1.00 85.44 668 LEU A CA 1
ATOM 5314 C C . LEU A 1 668 ? -0.182 7.408 -24.974 1.00 85.44 668 LEU A C 1
ATOM 5316 O O . LEU A 1 668 ? 0.175 7.773 -26.091 1.00 85.44 668 LEU A O 1
ATOM 5320 N N . ASN A 1 669 ? -0.607 6.162 -24.736 1.00 85.06 669 ASN A N 1
ATOM 5321 C CA . ASN A 1 669 ? -0.708 5.140 -25.777 1.00 85.06 669 ASN A CA 1
ATOM 5322 C C . ASN A 1 669 ? -1.720 5.525 -26.871 1.00 85.06 669 ASN A C 1
ATOM 5324 O O . ASN A 1 669 ? -1.385 5.444 -28.051 1.00 85.06 669 ASN A O 1
ATOM 5328 N N . ILE A 1 670 ? -2.923 5.981 -26.496 1.00 87.44 670 ILE A N 1
ATOM 5329 C CA . ILE A 1 670 ? -3.949 6.436 -27.449 1.00 87.44 670 ILE A CA 1
ATOM 5330 C C . ILE A 1 670 ? -3.428 7.608 -28.288 1.00 87.44 670 ILE A C 1
ATOM 5332 O O . ILE A 1 670 ? -3.519 7.559 -29.513 1.00 87.44 670 ILE A O 1
ATOM 5336 N N . LEU A 1 671 ? -2.840 8.627 -27.656 1.00 87.50 671 LEU A N 1
ATOM 5337 C CA . LEU A 1 671 ? -2.302 9.791 -28.361 1.00 87.50 671 LEU A CA 1
ATOM 5338 C C . LEU A 1 671 ? -1.193 9.379 -29.344 1.00 87.50 671 LEU A C 1
ATOM 5340 O O . LEU A 1 671 ? -1.269 9.728 -30.516 1.00 87.50 671 LEU A O 1
ATOM 5344 N N . GLN A 1 672 ? -0.231 8.557 -28.911 1.00 83.75 672 GLN A N 1
ATOM 5345 C CA . GLN A 1 672 ? 0.906 8.119 -29.738 1.00 83.75 672 GLN A CA 1
ATOM 5346 C C . GLN A 1 672 ? 0.527 7.269 -30.962 1.00 83.75 672 GLN A C 1
ATOM 5348 O O . GLN A 1 672 ? 1.261 7.291 -31.946 1.00 83.75 672 GLN A O 1
ATOM 5353 N N . HIS A 1 673 ? -0.570 6.504 -30.911 1.00 83.50 673 HIS A N 1
ATOM 5354 C CA . HIS A 1 673 ? -0.960 5.590 -31.997 1.00 83.50 673 HIS A CA 1
ATOM 5355 C C . HIS A 1 673 ? -2.116 6.102 -32.865 1.00 83.50 673 HIS A C 1
ATOM 5357 O O . HIS A 1 673 ? -2.414 5.486 -33.889 1.00 83.50 673 HIS A O 1
ATOM 5363 N N . HIS A 1 674 ? -2.813 7.164 -32.446 1.00 84.25 674 HIS A N 1
ATOM 5364 C CA . HIS A 1 674 ? -4.066 7.584 -33.078 1.00 84.25 674 HIS A CA 1
ATOM 5365 C C . HIS A 1 674 ? -4.229 9.105 -33.271 1.00 84.25 674 HIS A C 1
ATOM 5367 O O . HIS A 1 674 ? -5.122 9.508 -34.017 1.00 84.25 674 HIS A O 1
ATOM 5373 N N . VAL A 1 675 ? -3.390 9.958 -32.662 1.00 84.94 675 VAL A N 1
ATOM 5374 C CA . VAL A 1 675 ? -3.553 11.424 -32.715 1.00 84.94 675 VAL A CA 1
ATOM 5375 C C . VAL A 1 675 ? -2.286 12.117 -33.233 1.00 84.94 675 VAL A C 1
ATOM 5377 O O . VAL A 1 675 ? -1.210 12.006 -32.653 1.00 84.94 675 VAL A O 1
ATOM 5380 N N . GLU A 1 676 ? -2.423 12.883 -34.315 1.00 82.94 676 GLU A N 1
ATOM 5381 C CA . GLU A 1 676 ? -1.374 13.747 -34.867 1.00 82.94 676 GLU A CA 1
ATOM 5382 C C . GLU A 1 676 ? -1.392 15.092 -34.110 1.00 82.94 676 GLU A C 1
ATOM 5384 O O . GLU A 1 676 ? -2.104 16.026 -34.488 1.00 82.94 676 GLU A O 1
ATOM 5389 N N . LEU A 1 677 ? -0.643 15.173 -33.002 1.00 79.62 677 LEU A N 1
ATOM 5390 C CA . LEU A 1 677 ? -0.508 16.391 -32.191 1.00 79.62 677 LEU A CA 1
ATOM 5391 C C . LEU A 1 677 ? 0.524 17.355 -32.796 1.00 79.62 677 LEU A C 1
ATOM 5393 O O . LEU A 1 677 ? 1.734 17.136 -32.699 1.00 79.62 677 LEU A O 1
ATOM 5397 N N . ARG A 1 678 ? 0.042 18.455 -33.378 1.00 76.31 678 ARG A N 1
ATOM 5398 C CA . ARG A 1 678 ? 0.861 19.562 -33.888 1.00 76.31 678 ARG A CA 1
ATOM 5399 C C . ARG A 1 678 ? 1.039 20.609 -32.789 1.00 76.31 678 ARG A C 1
ATOM 5401 O O . ARG A 1 678 ? 0.055 21.162 -32.302 1.00 76.31 678 ARG A O 1
ATOM 5408 N N . HIS A 1 679 ? 2.281 20.878 -32.399 1.00 72.81 679 HIS A N 1
ATOM 5409 C CA . HIS A 1 679 ? 2.615 21.912 -31.418 1.00 72.81 679 HIS A CA 1
ATOM 5410 C C . HIS A 1 679 ? 3.027 23.215 -32.128 1.00 72.81 679 HIS A C 1
ATOM 5412 O O . HIS A 1 679 ? 3.640 23.162 -33.197 1.00 72.81 679 HIS A O 1
ATOM 5418 N N . VAL A 1 680 ? 2.607 24.370 -31.601 1.00 68.19 680 VAL A N 1
ATOM 5419 C CA . VAL A 1 680 ? 2.777 25.687 -32.242 1.00 68.19 680 VAL A CA 1
ATOM 5420 C C . VAL A 1 680 ? 3.118 26.779 -31.224 1.00 68.19 680 VAL A C 1
ATOM 5422 O O . VAL A 1 680 ? 2.334 27.065 -30.311 1.00 68.19 680 VAL A O 1
ATOM 5425 N N . ASP A 1 681 ? 4.210 27.507 -31.476 1.00 63.88 681 ASP A N 1
ATOM 5426 C CA . ASP A 1 681 ? 4.519 28.752 -30.772 1.00 63.88 681 ASP A CA 1
ATOM 5427 C C . ASP A 1 681 ? 3.614 29.914 -31.248 1.00 63.88 681 ASP A C 1
ATOM 5429 O O . ASP A 1 681 ? 3.865 30.622 -32.236 1.00 63.88 681 ASP A O 1
ATOM 5433 N N . ARG A 1 682 ? 2.528 30.133 -30.494 1.00 60.03 682 ARG A N 1
ATOM 5434 C CA . ARG A 1 682 ? 1.597 31.266 -30.656 1.00 60.03 682 ARG A CA 1
ATOM 5435 C C . ARG A 1 682 ? 2.141 32.600 -30.084 1.00 60.03 682 ARG A C 1
ATOM 5437 O O . ARG A 1 682 ? 1.415 33.596 -30.107 1.00 60.03 682 ARG A O 1
ATOM 5444 N N . VAL A 1 683 ? 3.375 32.641 -29.568 1.00 49.50 683 VAL A N 1
ATOM 5445 C CA . VAL A 1 683 ? 4.076 33.846 -29.072 1.00 49.50 683 VAL A CA 1
ATOM 5446 C C . VAL A 1 683 ? 5.001 34.426 -30.146 1.00 49.50 683 VAL A C 1
ATOM 5448 O O . VAL A 1 683 ? 4.944 35.632 -30.387 1.00 49.50 683 VAL A O 1
ATOM 5451 N N . ALA A 1 684 ? 5.788 33.594 -30.840 1.00 45.22 684 ALA A N 1
ATOM 5452 C CA . ALA A 1 684 ? 6.584 34.025 -31.997 1.00 45.22 684 ALA A CA 1
ATOM 5453 C C . ALA A 1 684 ? 5.717 34.405 -33.217 1.00 45.22 684 ALA A C 1
ATOM 5455 O O . ALA A 1 684 ? 6.071 35.304 -33.982 1.00 45.22 684 ALA A O 1
ATOM 5456 N N . SER A 1 685 ? 4.553 33.762 -33.377 1.00 44.03 685 SER A N 1
ATOM 5457 C CA . SER A 1 685 ? 3.588 34.024 -34.458 1.00 44.03 685 SER A CA 1
ATOM 5458 C C . SER A 1 685 ? 2.952 35.424 -34.355 1.00 44.03 685 SER A C 1
ATOM 5460 O O . SER A 1 685 ? 1.901 35.609 -33.734 1.00 44.03 685 SER A O 1
ATOM 5462 N N . GLY A 1 686 ? 3.593 36.419 -34.974 1.00 38.62 686 GLY A N 1
ATOM 5463 C CA . GLY A 1 686 ? 3.330 37.847 -34.772 1.00 38.62 686 GLY A CA 1
ATOM 5464 C C . GLY A 1 686 ? 1.868 38.306 -34.895 1.00 38.62 686 GLY A C 1
ATOM 5465 O O . GLY A 1 686 ? 1.181 37.994 -35.864 1.00 38.62 686 GLY A O 1
ATOM 5466 N N . ALA A 1 687 ? 1.445 39.125 -33.920 1.00 41.91 687 ALA A N 1
ATOM 5467 C CA . ALA A 1 687 ? 0.213 39.931 -33.814 1.00 41.91 687 ALA A CA 1
ATOM 5468 C C . ALA A 1 687 ? -1.142 39.229 -34.048 1.00 41.91 687 ALA A C 1
ATOM 5470 O O . ALA A 1 687 ? -2.004 39.231 -33.164 1.00 41.91 687 ALA A O 1
ATOM 5471 N N . GLU A 1 688 ? -1.353 38.651 -35.226 1.00 45.00 688 GLU A N 1
ATOM 5472 C CA . GLU A 1 688 ? -2.638 38.179 -35.734 1.00 45.00 688 GLU A CA 1
ATOM 5473 C C . GLU A 1 688 ? -3.219 37.000 -34.948 1.00 45.00 688 GLU A C 1
ATOM 5475 O O . GLU A 1 688 ? -4.437 36.943 -34.749 1.00 45.00 688 GLU A O 1
ATOM 5480 N N . ARG A 1 689 ? -2.341 36.092 -34.500 1.00 47.69 689 ARG A N 1
ATOM 5481 C CA . ARG A 1 689 ? -2.654 34.824 -33.811 1.00 47.69 689 ARG A CA 1
ATOM 5482 C C . ARG A 1 689 ? -2.368 34.864 -32.301 1.00 47.69 689 ARG A C 1
ATOM 5484 O O . ARG A 1 689 ? -2.444 33.839 -31.630 1.00 47.69 689 ARG A O 1
ATOM 5491 N N . SER A 1 690 ? -2.033 36.041 -31.772 1.00 46.84 690 SER A N 1
ATOM 5492 C CA . SER A 1 690 ? -1.585 36.211 -30.388 1.00 46.84 690 SER A CA 1
ATOM 5493 C C . SER A 1 690 ? -2.684 35.927 -29.353 1.00 46.84 690 SER A C 1
ATOM 5495 O O . SER A 1 690 ? -3.853 36.281 -29.528 1.00 46.84 690 SER A O 1
ATOM 5497 N N . LEU A 1 691 ? -2.284 35.357 -28.213 1.00 45.75 691 LEU A N 1
ATOM 5498 C CA . LEU A 1 691 ? -3.165 34.987 -27.095 1.00 45.75 691 LEU A CA 1
ATOM 5499 C C . LEU A 1 691 ? -3.972 36.183 -26.535 1.00 45.75 691 LEU A C 1
ATOM 5501 O O . LEU A 1 691 ? -5.116 36.033 -26.104 1.00 45.75 691 LEU A O 1
ATOM 5505 N N . ALA A 1 692 ? -3.432 37.402 -26.644 1.00 43.53 692 ALA A N 1
ATOM 5506 C CA . ALA A 1 692 ? -4.133 38.643 -26.312 1.00 43.53 692 ALA A CA 1
ATOM 5507 C C . ALA A 1 692 ? -5.356 38.921 -27.216 1.00 43.53 692 ALA A C 1
ATOM 5509 O O . ALA A 1 692 ? -6.355 39.468 -26.747 1.00 43.53 692 ALA A O 1
ATOM 5510 N N . ARG A 1 693 ? -5.314 38.526 -28.499 1.00 49.09 693 ARG A N 1
ATOM 5511 C CA . ARG A 1 693 ? -6.424 38.701 -29.456 1.00 49.09 693 ARG A CA 1
ATOM 5512 C C . ARG A 1 693 ? -7.553 37.691 -29.214 1.00 49.09 693 ARG A C 1
ATOM 5514 O O . ARG A 1 693 ? -8.711 38.010 -29.476 1.00 49.09 693 ARG A O 1
ATOM 5521 N N . ILE A 1 694 ? -7.226 36.516 -28.667 1.00 50.97 694 ILE A N 1
ATOM 5522 C CA . ILE A 1 694 ? -8.194 35.500 -28.217 1.00 50.97 694 ILE A CA 1
ATOM 5523 C C . ILE A 1 694 ? -8.921 36.000 -26.959 1.00 50.97 694 ILE A C 1
ATOM 5525 O O . ILE A 1 694 ? -10.148 36.081 -26.956 1.00 50.97 694 ILE A O 1
ATOM 5529 N N . LEU A 1 695 ? -8.183 36.467 -25.944 1.00 48.78 695 LEU A N 1
ATOM 5530 C CA . LEU A 1 695 ? -8.768 37.085 -24.743 1.00 48.78 695 LEU A CA 1
ATOM 5531 C C . LEU A 1 695 ? -9.650 38.306 -25.072 1.00 48.78 695 LEU A C 1
ATOM 5533 O O . LEU A 1 695 ? -10.708 38.489 -24.472 1.00 48.78 695 LEU A O 1
ATOM 5537 N N . ALA A 1 696 ? -9.275 39.111 -26.071 1.00 50.00 696 ALA A N 1
ATOM 5538 C CA . ALA A 1 696 ? -10.097 40.227 -26.545 1.00 50.00 696 ALA A CA 1
ATOM 5539 C C . ALA A 1 696 ? -11.413 39.793 -27.234 1.00 50.00 696 ALA A C 1
ATOM 5541 O O . ALA A 1 696 ? -12.367 40.574 -27.259 1.00 50.00 696 ALA A O 1
ATOM 5542 N N . LYS A 1 697 ? -11.496 38.564 -27.769 1.00 49.88 697 LYS A N 1
ATOM 5543 C CA . LYS A 1 697 ? -12.688 38.023 -28.454 1.00 49.88 697 LYS A CA 1
ATOM 5544 C C . LYS A 1 697 ? -13.763 37.462 -27.521 1.00 49.88 697 LYS A C 1
ATOM 5546 O O . LYS A 1 697 ? -14.887 37.248 -27.971 1.00 49.88 697 LYS A O 1
ATOM 5551 N N . GLN A 1 698 ? -13.506 37.338 -26.216 1.00 45.62 698 GLN A N 1
ATOM 5552 C CA . GLN A 1 698 ? -14.469 36.819 -25.225 1.00 45.62 698 GLN A CA 1
ATOM 5553 C C . GLN A 1 698 ? -15.732 37.702 -25.019 1.00 45.62 698 GLN A C 1
ATOM 5555 O O . GLN A 1 698 ? -16.534 37.457 -24.120 1.00 45.62 698 GLN A O 1
ATOM 5560 N N . ARG A 1 699 ? -15.930 38.744 -25.843 1.00 40.97 699 ARG A N 1
ATOM 5561 C CA . ARG A 1 699 ? -17.129 39.601 -25.885 1.00 40.97 699 ARG A CA 1
ATOM 5562 C C . ARG A 1 699 ? -17.997 39.440 -27.141 1.00 40.97 699 ARG A C 1
ATOM 5564 O O . ARG A 1 699 ? -19.010 40.128 -27.236 1.00 40.97 699 ARG A O 1
ATOM 5571 N N . GLY A 1 700 ? -17.664 38.527 -28.059 1.00 44.78 700 GLY A N 1
ATOM 5572 C CA . GLY A 1 700 ? -18.595 38.060 -29.093 1.00 44.78 700 GLY A CA 1
ATOM 5573 C C . GLY A 1 700 ? -18.002 37.853 -30.490 1.00 44.78 700 GLY A C 1
ATOM 5574 O O . GLY A 1 700 ? -16.942 38.377 -30.818 1.00 44.78 700 GLY A O 1
ATOM 5575 N N . ILE A 1 701 ? -18.787 37.140 -31.308 1.00 38.25 701 ILE A N 1
ATOM 5576 C CA . ILE A 1 701 ? -18.506 36.651 -32.671 1.00 38.25 701 ILE A CA 1
ATOM 5577 C C . ILE A 1 701 ? -17.510 35.478 -32.706 1.00 38.25 701 ILE A C 1
ATOM 5579 O O . ILE A 1 701 ? -16.320 35.613 -32.426 1.00 38.25 701 ILE A O 1
ATOM 5583 N N . GLN A 1 702 ? -18.037 34.312 -33.094 1.00 44.25 702 GLN A N 1
ATOM 5584 C CA . GLN A 1 702 ? -17.259 33.128 -33.449 1.00 44.25 702 GLN A CA 1
ATOM 5585 C C . GLN A 1 702 ? -16.572 33.374 -34.794 1.00 44.25 702 GLN A C 1
ATOM 5587 O O . GLN A 1 702 ? -17.240 33.426 -35.817 1.00 44.25 702 GLN A O 1
ATOM 5592 N N . ASP A 1 703 ? -15.251 33.523 -34.769 1.00 40.94 703 ASP A N 1
ATOM 5593 C CA . ASP A 1 703 ? -14.385 33.440 -35.949 1.00 40.94 703 ASP A CA 1
ATOM 5594 C C . ASP A 1 703 ? -12.954 33.187 -35.453 1.00 40.94 703 ASP A C 1
ATOM 5596 O O . ASP A 1 703 ? -12.123 34.094 -35.351 1.00 40.94 703 ASP A O 1
ATOM 5600 N N . VAL A 1 704 ? -12.674 31.958 -35.022 1.00 41.44 704 VAL A N 1
ATOM 5601 C CA . VAL A 1 704 ? -11.286 31.485 -34.914 1.00 41.44 704 VAL A CA 1
ATOM 5602 C C . VAL A 1 704 ? -10.892 31.038 -36.326 1.00 41.44 704 VAL A C 1
ATOM 5604 O O . VAL A 1 704 ? -11.683 30.320 -36.939 1.00 41.44 704 VAL A O 1
ATOM 5607 N N . PRO A 1 705 ? -9.736 31.455 -36.882 1.00 40.81 705 PRO A N 1
ATOM 5608 C CA . PRO A 1 705 ? -9.288 30.949 -38.177 1.00 40.81 705 PRO A CA 1
ATOM 5609 C C . PRO A 1 705 ? -9.259 29.419 -38.151 1.00 40.81 705 PRO A C 1
ATOM 5611 O O . PRO A 1 705 ? -8.714 28.846 -37.211 1.00 40.81 705 PRO A O 1
ATOM 5614 N N . ALA A 1 706 ? -9.864 28.770 -39.148 1.00 47.88 706 ALA A N 1
ATOM 5615 C CA . ALA A 1 706 ? -9.994 27.317 -39.163 1.00 47.88 706 ALA A CA 1
ATOM 5616 C C . ALA A 1 706 ? -8.611 26.640 -39.205 1.00 47.88 706 ALA A C 1
ATOM 5618 O O . ALA A 1 706 ? -7.890 26.742 -40.198 1.00 47.88 706 ALA A O 1
ATOM 5619 N N . GLU A 1 707 ? -8.252 25.962 -38.115 1.00 54.56 707 GLU A N 1
ATOM 5620 C CA . GLU A 1 707 ? -7.089 25.075 -38.030 1.00 54.56 707 GLU A CA 1
ATOM 5621 C C . GLU A 1 707 ? -7.439 23.732 -38.725 1.00 54.56 707 GLU A C 1
ATOM 5623 O O . GLU A 1 707 ? -8.593 23.300 -38.688 1.00 54.56 707 GLU A O 1
ATOM 5628 N N . ASP A 1 708 ? -6.474 23.083 -39.397 1.00 58.03 708 ASP A N 1
ATOM 5629 C CA . ASP A 1 708 ? -6.649 21.779 -40.083 1.00 58.03 708 ASP A CA 1
ATOM 5630 C C . ASP A 1 708 ? -6.723 20.634 -39.054 1.00 58.03 708 ASP A C 1
ATOM 5632 O O . ASP A 1 708 ? -5.763 19.888 -38.845 1.00 58.03 708 ASP A O 1
ATOM 5636 N N . GLU A 1 709 ? -7.856 20.554 -38.357 1.00 66.81 709 GLU A N 1
ATOM 5637 C CA . GLU A 1 709 ? -8.126 19.612 -37.269 1.00 66.81 709 GLU A CA 1
ATOM 5638 C C . GLU A 1 709 ? -9.199 18.579 -37.641 1.00 66.81 709 GLU A C 1
ATOM 5640 O O . GLU A 1 709 ? -10.087 18.836 -38.454 1.00 66.81 709 GLU A O 1
ATOM 5645 N N . GLY A 1 710 ? -9.130 17.401 -37.016 1.00 73.19 710 GLY A N 1
ATOM 5646 C CA . GLY A 1 710 ? -9.993 16.260 -37.325 1.00 73.19 710 GLY A CA 1
ATOM 5647 C C . GLY A 1 710 ? -9.343 15.230 -38.250 1.00 73.19 710 GLY A C 1
ATOM 5648 O O . GLY A 1 710 ? -8.119 15.097 -38.298 1.00 73.19 710 GLY A O 1
ATOM 5649 N N . ILE A 1 711 ? -10.166 14.457 -38.961 1.00 74.75 711 ILE A N 1
ATOM 5650 C CA . ILE A 1 711 ? -9.708 13.465 -39.945 1.00 74.75 711 ILE A CA 1
ATOM 5651 C C . ILE A 1 711 ? -9.852 14.072 -41.351 1.00 74.75 711 ILE A C 1
ATOM 5653 O O . ILE A 1 711 ? -10.968 14.433 -41.726 1.00 74.75 711 ILE A O 1
ATOM 5657 N N . PRO A 1 712 ? -8.778 14.172 -42.159 1.00 65.12 712 PRO A N 1
ATOM 5658 C CA . PRO A 1 712 ? -8.840 14.816 -43.471 1.00 65.12 712 PRO A CA 1
ATOM 5659 C C . PRO A 1 712 ? -9.918 14.226 -44.392 1.00 65.12 712 PRO A C 1
ATOM 5661 O O . PRO A 1 712 ? -9.900 13.040 -44.713 1.00 65.12 712 PRO A O 1
ATOM 5664 N N . GLY A 1 713 ? -10.850 15.071 -44.842 1.00 60.28 713 GLY A N 1
ATOM 5665 C CA . GLY A 1 713 ? -11.964 14.675 -45.713 1.00 60.28 713 GLY A CA 1
ATOM 5666 C C . GLY A 1 713 ? -13.210 14.142 -44.991 1.00 60.28 713 GLY A C 1
ATOM 5667 O O . GLY A 1 713 ? -14.188 13.815 -45.662 1.00 60.28 713 GLY A O 1
ATOM 5668 N N . HIS A 1 714 ? -13.211 14.092 -43.655 1.00 67.19 714 HIS A N 1
ATOM 5669 C CA . HIS A 1 714 ? -14.389 13.812 -42.828 1.00 67.19 714 HIS A CA 1
ATOM 5670 C C . HIS A 1 714 ? -14.705 15.033 -41.962 1.00 67.19 714 HIS A C 1
ATOM 5672 O O . HIS A 1 714 ? -13.838 15.513 -41.238 1.00 67.19 714 HIS A O 1
ATOM 5678 N N . ASN A 1 715 ? -15.948 15.527 -42.009 1.00 60.59 715 ASN A N 1
ATOM 5679 C CA . ASN A 1 715 ? -16.335 16.797 -41.376 1.00 60.59 715 ASN A CA 1
ATOM 5680 C C . ASN A 1 715 ? -17.331 16.636 -40.197 1.00 60.59 715 ASN A C 1
ATOM 5682 O O . ASN A 1 715 ? -18.441 17.170 -40.271 1.00 60.59 715 ASN A O 1
ATOM 5686 N N . PRO A 1 716 ? -16.976 15.961 -39.086 1.00 51.41 716 PRO A N 1
ATOM 5687 C CA . PRO A 1 716 ? -17.755 16.000 -37.856 1.00 51.41 716 PRO A CA 1
ATOM 5688 C C . PRO A 1 716 ? -17.329 17.228 -37.032 1.00 51.41 716 PRO A C 1
ATOM 5690 O O . PRO A 1 716 ? -16.343 17.174 -36.304 1.00 51.41 716 PRO A O 1
ATOM 5693 N N . GLY A 1 717 ? -18.059 18.339 -37.125 1.00 53.34 717 GLY A N 1
ATOM 5694 C CA . GLY A 1 717 ? -17.885 19.460 -36.185 1.00 53.34 717 GLY A CA 1
ATOM 5695 C C . GLY A 1 717 ? -16.804 20.492 -36.518 1.00 53.34 717 GLY A C 1
ATOM 5696 O O . GLY A 1 717 ? -16.373 21.217 -35.626 1.00 53.34 717 GLY A O 1
ATOM 5697 N N . SER A 1 718 ? -16.387 20.622 -37.783 1.00 46.31 718 SER A N 1
ATOM 5698 C CA . SER A 1 718 ? -15.615 21.806 -38.195 1.00 46.31 718 SER A CA 1
ATOM 5699 C C . SER A 1 718 ? -16.419 23.086 -37.921 1.00 46.31 718 SER A C 1
ATOM 5701 O O . SER A 1 718 ? -17.629 23.125 -38.152 1.00 46.31 718 SER A O 1
ATOM 5703 N N . ALA A 1 719 ? -15.749 24.149 -37.465 1.00 40.91 719 ALA A N 1
ATOM 5704 C CA . ALA A 1 719 ? -16.389 25.409 -37.071 1.00 40.91 719 ALA A CA 1
ATOM 5705 C C . ALA A 1 719 ? -17.182 26.097 -38.204 1.00 40.91 719 ALA A C 1
ATOM 5707 O O . ALA A 1 719 ? -18.025 26.952 -37.933 1.00 40.91 719 ALA A O 1
ATOM 5708 N N . ASN A 1 720 ? -16.932 25.721 -39.462 1.00 43.28 720 ASN A N 1
ATOM 5709 C CA . ASN A 1 720 ? -17.634 26.237 -40.629 1.00 43.28 720 ASN A CA 1
ATOM 5710 C C . ASN A 1 720 ? -18.745 25.259 -41.059 1.00 43.28 720 ASN A C 1
ATOM 5712 O O . ASN A 1 720 ? -18.516 24.325 -41.826 1.00 43.28 720 ASN A O 1
ATOM 5716 N N . THR A 1 721 ? -19.955 25.457 -40.530 1.00 37.78 721 THR A N 1
ATOM 5717 C CA . THR A 1 721 ? -21.116 24.567 -40.738 1.00 37.78 721 THR A CA 1
ATOM 5718 C C . THR A 1 721 ? -21.917 24.857 -42.015 1.00 37.78 721 THR A C 1
ATOM 5720 O O . THR A 1 721 ? -22.924 24.191 -42.273 1.00 37.78 721 THR A O 1
ATOM 5723 N N . ASP A 1 722 ? -21.497 25.824 -42.838 1.00 40.69 722 ASP A N 1
ATOM 5724 C CA . ASP A 1 722 ? -22.170 26.137 -44.101 1.00 40.69 722 ASP A CA 1
ATOM 5725 C C . ASP A 1 722 ? -21.852 25.083 -45.175 1.00 40.69 722 ASP A C 1
ATOM 5727 O O . ASP A 1 722 ? -20.702 24.850 -45.551 1.00 40.69 722 ASP A O 1
ATOM 5731 N N . ARG A 1 723 ? -22.902 24.457 -45.718 1.00 41.03 723 ARG A N 1
ATOM 5732 C CA . ARG A 1 723 ? -22.810 23.347 -46.679 1.00 41.03 723 ARG A CA 1
ATOM 5733 C C . ARG A 1 723 ? -22.258 23.749 -48.055 1.00 41.03 723 ARG A C 1
ATOM 5735 O O . ARG A 1 723 ? -22.090 22.875 -48.903 1.00 41.03 723 ARG A O 1
ATOM 5742 N N . ASN A 1 724 ? -22.015 25.041 -48.280 1.00 43.59 724 ASN A N 1
ATOM 5743 C CA . ASN A 1 724 ? -21.372 25.589 -49.477 1.00 43.59 724 ASN A CA 1
ATOM 5744 C C . ASN A 1 724 ? -20.020 26.275 -49.184 1.00 43.59 724 ASN A C 1
ATOM 5746 O O . ASN A 1 724 ? -19.470 26.916 -50.082 1.00 43.59 724 ASN A O 1
ATOM 5750 N N . ALA A 1 725 ? -19.483 26.176 -47.960 1.00 41.19 725 ALA A N 1
ATOM 5751 C CA . ALA A 1 725 ? -18.168 26.726 -47.637 1.00 41.19 725 ALA A CA 1
ATOM 5752 C C . ALA A 1 725 ? -17.086 26.113 -48.556 1.00 41.19 725 ALA A C 1
ATOM 5754 O O . ALA A 1 725 ? -17.016 24.885 -48.677 1.00 41.19 725 ALA A O 1
ATOM 5755 N N . PRO A 1 726 ? -16.230 26.922 -49.213 1.00 39.00 726 PRO A N 1
ATOM 5756 C CA . PRO A 1 726 ? -15.103 26.388 -49.968 1.00 39.00 726 PRO A CA 1
ATOM 5757 C C . PRO A 1 726 ? -14.169 25.592 -49.045 1.00 39.00 726 PRO A C 1
ATOM 5759 O O . PRO A 1 726 ? -13.958 26.016 -47.905 1.00 39.00 726 PRO A O 1
ATOM 5762 N N . PRO A 1 727 ? -13.551 24.491 -49.510 1.00 40.44 727 PRO A N 1
ATOM 5763 C CA . PRO A 1 727 ? -12.465 23.871 -48.764 1.00 40.44 727 PRO A CA 1
ATOM 5764 C C . PRO A 1 727 ? -11.345 24.904 -48.609 1.00 40.44 727 PRO A C 1
ATOM 5766 O O . PRO A 1 727 ? -10.779 25.357 -49.606 1.00 40.44 727 PRO A O 1
ATOM 5769 N N . VAL A 1 728 ? -11.037 25.290 -47.367 1.00 42.78 728 VAL A N 1
ATOM 5770 C CA . VAL A 1 728 ? -10.014 26.302 -47.051 1.00 42.78 728 VAL A CA 1
ATOM 5771 C C . VAL A 1 728 ? -8.619 25.676 -47.143 1.00 42.78 728 VAL A C 1
ATOM 5773 O O . VAL A 1 728 ? -7.851 25.629 -46.188 1.00 42.78 728 VAL A O 1
ATOM 5776 N N . LEU A 1 729 ? -8.288 25.182 -48.336 1.00 43.53 729 LEU A N 1
ATOM 5777 C CA . LEU A 1 729 ? -6.905 24.979 -48.737 1.00 43.53 729 LEU A CA 1
ATOM 5778 C C . LEU A 1 729 ? -6.223 26.348 -48.704 1.00 43.53 729 LEU A C 1
ATOM 5780 O O . LEU A 1 729 ? -6.695 27.294 -49.341 1.00 43.53 729 LEU A O 1
ATOM 5784 N N . ALA A 1 730 ? -5.123 26.455 -47.958 1.00 43.91 730 ALA A N 1
ATOM 5785 C CA . ALA A 1 730 ? -4.315 27.666 -47.942 1.00 43.91 730 ALA A CA 1
ATOM 5786 C C . ALA A 1 730 ? -3.932 28.050 -49.382 1.00 43.91 730 ALA A C 1
ATOM 5788 O O . ALA A 1 730 ? -3.505 27.197 -50.166 1.00 43.91 730 ALA A O 1
ATOM 5789 N N . LYS A 1 731 ? -4.119 29.329 -49.740 1.00 46.91 731 LYS A N 1
ATOM 5790 C CA . LYS A 1 731 ? -3.818 29.861 -51.077 1.00 46.91 731 LYS A CA 1
ATOM 5791 C C . LYS A 1 731 ? -2.347 29.562 -51.391 1.00 46.91 731 LYS A C 1
ATOM 5793 O O . LYS A 1 731 ? -1.469 30.112 -50.735 1.00 46.91 731 LYS A O 1
ATOM 5798 N N . LEU A 1 732 ? -2.088 28.667 -52.349 1.00 49.59 732 LEU A N 1
ATOM 5799 C CA . LEU A 1 732 ? -0.743 28.132 -52.571 1.00 49.59 732 LEU A CA 1
ATOM 5800 C C . LEU A 1 732 ? 0.206 29.230 -53.082 1.00 49.59 732 LEU A C 1
ATOM 5802 O O . LEU A 1 732 ? 0.144 29.627 -54.246 1.00 49.59 732 LEU A O 1
ATOM 5806 N N . ALA A 1 733 ? 1.075 29.715 -52.197 1.00 56.00 733 ALA A N 1
ATOM 5807 C CA . ALA A 1 733 ? 2.108 30.697 -52.499 1.00 56.00 733 ALA A CA 1
ATOM 5808 C C . ALA A 1 733 ? 3.229 30.031 -53.318 1.00 56.00 733 ALA A C 1
ATOM 5810 O O . ALA A 1 733 ? 3.911 29.127 -52.837 1.00 56.00 733 ALA A O 1
ATOM 5811 N N . LEU A 1 734 ? 3.372 30.437 -54.583 1.00 55.09 734 LEU A N 1
ATOM 5812 C CA . LEU A 1 734 ? 4.185 29.753 -55.604 1.00 55.09 734 LEU A CA 1
ATOM 5813 C C . LEU A 1 734 ? 5.388 30.586 -56.094 1.00 55.09 734 LEU A C 1
ATOM 5815 O O . LEU A 1 734 ? 5.917 30.335 -57.178 1.00 55.09 734 LEU A O 1
ATOM 5819 N N . ALA A 1 735 ? 5.832 31.575 -55.312 1.00 61.59 735 ALA A N 1
ATOM 5820 C CA . ALA A 1 735 ? 7.062 32.324 -55.579 1.00 61.59 735 ALA A CA 1
ATOM 5821 C C . ALA A 1 735 ? 8.312 31.668 -54.934 1.00 61.59 735 ALA A C 1
ATOM 5823 O O . ALA A 1 735 ? 8.177 30.847 -54.022 1.00 61.59 735 ALA A O 1
ATOM 5824 N N . PRO A 1 736 ? 9.540 32.011 -55.383 1.00 61.91 736 PRO A N 1
ATOM 5825 C CA . PRO A 1 736 ? 10.779 31.516 -54.779 1.00 61.91 736 PRO A CA 1
ATOM 5826 C C . PRO A 1 736 ? 10.911 31.905 -53.300 1.00 61.91 736 PRO A C 1
ATOM 5828 O O . PRO A 1 736 ? 10.543 33.011 -52.908 1.00 61.91 736 PRO A O 1
ATOM 5831 N N . MET A 1 737 ? 11.477 31.009 -52.488 1.00 59.19 737 MET A N 1
ATOM 5832 C CA . MET A 1 737 ? 11.722 31.264 -51.065 1.00 59.19 737 MET A CA 1
ATOM 5833 C C . MET A 1 737 ? 12.797 32.355 -50.882 1.00 59.19 737 MET A C 1
ATOM 5835 O O . MET A 1 737 ? 13.831 32.284 -51.553 1.00 59.19 737 MET A O 1
ATOM 5839 N N . PRO A 1 738 ? 12.610 33.326 -49.965 1.00 65.81 738 PRO A N 1
ATOM 5840 C CA . PRO A 1 738 ? 13.671 34.245 -49.565 1.00 65.81 738 PRO A CA 1
ATOM 5841 C C . PRO A 1 738 ? 14.895 33.493 -49.026 1.00 65.81 738 PRO A C 1
ATOM 5843 O O . PRO A 1 738 ? 14.755 32.516 -48.288 1.00 65.81 738 PRO A O 1
ATOM 5846 N N . MET A 1 739 ? 16.097 33.954 -49.379 1.00 64.75 739 MET A N 1
ATOM 5847 C CA . MET A 1 739 ? 17.338 33.392 -48.845 1.00 64.75 739 MET A CA 1
ATOM 5848 C C . MET A 1 739 ? 17.537 33.832 -47.389 1.00 64.75 739 MET A C 1
ATOM 5850 O O . MET A 1 739 ? 17.275 34.979 -47.030 1.00 64.75 739 MET A O 1
ATOM 5854 N N . GLU A 1 740 ? 17.976 32.894 -46.559 1.00 66.81 740 GLU A N 1
ATOM 5855 C CA . GLU A 1 740 ? 18.194 33.059 -45.119 1.00 66.81 740 GLU A CA 1
ATOM 5856 C C . GLU A 1 740 ? 19.358 34.030 -44.857 1.00 66.81 740 GLU A C 1
ATOM 5858 O O . GLU A 1 740 ? 20.327 34.020 -45.610 1.00 66.81 740 GLU A O 1
ATOM 5863 N N . ALA A 1 741 ? 19.254 34.900 -43.845 1.00 66.81 741 ALA A N 1
ATOM 5864 C CA . ALA A 1 741 ? 20.169 36.040 -43.688 1.00 66.81 741 ALA A CA 1
ATOM 5865 C C . ALA A 1 741 ? 21.633 35.604 -43.505 1.00 66.81 741 ALA A C 1
ATOM 5867 O O . ALA A 1 741 ? 22.504 36.056 -44.242 1.00 66.81 741 ALA A O 1
ATOM 5868 N N . ASP A 1 742 ? 21.876 34.664 -42.595 1.00 68.94 742 ASP A N 1
ATOM 5869 C CA . ASP A 1 742 ? 23.200 34.109 -42.305 1.00 68.94 742 ASP A CA 1
ATOM 5870 C C . ASP A 1 742 ? 23.796 33.438 -43.563 1.00 68.94 742 ASP A C 1
ATOM 5872 O O . ASP A 1 742 ? 24.919 33.729 -43.967 1.00 68.94 742 ASP A O 1
ATOM 5876 N N . LEU A 1 743 ? 22.985 32.641 -44.275 1.00 72.62 743 LEU A N 1
ATOM 5877 C CA . LEU A 1 743 ? 23.361 32.008 -45.547 1.00 72.62 743 LEU A CA 1
ATOM 5878 C C . LEU A 1 743 ? 23.642 33.037 -46.659 1.00 72.62 743 LEU A C 1
ATOM 5880 O O . LEU A 1 743 ? 24.456 32.791 -47.545 1.00 72.62 743 LEU A O 1
ATOM 5884 N N . MET A 1 744 ? 22.969 34.189 -46.637 1.00 75.94 744 MET A N 1
ATOM 5885 C CA . MET A 1 744 ? 23.195 35.286 -47.578 1.00 75.94 744 MET A CA 1
ATOM 5886 C C . MET A 1 744 ? 24.526 35.999 -47.302 1.00 75.94 744 MET A C 1
ATOM 5888 O O . MET A 1 744 ? 25.165 36.447 -48.256 1.00 75.94 744 MET A O 1
ATOM 5892 N N . GLU A 1 745 ? 24.971 36.078 -46.042 1.00 77.31 745 GLU A N 1
ATOM 5893 C CA . GLU A 1 745 ? 26.319 36.548 -45.698 1.00 77.31 745 GLU A CA 1
ATOM 5894 C C . GLU A 1 745 ? 27.392 35.516 -46.084 1.00 77.31 745 GLU A C 1
ATOM 5896 O O . GLU A 1 745 ? 28.367 35.899 -46.733 1.00 77.31 745 GLU A O 1
ATOM 5901 N N . ASP A 1 746 ? 27.181 34.222 -45.811 1.00 79.56 746 ASP A N 1
ATOM 5902 C CA . ASP A 1 746 ? 28.097 33.138 -46.212 1.00 79.56 746 ASP A CA 1
ATOM 5903 C C . ASP A 1 746 ? 28.281 33.069 -47.741 1.00 79.56 746 ASP A C 1
ATOM 5905 O O . ASP A 1 746 ? 29.405 33.126 -48.245 1.00 79.56 746 ASP A O 1
ATOM 5909 N N . VAL A 1 747 ? 27.185 33.032 -48.511 1.00 80.31 747 VAL A N 1
ATOM 5910 C CA . VAL A 1 747 ? 27.235 33.019 -49.988 1.00 80.31 747 VAL A CA 1
ATOM 5911 C C . VAL A 1 747 ? 27.875 34.300 -50.527 1.00 80.31 747 VAL A C 1
ATOM 5913 O O . VAL A 1 747 ? 28.617 34.259 -51.510 1.00 80.31 747 VAL A O 1
ATOM 5916 N N . LYS A 1 748 ? 27.646 35.453 -49.885 1.00 82.31 748 LYS A N 1
ATOM 5917 C CA . LYS A 1 748 ? 28.323 36.701 -50.256 1.00 82.31 748 LYS A CA 1
ATOM 5918 C C . LYS A 1 748 ? 29.828 36.636 -49.977 1.00 82.31 748 LYS A C 1
ATOM 5920 O O . LYS A 1 748 ? 30.592 37.151 -50.791 1.00 82.31 748 LYS A O 1
ATOM 5925 N N . ALA A 1 749 ? 30.256 35.995 -48.890 1.00 81.69 749 ALA A N 1
ATOM 5926 C CA . ALA A 1 749 ? 31.666 35.793 -48.573 1.00 81.69 749 ALA A CA 1
ATOM 5927 C C . ALA A 1 749 ? 32.355 34.858 -49.586 1.00 81.69 749 ALA A C 1
ATOM 5929 O O . ALA A 1 749 ? 33.396 35.235 -50.125 1.00 81.69 749 ALA A O 1
ATOM 5930 N N . GLU A 1 750 ? 31.750 33.712 -49.929 1.00 82.06 750 GLU A N 1
ATOM 5931 C CA . GLU A 1 750 ? 32.277 32.802 -50.963 1.00 82.06 750 GLU A CA 1
ATOM 5932 C C . GLU A 1 750 ? 32.387 33.488 -52.335 1.00 82.06 750 GLU A C 1
ATOM 5934 O O . GLU A 1 750 ? 33.417 33.392 -53.008 1.00 82.06 750 GLU A O 1
ATOM 5939 N N . LEU A 1 751 ? 31.354 34.234 -52.752 1.00 82.19 751 LEU A N 1
ATOM 5940 C CA . LEU A 1 751 ? 31.383 34.987 -54.011 1.00 82.19 751 LEU A CA 1
ATOM 5941 C C . LEU A 1 751 ? 32.450 36.091 -53.994 1.00 82.19 751 LEU A C 1
ATOM 5943 O O . LEU A 1 751 ? 33.112 36.306 -55.009 1.00 82.19 751 LEU A O 1
ATOM 5947 N N . GLN A 1 752 ? 32.661 36.755 -52.854 1.00 81.75 752 GLN A N 1
ATOM 5948 C CA . GLN A 1 752 ? 33.686 37.788 -52.699 1.00 81.75 752 GLN A CA 1
ATOM 5949 C C . GLN A 1 752 ? 35.110 37.207 -52.718 1.00 81.75 752 GLN A C 1
ATOM 5951 O O . GLN A 1 752 ? 36.012 37.823 -53.292 1.00 81.75 752 GLN A O 1
ATOM 5956 N N . GLU A 1 753 ? 35.326 36.016 -52.151 1.00 81.19 753 GLU A N 1
ATOM 5957 C CA . GLU A 1 753 ? 36.591 35.287 -52.283 1.00 81.19 753 GLU A CA 1
ATOM 5958 C C . GLU A 1 753 ? 36.822 34.856 -53.742 1.00 81.19 753 GLU A C 1
ATOM 5960 O O . GLU A 1 753 ? 37.901 35.095 -54.293 1.00 81.19 753 GLU A O 1
ATOM 5965 N N . HIS A 1 754 ? 35.796 34.329 -54.417 1.00 77.88 754 HIS A N 1
ATOM 5966 C CA . HIS A 1 754 ? 35.880 33.913 -55.818 1.00 77.88 754 HIS A CA 1
ATOM 5967 C C . HIS A 1 754 ? 36.144 35.090 -56.782 1.00 77.88 754 HIS A C 1
ATOM 5969 O O . HIS A 1 754 ? 37.011 34.981 -57.651 1.00 77.88 754 HIS A O 1
ATOM 5975 N N . ASP A 1 755 ? 35.477 36.238 -56.609 1.00 81.88 755 ASP A N 1
ATOM 5976 C CA . ASP A 1 755 ? 35.771 37.480 -57.349 1.00 81.88 755 ASP A CA 1
ATOM 5977 C C . ASP A 1 755 ? 37.215 37.972 -57.103 1.00 81.88 755 ASP A C 1
ATOM 5979 O O . ASP A 1 755 ? 37.842 38.534 -58.005 1.00 81.88 755 ASP A O 1
ATOM 5983 N N . SER A 1 756 ? 37.776 37.744 -55.906 1.00 77.31 756 SER A N 1
ATOM 5984 C CA . SER A 1 756 ? 39.165 38.117 -55.589 1.00 77.31 756 SER A CA 1
ATOM 5985 C C . SER A 1 756 ? 40.202 37.219 -56.280 1.00 77.31 756 SER A C 1
ATOM 5987 O O . SER A 1 756 ? 41.265 37.696 -56.687 1.00 77.31 756 SER A O 1
ATOM 5989 N N . LEU A 1 757 ? 39.878 35.935 -56.462 1.00 78.56 757 LEU A N 1
ATOM 5990 C CA . LEU A 1 757 ? 40.700 34.958 -57.179 1.00 78.56 757 LEU A CA 1
ATOM 5991 C C . LEU A 1 757 ? 40.587 35.123 -58.702 1.00 78.56 757 LEU A C 1
ATOM 5993 O O . LEU A 1 757 ? 41.562 34.896 -59.427 1.00 78.56 757 LEU A O 1
ATOM 5997 N N . HIS A 1 758 ? 39.412 35.520 -59.199 1.00 76.81 758 HIS A N 1
ATOM 5998 C CA . HIS A 1 758 ? 39.095 35.630 -60.624 1.00 76.81 758 HIS A CA 1
ATOM 5999 C C . HIS A 1 758 ? 38.429 36.979 -60.973 1.00 76.81 758 HIS A C 1
ATOM 6001 O O . HIS A 1 758 ? 37.233 37.013 -61.271 1.00 76.81 758 HIS A O 1
ATOM 6007 N N . PRO A 1 759 ? 39.195 38.093 -61.006 1.00 73.81 759 PRO A N 1
ATOM 6008 C CA . PRO A 1 759 ? 38.645 39.421 -61.271 1.00 73.81 759 PRO A CA 1
ATOM 6009 C C . PRO A 1 759 ? 37.944 39.512 -62.641 1.00 73.81 759 PRO A C 1
ATOM 6011 O O . PRO A 1 759 ? 38.512 39.063 -63.647 1.00 73.81 759 PRO A O 1
ATOM 6014 N N . PRO A 1 760 ? 36.745 40.120 -62.732 1.00 69.88 760 PRO A N 1
ATOM 6015 C CA . PRO A 1 760 ? 36.007 40.216 -63.986 1.00 69.88 760 PRO A CA 1
ATOM 6016 C C . PRO A 1 760 ? 36.702 41.120 -65.013 1.00 69.88 760 PRO A C 1
ATOM 6018 O O . PRO A 1 760 ? 37.379 42.099 -64.690 1.00 69.88 760 PRO A O 1
ATOM 6021 N N . ALA A 1 761 ? 36.495 40.811 -66.295 1.00 71.12 761 ALA A N 1
ATOM 6022 C CA . ALA A 1 761 ? 36.986 41.638 -67.393 1.00 71.12 761 ALA A CA 1
ATOM 6023 C C . ALA A 1 761 ? 36.309 43.023 -67.398 1.00 71.12 761 ALA A C 1
ATOM 6025 O O . ALA A 1 761 ? 35.100 43.135 -67.186 1.00 71.12 761 ALA A O 1
ATOM 6026 N N . ALA A 1 762 ? 37.089 44.069 -67.690 1.00 61.06 762 ALA A N 1
ATOM 6027 C CA . ALA A 1 762 ? 36.645 45.462 -67.632 1.00 61.06 762 ALA A CA 1
ATOM 6028 C C . ALA A 1 762 ? 35.345 45.704 -68.426 1.00 61.06 762 ALA A C 1
ATOM 6030 O O . ALA A 1 762 ? 35.308 45.526 -69.644 1.00 61.06 762 ALA A O 1
ATOM 6031 N N . GLY A 1 763 ? 34.290 46.131 -67.724 1.00 66.81 763 GLY A N 1
ATOM 6032 C CA . GLY A 1 763 ? 32.947 46.330 -68.284 1.00 66.81 763 GLY A CA 1
ATOM 6033 C C . GLY A 1 763 ? 31.919 45.250 -67.922 1.00 66.81 763 GLY A C 1
ATOM 6034 O O . GLY A 1 763 ? 30.783 45.338 -68.383 1.00 66.81 763 GLY A O 1
ATOM 6035 N N . ARG A 1 764 ? 32.277 44.256 -67.097 1.00 74.00 764 ARG A N 1
ATOM 6036 C CA . ARG A 1 764 ? 31.323 43.406 -66.364 1.00 74.00 764 ARG A CA 1
ATOM 6037 C C . ARG A 1 764 ? 31.337 43.729 -64.870 1.00 74.00 764 ARG A C 1
ATOM 6039 O O . ARG A 1 764 ? 32.391 44.050 -64.328 1.00 74.00 764 ARG A O 1
ATOM 6046 N N . ASN A 1 765 ? 30.169 43.600 -64.246 1.00 74.69 765 ASN A N 1
ATOM 6047 C CA . ASN A 1 765 ? 29.984 43.648 -62.795 1.00 74.69 765 ASN A CA 1
ATOM 6048 C C . ASN A 1 765 ? 30.724 42.474 -62.124 1.00 74.69 765 ASN A C 1
ATOM 6050 O O . ASN A 1 765 ? 31.015 41.466 -62.779 1.00 74.69 765 ASN A O 1
ATOM 6054 N N . THR A 1 766 ? 30.981 42.580 -60.822 1.00 80.19 766 THR A N 1
ATOM 6055 C CA . THR A 1 766 ? 31.437 41.440 -60.005 1.00 80.19 766 THR A CA 1
ATOM 6056 C C . THR A 1 766 ? 30.291 40.457 -59.725 1.00 80.19 766 THR A C 1
ATOM 6058 O O . THR A 1 766 ? 29.112 40.808 -59.849 1.00 80.19 766 THR A O 1
ATOM 6061 N N . LEU A 1 767 ? 30.607 39.217 -59.340 1.00 80.81 767 LEU A N 1
ATOM 6062 C CA . LEU A 1 767 ? 29.593 38.232 -58.946 1.00 80.81 767 LEU A CA 1
ATOM 6063 C C . LEU A 1 767 ? 28.829 38.696 -57.695 1.00 80.81 767 LEU A C 1
ATOM 6065 O O . LEU A 1 767 ? 27.612 38.523 -57.626 1.00 80.81 767 LEU A O 1
ATOM 6069 N N . VAL A 1 768 ? 29.511 39.359 -56.754 1.00 81.25 768 VAL A N 1
ATOM 6070 C CA . VAL A 1 768 ? 28.882 40.009 -55.589 1.00 81.25 768 VAL A CA 1
ATOM 6071 C C . VAL A 1 768 ? 27.908 41.121 -56.007 1.00 81.25 768 VAL A C 1
ATOM 6073 O O . VAL A 1 768 ? 26.800 41.196 -55.475 1.00 81.25 768 VAL A O 1
ATOM 6076 N N . GLU A 1 769 ? 28.268 41.969 -56.976 1.00 78.31 769 GLU A N 1
ATOM 6077 C CA . GLU A 1 769 ? 27.373 43.015 -57.495 1.00 78.31 769 GLU A CA 1
ATOM 6078 C C . GLU A 1 769 ? 26.149 42.428 -58.214 1.00 78.31 769 GLU A C 1
ATOM 6080 O O . GLU A 1 769 ? 25.044 42.957 -58.071 1.00 78.31 769 GLU A O 1
ATOM 6085 N N . GLU A 1 770 ? 26.311 41.336 -58.968 1.00 78.25 770 GLU A N 1
ATOM 6086 C CA . GLU A 1 770 ? 25.186 40.658 -59.622 1.00 78.25 770 GLU A CA 1
ATOM 6087 C C . GLU A 1 770 ? 24.269 39.958 -58.599 1.00 78.25 770 GLU A C 1
ATOM 6089 O O . GLU A 1 770 ? 23.044 40.005 -58.730 1.00 78.25 770 GLU A O 1
ATOM 6094 N N . PHE A 1 771 ? 24.837 39.373 -57.540 1.00 78.81 771 PHE A N 1
ATOM 6095 C CA . PHE A 1 771 ? 24.091 38.785 -56.423 1.00 78.81 771 PHE A CA 1
ATOM 6096 C C . PHE A 1 771 ? 23.268 39.845 -55.674 1.00 78.81 771 PHE A C 1
ATOM 6098 O O . PHE A 1 771 ? 22.055 39.686 -55.520 1.00 78.81 771 PHE A O 1
ATOM 6105 N N . GLU A 1 772 ? 23.868 40.987 -55.316 1.00 76.00 772 GLU A N 1
ATOM 6106 C CA . GLU A 1 772 ? 23.135 42.100 -54.698 1.00 76.00 772 GLU A CA 1
ATOM 6107 C C . GLU A 1 772 ? 22.029 42.676 -55.596 1.00 76.00 772 GLU A C 1
ATOM 6109 O O . GLU A 1 772 ? 20.982 43.085 -55.090 1.00 76.00 772 GLU A O 1
ATOM 6114 N N . GLN A 1 773 ? 22.228 42.718 -56.917 1.00 73.19 773 GLN A N 1
ATOM 6115 C CA . GLN A 1 773 ? 21.203 43.182 -57.861 1.00 73.19 773 GLN A CA 1
ATOM 6116 C C . GLN A 1 773 ? 20.015 42.214 -57.965 1.00 73.19 773 GLN A C 1
ATOM 6118 O O . GLN A 1 773 ? 18.891 42.663 -58.184 1.00 73.19 773 GLN A O 1
ATOM 6123 N N . ARG A 1 774 ? 20.229 40.906 -57.762 1.00 68.81 774 ARG A N 1
ATOM 6124 C CA . ARG A 1 774 ? 19.147 39.908 -57.694 1.00 68.81 774 ARG A CA 1
ATOM 6125 C C . ARG A 1 774 ? 18.364 39.993 -56.377 1.00 68.81 774 ARG A C 1
ATOM 6127 O O . ARG A 1 774 ? 17.144 39.884 -56.405 1.00 68.81 774 ARG A O 1
ATOM 6134 N N . ILE A 1 775 ? 19.039 40.246 -55.252 1.00 63.62 775 ILE A N 1
ATOM 6135 C CA . ILE A 1 775 ? 18.412 40.408 -53.922 1.00 63.62 775 ILE A CA 1
ATOM 6136 C C . ILE A 1 775 ? 17.575 41.701 -53.846 1.00 63.62 775 ILE A C 1
ATOM 6138 O O . ILE A 1 775 ? 16.558 41.737 -53.162 1.00 63.62 775 ILE A O 1
ATOM 6142 N N . LYS A 1 776 ? 17.945 42.756 -54.584 1.00 57.81 776 LYS A N 1
ATOM 6143 C CA . LYS A 1 776 ? 17.226 44.049 -54.620 1.00 57.81 776 LYS A CA 1
ATOM 6144 C C . LYS A 1 776 ? 15.931 44.059 -55.457 1.00 57.81 776 LYS A C 1
ATOM 6146 O O . LYS A 1 776 ? 15.385 45.135 -55.694 1.00 57.81 776 LYS A O 1
ATOM 6151 N N . GLN A 1 777 ? 15.431 42.907 -55.909 1.00 57.94 777 GLN A N 1
ATOM 6152 C CA . GLN A 1 777 ? 14.083 42.808 -56.487 1.00 57.94 777 GLN A CA 1
ATOM 6153 C C . GLN A 1 777 ? 13.031 42.828 -55.366 1.00 57.94 777 GLN A C 1
ATOM 6155 O O . GLN A 1 777 ? 13.258 42.271 -54.295 1.00 57.94 777 GLN A O 1
ATOM 6160 N N . GLU A 1 778 ? 11.894 43.493 -55.590 1.00 49.91 778 GLU A N 1
ATOM 6161 C CA . GLU A 1 778 ? 10.847 43.614 -54.567 1.00 49.91 778 GLU A CA 1
ATOM 6162 C C . GLU A 1 778 ? 10.287 42.227 -54.184 1.00 49.91 778 GLU A C 1
ATOM 6164 O O . GLU A 1 778 ? 10.055 41.396 -55.070 1.00 49.91 778 GLU A O 1
ATOM 6169 N N . PRO A 1 779 ? 10.070 41.942 -52.884 1.00 53.38 779 PRO A N 1
ATOM 6170 C CA . PRO A 1 779 ? 9.509 40.668 -52.457 1.00 53.38 779 PRO A CA 1
ATOM 6171 C C . PRO A 1 779 ? 8.060 40.542 -52.943 1.00 53.38 779 PRO A C 1
ATOM 6173 O O . PRO A 1 779 ? 7.220 41.388 -52.649 1.00 53.38 779 PRO A O 1
ATOM 6176 N N . ASN A 1 780 ? 7.759 39.467 -53.673 1.00 55.38 780 ASN A N 1
ATOM 6177 C CA . ASN A 1 780 ? 6.390 39.150 -54.084 1.00 55.38 780 ASN A CA 1
ATOM 6178 C C . ASN A 1 780 ? 5.528 38.801 -52.859 1.00 55.38 780 ASN A C 1
ATOM 6180 O O . ASN A 1 780 ? 5.868 37.874 -52.125 1.00 55.38 780 ASN A O 1
ATOM 6184 N N . ASP A 1 781 ? 4.362 39.441 -52.719 1.00 55.19 781 ASP A N 1
ATOM 6185 C CA . ASP A 1 781 ? 3.371 39.144 -51.664 1.00 55.19 781 ASP A CA 1
ATOM 6186 C C . ASP A 1 781 ? 2.852 37.684 -51.692 1.00 55.19 781 ASP A C 1
ATOM 6188 O O . ASP A 1 781 ? 2.319 37.191 -50.702 1.00 55.19 781 ASP A O 1
ATOM 6192 N N . ASP A 1 782 ? 3.020 36.971 -52.815 1.00 56.59 782 ASP A N 1
ATOM 6193 C CA . ASP A 1 782 ? 2.665 35.552 -53.001 1.00 56.59 782 ASP A CA 1
ATOM 6194 C C . ASP A 1 782 ? 3.850 34.578 -52.736 1.00 56.59 782 ASP A C 1
ATOM 6196 O O . ASP A 1 782 ? 3.939 33.501 -53.339 1.00 56.59 782 ASP A O 1
ATOM 6200 N N . ALA A 1 783 ? 4.776 34.942 -51.838 1.00 59.84 783 ALA A N 1
ATOM 6201 C CA . ALA A 1 783 ? 5.877 34.087 -51.370 1.00 59.84 783 ALA A CA 1
ATOM 6202 C C . ALA A 1 783 ? 5.549 33.358 -50.044 1.00 59.84 783 ALA A C 1
ATOM 6204 O O . ALA A 1 783 ? 5.049 33.985 -49.108 1.00 59.84 783 ALA A O 1
ATOM 6205 N N . PRO A 1 784 ? 5.837 32.046 -49.916 1.00 58.12 784 PRO A N 1
ATOM 6206 C CA . PRO A 1 784 ? 5.552 31.296 -48.692 1.00 58.12 784 PRO A CA 1
ATOM 6207 C C . PRO A 1 784 ? 6.511 31.682 -47.555 1.00 58.12 784 PRO A C 1
ATOM 6209 O O . PRO A 1 784 ? 7.731 31.653 -47.735 1.00 58.12 784 PRO A O 1
ATOM 6212 N N . SER A 1 785 ? 5.984 31.973 -46.357 1.00 57.72 785 SER A N 1
ATOM 6213 C CA . SER A 1 785 ? 6.828 32.060 -45.155 1.00 57.72 785 SER A CA 1
ATOM 6214 C C . SER A 1 785 ? 7.263 30.660 -44.711 1.00 57.72 785 SER A C 1
ATOM 6216 O O . SER A 1 785 ? 6.543 29.680 -44.915 1.00 57.72 785 SER A O 1
ATOM 6218 N N . ARG A 1 786 ? 8.446 30.554 -44.091 1.00 54.66 786 ARG A N 1
ATOM 6219 C CA . ARG A 1 786 ? 9.028 29.275 -43.642 1.00 54.66 786 ARG A CA 1
ATOM 6220 C C . ARG A 1 786 ? 8.068 28.512 -42.711 1.00 54.66 786 ARG A C 1
ATOM 6222 O O . ARG A 1 786 ? 7.963 27.298 -42.817 1.00 54.66 786 ARG A O 1
ATOM 6229 N N . ASP A 1 787 ? 7.303 29.233 -41.893 1.00 51.91 787 ASP A N 1
ATOM 6230 C CA . ASP A 1 787 ? 6.325 28.714 -40.915 1.00 51.91 787 ASP A CA 1
ATOM 6231 C C . ASP A 1 787 ? 5.014 28.206 -41.546 1.00 51.91 787 ASP A C 1
ATOM 6233 O O . ASP A 1 787 ? 4.200 27.576 -40.872 1.00 51.91 787 ASP A O 1
ATOM 6237 N N . GLN A 1 788 ? 4.777 28.490 -42.833 1.00 50.72 788 GLN A N 1
ATOM 6238 C CA . GLN A 1 788 ? 3.666 27.915 -43.605 1.00 50.72 788 GLN A CA 1
ATOM 6239 C C . GLN A 1 788 ? 4.053 26.600 -44.290 1.00 50.72 788 GLN A C 1
ATOM 6241 O O . GLN A 1 788 ? 3.178 25.886 -44.783 1.00 50.72 788 GLN A O 1
ATOM 6246 N N . ILE A 1 789 ? 5.346 26.269 -44.332 1.00 55.06 789 ILE A N 1
ATOM 6247 C CA . ILE A 1 789 ? 5.826 24.991 -44.847 1.00 55.06 789 ILE A CA 1
ATOM 6248 C C . ILE A 1 789 ? 5.600 23.955 -43.739 1.00 55.06 789 ILE A C 1
ATOM 6250 O O . ILE A 1 789 ? 6.202 24.082 -42.672 1.00 55.06 789 ILE A O 1
ATOM 6254 N N . PRO A 1 790 ? 4.750 22.932 -43.941 1.00 47.66 790 PRO A N 1
ATOM 6255 C CA . PRO A 1 790 ? 4.573 21.901 -42.933 1.00 47.66 790 PRO A CA 1
ATOM 6256 C C . PRO A 1 790 ? 5.903 21.174 -42.727 1.00 47.66 790 PRO A C 1
ATOM 6258 O O . PRO A 1 790 ? 6.506 20.678 -43.684 1.00 47.66 790 PRO A O 1
ATOM 6261 N N . PHE A 1 791 ? 6.351 21.098 -41.473 1.00 53.69 791 PHE A N 1
ATOM 6262 C CA . PHE A 1 791 ? 7.472 20.243 -41.097 1.00 53.69 791 PHE A CA 1
ATOM 6263 C C . PHE A 1 791 ? 7.217 18.798 -41.565 1.00 53.69 791 PHE A C 1
ATOM 6265 O O . PHE A 1 791 ? 6.057 18.368 -41.619 1.00 53.69 791 PHE A O 1
ATOM 6272 N N . PRO A 1 792 ? 8.270 18.021 -41.892 1.00 51.75 792 PRO A N 1
ATOM 6273 C CA . PRO A 1 792 ? 8.104 16.588 -42.107 1.00 51.75 792 PRO A CA 1
ATOM 6274 C C . PRO A 1 792 ? 7.413 15.969 -40.879 1.00 51.75 792 PRO A C 1
ATOM 6276 O O . PRO A 1 792 ? 7.700 16.396 -39.756 1.00 51.75 792 PRO A O 1
ATOM 6279 N N . PRO A 1 793 ? 6.503 14.994 -41.064 1.00 49.66 793 PRO A N 1
ATOM 6280 C CA . PRO A 1 793 ? 5.752 14.414 -39.956 1.00 49.66 793 PRO A CA 1
ATOM 6281 C C . PRO A 1 793 ? 6.723 13.866 -38.910 1.00 49.66 793 PRO A C 1
ATOM 6283 O O . PRO A 1 793 ? 7.606 13.069 -39.238 1.00 49.66 793 PRO A O 1
ATOM 6286 N N . SER A 1 794 ? 6.570 14.323 -37.666 1.00 48.97 794 SER A N 1
ATOM 6287 C CA . SER A 1 794 ? 7.443 13.945 -36.558 1.00 48.97 794 SER A CA 1
ATOM 6288 C C . SER A 1 794 ? 7.429 12.430 -36.386 1.00 48.97 794 SER A C 1
ATOM 6290 O O . SER A 1 794 ? 6.375 11.806 -36.239 1.00 48.97 794 SER A O 1
ATOM 6292 N N . LEU A 1 795 ? 8.607 11.808 -36.424 1.00 56.19 795 LEU A N 1
ATOM 6293 C CA . LEU A 1 795 ? 8.686 10.369 -36.253 1.00 56.19 795 LEU A CA 1
ATOM 6294 C C . LEU A 1 795 ? 8.435 10.033 -34.780 1.00 56.19 795 LEU A C 1
ATOM 6296 O O . LEU A 1 795 ? 8.738 10.816 -33.878 1.00 56.19 795 LEU A O 1
ATOM 6300 N N . ALA A 1 796 ? 7.971 8.811 -34.508 1.00 48.38 796 ALA A N 1
ATOM 6301 C CA . ALA A 1 796 ? 7.822 8.316 -33.135 1.00 48.38 796 ALA A CA 1
ATOM 6302 C C . ALA A 1 796 ? 9.132 8.423 -32.319 1.00 48.38 796 ALA A C 1
ATOM 6304 O O . ALA A 1 796 ? 9.098 8.558 -31.097 1.00 48.38 796 ALA A O 1
ATOM 6305 N N . ARG A 1 797 ? 10.290 8.430 -33.001 1.00 56.88 797 ARG A N 1
ATOM 6306 C CA . ARG A 1 797 ? 11.605 8.731 -32.421 1.00 56.88 797 ARG A CA 1
ATOM 6307 C C . ARG A 1 797 ? 11.684 10.144 -31.838 1.00 56.88 797 ARG A C 1
ATOM 6309 O O . ARG A 1 797 ? 12.225 10.300 -30.751 1.00 56.88 797 ARG A O 1
ATOM 6316 N N . ASP A 1 798 ? 11.177 11.152 -32.534 1.00 52.56 798 ASP A N 1
ATOM 6317 C CA . ASP A 1 798 ? 11.333 12.561 -32.159 1.00 52.56 798 ASP A CA 1
ATOM 6318 C C . ASP A 1 798 ? 10.445 12.889 -30.957 1.00 52.56 798 ASP A C 1
ATOM 6320 O O . ASP A 1 798 ? 10.911 13.461 -29.972 1.00 52.56 798 ASP A O 1
ATOM 6324 N N . VAL A 1 799 ? 9.209 12.377 -30.972 1.00 56.19 799 VAL A N 1
ATOM 6325 C CA . VAL A 1 799 ? 8.305 12.387 -29.811 1.00 56.19 799 VAL A CA 1
ATOM 6326 C C . VAL A 1 799 ? 8.943 11.661 -28.619 1.00 56.19 799 VAL A C 1
ATOM 6328 O O . VAL A 1 799 ? 8.922 12.179 -27.505 1.00 56.19 799 VAL A O 1
ATOM 6331 N N . ALA A 1 800 ? 9.569 10.497 -28.832 1.00 58.19 800 ALA A N 1
ATOM 6332 C CA . ALA A 1 800 ? 10.255 9.762 -27.768 1.00 58.19 800 ALA A CA 1
ATOM 6333 C C . ALA A 1 800 ? 11.500 10.492 -27.221 1.00 58.19 800 ALA A C 1
ATOM 6335 O O . ALA A 1 800 ? 11.752 10.427 -26.017 1.00 58.19 800 ALA A O 1
ATOM 6336 N N . MET A 1 801 ? 12.257 11.203 -28.065 1.00 63.50 801 MET A N 1
ATOM 6337 C CA . MET A 1 801 ? 13.397 12.026 -27.642 1.00 63.50 801 MET A CA 1
ATOM 6338 C C . MET A 1 801 ? 12.944 13.249 -26.835 1.00 63.50 801 MET A C 1
ATOM 6340 O O . MET A 1 801 ? 13.581 13.569 -25.833 1.00 63.50 801 MET A O 1
ATOM 6344 N N . GLU A 1 802 ? 11.832 13.895 -27.196 1.00 60.97 802 GLU A N 1
ATOM 6345 C CA . GLU A 1 802 ? 11.294 15.016 -26.412 1.00 60.97 802 GLU A CA 1
ATOM 6346 C C . GLU A 1 802 ? 10.693 14.543 -25.079 1.00 60.97 802 GLU A C 1
ATOM 6348 O O . GLU A 1 802 ? 10.978 15.110 -24.026 1.00 60.97 802 GLU A O 1
ATOM 6353 N N . VAL A 1 803 ? 9.973 13.418 -25.080 1.00 62.72 803 VAL A N 1
ATOM 6354 C CA . VAL A 1 803 ? 9.537 12.727 -23.854 1.00 62.72 803 VAL A CA 1
ATOM 6355 C C . VAL A 1 803 ? 10.736 12.361 -22.962 1.00 62.72 803 VAL A C 1
ATOM 6357 O O . VAL A 1 803 ? 10.668 12.513 -21.743 1.00 62.72 803 VAL A O 1
ATOM 6360 N N . GLN A 1 804 ? 11.867 11.928 -23.531 1.00 68.75 804 GLN A N 1
ATOM 6361 C CA . GLN A 1 804 ? 13.094 11.706 -22.759 1.00 68.75 804 GLN A CA 1
ATOM 6362 C C . GLN A 1 804 ? 13.677 13.020 -22.211 1.00 68.75 804 GLN A C 1
ATOM 6364 O O . GLN A 1 804 ? 14.038 13.069 -21.036 1.00 68.75 804 GLN A O 1
ATOM 6369 N N . ARG A 1 805 ? 13.725 14.096 -23.006 1.00 71.25 805 ARG A N 1
ATOM 6370 C CA . ARG A 1 805 ? 14.184 15.426 -22.568 1.00 71.25 805 ARG A CA 1
ATOM 6371 C C . ARG A 1 805 ? 13.345 15.963 -21.402 1.00 71.25 805 ARG A C 1
ATOM 6373 O O . ARG A 1 805 ? 13.905 16.496 -20.444 1.00 71.25 805 ARG A O 1
ATOM 6380 N N . ILE A 1 806 ? 12.026 15.763 -21.434 1.00 68.75 806 ILE A N 1
ATOM 6381 C CA . ILE A 1 806 ? 11.109 16.107 -20.337 1.00 68.75 806 ILE A CA 1
ATOM 6382 C C . ILE A 1 806 ? 11.420 15.275 -19.080 1.00 68.75 806 ILE A C 1
ATOM 6384 O O . ILE A 1 806 ? 11.535 15.852 -17.997 1.00 68.75 806 ILE A O 1
ATOM 6388 N N . LYS A 1 807 ? 11.641 13.957 -19.205 1.00 69.69 807 LYS A N 1
ATOM 6389 C CA . LYS A 1 807 ? 12.052 13.085 -18.081 1.00 69.69 807 LYS A CA 1
ATOM 6390 C C . LYS A 1 807 ? 13.374 13.519 -17.463 1.00 69.69 807 LYS A C 1
ATOM 6392 O O . LYS A 1 807 ? 13.458 13.655 -16.246 1.00 69.69 807 LYS A O 1
ATOM 6397 N N . GLU A 1 808 ? 14.384 13.788 -18.287 1.00 74.12 808 GLU A N 1
ATOM 6398 C CA . GLU A 1 808 ? 15.679 14.276 -17.817 1.00 74.12 808 GLU A CA 1
ATOM 6399 C C . GLU A 1 808 ? 15.546 15.616 -17.088 1.00 74.12 808 GLU A C 1
ATOM 6401 O O . GLU A 1 808 ? 16.122 15.781 -16.017 1.00 74.12 808 GLU A O 1
ATOM 6406 N N . ASN A 1 809 ? 14.758 16.560 -17.609 1.00 73.81 809 ASN A N 1
ATOM 6407 C CA . ASN A 1 809 ? 14.512 17.837 -16.936 1.00 73.81 809 ASN A CA 1
ATOM 6408 C C . ASN A 1 809 ? 13.772 17.654 -15.599 1.00 73.81 809 ASN A C 1
ATOM 6410 O O . ASN A 1 809 ? 14.190 18.227 -14.593 1.00 73.81 809 ASN A O 1
ATOM 6414 N N . ARG A 1 810 ? 12.728 16.814 -15.552 1.00 73.38 810 ARG A N 1
ATOM 6415 C CA . ARG A 1 810 ? 12.007 16.463 -14.316 1.00 73.38 810 ARG A CA 1
ATOM 6416 C C . ARG A 1 810 ? 12.950 15.875 -13.264 1.00 73.38 810 ARG A C 1
ATOM 6418 O O . ARG A 1 810 ? 12.926 16.296 -12.110 1.00 73.38 810 ARG A O 1
ATOM 6425 N N . ASP A 1 811 ? 13.786 14.920 -13.661 1.00 73.88 811 ASP A N 1
ATOM 6426 C CA . ASP A 1 811 ? 14.650 14.190 -12.733 1.00 73.88 811 ASP A CA 1
ATOM 6427 C C . ASP A 1 811 ? 15.857 15.032 -12.271 1.00 73.88 811 ASP A C 1
ATOM 6429 O O . ASP A 1 811 ? 16.302 14.871 -11.135 1.00 73.88 811 ASP A O 1
ATOM 6433 N N . ARG A 1 812 ? 16.319 16.005 -13.077 1.00 76.12 812 ARG A N 1
ATOM 6434 C CA . ARG A 1 812 ? 17.333 17.013 -12.687 1.00 76.12 812 ARG A CA 1
ATOM 6435 C C . ARG A 1 812 ? 16.856 17.979 -11.594 1.00 76.12 812 ARG A C 1
ATOM 6437 O O . ARG A 1 812 ? 17.677 18.423 -10.798 1.00 76.12 812 ARG A O 1
ATOM 6444 N N . PHE A 1 813 ? 15.564 18.319 -11.550 1.00 71.12 813 PHE A N 1
ATOM 6445 C CA . PHE A 1 813 ? 14.997 19.297 -10.602 1.00 71.12 813 PHE A CA 1
ATOM 6446 C C . PHE A 1 813 ? 14.212 18.667 -9.440 1.00 71.12 813 PHE A C 1
ATOM 6448 O O . PHE A 1 813 ? 13.455 19.340 -8.738 1.00 71.12 813 PHE A O 1
ATOM 6455 N N . LYS A 1 814 ? 14.401 17.368 -9.204 1.00 69.94 814 LYS A N 1
ATOM 6456 C CA . LYS A 1 814 ? 13.739 16.638 -8.124 1.00 69.94 814 LYS A CA 1
ATOM 6457 C C . LYS A 1 814 ? 14.305 17.019 -6.751 1.00 69.94 814 LYS A C 1
ATOM 6459 O O . LYS A 1 814 ? 15.459 16.732 -6.444 1.00 69.94 814 LYS A O 1
ATOM 6464 N N . ILE A 1 815 ? 13.463 17.589 -5.891 1.00 68.50 815 ILE A N 1
ATOM 6465 C CA . ILE A 1 815 ? 13.797 17.832 -4.482 1.00 68.50 815 ILE A CA 1
ATOM 6466 C C . ILE A 1 815 ? 13.818 16.487 -3.739 1.00 68.50 815 ILE A C 1
ATOM 6468 O O . ILE A 1 815 ? 12.802 15.793 -3.670 1.00 68.50 815 ILE A O 1
ATOM 6472 N N . GLU A 1 816 ? 14.965 16.104 -3.175 1.00 61.44 816 GLU A N 1
ATOM 6473 C CA . GLU A 1 816 ? 15.039 14.969 -2.249 1.00 61.44 816 GLU A CA 1
ATOM 6474 C C . GLU A 1 816 ? 14.561 15.383 -0.849 1.00 61.44 816 GLU A C 1
ATOM 6476 O O . GLU A 1 816 ? 14.899 16.455 -0.352 1.00 61.44 816 GLU A O 1
ATOM 6481 N N . SER A 1 817 ? 13.786 14.520 -0.184 1.00 54.31 817 SER A N 1
ATOM 6482 C CA . SER A 1 817 ? 13.093 14.808 1.084 1.00 54.31 817 SER A CA 1
ATOM 6483 C C . SER A 1 817 ? 14.012 14.768 2.320 1.00 54.31 817 SER A C 1
ATOM 6485 O O . SER A 1 817 ? 13.683 14.142 3.334 1.00 54.31 817 SER A O 1
ATOM 6487 N N . ARG A 1 818 ? 15.207 15.358 2.225 1.00 55.88 818 ARG A N 1
ATOM 6488 C CA . ARG A 1 818 ? 16.254 15.297 3.248 1.00 55.88 818 ARG A CA 1
ATOM 6489 C C . ARG A 1 818 ? 16.591 16.691 3.761 1.00 55.88 818 ARG A C 1
ATOM 6491 O O . ARG A 1 818 ? 17.391 17.412 3.180 1.00 55.88 818 ARG A O 1
ATOM 6498 N N . THR A 1 819 ? 16.008 17.037 4.899 1.00 50.31 819 THR A N 1
ATOM 6499 C CA . THR A 1 819 ? 16.464 18.154 5.724 1.00 50.31 819 THR A CA 1
ATOM 6500 C C . THR A 1 819 ? 17.752 17.769 6.448 1.00 50.31 819 THR A C 1
ATOM 6502 O O . THR A 1 819 ? 17.765 16.776 7.177 1.00 50.31 819 THR A O 1
ATOM 6505 N N . ASP A 1 820 ? 18.819 18.559 6.306 1.00 48.94 820 ASP A N 1
ATOM 6506 C CA . ASP A 1 820 ? 20.100 18.351 7.005 1.00 48.94 820 ASP A CA 1
ATOM 6507 C C . ASP A 1 820 ? 20.012 18.772 8.488 1.00 48.94 820 ASP A C 1
ATOM 6509 O O . ASP A 1 820 ? 20.636 19.731 8.939 1.00 48.94 820 ASP A O 1
ATOM 6513 N N . GLY A 1 821 ? 19.145 18.100 9.252 1.00 49.97 821 GLY A N 1
ATOM 6514 C CA . GLY A 1 821 ? 18.831 18.399 10.657 1.00 49.97 821 GLY A CA 1
ATOM 6515 C C . GLY A 1 821 ? 17.975 19.656 10.881 1.00 49.97 821 GLY A C 1
ATOM 6516 O O . GLY A 1 821 ? 17.328 19.781 11.919 1.00 49.97 821 GLY A O 1
ATOM 6517 N N . VAL A 1 822 ? 17.910 20.571 9.910 1.00 56.31 822 VAL A N 1
ATOM 6518 C CA . VAL A 1 822 ? 17.020 21.742 9.937 1.00 56.31 822 VAL A CA 1
ATOM 6519 C C . VAL A 1 822 ? 15.623 21.331 9.467 1.00 56.31 822 VAL A C 1
ATOM 6521 O O . VAL A 1 822 ? 15.314 21.394 8.278 1.00 56.31 822 VAL A O 1
ATOM 6524 N N . GLY A 1 823 ? 14.787 20.874 10.401 1.00 61.84 823 GLY A N 1
ATOM 6525 C CA . GLY A 1 823 ? 13.396 20.506 10.118 1.00 61.84 823 GLY A CA 1
ATOM 6526 C C . GLY A 1 823 ? 12.570 21.665 9.527 1.00 61.84 823 GLY A C 1
ATOM 6527 O O . GLY A 1 823 ? 12.882 22.833 9.775 1.00 61.84 823 GLY A O 1
ATOM 6528 N N . PRO A 1 824 ? 11.511 21.371 8.747 1.00 71.19 824 PRO A N 1
ATOM 6529 C CA . PRO A 1 824 ? 10.736 22.392 8.048 1.00 71.19 824 PRO A CA 1
ATOM 6530 C C . PRO A 1 824 ? 9.995 23.321 9.020 1.00 71.19 824 PRO A C 1
ATOM 6532 O O . PRO A 1 824 ? 9.600 22.927 10.119 1.00 71.19 824 PRO A O 1
ATOM 6535 N N . GLY A 1 825 ? 9.766 24.564 8.591 1.00 73.44 825 GLY A N 1
ATOM 6536 C CA . GLY A 1 825 ? 9.020 25.556 9.365 1.00 73.44 825 GLY A CA 1
ATOM 6537 C C . GLY A 1 825 ? 7.539 25.192 9.487 1.00 73.44 825 GLY A C 1
ATOM 6538 O O . GLY A 1 825 ? 6.763 25.447 8.571 1.00 73.44 825 GLY A O 1
ATOM 6539 N N . VAL A 1 826 ? 7.147 24.619 10.626 1.00 87.06 826 VAL A N 1
ATOM 6540 C CA . VAL A 1 826 ? 5.752 24.262 10.932 1.00 87.06 826 VAL A CA 1
ATOM 6541 C C . VAL A 1 826 ? 5.037 25.427 11.620 1.00 87.06 826 VAL A C 1
ATOM 6543 O O . VAL A 1 826 ? 5.492 25.922 12.652 1.00 87.06 826 VAL A O 1
ATOM 6546 N N . SER A 1 827 ? 3.885 25.828 11.079 1.00 92.50 827 SER A N 1
ATOM 6547 C CA . SER A 1 827 ? 2.973 26.785 11.727 1.00 92.50 827 SER A CA 1
ATOM 6548 C C . SER A 1 827 ? 2.003 26.061 12.666 1.00 92.50 827 SER A C 1
ATOM 6550 O O . SER A 1 827 ? 1.605 24.935 12.378 1.00 92.50 827 SER A O 1
ATOM 6552 N N . VAL A 1 828 ? 1.565 26.695 13.761 1.00 93.38 828 VAL A N 1
ATOM 6553 C CA . VAL A 1 828 ? 0.567 26.120 14.688 1.00 93.38 828 VAL A CA 1
ATOM 6554 C C . VAL A 1 828 ? -0.543 27.130 14.986 1.00 93.38 828 VAL A C 1
ATOM 6556 O O . VAL A 1 828 ? -0.285 28.198 15.539 1.00 93.38 828 VAL A O 1
ATOM 6559 N N . THR A 1 829 ? -1.790 26.769 14.682 1.00 94.69 829 THR A N 1
ATOM 6560 C CA . THR A 1 829 ? -2.999 27.505 15.077 1.00 94.69 829 THR A CA 1
ATOM 6561 C C . THR A 1 829 ? -3.678 26.771 16.228 1.00 94.69 829 THR A C 1
ATOM 6563 O O . THR A 1 829 ? -4.044 25.605 16.096 1.00 94.69 829 THR A O 1
ATOM 6566 N N . MET A 1 830 ? -3.855 27.451 17.364 1.00 94.31 830 MET A N 1
ATOM 6567 C CA . MET A 1 830 ? -4.456 26.882 18.574 1.00 94.31 830 MET A CA 1
ATOM 6568 C C . MET A 1 830 ? -5.913 27.330 18.745 1.00 94.31 830 MET A C 1
ATOM 6570 O O . MET A 1 830 ? -6.188 28.508 18.971 1.00 94.31 830 MET A O 1
ATOM 6574 N N . PHE A 1 831 ? -6.838 26.375 18.705 1.00 94.50 831 PHE A N 1
ATOM 6575 C CA . PHE A 1 831 ? -8.257 26.563 18.996 1.00 94.50 831 PHE A CA 1
ATOM 6576 C C . PHE A 1 831 ? -8.523 26.319 20.489 1.00 94.50 831 PHE A C 1
ATOM 6578 O O . PHE A 1 831 ? -8.691 25.181 20.937 1.00 94.50 831 PHE A O 1
ATOM 6585 N N . THR A 1 832 ? -8.534 27.402 21.268 1.00 94.12 832 THR A N 1
ATOM 6586 C CA . THR A 1 832 ? -8.759 27.358 22.720 1.00 94.12 832 THR A CA 1
ATOM 6587 C C . THR A 1 832 ? -10.242 27.504 23.061 1.00 94.12 832 THR A C 1
ATOM 6589 O O . THR A 1 832 ? -10.848 28.551 22.835 1.00 94.12 832 THR A O 1
ATOM 6592 N N . TYR A 1 833 ? -10.827 26.471 23.664 1.00 92.94 833 TYR A N 1
ATOM 6593 C CA . TYR A 1 833 ? -12.212 26.474 24.129 1.00 92.94 833 TYR A CA 1
ATOM 6594 C C . TYR A 1 833 ? -12.320 27.090 25.530 1.00 92.94 833 TYR A C 1
ATOM 6596 O O . TYR A 1 833 ? -11.715 26.612 26.491 1.00 92.94 833 TYR A O 1
ATOM 6604 N N . HIS A 1 834 ? -13.119 28.151 25.651 1.00 92.12 834 HIS A N 1
ATOM 6605 C CA . HIS A 1 834 ? -13.401 28.850 26.908 1.00 92.12 834 HIS A CA 1
ATOM 6606 C C . HIS A 1 834 ? -14.776 28.468 27.478 1.00 92.12 834 HIS A C 1
ATOM 6608 O O . HIS A 1 834 ? -15.640 27.970 26.759 1.00 92.12 834 HIS A O 1
ATOM 6614 N N . ASN A 1 835 ? -14.991 28.744 28.771 1.00 90.25 835 ASN A N 1
ATOM 6615 C CA . ASN A 1 835 ? -16.250 28.497 29.496 1.00 90.25 835 ASN A CA 1
ATOM 6616 C C . ASN A 1 835 ? -16.698 27.019 29.476 1.00 90.25 835 ASN A C 1
ATOM 6618 O O . ASN A 1 835 ? -17.887 26.716 29.426 1.00 90.25 835 ASN A O 1
ATOM 6622 N N . THR A 1 836 ? -15.727 26.102 29.500 1.00 87.50 836 THR A N 1
ATOM 6623 C CA . THR A 1 836 ? -15.930 24.648 29.403 1.00 87.50 836 THR A CA 1
ATOM 6624 C C . THR A 1 836 ? -16.155 23.966 30.751 1.00 87.50 836 THR A C 1
ATOM 6626 O O . THR A 1 836 ? -16.678 22.857 30.772 1.00 87.50 836 THR A O 1
ATOM 6629 N N . PHE A 1 837 ? -15.743 24.594 31.860 1.00 88.19 837 PHE A N 1
ATOM 6630 C CA . PHE A 1 837 ? -15.822 24.050 33.227 1.00 88.19 837 PHE A CA 1
ATOM 6631 C C . PHE A 1 837 ? -15.254 22.621 33.365 1.00 88.19 837 PHE A C 1
ATOM 6633 O O . PHE A 1 837 ? -15.808 21.799 34.085 1.00 88.19 837 PHE A O 1
ATOM 6640 N N . ASP A 1 838 ? -14.164 22.335 32.642 1.00 87.81 838 ASP A N 1
ATOM 6641 C CA . ASP A 1 838 ? -13.493 21.021 32.577 1.00 87.81 838 ASP A CA 1
ATOM 6642 C C . ASP A 1 838 ? -14.388 19.858 32.082 1.00 87.81 838 ASP A C 1
ATOM 6644 O O . ASP A 1 838 ? -14.107 18.687 32.302 1.00 87.81 838 ASP A O 1
ATOM 6648 N N . SER A 1 839 ? -15.478 20.169 31.365 1.00 92.56 839 SER A N 1
ATOM 6649 C CA . SER A 1 839 ? -16.421 19.170 30.830 1.00 92.56 839 SER A CA 1
ATOM 6650 C C . SER A 1 839 ? -16.016 18.546 29.484 1.00 92.56 839 SER A C 1
ATOM 6652 O O . SER A 1 839 ? -16.773 17.731 28.953 1.00 92.56 839 SER A O 1
ATOM 6654 N N . ILE A 1 840 ? -14.870 18.925 28.902 1.00 94.88 840 ILE A N 1
ATOM 6655 C CA . ILE A 1 840 ? -14.380 18.395 27.617 1.00 94.88 840 ILE A CA 1
ATOM 6656 C C . ILE A 1 840 ? -13.543 17.139 27.854 1.00 94.88 840 ILE A C 1
ATOM 6658 O O . ILE A 1 840 ? -12.509 17.201 28.511 1.00 94.88 840 ILE A O 1
ATOM 6662 N N . ASN A 1 841 ? -13.943 16.031 27.227 1.00 94.69 841 ASN A N 1
ATOM 6663 C CA . ASN A 1 841 ? -13.165 14.791 27.225 1.00 94.69 841 ASN A CA 1
ATOM 6664 C C . ASN A 1 841 ? -12.322 14.646 25.950 1.00 94.69 841 ASN A C 1
ATOM 6666 O O . ASN A 1 841 ? -11.177 14.208 26.003 1.00 94.69 841 ASN A O 1
ATOM 6670 N N . CYS A 1 842 ? -12.906 14.973 24.793 1.00 94.75 842 CYS A N 1
ATOM 6671 C CA . CYS A 1 842 ? -12.306 14.725 23.484 1.00 94.75 842 CYS A CA 1
ATOM 6672 C C . CYS A 1 842 ? -12.660 15.815 22.468 1.00 94.75 842 CYS A C 1
ATOM 6674 O O . CYS A 1 842 ? -13.734 16.420 22.525 1.00 94.75 842 CYS A O 1
ATOM 6676 N N . ILE A 1 843 ? -11.747 16.040 21.521 1.00 96.75 843 ILE A N 1
ATOM 6677 C CA . ILE A 1 843 ? -11.882 16.984 20.407 1.00 96.75 843 ILE A CA 1
ATOM 6678 C C . ILE A 1 843 ? -11.425 16.271 19.131 1.00 96.75 843 ILE A C 1
ATOM 6680 O O . ILE A 1 843 ? -10.435 15.544 19.154 1.00 96.75 843 ILE A O 1
ATOM 6684 N N . GLU A 1 844 ? -12.125 16.478 18.020 1.00 96.19 844 GLU A N 1
ATOM 6685 C CA . GLU A 1 844 ? -11.747 15.953 16.707 1.00 96.19 844 GLU A CA 1
ATOM 6686 C C . GLU A 1 844 ? -12.024 16.996 15.611 1.00 96.19 844 GLU A C 1
ATOM 6688 O O . GLU A 1 844 ? -12.981 17.768 15.706 1.00 96.19 844 GLU A O 1
ATOM 6693 N N . PHE A 1 845 ? -11.184 17.022 14.573 1.00 94.75 845 PHE A N 1
ATOM 6694 C CA . PHE A 1 845 ? -11.273 17.961 13.445 1.00 94.75 845 PHE A CA 1
ATOM 6695 C C . PHE A 1 845 ? -11.655 17.226 12.152 1.00 94.75 845 PHE A C 1
ATOM 6697 O O . PHE A 1 845 ? -11.178 16.111 11.908 1.00 94.75 845 PHE A O 1
ATOM 6704 N N . SER A 1 846 ? -12.477 17.844 11.299 1.00 91.56 846 SER A N 1
ATOM 6705 C CA . SER A 1 846 ? -12.874 17.249 10.018 1.00 91.56 846 SER A CA 1
ATOM 6706 C C . SER A 1 846 ? -11.714 17.093 9.033 1.00 91.56 846 SER A C 1
ATOM 6708 O O . SER A 1 846 ? -10.668 17.729 9.157 1.00 91.56 846 SER A O 1
ATOM 6710 N N . GLY A 1 847 ? -11.903 16.225 8.032 1.00 83.19 847 GLY A N 1
ATOM 6711 C CA . GLY A 1 847 ? -10.917 16.011 6.969 1.00 83.19 847 GLY A CA 1
ATOM 6712 C C . GLY A 1 847 ? -10.727 17.215 6.046 1.00 83.19 847 GLY A C 1
ATOM 6713 O O . GLY A 1 847 ? -9.666 17.348 5.455 1.00 83.19 847 GLY A O 1
ATOM 6714 N N . ASP A 1 848 ? -11.733 18.087 5.961 1.00 82.94 848 ASP A N 1
ATOM 6715 C CA . ASP A 1 848 ? -11.738 19.316 5.166 1.00 82.94 848 ASP A CA 1
ATOM 6716 C C . ASP A 1 848 ? -11.456 20.578 5.999 1.00 82.94 848 ASP A C 1
ATOM 6718 O O . ASP A 1 848 ? -11.674 21.683 5.510 1.00 82.94 848 ASP A O 1
ATOM 6722 N N . GLU A 1 849 ? -11.027 20.408 7.256 1.00 87.88 849 GLU A N 1
ATOM 6723 C CA . GLU A 1 849 ? -10.509 21.452 8.157 1.00 87.88 849 GLU A CA 1
ATOM 6724 C C . GLU A 1 849 ? -11.527 22.546 8.569 1.00 87.88 849 GLU A C 1
ATOM 6726 O O . GLU A 1 849 ? -11.190 23.458 9.322 1.00 87.88 849 GLU A O 1
ATOM 6731 N N . LYS A 1 850 ? -12.804 22.423 8.167 1.00 88.75 850 LYS A N 1
ATOM 6732 C CA . LYS A 1 850 ? -13.880 23.407 8.430 1.00 88.75 850 LYS A CA 1
ATOM 6733 C C . LYS A 1 850 ? -14.727 23.143 9.672 1.00 88.75 850 LYS A C 1
ATOM 6735 O O . LYS A 1 850 ? -15.410 24.064 10.130 1.00 88.75 850 LYS A O 1
ATOM 6740 N N . LEU A 1 851 ? -14.738 21.920 10.206 1.00 92.88 851 LEU A N 1
ATOM 6741 C CA . LEU A 1 851 ? -15.537 21.550 11.378 1.00 92.88 851 LEU A CA 1
ATOM 6742 C C . LEU A 1 851 ? -14.660 21.047 12.527 1.00 92.88 851 LEU A C 1
ATOM 6744 O O . LEU A 1 851 ? -13.717 20.281 12.330 1.00 92.88 851 LEU A O 1
ATOM 6748 N N . ALA A 1 852 ? -15.051 21.403 13.749 1.00 95.62 852 ALA A N 1
ATOM 6749 C CA . ALA A 1 852 ? -14.567 20.766 14.969 1.00 95.62 852 ALA A CA 1
ATOM 6750 C C . ALA A 1 852 ? -15.742 20.167 15.747 1.00 95.62 852 ALA A C 1
ATOM 6752 O O . ALA A 1 852 ? -16.780 20.814 15.907 1.00 95.62 852 ALA A O 1
ATOM 6753 N N . ALA A 1 853 ? -15.575 18.941 16.242 1.00 97.06 853 ALA A N 1
ATOM 6754 C CA . ALA A 1 853 ? -16.521 18.269 17.125 1.00 97.06 853 ALA A CA 1
ATOM 6755 C C . ALA A 1 853 ? -15.873 18.014 18.491 1.00 97.06 853 ALA A C 1
ATOM 6757 O O . ALA A 1 853 ? -14.711 17.621 18.572 1.00 97.06 853 ALA A O 1
ATOM 6758 N N . VAL A 1 854 ? -16.634 18.225 19.564 1.00 97.38 854 VAL A N 1
ATOM 6759 C CA . VAL A 1 854 ? -16.179 18.064 20.952 1.00 97.38 854 VAL A CA 1
ATOM 6760 C C . VAL A 1 854 ? -17.173 17.220 21.730 1.00 97.38 854 VAL A C 1
ATOM 6762 O O . VAL A 1 854 ? -18.360 17.551 21.765 1.00 97.38 854 VAL A O 1
ATOM 6765 N N . GLY A 1 855 ? -16.692 16.152 22.364 1.00 97.00 855 GLY A N 1
ATOM 6766 C CA . GLY A 1 855 ? -17.481 15.276 23.225 1.00 97.00 855 GLY A CA 1
ATOM 6767 C C . GLY A 1 855 ? -17.341 15.677 24.689 1.00 97.00 855 GLY A C 1
ATOM 6768 O O . GLY A 1 855 ? -16.223 15.877 25.177 1.00 97.00 855 GLY A O 1
ATOM 6769 N N . THR A 1 856 ? -18.471 15.808 25.388 1.00 96.62 856 THR A N 1
ATOM 6770 C CA . THR A 1 856 ? -18.496 16.267 26.782 1.00 96.62 856 THR A CA 1
ATOM 6771 C C . THR A 1 856 ? -18.806 15.154 27.782 1.00 96.62 856 THR A C 1
ATOM 6773 O O . THR A 1 856 ? -19.417 14.129 27.460 1.00 96.62 856 THR A O 1
ATOM 6776 N N . ALA A 1 857 ? -18.431 15.386 29.042 1.00 95.75 857 ALA A N 1
ATOM 6777 C CA . ALA A 1 857 ? -18.892 14.602 30.186 1.00 95.75 857 ALA A CA 1
ATOM 6778 C C . ALA A 1 857 ? -20.423 14.692 30.374 1.00 95.75 857 ALA A C 1
ATOM 6780 O O . ALA A 1 857 ? -21.058 13.739 30.818 1.00 95.75 857 ALA A O 1
ATOM 6781 N N . GLU A 1 858 ? -21.036 15.798 29.940 1.00 94.25 858 GLU A N 1
ATOM 6782 C CA . GLU A 1 858 ? -22.484 16.062 29.966 1.00 94.25 858 GLU A CA 1
ATOM 6783 C C . GLU A 1 858 ? -23.280 15.295 28.878 1.00 94.25 858 GLU A C 1
ATOM 6785 O O . GLU A 1 858 ? -24.423 15.635 28.579 1.00 94.25 858 GLU A O 1
ATOM 6790 N N . SER A 1 859 ? -22.702 14.237 28.293 1.00 95.56 859 SER A N 1
ATOM 6791 C CA . SER A 1 859 ? -23.357 13.297 27.359 1.00 95.56 859 SER A CA 1
ATOM 6792 C C . SER A 1 859 ? -23.865 13.897 26.035 1.00 95.56 859 SER A C 1
ATOM 6794 O O . SER A 1 859 ? -24.694 13.292 25.349 1.00 95.56 859 SER A O 1
ATOM 6796 N N . TYR A 1 860 ? -23.352 15.063 25.629 1.00 95.81 860 TYR A N 1
ATOM 6797 C CA . TYR A 1 860 ? -23.602 15.641 24.306 1.00 95.81 860 TYR A CA 1
ATOM 6798 C C . TYR A 1 860 ? -22.313 15.841 23.513 1.00 95.81 860 TYR A C 1
ATOM 6800 O O . TYR A 1 860 ? -21.200 15.790 24.034 1.00 95.81 860 TYR A O 1
ATOM 6808 N N . ILE A 1 861 ? -22.490 16.103 22.221 1.00 97.69 861 ILE A N 1
ATOM 6809 C CA . ILE A 1 861 ? -21.418 16.518 21.321 1.00 97.69 861 ILE A CA 1
ATOM 6810 C C . ILE A 1 861 ? -21.749 17.928 20.852 1.00 97.69 861 ILE A C 1
ATOM 6812 O O . ILE A 1 861 ? -22.912 18.227 20.564 1.00 97.69 861 ILE A O 1
ATOM 6816 N N . ARG A 1 862 ? -20.757 18.812 20.767 1.00 96.00 862 ARG A N 1
ATOM 6817 C CA . ARG A 1 862 ? -20.919 20.127 20.142 1.00 96.00 862 ARG A CA 1
ATOM 6818 C C . ARG A 1 862 ? -20.070 20.205 18.883 1.00 96.00 862 ARG A C 1
ATOM 6820 O O . ARG A 1 862 ? -18.879 19.916 18.930 1.00 96.00 862 ARG A O 1
ATOM 6827 N N . VAL A 1 863 ? -20.705 20.568 17.773 1.00 95.94 863 VAL A N 1
ATOM 6828 C CA . VAL A 1 863 ? -20.070 20.775 16.468 1.00 95.94 863 VAL A CA 1
ATOM 6829 C C . VAL A 1 863 ? -20.027 22.274 16.192 1.00 95.94 863 VAL A C 1
ATOM 6831 O O . VAL A 1 863 ? -21.031 22.959 16.399 1.00 95.94 863 VAL A O 1
ATOM 6834 N N . TRP A 1 864 ? -18.887 22.778 15.731 1.00 95.00 864 TRP A N 1
ATOM 6835 C CA . TRP A 1 864 ? -18.674 24.167 15.319 1.00 95.00 864 TRP A CA 1
ATOM 6836 C C . TRP A 1 864 ? -18.192 24.240 13.870 1.00 95.00 864 TRP A C 1
ATOM 6838 O O . TRP A 1 864 ? -17.388 23.407 13.452 1.00 95.00 864 TRP A O 1
ATOM 6848 N N . SER A 1 865 ? -18.619 25.276 13.143 1.00 94.00 865 SER A N 1
ATOM 6849 C CA . SER A 1 865 ? -17.937 25.739 11.931 1.00 94.00 865 SER A CA 1
ATOM 6850 C C . SER A 1 865 ? -16.772 26.652 12.312 1.00 94.00 865 SER A C 1
ATOM 6852 O O . SER A 1 865 ? -16.973 27.663 12.988 1.00 94.00 865 SER A O 1
ATOM 6854 N N . LEU A 1 866 ? -15.566 26.311 11.862 1.00 90.50 866 LEU A N 1
ATOM 6855 C CA . LEU A 1 866 ? -14.351 27.100 12.087 1.00 90.50 866 LEU A CA 1
ATOM 6856 C C . LEU A 1 866 ? -14.298 28.336 11.173 1.00 90.50 866 LEU A C 1
ATOM 6858 O O . LEU A 1 866 ? -13.857 29.395 11.609 1.00 90.50 866 LEU A O 1
ATOM 6862 N N . ASP A 1 867 ? -14.900 28.250 9.981 1.00 88.50 867 ASP A N 1
ATOM 6863 C CA . ASP A 1 867 ? -15.212 29.387 9.096 1.00 88.50 867 ASP A CA 1
ATOM 6864 C C . ASP A 1 867 ? -16.241 30.372 9.705 1.00 88.50 867 ASP A C 1
ATOM 6866 O O . ASP A 1 867 ? -16.589 31.372 9.076 1.00 88.50 867 ASP A O 1
ATOM 6870 N N . ASN A 1 868 ? -16.809 30.062 10.880 1.00 87.00 868 ASN A N 1
ATOM 6871 C CA . ASN A 1 868 ? -17.961 30.738 11.488 1.00 87.00 868 ASN A CA 1
ATOM 6872 C C . ASN A 1 868 ? -19.207 30.806 10.570 1.00 87.00 868 ASN A C 1
ATOM 6874 O O . ASN A 1 868 ? -20.084 31.654 10.748 1.00 87.00 868 ASN A O 1
ATOM 6878 N N . LYS A 1 869 ? -19.316 29.894 9.595 1.00 88.75 869 LYS A N 1
ATOM 6879 C CA . LYS A 1 869 ? -20.497 29.766 8.730 1.00 88.75 869 LYS A CA 1
ATOM 6880 C C . LYS A 1 869 ? -21.659 29.144 9.513 1.00 88.75 869 LYS A C 1
ATOM 6882 O O . LYS A 1 869 ? -21.426 28.322 10.403 1.00 88.75 869 LYS A O 1
ATOM 6887 N N . PRO A 1 870 ? -22.916 29.512 9.215 1.00 88.75 870 PRO A N 1
ATOM 6888 C CA . PRO A 1 870 ? -24.067 28.902 9.864 1.00 88.75 870 PRO A CA 1
ATOM 6889 C C . PRO A 1 870 ? -24.176 27.419 9.497 1.00 88.75 870 PRO A C 1
ATOM 6891 O O . PRO A 1 870 ? -24.134 27.054 8.326 1.00 88.75 870 PRO A O 1
ATOM 6894 N N . LEU A 1 871 ? -24.367 26.571 10.504 1.00 89.88 871 LEU A N 1
ATOM 6895 C CA . LEU A 1 871 ? -24.741 25.175 10.319 1.00 89.88 871 LEU A CA 1
ATOM 6896 C C . LEU A 1 871 ? -26.267 25.133 10.181 1.00 89.88 871 LEU A C 1
ATOM 6898 O O . LEU A 1 871 ? -26.973 25.425 11.149 1.00 89.88 871 LEU A O 1
ATOM 6902 N N . ILE A 1 872 ? -26.777 24.809 8.995 1.00 86.19 872 ILE A N 1
ATOM 6903 C CA . ILE A 1 872 ? -28.213 24.781 8.657 1.00 86.19 872 ILE A CA 1
ATOM 6904 C C . ILE A 1 872 ? -28.648 23.318 8.489 1.00 86.19 872 ILE A C 1
ATOM 6906 O O . ILE A 1 872 ? -27.850 22.500 8.045 1.00 86.19 872 ILE A O 1
ATOM 6910 N N . SER A 1 873 ? -29.885 22.986 8.863 1.00 85.88 873 SER A N 1
ATOM 6911 C CA . SER A 1 873 ? -30.491 21.665 8.657 1.00 85.88 873 SER A CA 1
ATOM 6912 C C . SER A 1 873 ? -31.814 21.801 7.894 1.00 85.88 873 SER A C 1
ATOM 6914 O O . SER A 1 873 ? -32.610 22.675 8.243 1.00 85.88 873 SER A O 1
ATOM 6916 N N . PRO A 1 874 ? -32.139 20.904 6.942 1.00 85.50 874 PRO A N 1
ATOM 6917 C CA . PRO A 1 874 ? -33.476 20.826 6.339 1.00 85.50 874 PRO A CA 1
ATOM 6918 C C . PRO A 1 874 ? -34.612 20.560 7.345 1.00 85.50 874 PRO A C 1
ATOM 6920 O O . PRO A 1 874 ? -35.783 20.653 6.988 1.00 85.50 874 PRO A O 1
ATOM 6923 N N . LEU A 1 875 ? -34.276 20.203 8.592 1.00 85.12 875 LEU A N 1
ATOM 6924 C CA . LEU A 1 875 ? -35.212 19.954 9.692 1.00 85.12 875 LEU A CA 1
ATOM 6925 C C . LEU A 1 875 ? -35.357 21.150 10.656 1.00 85.12 875 LEU A C 1
ATOM 6927 O O . LEU A 1 875 ? -36.007 21.015 11.693 1.00 85.12 875 LEU A O 1
ATOM 6931 N N . ASP A 1 876 ? -34.735 22.298 10.366 1.00 85.44 876 ASP A N 1
ATOM 6932 C CA . ASP A 1 876 ? -34.829 23.482 11.226 1.00 85.44 876 ASP A CA 1
ATOM 6933 C C . ASP A 1 876 ? -36.253 24.078 11.236 1.00 85.44 876 ASP A C 1
ATOM 6935 O O . ASP A 1 876 ? -36.843 24.291 10.172 1.00 85.44 876 ASP A O 1
ATOM 6939 N N . PRO A 1 877 ? -36.813 24.422 12.413 1.00 85.81 877 PRO A N 1
ATOM 6940 C CA . PRO A 1 877 ? -38.079 25.141 12.501 1.00 85.81 877 PRO A CA 1
ATOM 6941 C C . PRO A 1 877 ? -38.040 26.485 11.748 1.00 85.81 877 PRO A C 1
ATOM 6943 O O . PRO A 1 877 ? -37.072 27.243 11.896 1.00 85.81 877 PRO A O 1
ATOM 6946 N N . PRO A 1 878 ? -39.096 26.842 10.991 1.00 81.88 878 PRO A N 1
ATOM 6947 C CA . PRO A 1 878 ? -39.136 28.096 10.247 1.00 81.88 878 PRO A CA 1
ATOM 6948 C C . PRO A 1 878 ? -39.025 29.295 11.199 1.00 81.88 878 PRO A C 1
ATOM 6950 O O . PRO A 1 878 ? -39.834 29.461 12.111 1.00 81.88 878 PRO A O 1
ATOM 6953 N N . GLY A 1 879 ? -38.010 30.133 10.976 1.00 79.19 879 GLY A N 1
ATOM 6954 C CA . GLY A 1 879 ? -37.702 31.294 11.817 1.00 79.19 879 GLY A CA 1
ATOM 6955 C C . GLY A 1 879 ? -36.659 31.056 12.918 1.00 79.19 879 GLY A C 1
ATOM 6956 O O . GLY A 1 879 ? -36.334 32.003 13.633 1.00 79.19 879 GLY A O 1
ATOM 6957 N N . GLN A 1 880 ? -36.091 29.851 13.060 1.00 83.81 880 GLN A N 1
ATOM 6958 C CA . GLN A 1 880 ? -34.937 29.646 13.943 1.00 83.81 880 GLN A CA 1
ATOM 6959 C C . GLN A 1 880 ? -33.726 30.459 13.449 1.00 83.81 880 GLN A C 1
ATOM 6961 O O . GLN A 1 880 ? -33.361 30.400 12.275 1.00 83.81 880 GLN A O 1
ATOM 6966 N N . GLN A 1 881 ? -33.065 31.194 14.351 1.00 82.38 881 GLN A N 1
ATOM 6967 C CA . GLN A 1 881 ? -31.844 31.925 14.005 1.00 82.38 881 GLN A CA 1
ATOM 6968 C C . GLN A 1 881 ? -30.706 30.933 13.678 1.00 82.38 881 GLN A C 1
ATOM 6970 O O . GLN A 1 88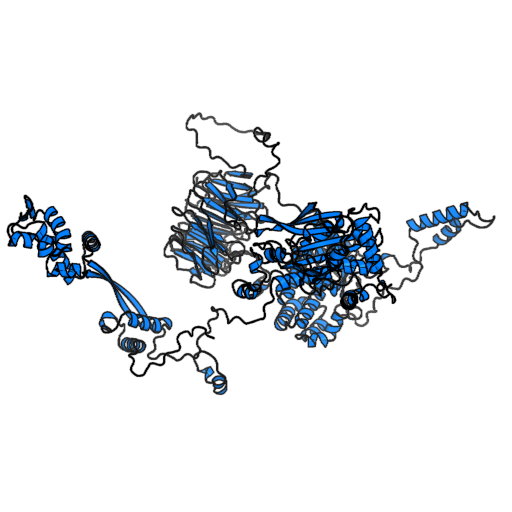1 ? -30.390 30.080 14.515 1.00 82.38 881 GLN A O 1
ATOM 6975 N N . PRO A 1 882 ? -30.060 31.035 12.502 1.00 81.31 882 PRO A N 1
ATOM 6976 C CA . PRO A 1 882 ? -28.971 30.140 12.133 1.00 81.31 882 PRO A CA 1
ATOM 6977 C C . PRO A 1 882 ? -27.733 30.388 13.009 1.00 81.31 882 PRO A C 1
ATOM 6979 O O . PRO A 1 882 ? -27.386 31.531 13.310 1.00 81.31 882 PRO A O 1
ATOM 6982 N N . SER A 1 883 ? -27.051 29.313 13.414 1.00 88.50 883 SER A N 1
ATOM 6983 C CA . SER A 1 883 ? -25.893 29.362 14.318 1.00 88.50 883 SER A CA 1
ATOM 6984 C C . SER A 1 883 ? -24.702 28.606 13.739 1.00 88.50 883 SER A C 1
ATOM 6986 O O . SER A 1 883 ? -24.865 27.538 13.155 1.00 88.50 883 SER A O 1
ATOM 6988 N N . SER A 1 884 ? -23.489 29.116 13.955 1.00 91.06 884 SER A N 1
ATOM 6989 C CA . SER A 1 884 ? -22.232 28.441 13.607 1.00 91.06 884 SER A CA 1
ATOM 6990 C C . SER A 1 884 ? -21.845 27.306 14.569 1.00 91.06 884 SER A C 1
ATOM 6992 O O . SER A 1 884 ? -20.770 26.723 14.438 1.00 91.06 884 SER A O 1
ATOM 6994 N N . SER A 1 885 ? -22.716 26.946 15.523 1.00 92.75 885 SER A N 1
ATOM 6995 C CA . SER A 1 885 ? -22.546 25.757 16.365 1.00 92.75 885 SER A CA 1
ATOM 6996 C C . SER A 1 885 ? -23.856 25.003 16.593 1.00 92.75 885 SER A C 1
ATOM 6998 O O . SER A 1 885 ? -24.895 25.627 16.802 1.00 92.75 885 SER A O 1
ATOM 7000 N N . ARG A 1 886 ? -23.798 23.668 16.643 1.00 92.50 886 ARG A N 1
ATOM 7001 C CA . ARG A 1 886 ? -24.930 22.788 16.980 1.00 92.50 886 ARG A CA 1
ATOM 7002 C C . ARG A 1 886 ? -24.571 21.809 18.090 1.00 92.50 886 ARG A C 1
ATOM 7004 O O . ARG A 1 886 ? -23.414 21.422 18.237 1.00 92.50 886 ARG A O 1
ATOM 7011 N N . ARG A 1 887 ? -25.574 21.402 18.872 1.00 94.31 887 ARG A N 1
ATOM 7012 C CA . ARG A 1 887 ? -25.457 20.361 19.901 1.00 94.31 887 ARG A CA 1
ATOM 7013 C C . ARG A 1 887 ? -26.181 19.102 19.424 1.00 94.31 887 ARG A C 1
ATOM 7015 O O . ARG A 1 887 ? -27.373 19.155 19.149 1.00 94.31 887 ARG A O 1
ATOM 7022 N N . LEU A 1 888 ? -25.464 17.986 19.380 1.00 96.06 888 LEU A N 1
ATOM 7023 C CA . LEU A 1 888 ? -26.006 16.652 19.139 1.00 96.06 888 LEU A CA 1
ATOM 7024 C C . LEU A 1 888 ? -26.284 15.999 20.500 1.00 96.06 888 LEU A C 1
ATOM 7026 O O . LEU A 1 888 ? -25.397 15.953 21.355 1.00 96.06 888 LEU A O 1
ATOM 7030 N N . ILE A 1 889 ? -27.511 15.524 20.715 1.00 94.69 889 ILE A N 1
ATOM 7031 C CA . ILE A 1 889 ? -27.977 14.952 21.989 1.00 94.69 889 ILE A CA 1
ATOM 7032 C C . ILE A 1 889 ? -28.482 13.533 21.730 1.00 94.69 889 ILE A C 1
ATOM 7034 O O . ILE A 1 889 ? -29.201 13.302 20.760 1.00 94.69 889 ILE A O 1
ATOM 7038 N N . GLY A 1 890 ? -28.116 12.579 22.590 1.00 93.00 890 GLY A N 1
ATOM 7039 C CA . GLY A 1 890 ? -28.656 11.218 22.519 1.00 93.00 890 GLY A CA 1
ATOM 7040 C C . GLY A 1 890 ? -27.886 10.171 23.320 1.00 93.00 890 GLY A C 1
ATOM 7041 O O . GLY A 1 890 ? -28.497 9.188 23.743 1.00 93.00 890 GLY A O 1
ATOM 7042 N N . HIS A 1 891 ? -26.579 10.363 23.540 1.00 96.69 891 HIS A N 1
ATOM 7043 C CA . HIS A 1 891 ? -25.810 9.549 24.487 1.00 96.69 891 HIS A CA 1
ATOM 7044 C C . HIS A 1 891 ? -26.341 9.718 25.916 1.00 96.69 891 HIS A C 1
ATOM 7046 O O . HIS A 1 891 ? -26.876 10.770 26.265 1.00 96.69 891 HIS A O 1
ATOM 7052 N N . SER A 1 892 ? -26.195 8.676 26.736 1.00 94.75 892 SER A N 1
ATOM 7053 C CA . SER A 1 892 ? -26.603 8.678 28.151 1.00 94.75 892 SER A CA 1
ATOM 7054 C C . SER A 1 892 ? -25.420 8.587 29.123 1.00 94.75 892 SER A C 1
ATOM 7056 O O . SER A 1 892 ? -25.600 8.234 30.286 1.00 94.75 892 SER A O 1
ATOM 7058 N N . GLY A 1 893 ? -24.211 8.877 28.645 1.00 95.56 893 GLY A N 1
ATOM 7059 C CA . GLY A 1 893 ? -23.001 8.993 29.452 1.00 95.56 893 GLY A CA 1
ATOM 7060 C C . GLY A 1 893 ? -21.913 9.802 28.730 1.00 95.56 893 GLY A C 1
ATOM 7061 O O . GLY A 1 893 ? -22.048 10.068 27.529 1.00 95.56 893 GLY A O 1
ATOM 7062 N N . PRO A 1 894 ? -20.825 10.170 29.434 1.00 97.50 894 PRO A N 1
ATOM 7063 C CA . PRO A 1 894 ? -19.669 10.873 28.876 1.00 97.50 894 PRO A CA 1
ATOM 7064 C C . PRO A 1 894 ? -19.230 10.356 27.501 1.00 97.50 894 PRO A C 1
ATOM 7066 O O . PRO A 1 894 ? -19.128 9.146 27.299 1.00 97.50 894 PRO A O 1
ATOM 7069 N N . VAL A 1 895 ? -18.966 11.261 26.557 1.00 97.88 895 VAL A N 1
ATOM 7070 C CA . VAL A 1 895 ? -18.422 10.921 25.229 1.00 97.88 895 VAL A CA 1
ATOM 7071 C C . VAL A 1 895 ? -16.895 10.912 25.314 1.00 97.88 895 VAL A C 1
ATOM 7073 O O . VAL A 1 895 ? -16.327 11.898 25.778 1.00 97.88 895 VAL A O 1
ATOM 7076 N N . TYR A 1 896 ? -16.233 9.834 24.889 1.00 96.12 896 TYR A N 1
ATOM 7077 C CA . TYR A 1 896 ? -14.771 9.672 25.005 1.00 96.12 896 TYR A CA 1
ATOM 7078 C C . TYR A 1 896 ? -14.032 9.705 23.666 1.00 96.12 896 TYR A C 1
ATOM 7080 O O . TYR A 1 896 ? -12.921 10.224 23.609 1.00 96.12 896 TYR A O 1
ATOM 7088 N N . GLY A 1 897 ? -14.659 9.227 22.590 1.00 95.69 897 GLY A N 1
ATOM 7089 C CA . GLY A 1 897 ? -14.067 9.204 21.255 1.00 95.69 897 GLY A CA 1
ATOM 7090 C C . GLY A 1 897 ? -14.981 9.822 20.203 1.00 95.69 897 GLY A C 1
ATOM 7091 O O . GLY A 1 897 ? -16.209 9.713 20.268 1.00 95.69 897 GLY A O 1
ATOM 7092 N N . LEU A 1 898 ? -14.356 10.458 19.212 1.00 97.56 898 LEU A N 1
ATOM 7093 C CA . LEU A 1 898 ? -14.990 11.055 18.038 1.00 97.56 898 LEU A CA 1
ATOM 7094 C C . LEU A 1 898 ? -14.181 10.729 16.776 1.00 97.56 898 LEU A C 1
ATOM 7096 O O . LEU A 1 898 ? -12.955 10.599 16.823 1.00 97.56 898 LEU A O 1
ATOM 7100 N N . SER A 1 899 ? -14.868 10.626 15.637 1.00 96.38 899 SER A N 1
ATOM 7101 C CA . SER A 1 899 ? -14.244 10.499 14.315 1.00 96.38 899 SER A CA 1
ATOM 7102 C C . SER A 1 899 ? -15.194 10.980 13.219 1.00 96.38 899 SER A C 1
ATOM 7104 O O . SER A 1 899 ? -16.284 10.434 13.056 1.00 96.38 899 SER A O 1
ATOM 7106 N N . PHE A 1 900 ? -14.797 12.005 12.465 1.00 94.81 900 PHE A N 1
ATOM 7107 C CA . PHE A 1 900 ? -15.504 12.414 11.247 1.00 94.81 900 PHE A CA 1
ATOM 7108 C C . PHE A 1 900 ? -15.329 11.369 10.140 1.00 94.81 900 PHE A C 1
ATOM 7110 O O . PHE A 1 900 ? -14.258 10.771 10.017 1.00 94.81 900 PHE A O 1
ATOM 7117 N N . SER A 1 901 ? -16.353 11.192 9.299 1.00 90.56 901 SER A N 1
ATOM 7118 C CA . SER A 1 901 ? -16.217 10.446 8.046 1.00 90.56 901 SER A CA 1
ATOM 7119 C C . SER A 1 901 ? -15.117 11.078 7.188 1.00 90.56 901 SER A C 1
ATOM 7121 O O . SER A 1 901 ? -15.102 12.310 7.090 1.00 90.56 901 SER A O 1
ATOM 7123 N N . PRO A 1 902 ? -14.241 10.293 6.537 1.00 82.50 902 PRO A N 1
ATOM 7124 C CA . PRO A 1 902 ? -13.199 10.831 5.674 1.00 82.50 902 PRO A CA 1
ATOM 7125 C C . PRO A 1 902 ? -13.754 11.782 4.608 1.00 82.50 902 PRO A C 1
ATOM 7127 O O . PRO A 1 902 ? -14.564 11.387 3.771 1.00 82.50 902 PRO A O 1
ATOM 7130 N N . SER A 1 903 ? -13.279 13.028 4.623 1.00 65.50 903 SER A N 1
ATOM 7131 C CA . SER A 1 903 ? -13.502 14.024 3.569 1.00 65.50 903 SER A CA 1
ATOM 7132 C C . SER A 1 903 ? -12.640 13.696 2.344 1.00 65.50 903 SER A C 1
ATOM 7134 O O . SER A 1 903 ? -11.733 14.445 1.987 1.00 65.50 903 SER A O 1
ATOM 7136 N N . ILE A 1 904 ? -12.848 12.522 1.745 1.00 50.03 904 ILE A N 1
ATOM 7137 C CA . ILE A 1 904 ? -12.116 12.115 0.543 1.00 50.03 904 ILE A CA 1
ATOM 7138 C C . ILE A 1 904 ? -12.628 12.950 -0.628 1.00 50.03 904 ILE A C 1
ATOM 7140 O O . ILE A 1 904 ? -13.824 12.944 -0.918 1.00 50.03 904 ILE A O 1
ATOM 7144 N N . ALA A 1 905 ? -11.710 13.588 -1.355 1.00 38.84 905 ALA A N 1
ATOM 7145 C CA . ALA A 1 905 ? -11.958 14.000 -2.729 1.00 38.84 905 ALA A CA 1
ATOM 7146 C C . ALA A 1 905 ? -12.102 12.733 -3.591 1.00 38.84 905 ALA A C 1
ATOM 7148 O O . ALA A 1 905 ? -11.130 12.232 -4.154 1.00 38.84 905 ALA A O 1
ATOM 7149 N N . LEU A 1 906 ? -13.306 12.156 -3.597 1.00 32.25 906 LEU A N 1
ATOM 7150 C CA . LEU A 1 906 ? -13.606 10.932 -4.333 1.00 32.25 906 LEU A CA 1
ATOM 7151 C C . LEU A 1 906 ? -13.358 11.149 -5.834 1.00 32.25 906 LEU A C 1
ATOM 7153 O O . LEU A 1 906 ? -13.692 12.218 -6.356 1.00 32.25 906 LEU A O 1
ATOM 7157 N N . PRO A 1 907 ? -12.888 10.122 -6.565 1.00 32.81 907 PRO A N 1
ATOM 7158 C CA . PRO A 1 907 ? -13.182 10.012 -7.985 1.00 32.81 907 PRO A CA 1
ATOM 7159 C C . PRO A 1 907 ? -14.695 10.202 -8.192 1.00 32.81 907 PRO A C 1
ATOM 7161 O O . PRO A 1 907 ? -15.514 9.545 -7.542 1.00 32.81 907 PRO A O 1
ATOM 7164 N N . ALA A 1 908 ? -15.059 11.161 -9.044 1.00 34.66 908 ALA A N 1
ATOM 7165 C CA . ALA A 1 908 ? -16.418 11.678 -9.207 1.00 34.66 908 ALA A CA 1
ATOM 7166 C C . ALA A 1 908 ? -17.460 10.595 -9.552 1.00 34.66 908 ALA A C 1
ATOM 7168 O O . ALA A 1 908 ? -18.619 10.722 -9.154 1.00 34.66 908 ALA A O 1
ATOM 7169 N N . THR A 1 909 ? -17.029 9.503 -10.191 1.00 31.08 909 THR A N 1
ATOM 7170 C CA . THR A 1 909 ? -17.775 8.252 -10.412 1.00 31.08 909 THR A CA 1
ATOM 7171 C C . THR A 1 909 ? -18.581 7.792 -9.191 1.00 31.08 909 THR A C 1
ATOM 7173 O O . THR A 1 909 ? -19.753 7.440 -9.320 1.00 31.08 909 THR A O 1
ATOM 7176 N N . ALA A 1 910 ? -18.013 7.842 -7.980 1.00 29.33 910 ALA A N 1
ATOM 7177 C CA . ALA A 1 910 ? -18.733 7.430 -6.771 1.00 29.33 910 ALA A CA 1
ATOM 7178 C C . ALA A 1 910 ? -19.847 8.419 -6.368 1.00 29.33 910 ALA A C 1
ATOM 7180 O O . ALA A 1 910 ? -20.909 8.003 -5.894 1.00 29.33 910 ALA A O 1
ATOM 7181 N N . ALA A 1 911 ? -19.624 9.722 -6.571 1.00 32.28 911 ALA A N 1
ATOM 7182 C CA . ALA A 1 911 ? -20.517 10.792 -6.125 1.00 32.28 911 ALA A CA 1
ATOM 7183 C C . ALA A 1 911 ? -21.835 10.849 -6.917 1.00 32.28 911 ALA A C 1
ATOM 7185 O O . ALA A 1 911 ? -22.872 11.173 -6.341 1.00 32.28 911 ALA A O 1
ATOM 7186 N N . GLN A 1 912 ? -21.820 10.470 -8.199 1.00 32.72 912 GLN A N 1
ATOM 7187 C CA . GLN A 1 912 ? -23.020 10.426 -9.047 1.00 32.72 912 GLN A CA 1
ATOM 7188 C C . GLN A 1 912 ? -23.988 9.279 -8.692 1.00 32.72 912 GLN A C 1
ATOM 7190 O O . GLN A 1 912 ? -25.129 9.273 -9.146 1.00 32.72 912 GLN A O 1
ATOM 7195 N N . SER A 1 913 ? -23.561 8.299 -7.886 1.00 31.12 913 SER A N 1
ATOM 7196 C CA . SER A 1 913 ? -24.353 7.086 -7.632 1.00 31.12 913 SER A CA 1
ATOM 7197 C C . SER A 1 913 ? -25.478 7.242 -6.597 1.00 31.12 913 SER A C 1
ATOM 7199 O O . SER A 1 913 ? -26.393 6.421 -6.593 1.00 31.12 913 SER A O 1
ATOM 7201 N N . ASN A 1 914 ? -25.410 8.235 -5.695 1.00 32.72 914 ASN A N 1
ATOM 7202 C CA . ASN A 1 914 ? -26.311 8.350 -4.535 1.00 32.72 914 ASN A CA 1
ATOM 7203 C C . ASN A 1 914 ? -26.508 9.802 -4.025 1.00 32.72 914 ASN A C 1
ATOM 7205 O O . ASN A 1 914 ? -26.032 10.148 -2.940 1.00 32.72 914 ASN A O 1
ATOM 7209 N N . ALA A 1 915 ? -27.229 10.639 -4.781 1.00 30.59 915 ALA A N 1
ATOM 7210 C CA . ALA A 1 915 ? -28.092 11.739 -4.297 1.00 30.59 915 ALA A CA 1
ATOM 7211 C C . ALA A 1 915 ? -28.751 12.472 -5.486 1.00 30.59 915 ALA A C 1
ATOM 7213 O O . ALA A 1 915 ? -28.253 12.402 -6.606 1.00 30.59 915 ALA A O 1
ATOM 7214 N N . ASN A 1 916 ? -29.858 13.181 -5.239 1.00 28.38 916 ASN A N 1
ATOM 7215 C CA . ASN A 1 916 ? -30.569 13.978 -6.251 1.00 28.38 916 ASN A CA 1
ATOM 7216 C C . ASN A 1 916 ? -29.669 15.087 -6.831 1.00 28.38 916 ASN A C 1
ATOM 7218 O O . ASN A 1 916 ? -28.962 15.756 -6.080 1.00 28.38 916 ASN A O 1
ATOM 7222 N N . ALA A 1 917 ? -29.736 15.316 -8.144 1.00 26.80 917 ALA A N 1
ATOM 7223 C CA . ALA A 1 917 ? -28.802 16.175 -8.883 1.00 26.80 917 ALA A CA 1
ATOM 7224 C C . ALA A 1 917 ? -29.169 17.681 -8.920 1.00 26.80 917 ALA A C 1
ATOM 7226 O O . ALA A 1 917 ? -28.587 18.427 -9.701 1.00 26.80 917 ALA A O 1
ATOM 7227 N N . ASP A 1 918 ? -30.119 18.128 -8.091 1.00 29.55 918 ASP A N 1
ATOM 7228 C CA . ASP A 1 918 ? -30.782 19.440 -8.220 1.00 29.55 918 ASP A CA 1
ATOM 7229 C C . ASP A 1 918 ? -30.318 20.524 -7.213 1.00 29.55 918 ASP A C 1
ATOM 7231 O O . ASP A 1 918 ? -30.931 21.590 -7.149 1.00 29.55 918 ASP A O 1
ATOM 7235 N N . ASP A 1 919 ? -29.260 20.296 -6.419 1.00 32.06 919 ASP A N 1
ATOM 7236 C CA . ASP A 1 919 ? -28.718 21.297 -5.472 1.00 32.06 919 ASP A CA 1
ATOM 7237 C C . ASP A 1 919 ? -27.325 21.826 -5.894 1.00 32.06 919 ASP A C 1
ATOM 7239 O O . ASP A 1 919 ? -26.321 21.120 -5.745 1.00 32.06 919 ASP A O 1
ATOM 7243 N N . PRO A 1 920 ? -27.215 23.092 -6.351 1.00 30.38 920 PRO A N 1
ATOM 7244 C CA . PRO A 1 920 ? -25.940 23.720 -6.706 1.00 30.38 920 PRO A CA 1
ATOM 7245 C C . PRO A 1 920 ? -24.924 23.892 -5.560 1.00 30.38 920 PRO A C 1
ATOM 7247 O O . PRO A 1 920 ? -23.806 24.338 -5.822 1.00 30.38 920 PRO A O 1
ATOM 7250 N N . GLN A 1 921 ? -25.273 23.611 -4.298 1.00 34.09 921 GLN A N 1
ATOM 7251 C CA . GLN A 1 921 ? -24.386 23.826 -3.144 1.00 34.09 921 GLN A CA 1
ATOM 7252 C C . GLN A 1 921 ? -23.655 22.559 -2.658 1.00 34.09 921 GLN A C 1
ATOM 7254 O O . GLN A 1 921 ? -22.663 22.672 -1.926 1.00 34.09 921 GLN A O 1
ATOM 7259 N N . SER A 1 922 ? -24.057 21.352 -3.079 1.00 30.48 922 SER A N 1
ATOM 7260 C CA . SER A 1 922 ? -23.498 20.093 -2.558 1.00 30.48 922 SER A CA 1
ATOM 7261 C C . SER A 1 922 ? -22.156 19.687 -3.201 1.00 30.48 922 SER A C 1
ATOM 7263 O O . SER A 1 922 ? -22.057 18.694 -3.922 1.00 30.48 922 SER A O 1
ATOM 7265 N N . SER A 1 923 ? -21.085 20.432 -2.913 1.00 37.25 923 SER A N 1
ATOM 7266 C CA . SER A 1 923 ? -19.722 20.094 -3.367 1.00 37.25 923 SER A CA 1
ATOM 7267 C C . SER A 1 923 ? -19.161 18.823 -2.679 1.00 37.25 923 SER A C 1
ATOM 7269 O O . SER A 1 923 ? -19.297 18.679 -1.459 1.00 37.25 923 SER A O 1
ATOM 7271 N N . PRO A 1 924 ? -18.504 17.890 -3.403 1.00 46.38 924 PRO A N 1
ATOM 7272 C CA . PRO A 1 924 ? -18.245 16.514 -2.941 1.00 46.38 924 PRO A CA 1
ATOM 7273 C C . PRO A 1 924 ? -17.015 16.355 -2.016 1.00 46.38 924 PRO A C 1
ATOM 7275 O O . PRO A 1 924 ? -16.263 15.395 -2.143 1.00 46.38 924 PRO A O 1
ATOM 7278 N N . SER A 1 925 ? -16.778 17.307 -1.105 1.00 54.62 925 SER A N 1
ATOM 7279 C CA . SER A 1 925 ? -15.549 17.389 -0.285 1.00 54.62 925 SER A CA 1
ATOM 7280 C C . SER A 1 925 ? -15.795 17.625 1.222 1.00 54.62 925 SER A C 1
ATOM 7282 O O . SER A 1 925 ? -14.858 17.710 2.011 1.00 54.62 925 SER A O 1
ATOM 7284 N N . HIS A 1 926 ? -17.052 17.720 1.666 1.00 71.06 926 HIS A N 1
ATOM 7285 C CA . HIS A 1 926 ? -17.400 17.899 3.084 1.00 71.06 926 HIS A CA 1
ATOM 7286 C C . HIS A 1 926 ? -17.676 16.547 3.779 1.00 71.06 926 HIS A C 1
ATOM 7288 O O . HIS A 1 926 ? -18.145 15.608 3.130 1.00 71.06 926 HIS A O 1
ATOM 7294 N N . PRO A 1 927 ? -17.428 16.413 5.097 1.00 83.88 927 PRO A N 1
ATOM 7295 C CA . PRO A 1 927 ? -17.798 15.210 5.838 1.00 83.88 927 PRO A CA 1
ATOM 7296 C C . PRO A 1 927 ? -19.323 15.151 6.017 1.00 83.88 927 PRO A C 1
ATOM 7298 O O . PRO A 1 927 ? -19.915 16.077 6.566 1.00 83.88 927 PRO A O 1
ATOM 7301 N N . ARG A 1 928 ? -19.968 14.050 5.611 1.00 86.94 928 ARG A N 1
ATOM 7302 C CA . ARG A 1 928 ? -21.421 13.861 5.814 1.00 86.94 928 ARG A CA 1
ATOM 7303 C C . ARG A 1 928 ? -21.782 13.180 7.132 1.00 86.94 928 ARG A C 1
ATOM 7305 O O . ARG A 1 928 ? -22.918 13.298 7.588 1.00 86.94 928 ARG A O 1
ATOM 7312 N N . TYR A 1 929 ? -20.835 12.483 7.769 1.00 92.50 929 TYR A N 1
ATOM 7313 C CA . TYR A 1 929 ? -21.101 11.760 9.014 1.00 92.50 929 TYR A CA 1
ATOM 7314 C C . TYR A 1 929 ? -20.078 12.025 10.119 1.00 92.50 929 TYR A C 1
ATOM 7316 O O . TYR A 1 929 ? -18.905 12.311 9.879 1.00 92.50 929 TYR A O 1
ATOM 7324 N N . LEU A 1 930 ? -20.531 11.846 11.356 1.00 96.38 930 LEU A N 1
ATOM 7325 C CA . LEU A 1 930 ? -19.705 11.812 12.559 1.00 96.38 930 LEU A CA 1
ATOM 7326 C C . LEU A 1 930 ? -19.991 10.513 13.321 1.00 96.38 930 LEU A C 1
ATOM 7328 O O . LEU A 1 930 ? -21.152 10.147 13.505 1.00 96.38 930 LEU A O 1
ATOM 7332 N N . LEU A 1 931 ? -18.942 9.830 13.774 1.00 97.50 931 LEU A N 1
ATOM 7333 C CA . LEU A 1 931 ? -19.019 8.767 14.775 1.00 97.50 931 LEU A CA 1
ATOM 7334 C C . LEU A 1 931 ? -18.665 9.318 16.156 1.00 97.50 931 LEU A C 1
ATOM 7336 O O . LEU A 1 931 ? -17.753 10.136 16.292 1.00 97.50 931 LEU A O 1
ATOM 7340 N N . SER A 1 932 ? -19.352 8.813 17.177 1.00 97.88 932 SER A N 1
ATOM 7341 C CA . SER A 1 932 ? -19.051 9.063 18.588 1.00 97.88 932 SER A CA 1
ATOM 7342 C C . SER A 1 932 ? -19.152 7.795 19.423 1.00 97.88 932 SER A C 1
ATOM 7344 O O . SER A 1 932 ? -19.988 6.937 19.137 1.00 97.88 932 SER A O 1
ATOM 7346 N N . CYS A 1 933 ? -18.344 7.685 20.474 1.00 97.31 933 CYS A N 1
ATOM 7347 C CA . CYS A 1 933 ? -18.406 6.585 21.434 1.00 97.31 933 CYS A CA 1
ATOM 7348 C C . CYS A 1 933 ? -18.371 7.086 22.886 1.00 97.31 933 CYS A C 1
ATOM 7350 O O . CYS A 1 933 ? -17.890 8.187 23.167 1.00 97.31 933 CYS A O 1
ATOM 7352 N N . SER A 1 934 ? -18.949 6.309 23.804 1.00 97.81 934 SER A N 1
ATOM 7353 C CA . SER A 1 934 ? -19.333 6.796 25.133 1.00 97.81 934 SER A CA 1
ATOM 7354 C C . SER A 1 934 ? -19.165 5.752 26.241 1.00 97.81 934 SER A C 1
ATOM 7356 O O . SER A 1 934 ? -19.129 4.539 26.009 1.00 97.81 934 SER A O 1
ATOM 7358 N N . ALA A 1 935 ? -19.146 6.250 27.479 1.00 96.81 935 ALA A N 1
ATOM 7359 C CA . ALA A 1 935 ? -19.379 5.483 28.697 1.00 96.81 935 ALA A CA 1
ATOM 7360 C C . ALA A 1 935 ? -20.679 4.653 28.664 1.00 96.81 935 ALA A C 1
ATOM 7362 O O . ALA A 1 935 ? -20.748 3.629 29.337 1.00 96.81 935 ALA A O 1
ATOM 7363 N N . ASP A 1 936 ? -21.688 5.045 27.869 1.00 96.12 936 ASP A N 1
ATOM 7364 C CA . ASP A 1 936 ? -22.964 4.322 27.732 1.00 96.12 936 ASP A CA 1
ATOM 7365 C C . ASP A 1 936 ? -22.867 2.980 26.970 1.00 96.12 936 ASP A C 1
ATOM 7367 O O . ASP A 1 936 ? -23.889 2.353 26.688 1.00 96.12 936 ASP A O 1
ATOM 7371 N N . SER A 1 937 ? -21.649 2.518 26.654 1.00 95.75 937 SER A N 1
ATOM 7372 C CA . SER A 1 937 ? -21.312 1.322 25.857 1.00 95.75 937 SER A CA 1
ATOM 7373 C C . SER A 1 937 ? -21.805 1.340 24.399 1.00 95.75 937 SER A C 1
ATOM 7375 O O . SER A 1 937 ? -21.637 0.357 23.670 1.00 95.75 937 SER A O 1
ATOM 7377 N N . THR A 1 938 ? -22.382 2.457 23.939 1.00 96.44 938 THR A N 1
ATOM 7378 C CA . THR A 1 938 ? -22.852 2.621 22.559 1.00 96.44 938 THR A CA 1
ATOM 7379 C C . THR A 1 938 ? -21.870 3.415 21.704 1.00 96.44 938 THR A C 1
ATOM 7381 O O . THR A 1 938 ? -21.142 4.294 22.175 1.00 96.44 938 THR A O 1
ATOM 7384 N N . ILE A 1 939 ? -21.894 3.126 20.405 1.00 97.75 939 ILE A N 1
ATOM 7385 C CA . ILE A 1 939 ? -21.285 3.957 19.362 1.00 97.75 939 ILE A CA 1
ATOM 7386 C C . ILE A 1 939 ? -22.424 4.495 18.501 1.00 97.75 939 ILE A C 1
ATOM 7388 O O . ILE A 1 939 ? -23.407 3.787 18.263 1.00 97.75 939 ILE A O 1
ATOM 7392 N N . ARG A 1 940 ? -22.338 5.744 18.042 1.00 97.38 940 ARG A N 1
ATOM 7393 C CA . ARG A 1 940 ? -23.430 6.413 17.322 1.00 97.38 940 ARG A CA 1
ATOM 7394 C C . ARG A 1 94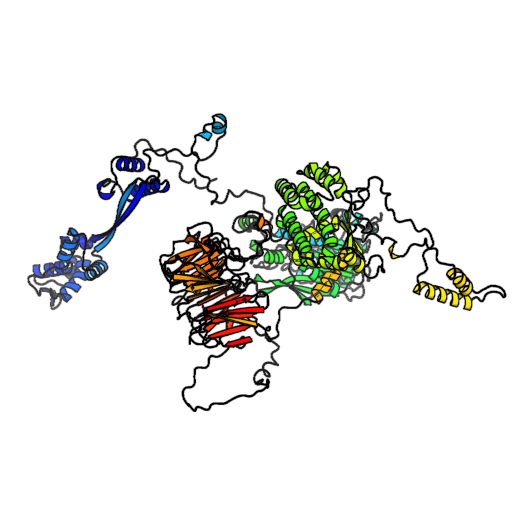0 ? -22.954 7.079 16.050 1.00 97.38 940 ARG A C 1
ATOM 7396 O O . ARG A 1 940 ? -21.920 7.737 16.050 1.00 97.38 940 ARG A O 1
ATOM 7403 N N . LEU A 1 941 ? -23.741 6.911 14.988 1.00 96.75 941 LEU A N 1
ATOM 7404 C CA . LEU A 1 941 ? -23.573 7.610 13.718 1.00 96.75 941 LEU A CA 1
ATOM 7405 C C . LEU A 1 941 ? -24.529 8.804 13.668 1.00 96.75 941 LEU A C 1
ATOM 7407 O O . LEU A 1 941 ? -25.728 8.651 13.920 1.00 96.75 941 LEU A O 1
ATOM 7411 N N . TRP A 1 942 ? -24.011 9.969 13.311 1.00 96.31 942 TRP A N 1
ATOM 7412 C CA . TRP A 1 942 ? -24.770 11.206 13.136 1.00 96.31 942 TRP A CA 1
ATOM 7413 C C . TRP A 1 942 ? -24.642 11.673 11.687 1.00 96.31 942 TRP A C 1
ATOM 7415 O O . TRP A 1 942 ? -23.539 11.620 11.143 1.00 96.31 942 TRP A O 1
ATOM 7425 N N . SER A 1 943 ? -25.733 12.139 11.072 1.00 93.50 943 SER A N 1
ATOM 7426 C CA . SER A 1 943 ? -25.640 12.948 9.847 1.00 93.50 943 SER A CA 1
ATOM 7427 C C . SER A 1 943 ? -25.224 14.366 10.223 1.00 93.50 943 SER A C 1
ATOM 7429 O O . SER A 1 943 ? -25.705 14.916 11.216 1.00 93.50 943 SER A O 1
ATOM 7431 N N . LEU A 1 944 ? -24.342 14.952 9.421 1.00 91.06 944 LEU A N 1
ATOM 7432 C CA . LEU A 1 944 ? -23.936 16.353 9.506 1.00 91.06 944 LEU A CA 1
ATOM 7433 C C . LEU A 1 944 ? -24.753 17.255 8.568 1.00 91.06 944 LEU A C 1
ATOM 7435 O O . LEU A 1 944 ? -24.651 18.470 8.671 1.00 91.06 944 LEU A O 1
ATOM 7439 N N . ASP A 1 945 ? -25.607 16.671 7.725 1.00 89.00 945 ASP A N 1
ATOM 7440 C CA . ASP A 1 945 ? -26.542 17.389 6.853 1.00 89.00 945 ASP A CA 1
ATOM 7441 C C . ASP A 1 945 ? -27.833 17.728 7.624 1.00 89.00 945 ASP A C 1
ATOM 7443 O O . ASP A 1 945 ? -28.355 18.839 7.554 1.00 89.00 945 ASP A O 1
ATOM 7447 N N . THR A 1 946 ? -28.342 16.777 8.421 1.00 89.50 946 THR A N 1
ATOM 7448 C CA . THR A 1 946 ? -29.542 16.966 9.257 1.00 89.50 946 THR A CA 1
ATOM 7449 C C . THR A 1 946 ? -29.235 17.274 10.723 1.00 89.50 946 THR A C 1
ATOM 7451 O O . THR A 1 946 ? -30.115 17.769 11.432 1.00 89.50 946 THR A O 1
ATOM 7454 N N . PHE A 1 947 ? -28.012 16.991 11.191 1.00 92.19 947 PHE A N 1
ATOM 7455 C CA . PHE A 1 947 ? -27.593 17.035 12.603 1.00 92.19 947 PHE A CA 1
ATOM 7456 C C . PHE A 1 947 ? -28.387 16.090 13.529 1.00 92.19 947 PHE A C 1
ATOM 7458 O O . PHE A 1 947 ? -28.605 16.385 14.705 1.00 92.19 947 PHE A O 1
ATOM 7465 N N . THR A 1 948 ? -28.802 14.925 13.015 1.00 93.75 948 THR A N 1
ATOM 7466 C CA . THR A 1 948 ? -29.549 13.894 13.762 1.00 93.75 948 THR A CA 1
ATOM 7467 C C . THR A 1 948 ? -28.777 12.576 13.897 1.00 93.75 948 THR A C 1
ATOM 7469 O O . THR A 1 948 ? -27.893 12.262 13.097 1.00 93.75 948 THR A O 1
ATOM 7472 N N . ASN A 1 949 ? -29.102 11.780 14.924 1.00 95.69 949 ASN A N 1
ATOM 7473 C CA . ASN A 1 949 ? -28.588 10.414 15.071 1.00 95.69 949 ASN A CA 1
ATOM 7474 C C . ASN A 1 949 ? -29.291 9.484 14.069 1.00 95.69 949 ASN A C 1
ATOM 7476 O O . ASN A 1 949 ? -30.518 9.468 14.009 1.00 95.69 949 ASN A O 1
ATOM 7480 N N . LEU A 1 950 ? -28.512 8.705 13.315 1.00 93.38 950 LEU A N 1
ATOM 7481 C CA . LEU A 1 950 ? -29.008 7.725 12.345 1.00 93.38 950 LEU A CA 1
ATOM 7482 C C . LEU A 1 950 ? -29.005 6.298 12.909 1.00 93.38 950 LEU A C 1
ATOM 7484 O O . LEU A 1 950 ? -29.969 5.557 12.747 1.00 93.38 950 LEU A O 1
ATOM 7488 N N . VAL A 1 951 ? -27.902 5.901 13.556 1.00 95.44 951 VAL A N 1
ATOM 7489 C CA . VAL A 1 951 ? -27.647 4.515 13.989 1.00 95.44 951 VAL A CA 1
ATOM 7490 C C . VAL A 1 951 ? -27.031 4.503 15.387 1.00 95.44 951 VAL A C 1
ATOM 7492 O O . VAL A 1 951 ? -26.240 5.386 15.732 1.00 95.44 951 VAL A O 1
ATOM 7495 N N . VAL A 1 952 ? -27.371 3.485 16.184 1.00 96.12 952 VAL A N 1
ATOM 7496 C CA . VAL A 1 952 ? -26.749 3.195 17.485 1.00 96.12 952 VAL A CA 1
ATOM 7497 C C . VAL A 1 952 ? -26.257 1.748 17.496 1.00 96.12 952 VAL A C 1
ATOM 7499 O O . VAL A 1 952 ? -27.056 0.815 17.576 1.00 96.12 952 VAL A O 1
ATOM 7502 N N . TYR A 1 953 ? -24.941 1.568 17.438 1.00 96.88 953 TYR A N 1
ATOM 7503 C CA . TYR A 1 953 ? -24.274 0.270 17.493 1.00 96.88 953 TYR A CA 1
ATOM 7504 C C . TYR A 1 953 ? -24.104 -0.165 18.953 1.00 96.88 953 TYR A C 1
ATOM 7506 O O . TYR A 1 953 ? -23.734 0.641 19.813 1.00 96.88 953 TYR A O 1
ATOM 7514 N N . ARG A 1 954 ? -24.378 -1.443 19.239 1.00 93.25 954 ARG A N 1
ATOM 7515 C CA . ARG A 1 954 ? -24.316 -2.033 20.587 1.00 93.25 954 ARG A CA 1
ATOM 7516 C C . ARG A 1 954 ? -23.665 -3.413 20.521 1.00 93.25 954 ARG A C 1
ATOM 7518 O O . ARG A 1 954 ? -24.176 -4.299 19.846 1.00 93.25 954 ARG A O 1
ATOM 7525 N N . SER A 1 955 ? -22.531 -3.582 21.203 1.00 91.69 955 SER A N 1
ATOM 7526 C CA . SER A 1 955 ? -21.845 -4.881 21.366 1.00 91.69 955 SER A CA 1
ATOM 7527 C C . SER A 1 955 ? -20.756 -4.853 22.447 1.00 91.69 955 SER A C 1
ATOM 7529 O O . SER A 1 955 ? -20.440 -5.904 23.004 1.00 91.69 955 SER A O 1
ATOM 7531 N N . HIS A 1 956 ? -20.182 -3.682 22.758 1.00 93.75 956 HIS A N 1
ATOM 7532 C CA . HIS A 1 956 ? -19.319 -3.527 23.932 1.00 93.75 956 HIS A CA 1
ATOM 7533 C C . HIS A 1 956 ? -20.120 -3.771 25.217 1.00 93.75 956 HIS A C 1
ATOM 7535 O O . HIS A 1 956 ? -21.269 -3.348 25.323 1.00 93.75 956 HIS A O 1
ATOM 7541 N N . THR A 1 957 ? -19.509 -4.439 26.194 1.00 93.12 957 THR A N 1
ATOM 7542 C CA . THR A 1 957 ? -20.115 -4.709 27.516 1.00 93.12 957 THR A CA 1
ATOM 7543 C C . THR A 1 957 ? -19.698 -3.685 28.576 1.00 93.12 957 THR A C 1
ATOM 7545 O O . THR A 1 957 ? -19.909 -3.883 29.771 1.00 93.12 957 THR A O 1
ATOM 7548 N N . SER A 1 958 ? -18.991 -2.634 28.166 1.00 95.06 958 SER A N 1
ATOM 7549 C CA . SER A 1 958 ? -18.261 -1.690 29.021 1.00 95.06 958 SER A CA 1
ATOM 7550 C C . SER A 1 958 ? -18.022 -0.380 28.241 1.00 95.06 958 SER A C 1
ATOM 7552 O O . SER A 1 958 ? -18.324 -0.350 27.043 1.00 95.06 958 SER A O 1
ATOM 7554 N N . PRO A 1 959 ? -17.503 0.698 28.865 1.00 96.25 959 PRO A N 1
ATOM 7555 C CA . PRO A 1 959 ? -17.173 1.943 28.170 1.00 96.25 959 PRO A CA 1
ATOM 7556 C C . PRO A 1 959 ? -16.340 1.745 26.899 1.00 96.25 959 PRO A C 1
ATOM 7558 O O . PRO A 1 959 ? -15.451 0.889 26.848 1.00 96.25 959 PRO A O 1
ATOM 7561 N N . VAL A 1 960 ? -16.640 2.560 25.886 1.00 97.44 960 VAL A N 1
ATOM 7562 C CA . VAL A 1 960 ? -15.922 2.590 24.607 1.00 97.44 960 VAL A CA 1
ATOM 7563 C C . VAL A 1 960 ? -15.011 3.815 24.598 1.00 97.44 960 VAL A C 1
ATOM 7565 O O . VAL A 1 960 ? -15.507 4.942 24.678 1.00 97.44 960 VAL A O 1
ATOM 7568 N N . TRP A 1 961 ? -13.698 3.591 24.543 1.00 95.19 961 TRP A N 1
ATOM 7569 C CA . TRP A 1 961 ? -12.684 4.625 24.762 1.00 95.19 961 TRP A CA 1
ATOM 7570 C C . TRP A 1 961 ? -12.427 5.463 23.507 1.00 95.19 961 TRP A C 1
ATOM 7572 O O . TRP A 1 961 ? -12.580 6.681 23.553 1.00 95.19 961 TRP A O 1
ATOM 7582 N N . ASP A 1 962 ? -12.119 4.820 22.379 1.00 96.06 962 ASP A N 1
ATOM 7583 C CA . ASP A 1 962 ? -11.908 5.478 21.089 1.00 96.06 962 ASP A CA 1
ATOM 7584 C C . ASP A 1 962 ? -12.745 4.830 19.972 1.00 96.06 962 ASP A C 1
ATOM 7586 O O . ASP A 1 962 ? -13.143 3.661 20.033 1.00 96.06 962 ASP A O 1
ATOM 7590 N N . VAL A 1 963 ? -13.006 5.608 18.923 1.00 97.25 963 VAL A N 1
ATOM 7591 C CA . VAL A 1 963 ? -13.623 5.172 17.670 1.00 97.25 963 VAL A CA 1
ATOM 7592 C C . VAL A 1 963 ? -12.967 5.903 16.503 1.00 97.25 963 VAL A C 1
ATOM 7594 O O . VAL A 1 963 ? -12.795 7.122 16.546 1.00 97.25 963 VAL A O 1
ATOM 7597 N N . LYS A 1 964 ? -12.602 5.168 15.445 1.00 96.19 964 LYS A N 1
ATOM 7598 C CA . LYS A 1 964 ? -11.957 5.718 14.243 1.00 96.19 964 LYS A CA 1
ATOM 7599 C C . LYS A 1 964 ? -12.509 5.090 12.965 1.00 96.19 964 LYS A C 1
ATOM 7601 O O . LYS A 1 964 ? -12.485 3.865 12.802 1.00 96.19 964 LYS A O 1
ATOM 7606 N N . PHE A 1 965 ? -12.966 5.933 12.040 1.00 95.00 965 PHE A N 1
ATOM 7607 C CA . PHE A 1 965 ? -13.234 5.539 10.657 1.00 95.00 965 PHE A CA 1
ATOM 7608 C C . PHE A 1 965 ? -11.970 4.992 9.980 1.00 95.00 965 PHE A C 1
ATOM 7610 O O . PHE A 1 965 ? -10.864 5.477 10.216 1.00 95.00 965 PHE A O 1
ATOM 7617 N N . SER A 1 966 ? -12.157 4.004 9.107 1.00 91.50 966 SER A N 1
ATOM 7618 C CA . SER A 1 966 ? -11.150 3.591 8.123 1.00 91.50 966 SER A CA 1
ATOM 7619 C C . SER A 1 966 ? -10.853 4.730 7.138 1.00 91.50 966 SER A C 1
ATOM 7621 O O . SER A 1 966 ? -11.743 5.550 6.900 1.00 91.50 966 SER A O 1
ATOM 7623 N N . PRO A 1 967 ? -9.667 4.763 6.497 1.00 85.50 967 PRO A N 1
ATOM 7624 C CA . PRO A 1 967 ? -9.320 5.782 5.500 1.00 85.50 967 PRO A CA 1
ATOM 7625 C C . PRO A 1 967 ? -10.352 5.952 4.372 1.00 85.50 967 PRO A C 1
ATOM 7627 O O . PRO A 1 967 ? -10.544 7.064 3.897 1.00 85.50 967 PRO A O 1
ATOM 7630 N N . PHE A 1 968 ? -11.061 4.877 4.000 1.00 82.50 968 PHE A N 1
ATOM 7631 C CA . PHE A 1 968 ? -12.099 4.865 2.957 1.00 82.50 968 PHE A CA 1
ATOM 7632 C C . PHE A 1 968 ? -13.543 5.009 3.483 1.00 82.50 968 PHE A C 1
ATOM 7634 O O . PHE A 1 968 ? -14.494 4.942 2.712 1.00 82.50 968 PHE A O 1
ATOM 7641 N N . GLY A 1 969 ? -13.751 5.172 4.793 1.00 83.44 969 GLY A N 1
ATOM 7642 C CA . GLY A 1 969 ? -15.058 5.473 5.398 1.00 83.44 969 GLY A CA 1
ATOM 7643 C C . GLY A 1 969 ? -16.086 4.329 5.466 1.00 83.44 969 GLY A C 1
ATOM 7644 O O . GLY A 1 969 ? -17.000 4.401 6.285 1.00 83.44 969 GLY A O 1
ATOM 7645 N N . HIS A 1 970 ? -15.947 3.256 4.678 1.00 85.44 970 HIS A N 1
ATOM 7646 C CA . HIS A 1 970 ? -16.885 2.115 4.664 1.00 85.44 970 HIS A CA 1
ATOM 7647 C C . HIS A 1 970 ? -16.944 1.333 5.991 1.00 85.44 970 HIS A C 1
ATOM 7649 O O . HIS A 1 970 ? -17.983 0.779 6.365 1.00 85.44 970 HIS A O 1
ATOM 7655 N N . TYR A 1 971 ? -15.814 1.288 6.699 1.00 92.75 971 TYR A N 1
ATOM 7656 C CA . TYR A 1 971 ? -15.647 0.588 7.971 1.00 92.75 971 TYR A CA 1
ATOM 7657 C C . TYR A 1 971 ? -15.163 1.536 9.067 1.00 92.75 971 TYR A C 1
ATOM 7659 O O . TYR A 1 971 ? -14.568 2.579 8.785 1.00 92.75 971 TYR A O 1
ATOM 7667 N N . PHE A 1 972 ? -15.355 1.144 10.322 1.00 96.19 972 PHE A N 1
ATOM 7668 C CA . PHE A 1 972 ? -14.759 1.801 11.485 1.00 96.19 972 PHE A CA 1
ATOM 7669 C C . PHE A 1 972 ? -14.370 0.771 12.550 1.00 96.19 972 PHE A C 1
ATOM 7671 O O . PHE A 1 972 ? -14.843 -0.366 12.531 1.00 96.19 972 PHE A O 1
ATOM 7678 N N . VAL A 1 973 ? -13.486 1.160 13.468 1.00 97.31 973 VAL A N 1
ATOM 7679 C CA . VAL A 1 973 ? -13.081 0.345 14.623 1.00 97.31 973 VAL A CA 1
ATOM 7680 C C . VAL A 1 973 ? -13.304 1.131 15.909 1.00 97.31 973 VAL A C 1
ATOM 7682 O O . VAL A 1 973 ? -13.157 2.353 15.916 1.00 97.31 973 VAL A O 1
ATOM 7685 N N . SER A 1 974 ? -13.660 0.428 16.982 1.00 96.81 974 SER A N 1
ATOM 7686 C CA . SER A 1 974 ? -13.823 0.968 18.335 1.00 96.81 974 SER A CA 1
ATOM 7687 C C . SER A 1 974 ? -13.061 0.151 19.377 1.00 96.81 974 SER A C 1
ATOM 7689 O O . SER A 1 974 ? -12.925 -1.064 19.219 1.00 96.81 974 SER A O 1
ATOM 7691 N N . SER A 1 975 ? -12.583 0.798 20.441 1.00 95.31 975 SER A N 1
ATOM 7692 C CA . SER A 1 975 ? -11.839 0.177 21.546 1.00 95.31 975 SER A CA 1
ATOM 7693 C C . SER A 1 975 ? -12.656 0.184 22.833 1.00 95.31 975 SER A C 1
ATOM 7695 O O . SER A 1 975 ? -13.419 1.114 23.084 1.00 95.31 975 SER A O 1
ATOM 7697 N N . GLY A 1 976 ? -12.535 -0.864 23.649 1.00 93.44 976 GLY A N 1
ATOM 7698 C CA . GLY A 1 976 ? -13.330 -1.014 24.865 1.00 93.44 976 GLY A CA 1
ATOM 7699 C C . GLY A 1 976 ? -12.525 -1.313 26.121 1.00 93.44 976 GLY A C 1
ATOM 7700 O O . GLY A 1 976 ? -11.506 -2.009 26.089 1.00 93.44 976 GLY A O 1
ATOM 7701 N N . ALA A 1 977 ? -13.097 -0.900 27.252 1.00 94.69 977 ALA A N 1
ATOM 7702 C CA . ALA A 1 977 ? -12.733 -1.397 28.579 1.00 94.69 977 ALA A CA 1
ATOM 7703 C C . ALA A 1 977 ? -12.984 -2.913 28.744 1.00 94.69 977 ALA A C 1
ATOM 7705 O O . ALA A 1 977 ? -12.451 -3.555 29.643 1.00 94.69 977 ALA A O 1
ATOM 7706 N N . ASP A 1 978 ? -13.739 -3.533 27.829 1.00 93.12 978 ASP A N 1
ATOM 7707 C CA . ASP A 1 978 ? -13.899 -4.990 27.757 1.00 93.12 978 ASP A CA 1
ATOM 7708 C C . ASP A 1 978 ? -12.668 -5.729 27.184 1.00 93.12 978 ASP A C 1
ATOM 7710 O O . ASP A 1 978 ? -12.720 -6.943 26.976 1.00 93.12 978 ASP A O 1
ATOM 7714 N N . ARG A 1 979 ? -11.538 -5.020 27.004 1.00 93.69 979 ARG A N 1
ATOM 7715 C CA . ARG A 1 979 ? -10.229 -5.527 26.531 1.00 93.69 979 ARG A CA 1
ATOM 7716 C C . ARG A 1 979 ? -10.243 -6.026 25.085 1.00 93.69 979 ARG A C 1
ATOM 7718 O O . ARG A 1 979 ? -9.395 -6.814 24.665 1.00 93.69 979 ARG A O 1
ATOM 7725 N N . THR A 1 980 ? -11.214 -5.554 24.309 1.00 93.56 980 THR A N 1
ATOM 7726 C CA . THR A 1 980 ? -11.358 -5.883 22.892 1.00 93.56 980 THR A CA 1
ATOM 7727 C C . THR A 1 980 ? -11.464 -4.619 22.051 1.00 93.56 980 THR A C 1
ATOM 7729 O O . THR A 1 980 ? -11.986 -3.593 22.496 1.00 93.56 980 THR A O 1
ATOM 7732 N N . ALA A 1 981 ? -11.003 -4.708 20.806 1.00 96.12 981 ALA A N 1
ATOM 7733 C CA . ALA A 1 981 ? -11.430 -3.785 19.764 1.00 96.12 981 ALA A CA 1
ATOM 7734 C C . ALA A 1 981 ? -12.411 -4.494 18.822 1.00 96.12 981 ALA A C 1
ATOM 7736 O O . ALA A 1 981 ? -12.312 -5.701 18.596 1.00 96.12 981 ALA A O 1
ATOM 7737 N N . ARG A 1 982 ? -13.375 -3.755 18.271 1.00 96.25 982 ARG A N 1
ATOM 7738 C CA . ARG A 1 982 ? -14.392 -4.282 17.349 1.00 96.25 982 ARG A CA 1
ATOM 7739 C C . ARG A 1 982 ? -14.330 -3.545 16.022 1.00 96.25 982 ARG A C 1
ATOM 7741 O O . ARG A 1 982 ? -14.233 -2.322 16.013 1.00 96.25 982 ARG A O 1
ATOM 7748 N N . MET A 1 983 ? -14.408 -4.283 14.919 1.00 95.62 983 MET A N 1
ATOM 7749 C CA . MET A 1 983 ? -14.567 -3.737 13.568 1.00 95.62 983 MET A CA 1
ATOM 7750 C C . MET A 1 983 ? -16.043 -3.752 13.175 1.00 95.62 983 MET A C 1
ATOM 7752 O O . MET A 1 983 ? -16.738 -4.735 13.427 1.00 95.62 983 MET A O 1
ATOM 7756 N N . TRP A 1 984 ? -16.499 -2.706 12.497 1.00 95.69 984 TRP A N 1
ATOM 7757 C CA . TRP A 1 984 ? -17.888 -2.500 12.096 1.00 95.69 984 TRP A CA 1
ATOM 7758 C C . TRP A 1 984 ? -17.966 -2.000 10.650 1.00 95.69 984 TRP A C 1
ATOM 7760 O O . TRP A 1 984 ? -17.020 -1.391 10.148 1.00 95.69 984 TRP A O 1
ATOM 7770 N N . SER A 1 985 ? -19.117 -2.195 10.004 1.00 92.81 985 SER A N 1
ATOM 7771 C CA . SER A 1 985 ? -19.495 -1.465 8.787 1.00 92.81 985 SER A CA 1
ATOM 7772 C C . SER A 1 985 ? -20.508 -0.382 9.135 1.00 92.81 985 SER A C 1
ATOM 7774 O O . SER A 1 985 ? -21.363 -0.588 9.993 1.00 92.81 985 SER A O 1
ATOM 7776 N N . THR A 1 986 ? -20.477 0.740 8.418 1.00 86.31 986 THR A N 1
ATOM 7777 C CA . THR A 1 986 ? -21.523 1.774 8.505 1.00 86.31 986 THR A CA 1
ATOM 7778 C C . THR A 1 986 ? -22.918 1.280 8.098 1.00 86.31 986 THR A C 1
ATOM 7780 O O . THR A 1 986 ? -23.911 1.906 8.459 1.00 86.31 986 THR A O 1
ATOM 7783 N N . ALA A 1 987 ? -23.006 0.155 7.378 1.00 85.25 987 ALA A N 1
ATOM 7784 C CA . ALA A 1 987 ? -24.257 -0.450 6.924 1.00 85.25 987 ALA A CA 1
ATOM 7785 C C . ALA A 1 987 ? -24.772 -1.596 7.822 1.00 85.25 987 ALA A C 1
ATOM 7787 O O . ALA A 1 987 ? -25.873 -2.093 7.590 1.00 85.25 987 ALA A O 1
ATOM 7788 N N . GLN A 1 988 ? -24.003 -2.055 8.822 1.00 87.31 988 GLN A N 1
ATOM 7789 C CA . GLN A 1 988 ? -24.366 -3.213 9.652 1.00 87.31 988 GLN A CA 1
ATOM 7790 C C . GLN A 1 988 ? -24.234 -2.905 11.146 1.00 87.31 988 GLN A C 1
ATOM 7792 O O . GLN A 1 988 ? -23.166 -2.547 11.630 1.00 87.31 988 GLN A O 1
ATOM 7797 N N . ILE A 1 989 ? -25.327 -3.090 11.894 1.00 90.62 989 ILE A N 1
ATOM 7798 C CA . ILE A 1 989 ? -25.410 -2.748 13.327 1.00 90.62 989 ILE A CA 1
ATOM 7799 C C . ILE A 1 989 ? -24.565 -3.700 14.203 1.00 90.62 989 ILE A C 1
ATOM 7801 O O . ILE A 1 989 ? -24.184 -3.337 15.315 1.00 90.62 989 ILE A O 1
ATOM 7805 N N . ALA A 1 990 ? -24.253 -4.902 13.709 1.00 90.88 990 ALA A N 1
ATOM 7806 C CA . ALA A 1 990 ? -23.396 -5.883 14.374 1.00 90.88 990 ALA A CA 1
ATOM 7807 C C . ALA A 1 990 ? -21.910 -5.713 13.981 1.00 90.88 990 ALA A C 1
ATOM 7809 O O . ALA A 1 990 ? -21.621 -5.319 12.848 1.00 90.88 990 ALA A O 1
ATOM 7810 N N . PRO A 1 991 ? -20.952 -6.038 14.871 1.00 93.50 991 PRO A N 1
ATOM 7811 C CA . PRO A 1 991 ? -19.532 -6.008 14.533 1.00 93.50 991 PRO A CA 1
ATOM 7812 C C . PRO A 1 991 ? -19.162 -7.157 13.580 1.00 93.50 991 PRO A C 1
ATOM 7814 O O . PRO A 1 991 ? -19.602 -8.293 13.747 1.00 93.50 991 PRO A O 1
ATOM 7817 N N . LEU A 1 992 ? -18.298 -6.868 12.605 1.00 92.69 992 LEU A N 1
ATOM 7818 C CA . LEU A 1 992 ? -17.792 -7.822 11.610 1.00 92.69 992 LEU A CA 1
ATOM 7819 C C . LEU A 1 992 ? -16.649 -8.696 12.146 1.00 92.69 992 LEU A C 1
ATOM 7821 O O . LEU A 1 992 ? -16.487 -9.848 11.730 1.00 92.69 992 LEU A O 1
ATOM 7825 N N . ARG A 1 993 ? -15.817 -8.129 13.028 1.00 92.56 993 ARG A N 1
ATOM 7826 C CA . ARG A 1 993 ? -14.652 -8.781 13.645 1.00 92.56 993 ARG A CA 1
ATOM 7827 C C . ARG A 1 993 ? -14.466 -8.311 15.082 1.00 92.56 993 ARG A C 1
ATOM 7829 O O . ARG A 1 993 ? -14.751 -7.160 15.412 1.00 92.56 993 ARG A O 1
ATOM 7836 N N . LEU A 1 994 ? -13.936 -9.212 15.904 1.00 93.12 994 LEU A N 1
ATOM 7837 C CA . LEU A 1 994 ? -13.500 -8.957 17.273 1.00 93.12 994 LEU A CA 1
ATOM 7838 C C . LEU A 1 994 ? -11.981 -9.160 17.321 1.00 93.12 994 LEU A C 1
ATOM 7840 O O . LEU A 1 994 ? -11.501 -10.259 17.048 1.00 93.12 994 LEU A O 1
ATOM 7844 N N . PHE A 1 995 ? -11.233 -8.118 17.666 1.00 95.56 995 PHE A N 1
ATOM 7845 C CA . PHE A 1 995 ? -9.798 -8.191 17.921 1.00 95.56 995 PHE A CA 1
ATOM 7846 C C . PHE A 1 995 ? -9.604 -8.477 19.413 1.00 95.56 995 PHE A C 1
ATOM 7848 O O . PHE A 1 995 ? -9.750 -7.591 20.260 1.00 95.56 995 PHE A O 1
ATOM 7855 N N . VAL A 1 996 ? -9.354 -9.749 19.732 1.00 92.19 996 VAL A N 1
ATOM 7856 C CA . VAL A 1 996 ? -9.279 -10.273 21.103 1.00 92.19 996 VAL A CA 1
ATOM 7857 C C . VAL A 1 996 ? -7.868 -10.776 21.379 1.00 92.19 996 VAL A C 1
ATOM 7859 O O . VAL A 1 996 ? -7.324 -11.560 20.603 1.00 92.19 996 VAL A O 1
ATOM 7862 N N . GLY A 1 997 ? -7.283 -10.355 22.501 1.00 88.75 997 GLY A N 1
ATOM 7863 C CA . GLY A 1 997 ? -6.011 -10.906 22.976 1.00 88.75 997 GLY A CA 1
ATOM 7864 C C . GLY A 1 997 ? -5.167 -9.974 23.841 1.00 88.75 997 GLY A C 1
ATOM 7865 O O . GLY A 1 997 ? -4.181 -10.447 24.399 1.00 88.75 997 GLY A O 1
ATOM 7866 N N . HIS A 1 998 ? -5.510 -8.686 23.941 1.00 93.31 998 HIS A N 1
ATOM 7867 C CA . HIS A 1 998 ? -4.915 -7.794 24.939 1.00 93.31 998 HIS A CA 1
ATOM 7868 C C . HIS A 1 998 ? -5.306 -8.226 26.357 1.00 93.31 998 HIS A C 1
ATOM 7870 O O . HIS A 1 998 ? -6.435 -8.658 26.596 1.00 93.31 998 HIS A O 1
ATOM 7876 N N . ASP A 1 999 ? -4.364 -8.117 27.293 1.00 90.50 999 ASP A N 1
ATOM 7877 C CA . ASP A 1 999 ? -4.573 -8.573 28.674 1.00 90.50 999 ASP A CA 1
ATOM 7878 C C . ASP A 1 999 ? -5.330 -7.533 29.524 1.00 90.50 999 ASP A C 1
ATOM 7880 O O . ASP A 1 999 ? -5.966 -7.880 30.527 1.00 90.50 999 ASP A O 1
ATOM 7884 N N . SER A 1 1000 ? -5.322 -6.272 29.079 1.00 93.00 1000 SER A N 1
ATOM 7885 C CA . SER A 1 1000 ? -5.998 -5.115 29.676 1.00 93.00 1000 SER A CA 1
ATOM 7886 C C . SER A 1 1000 ? -6.750 -4.280 28.633 1.00 93.00 1000 SER A C 1
ATOM 7888 O O . SER A 1 1000 ? -6.747 -4.596 27.444 1.00 93.00 1000 SER A O 1
ATOM 7890 N N . ASP A 1 1001 ? -7.422 -3.228 29.099 1.00 93.38 1001 ASP A N 1
ATOM 7891 C CA . ASP A 1 1001 ? -8.194 -2.271 28.308 1.00 93.38 1001 ASP A CA 1
ATOM 7892 C C . ASP A 1 1001 ? -7.419 -1.771 27.081 1.00 93.38 1001 ASP A C 1
ATOM 7894 O O . ASP A 1 1001 ? -6.221 -1.478 27.161 1.00 93.38 1001 ASP A O 1
ATOM 7898 N N . VAL A 1 1002 ? -8.122 -1.643 25.953 1.00 95.62 1002 VAL A N 1
ATOM 7899 C CA . VAL A 1 1002 ? -7.578 -1.036 24.734 1.00 95.62 1002 VAL A CA 1
ATOM 7900 C C . VAL A 1 1002 ? -7.890 0.456 24.783 1.00 95.62 1002 VAL A C 1
ATOM 7902 O O . VAL A 1 1002 ? -9.053 0.831 24.692 1.00 95.62 1002 VAL A O 1
ATOM 7905 N N . GLU A 1 1003 ? -6.877 1.305 24.937 1.00 92.88 1003 GLU A N 1
ATOM 7906 C CA . GLU A 1 1003 ? -7.064 2.757 25.050 1.00 92.88 1003 GLU A CA 1
ATOM 7907 C C . GLU A 1 1003 ? -7.178 3.391 23.652 1.00 92.88 1003 GLU A C 1
ATOM 7909 O O . GLU A 1 1003 ? -8.249 3.874 23.284 1.00 92.88 1003 GLU A O 1
ATOM 7914 N N . ALA A 1 1004 ? -6.121 3.311 22.834 1.00 93.19 1004 ALA A N 1
ATOM 7915 C CA . ALA A 1 1004 ? -6.035 3.997 21.538 1.00 93.19 1004 ALA A CA 1
ATOM 7916 C C . ALA A 1 1004 ? -6.062 3.056 20.315 1.00 93.19 1004 ALA A C 1
ATOM 7918 O O . ALA A 1 1004 ? -5.611 1.905 20.370 1.00 93.19 1004 ALA A O 1
ATOM 7919 N N . ILE A 1 1005 ? -6.551 3.574 19.180 1.00 96.38 1005 ILE A N 1
ATOM 7920 C CA . ILE A 1 1005 ? -6.595 2.893 17.875 1.00 96.38 1005 ILE A CA 1
ATOM 7921 C C . ILE A 1 1005 ? -5.908 3.744 16.805 1.00 96.38 1005 ILE A C 1
ATOM 7923 O O . ILE A 1 1005 ? -6.000 4.968 16.805 1.00 96.38 1005 ILE A O 1
ATOM 7927 N N . SER A 1 1006 ? -5.289 3.088 15.823 1.00 95.88 1006 SER A N 1
ATOM 7928 C CA . SER A 1 1006 ? -4.942 3.721 14.549 1.00 95.88 1006 SER A CA 1
ATOM 7929 C C . SER A 1 1006 ? -5.217 2.775 13.381 1.00 95.88 1006 SER A C 1
ATOM 7931 O O . SER A 1 1006 ? -5.054 1.562 13.509 1.00 95.88 1006 SER A O 1
ATOM 7933 N N . TRP A 1 1007 ? -5.617 3.307 12.229 1.00 95.44 1007 TRP A N 1
ATOM 7934 C CA . TRP A 1 1007 ? -5.702 2.530 10.989 1.00 95.44 1007 TRP A CA 1
ATOM 7935 C C . TRP A 1 1007 ? -4.386 2.614 10.221 1.00 95.44 1007 TRP A C 1
ATOM 7937 O O . TRP A 1 1007 ? -3.733 3.656 10.200 1.00 95.44 1007 TRP A O 1
ATOM 7947 N N . HIS A 1 1008 ? -4.023 1.540 9.526 1.00 95.75 1008 HIS A N 1
ATOM 7948 C CA . HIS A 1 1008 ? -3.021 1.625 8.471 1.00 95.75 1008 HIS A CA 1
ATOM 7949 C C . HIS A 1 1008 ? -3.633 2.300 7.220 1.00 95.75 1008 HIS A C 1
ATOM 7951 O O . HIS A 1 1008 ? -4.786 1.993 6.896 1.00 95.75 1008 HIS A O 1
ATOM 7957 N N . PRO A 1 1009 ? -2.908 3.165 6.476 1.00 90.25 1009 PRO A N 1
ATOM 7958 C CA . PRO A 1 1009 ? -3.462 3.923 5.344 1.00 90.25 1009 PRO A CA 1
ATOM 7959 C C . PRO A 1 1009 ? -4.161 3.093 4.256 1.00 90.25 1009 PRO A C 1
ATOM 7961 O O . PRO A 1 1009 ? -5.112 3.568 3.647 1.00 90.25 1009 PRO A O 1
ATOM 7964 N N . ASN A 1 1010 ? -3.754 1.836 4.039 1.00 88.06 1010 ASN A N 1
ATOM 7965 C CA . ASN A 1 1010 ? -4.404 0.945 3.064 1.00 88.06 1010 ASN A CA 1
ATOM 7966 C C . ASN A 1 1010 ? -5.694 0.260 3.571 1.00 88.06 1010 ASN A C 1
ATOM 7968 O O . ASN A 1 1010 ? -6.262 -0.559 2.854 1.00 88.06 1010 ASN A O 1
ATOM 7972 N N . SER A 1 1011 ? -6.136 0.526 4.805 1.00 89.75 1011 SER A N 1
ATOM 7973 C CA . SER A 1 1011 ? -7.278 -0.108 5.495 1.00 89.75 1011 SER A CA 1
ATOM 7974 C C . SER A 1 1011 ? -7.225 -1.633 5.717 1.00 89.75 1011 SER A C 1
ATOM 7976 O O . SER A 1 1011 ? -8.124 -2.176 6.351 1.00 89.75 1011 SER A O 1
ATOM 7978 N N . ALA A 1 1012 ? -6.177 -2.339 5.281 1.00 91.50 1012 ALA A N 1
ATOM 7979 C CA . ALA A 1 1012 ? -6.043 -3.791 5.472 1.00 91.50 1012 ALA A CA 1
ATOM 7980 C C . ALA A 1 1012 ? -5.552 -4.184 6.880 1.00 91.50 1012 ALA A C 1
ATOM 7982 O O . ALA A 1 1012 ? -5.674 -5.344 7.280 1.00 91.50 1012 ALA A O 1
ATOM 7983 N N . TYR A 1 1013 ? -5.009 -3.222 7.635 1.00 95.19 1013 TYR A N 1
ATOM 7984 C CA . TYR A 1 1013 ? -4.507 -3.429 8.992 1.00 95.19 1013 TYR A CA 1
ATOM 7985 C C . TYR A 1 1013 ? -5.027 -2.379 9.974 1.00 95.19 1013 TYR A C 1
ATOM 7987 O O . TYR A 1 1013 ? -5.166 -1.196 9.649 1.00 95.19 1013 TYR A O 1
ATOM 7995 N N . VAL A 1 1014 ? -5.254 -2.832 11.204 1.00 96.81 1014 VAL A N 1
ATOM 7996 C CA . VAL A 1 1014 ? -5.669 -2.025 12.357 1.00 96.81 1014 VAL A CA 1
ATOM 7997 C C . VAL A 1 1014 ? -4.614 -2.159 13.444 1.00 96.81 1014 VAL A C 1
ATOM 7999 O O . VAL A 1 1014 ? -4.121 -3.256 13.700 1.00 96.81 1014 VAL A O 1
ATOM 8002 N N . PHE A 1 1015 ? -4.288 -1.060 14.112 1.00 97.19 1015 PHE A N 1
ATOM 8003 C CA . PHE A 1 1015 ? -3.426 -1.052 15.283 1.00 97.19 1015 PHE A CA 1
ATOM 8004 C C . PHE A 1 1015 ? -4.236 -0.735 16.539 1.00 97.19 1015 PHE A C 1
ATOM 8006 O O . PHE A 1 1015 ? -5.035 0.203 16.544 1.00 97.19 1015 PHE A O 1
ATOM 8013 N N . THR A 1 1016 ? -4.002 -1.490 17.608 1.00 96.88 1016 THR A N 1
ATOM 8014 C CA . THR A 1 1016 ? -4.595 -1.268 18.933 1.00 96.88 1016 THR A CA 1
ATOM 8015 C C . THR A 1 1016 ? -3.499 -1.109 19.972 1.00 96.88 1016 THR A C 1
ATOM 8017 O O . THR A 1 1016 ? -2.505 -1.835 19.936 1.00 96.88 1016 THR A O 1
ATOM 8020 N N . ALA A 1 1017 ? -3.683 -0.189 20.910 1.00 94.94 1017 ALA A N 1
ATOM 8021 C CA . ALA A 1 1017 ? -2.767 0.062 22.012 1.00 94.94 1017 ALA A CA 1
ATOM 8022 C C . ALA A 1 1017 ? -3.461 -0.220 23.350 1.00 94.94 1017 ALA A C 1
ATOM 8024 O O . ALA A 1 1017 ? -4.585 0.237 23.565 1.00 94.94 1017 ALA A O 1
ATOM 8025 N N . ALA A 1 1018 ? -2.811 -0.970 24.241 1.00 91.69 1018 ALA A N 1
ATOM 8026 C CA . ALA A 1 1018 ? -3.368 -1.300 25.550 1.00 91.69 1018 ALA A CA 1
ATOM 8027 C C . ALA A 1 1018 ? -2.780 -0.460 26.690 1.00 91.69 1018 ALA A C 1
ATOM 8029 O O . ALA A 1 1018 ? -1.610 -0.064 26.674 1.00 91.69 1018 ALA A O 1
ATOM 8030 N N . GLY A 1 1019 ? -3.610 -0.241 27.708 1.00 87.06 1019 GLY A N 1
ATOM 8031 C CA . GLY A 1 1019 ? -3.226 0.393 28.964 1.00 87.06 1019 GLY A CA 1
ATOM 8032 C C . GLY A 1 1019 ? -2.334 -0.480 29.851 1.00 87.06 1019 GLY A C 1
ATOM 8033 O O . GLY A 1 1019 ? -1.812 -1.522 29.450 1.00 87.06 1019 GLY A O 1
ATOM 8034 N N . SER A 1 1020 ? -2.155 -0.059 31.100 1.00 80.88 1020 SER A N 1
ATOM 8035 C CA . SER A 1 1020 ? -1.514 -0.871 32.144 1.00 80.88 1020 SER A CA 1
ATOM 8036 C C . SER A 1 1020 ? -2.425 -2.027 32.598 1.00 80.88 1020 SER A C 1
ATOM 8038 O O . SER A 1 1020 ? -3.617 -1.798 32.801 1.00 80.88 1020 SER A O 1
ATOM 8040 N N . PRO A 1 1021 ? -1.895 -3.247 32.839 1.00 85.50 1021 PRO A N 1
ATOM 8041 C CA . PRO A 1 1021 ? -0.471 -3.609 32.847 1.00 85.50 1021 PRO A CA 1
ATOM 8042 C C . PRO A 1 1021 ? 0.161 -3.989 31.494 1.00 85.50 1021 PRO A C 1
ATOM 8044 O O . PRO A 1 1021 ? 1.396 -3.994 31.437 1.00 85.50 1021 PRO A O 1
ATOM 8047 N N . ASP A 1 1022 ? -0.626 -4.295 30.451 1.00 87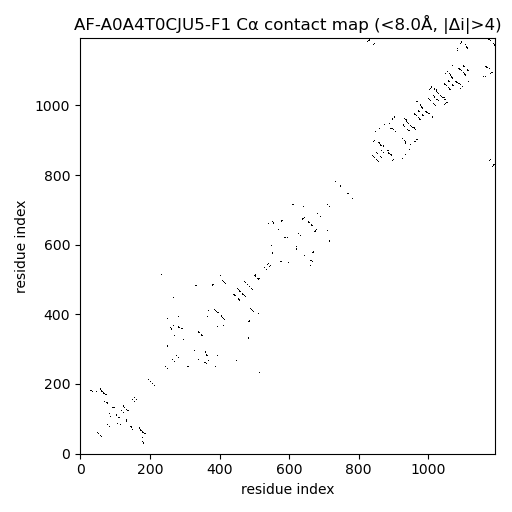.38 1022 ASP A N 1
ATOM 8048 C CA . ASP A 1 1022 ? -0.157 -4.851 29.161 1.00 87.38 1022 ASP A CA 1
ATOM 8049 C C . ASP A 1 1022 ? 0.867 -3.916 28.483 1.00 87.38 1022 ASP A C 1
ATOM 8051 O O . ASP A 1 1022 ? 2.035 -4.277 28.321 1.00 87.38 1022 ASP A O 1
ATOM 8055 N N . ARG A 1 1023 ? 0.461 -2.673 28.179 1.00 92.38 1023 ARG A N 1
ATOM 8056 C CA . ARG A 1 1023 ? 1.291 -1.613 27.560 1.00 92.38 1023 ARG A CA 1
ATOM 8057 C C . ARG A 1 1023 ? 1.946 -2.018 26.232 1.00 92.38 1023 ARG A C 1
ATOM 8059 O O . ARG A 1 1023 ? 2.927 -1.404 25.800 1.00 92.38 1023 ARG A O 1
ATOM 8066 N N . SER A 1 1024 ? 1.414 -3.051 25.580 1.00 93.38 1024 SER A N 1
ATOM 8067 C CA . SER A 1 1024 ? 1.774 -3.436 24.219 1.00 93.38 1024 SER A CA 1
ATOM 8068 C C . SER A 1 1024 ? 0.871 -2.782 23.179 1.00 93.38 1024 SER A C 1
ATOM 8070 O O . SER A 1 1024 ? -0.246 -2.338 23.458 1.00 93.38 1024 SER A O 1
ATOM 8072 N N . ILE A 1 1025 ? 1.366 -2.762 21.946 1.00 96.31 1025 ILE A N 1
ATOM 8073 C CA . ILE A 1 1025 ? 0.613 -2.367 20.757 1.00 96.31 1025 ILE A CA 1
ATOM 8074 C C . ILE A 1 1025 ? 0.538 -3.591 19.851 1.00 96.31 1025 ILE A C 1
ATOM 8076 O O . ILE A 1 1025 ? 1.527 -4.314 19.703 1.00 96.31 1025 ILE A O 1
ATOM 8080 N N . ARG A 1 1026 ? -0.616 -3.845 19.236 1.00 95.69 1026 ARG A N 1
ATOM 8081 C CA . ARG A 1 1026 ? -0.828 -4.989 18.342 1.00 95.69 1026 ARG A CA 1
ATOM 8082 C C . ARG A 1 1026 ? -1.319 -4.526 16.981 1.00 95.69 1026 ARG A C 1
ATOM 8084 O O . ARG A 1 1026 ? -2.150 -3.630 16.884 1.00 95.69 1026 ARG A O 1
ATOM 8091 N N . MET A 1 1027 ? -0.774 -5.141 15.937 1.00 96.00 1027 MET A N 1
ATOM 8092 C CA . MET A 1 1027 ? -1.189 -4.972 14.545 1.00 96.00 1027 MET A CA 1
ATOM 8093 C C . MET A 1 1027 ? -2.063 -6.161 14.165 1.00 96.00 1027 MET A C 1
ATOM 8095 O O . MET A 1 1027 ? -1.617 -7.298 14.305 1.00 96.00 1027 MET A O 1
ATOM 8099 N N . TRP A 1 1028 ? -3.268 -5.914 13.667 1.00 96.19 1028 TRP A N 1
ATOM 8100 C CA . TRP A 1 1028 ? -4.257 -6.931 13.320 1.00 96.19 1028 TRP A CA 1
ATOM 8101 C C . TRP A 1 1028 ? -4.546 -6.921 11.825 1.00 96.19 1028 TRP A C 1
ATOM 8103 O O . TRP A 1 1028 ? -4.713 -5.858 11.227 1.00 96.19 1028 TRP A O 1
ATOM 8113 N N . ASP A 1 1029 ? -4.638 -8.113 11.245 1.00 94.38 1029 ASP A N 1
ATOM 8114 C CA . ASP A 1 1029 ? -5.190 -8.341 9.911 1.00 94.38 1029 ASP A CA 1
ATOM 8115 C C . ASP A 1 1029 ? -6.715 -8.161 9.968 1.00 94.38 1029 ASP A C 1
ATOM 8117 O O . ASP A 1 1029 ? -7.397 -8.803 10.773 1.00 94.38 1029 ASP A O 1
ATOM 8121 N N . VAL A 1 1030 ? -7.251 -7.272 9.130 1.00 91.38 1030 VAL A N 1
ATOM 8122 C CA . VAL A 1 1030 ? -8.676 -6.906 9.122 1.00 91.38 1030 VAL A CA 1
ATOM 8123 C C . VAL A 1 1030 ? -9.566 -8.022 8.561 1.00 91.38 1030 VAL A C 1
ATOM 8125 O O . VAL A 1 1030 ? -10.681 -8.212 9.045 1.00 91.38 1030 VAL A O 1
ATOM 8128 N N . GLN A 1 1031 ? -9.083 -8.810 7.596 1.00 87.62 1031 GLN A N 1
ATOM 8129 C CA . GLN A 1 1031 ? -9.828 -9.944 7.038 1.00 87.62 1031 GLN A CA 1
ATOM 8130 C C . GLN A 1 1031 ? -9.850 -11.119 8.026 1.00 87.62 1031 GLN A C 1
ATOM 8132 O O . GLN A 1 1031 ? -10.918 -11.678 8.321 1.00 87.62 1031 GLN A O 1
ATOM 8137 N N . ARG A 1 1032 ? -8.671 -11.485 8.549 1.00 85.69 1032 ARG A N 1
ATOM 8138 C CA . ARG A 1 1032 ? -8.447 -12.679 9.384 1.00 85.69 1032 ARG A CA 1
ATOM 8139 C C . ARG A 1 1032 ? -8.797 -12.476 10.857 1.00 85.69 1032 ARG A C 1
ATOM 8141 O O . ARG A 1 1032 ? -9.073 -13.453 11.545 1.00 85.69 1032 ARG A O 1
ATOM 8148 N N . GLY A 1 1033 ? -8.759 -11.242 11.362 1.00 83.81 1033 GLY A N 1
ATOM 8149 C CA . GLY A 1 1033 ? -8.924 -10.934 12.790 1.00 83.81 1033 GLY A CA 1
ATOM 8150 C C . GLY A 1 1033 ? -7.729 -11.333 13.670 1.00 83.81 1033 GLY A C 1
ATOM 8151 O O . GLY A 1 1033 ? -7.789 -11.186 14.887 1.00 83.81 1033 GLY A O 1
ATOM 8152 N N . SER A 1 1034 ? -6.643 -11.842 13.081 1.00 88.12 1034 SER A N 1
ATOM 8153 C CA . SER A 1 1034 ? -5.450 -12.325 13.784 1.00 88.12 1034 SER A CA 1
ATOM 8154 C C . SER A 1 1034 ? -4.423 -11.217 14.018 1.00 88.12 1034 SER A C 1
ATOM 8156 O O . SER A 1 1034 ? -4.157 -10.419 13.115 1.00 88.12 1034 SER A O 1
ATOM 8158 N N . ALA A 1 1035 ? -3.772 -11.218 15.184 1.00 91.94 1035 ALA A N 1
ATOM 8159 C CA . ALA A 1 1035 ? -2.616 -10.362 15.440 1.00 91.94 1035 ALA A CA 1
ATOM 8160 C C . ALA A 1 1035 ? -1.417 -10.802 14.576 1.00 91.94 1035 ALA A C 1
ATOM 8162 O O . ALA A 1 1035 ? -0.962 -11.940 14.660 1.00 91.94 1035 ALA A O 1
ATOM 8163 N N . VAL A 1 1036 ? -0.910 -9.884 13.755 1.00 93.00 1036 VAL A N 1
ATOM 8164 C CA . VAL A 1 1036 ? 0.237 -10.057 12.849 1.00 93.00 1036 VAL A CA 1
ATOM 8165 C C . VAL A 1 1036 ? 1.542 -9.635 13.525 1.00 93.00 1036 VAL A C 1
ATOM 8167 O O . VAL A 1 1036 ? 2.582 -10.253 13.308 1.00 93.00 1036 VAL A O 1
ATOM 8170 N N . ARG A 1 1037 ? 1.506 -8.582 14.355 1.00 92.19 1037 ARG A N 1
ATOM 8171 C CA . ARG A 1 1037 ? 2.664 -8.102 15.130 1.00 92.19 1037 ARG A CA 1
ATOM 8172 C C . ARG A 1 1037 ? 2.270 -7.657 16.531 1.00 92.19 1037 ARG A C 1
ATOM 8174 O O . ARG A 1 1037 ? 1.149 -7.206 16.761 1.00 92.19 1037 ARG A O 1
ATOM 8181 N N . LEU A 1 1038 ? 3.247 -7.733 17.427 1.00 93.69 1038 LEU A N 1
ATOM 8182 C CA . LEU A 1 1038 ? 3.218 -7.252 18.801 1.00 93.69 1038 LEU A CA 1
ATOM 8183 C C . LEU A 1 1038 ? 4.438 -6.343 19.002 1.00 93.69 1038 LEU A C 1
ATOM 8185 O O . LEU A 1 1038 ? 5.562 -6.773 18.747 1.00 93.69 1038 LEU A O 1
ATOM 8189 N N . PHE A 1 1039 ? 4.225 -5.115 19.466 1.00 94.75 1039 PHE A N 1
ATOM 8190 C CA . PHE A 1 1039 ? 5.281 -4.160 19.804 1.00 94.75 1039 PHE A CA 1
ATOM 8191 C C . PHE A 1 1039 ? 5.300 -3.953 21.323 1.00 94.75 1039 PHE A C 1
ATOM 8193 O O . PHE A 1 1039 ? 4.269 -3.654 21.929 1.00 94.75 1039 PHE A O 1
ATOM 8200 N N . THR A 1 1040 ? 6.468 -4.119 21.947 1.00 92.19 1040 THR A N 1
ATOM 8201 C CA . THR A 1 1040 ? 6.663 -4.007 23.401 1.00 92.19 1040 THR A CA 1
ATOM 8202 C C . THR A 1 1040 ? 7.875 -3.131 23.708 1.00 92.19 1040 THR A C 1
ATOM 8204 O O . THR A 1 1040 ? 8.937 -3.277 23.103 1.00 92.19 1040 THR A O 1
ATOM 8207 N N . GLY A 1 1041 ? 7.731 -2.186 24.643 1.00 88.56 1041 GLY A N 1
ATOM 8208 C CA . GLY A 1 1041 ? 8.827 -1.276 25.006 1.00 88.56 1041 GLY A CA 1
ATOM 8209 C C . GLY A 1 1041 ? 8.431 0.077 25.601 1.00 88.56 1041 GLY A C 1
ATOM 8210 O O . GLY A 1 1041 ? 9.333 0.818 26.008 1.00 88.56 1041 GLY A O 1
ATOM 8211 N N . HIS A 1 1042 ? 7.135 0.400 25.671 1.00 92.00 1042 HIS A N 1
ATOM 8212 C CA . HIS A 1 1042 ? 6.632 1.492 26.508 1.00 92.00 1042 HIS A CA 1
ATOM 8213 C C . HIS A 1 1042 ? 6.799 1.176 27.997 1.00 92.00 1042 HIS A C 1
ATOM 8215 O O . HIS A 1 1042 ? 6.920 0.016 28.399 1.00 92.00 1042 HIS A O 1
ATOM 8221 N N . THR A 1 1043 ? 6.827 2.226 28.819 1.00 89.31 1043 THR A N 1
ATOM 8222 C CA . THR A 1 1043 ? 6.889 2.083 30.283 1.00 89.31 1043 THR A CA 1
ATOM 8223 C C . THR A 1 1043 ? 5.579 2.497 30.948 1.00 89.31 1043 THR A C 1
ATOM 8225 O O . THR A 1 1043 ? 5.180 1.864 31.932 1.00 89.31 1043 THR A O 1
ATOM 8228 N N . GLY A 1 1044 ? 4.908 3.501 30.374 1.00 89.50 1044 GLY A N 1
ATOM 8229 C CA . GLY A 1 1044 ? 3.579 3.980 30.739 1.00 89.50 1044 GLY A CA 1
ATOM 8230 C C . GLY A 1 1044 ? 2.424 3.306 29.992 1.00 89.50 1044 GLY A C 1
ATOM 8231 O O . GLY A 1 1044 ? 2.648 2.387 29.205 1.00 89.50 1044 GLY A O 1
ATOM 8232 N N . ASN A 1 1045 ? 1.197 3.777 30.235 1.00 91.19 1045 ASN A N 1
ATOM 8233 C CA . ASN A 1 1045 ? 0.009 3.439 29.433 1.00 91.19 1045 ASN A CA 1
ATOM 8234 C C . ASN A 1 1045 ? 0.141 4.068 28.042 1.00 91.19 1045 ASN A C 1
ATOM 8236 O O . ASN A 1 1045 ? 0.529 5.231 27.954 1.00 91.19 1045 ASN A O 1
ATOM 8240 N N . VAL A 1 1046 ? -0.192 3.336 26.974 1.00 94.19 1046 VAL A N 1
ATOM 8241 C CA . VAL A 1 1046 ? -0.073 3.845 25.598 1.00 94.19 1046 VAL A CA 1
ATOM 8242 C C . VAL A 1 1046 ? -1.342 4.610 25.213 1.00 94.19 1046 VAL A C 1
ATOM 8244 O O . VAL A 1 1046 ? -2.323 4.033 24.749 1.00 94.19 1046 VAL A O 1
ATOM 8247 N N . THR A 1 1047 ? -1.292 5.922 25.419 1.00 92.44 1047 THR A N 1
ATOM 8248 C CA . THR A 1 1047 ? -2.419 6.861 25.348 1.00 92.44 1047 THR A CA 1
ATOM 8249 C C . THR A 1 1047 ? -2.720 7.380 23.943 1.00 92.44 1047 THR A C 1
ATOM 8251 O O . THR A 1 1047 ? -3.800 7.916 23.711 1.00 92.44 1047 THR A O 1
ATOM 8254 N N . SER A 1 1048 ? -1.780 7.274 22.997 1.00 93.62 1048 SER A N 1
ATOM 8255 C CA . SER A 1 1048 ? -1.967 7.792 21.635 1.00 93.62 1048 SER A CA 1
ATOM 8256 C C . SER A 1 1048 ? -1.198 6.986 20.590 1.00 93.62 1048 SER A C 1
ATOM 8258 O O . SER A 1 1048 ? -0.095 6.497 20.857 1.00 93.62 1048 SER A O 1
ATOM 8260 N N . LEU A 1 1049 ? -1.776 6.855 19.391 1.00 96.31 1049 LEU A N 1
ATOM 8261 C CA . LEU A 1 1049 ? -1.247 6.022 18.313 1.00 96.31 1049 LEU A CA 1
ATOM 8262 C C . LEU A 1 1049 ? -1.557 6.612 16.928 1.00 96.31 1049 LEU A C 1
ATOM 8264 O O . LEU A 1 1049 ? -2.713 6.883 16.611 1.00 96.31 1049 LEU A O 1
ATOM 8268 N N . ALA A 1 1050 ? -0.538 6.756 16.080 1.00 95.81 1050 ALA A N 1
ATOM 8269 C CA . ALA A 1 1050 ? -0.690 7.288 14.726 1.00 95.81 1050 ALA A CA 1
ATOM 8270 C C . ALA A 1 1050 ? 0.198 6.534 13.723 1.00 95.81 1050 ALA A C 1
ATOM 8272 O O . ALA A 1 1050 ? 1.426 6.534 13.848 1.00 95.81 1050 ALA A O 1
ATOM 8273 N N . CYS A 1 1051 ? -0.401 5.902 12.711 1.00 95.38 1051 CYS A N 1
ATOM 8274 C CA . CYS A 1 1051 ? 0.343 5.356 11.573 1.00 95.38 1051 CYS A CA 1
ATOM 8275 C C . CYS A 1 1051 ? 0.778 6.483 10.623 1.00 95.38 1051 CYS A C 1
ATOM 8277 O O . CYS A 1 1051 ? -0.005 7.384 10.332 1.00 95.38 1051 CYS A O 1
ATOM 8279 N N . ALA A 1 1052 ? 2.004 6.409 10.107 1.00 93.50 1052 ALA A N 1
ATOM 8280 C CA . ALA A 1 1052 ? 2.491 7.334 9.091 1.00 93.50 1052 ALA A CA 1
ATOM 8281 C C . ALA A 1 1052 ? 1.713 7.162 7.769 1.00 93.50 1052 ALA A C 1
ATOM 8283 O O . ALA A 1 1052 ? 1.501 6.013 7.358 1.00 93.50 1052 ALA A O 1
ATOM 8284 N N . PRO A 1 1053 ? 1.360 8.252 7.055 1.00 89.69 1053 PRO A N 1
ATOM 8285 C CA . PRO A 1 1053 ? 0.746 8.196 5.725 1.00 89.69 1053 PRO A CA 1
ATOM 8286 C C . PRO A 1 1053 ? 1.498 7.313 4.718 1.00 89.69 1053 PRO A C 1
ATOM 8288 O O . PRO A 1 1053 ? 0.877 6.649 3.893 1.00 89.69 1053 PRO A O 1
ATOM 8291 N N . ASN A 1 1054 ? 2.829 7.226 4.825 1.00 85.94 1054 ASN A N 1
ATOM 8292 C CA . ASN A 1 1054 ? 3.660 6.381 3.962 1.00 85.94 1054 ASN A CA 1
ATOM 8293 C C . ASN A 1 1054 ? 3.549 4.859 4.215 1.00 85.94 1054 ASN A C 1
ATOM 8295 O O . ASN A 1 1054 ? 4.192 4.089 3.497 1.00 85.94 1054 ASN A O 1
ATOM 8299 N N . GLY A 1 1055 ? 2.803 4.418 5.237 1.00 89.94 1055 GLY A N 1
ATOM 8300 C CA . GLY A 1 1055 ? 2.573 3.004 5.559 1.00 89.94 1055 GLY A CA 1
ATOM 8301 C C . GLY A 1 1055 ? 3.801 2.215 6.043 1.00 89.94 1055 GLY A C 1
ATOM 8302 O O . GLY A 1 1055 ? 3.796 0.986 6.002 1.00 89.94 1055 GLY A O 1
ATOM 8303 N N . LYS A 1 1056 ? 4.881 2.885 6.468 1.00 90.25 1056 LYS A N 1
ATOM 8304 C CA . LYS A 1 1056 ? 6.128 2.230 6.925 1.00 90.25 1056 LYS A CA 1
ATOM 8305 C C . LYS A 1 1056 ? 6.342 2.318 8.429 1.00 90.25 1056 LYS A C 1
ATOM 8307 O O . LYS A 1 1056 ? 6.919 1.405 9.011 1.00 90.25 1056 LYS A O 1
ATOM 8312 N N . LEU A 1 1057 ? 5.908 3.414 9.048 1.00 92.88 1057 LEU A N 1
ATOM 8313 C CA . LEU A 1 1057 ? 6.134 3.697 10.463 1.00 92.88 1057 LEU A CA 1
ATOM 8314 C C . LEU A 1 1057 ? 4.813 3.800 11.226 1.00 92.88 1057 LEU A C 1
ATOM 8316 O O . LEU A 1 1057 ? 3.814 4.279 10.692 1.00 92.88 1057 LEU A O 1
ATOM 8320 N N . VAL A 1 1058 ? 4.831 3.425 12.502 1.00 95.94 1058 VAL A N 1
ATOM 8321 C CA . VAL A 1 1058 ? 3.789 3.795 13.468 1.00 95.94 1058 VAL A CA 1
ATOM 8322 C C . VAL A 1 1058 ? 4.432 4.498 14.661 1.00 95.94 1058 VAL A C 1
ATOM 8324 O O . VAL A 1 1058 ? 5.441 4.040 15.200 1.00 95.94 1058 VAL A O 1
ATOM 8327 N N . ALA A 1 1059 ? 3.863 5.639 15.043 1.00 96.56 1059 ALA A N 1
ATOM 8328 C CA . ALA A 1 1059 ? 4.224 6.383 16.239 1.00 96.56 1059 ALA A CA 1
ATOM 8329 C C . ALA A 1 1059 ? 3.267 6.022 17.377 1.00 96.56 1059 ALA A C 1
ATOM 8331 O O . ALA A 1 1059 ? 2.053 5.948 17.176 1.00 96.56 1059 ALA A O 1
ATOM 8332 N N . SER A 1 1060 ? 3.815 5.829 18.573 1.00 96.19 1060 SER A N 1
ATOM 8333 C CA . SER A 1 1060 ? 3.059 5.569 19.796 1.00 96.19 1060 SER A CA 1
ATOM 8334 C C . SER A 1 1060 ? 3.594 6.409 20.950 1.00 96.19 1060 SER A C 1
ATOM 8336 O O . SER A 1 1060 ? 4.801 6.624 21.046 1.00 96.19 1060 SER A O 1
ATOM 8338 N N . ALA A 1 1061 ? 2.716 6.888 21.826 1.00 94.94 1061 ALA A N 1
ATOM 8339 C CA . ALA A 1 1061 ? 3.093 7.735 22.957 1.00 94.94 1061 ALA A CA 1
ATOM 8340 C C . ALA A 1 1061 ? 2.431 7.285 24.266 1.00 94.94 1061 ALA A C 1
ATOM 8342 O O . ALA A 1 1061 ? 1.378 6.648 24.229 1.00 94.94 1061 ALA A O 1
ATOM 8343 N N . ASP A 1 1062 ? 3.056 7.612 25.406 1.00 93.00 1062 ASP A N 1
ATOM 8344 C CA . ASP A 1 1062 ? 2.583 7.201 26.736 1.00 93.00 1062 ASP A CA 1
ATOM 8345 C C . ASP A 1 1062 ? 2.344 8.330 27.763 1.00 93.00 1062 ASP A C 1
ATOM 8347 O O . ASP A 1 1062 ? 2.746 9.488 27.588 1.00 93.00 1062 ASP A O 1
ATOM 8351 N N . ASP A 1 1063 ? 1.718 7.960 28.893 1.00 91.00 1063 ASP A N 1
ATOM 8352 C CA . ASP A 1 1063 ? 1.470 8.827 30.065 1.00 91.00 1063 ASP A CA 1
ATOM 8353 C C . ASP A 1 1063 ? 2.757 9.398 30.707 1.00 91.00 1063 ASP A C 1
ATOM 8355 O O . ASP A 1 1063 ? 2.701 10.273 31.580 1.00 91.00 1063 ASP A O 1
ATOM 8359 N N . ARG A 1 1064 ? 3.935 8.922 30.276 1.00 89.00 1064 ARG A N 1
ATOM 8360 C CA . ARG A 1 1064 ? 5.261 9.339 30.757 1.00 89.00 1064 ARG A CA 1
ATOM 8361 C C . ARG A 1 1064 ? 5.988 10.291 29.820 1.00 89.00 1064 ARG A C 1
ATOM 8363 O O . ARG A 1 1064 ? 7.018 10.824 30.232 1.00 89.00 1064 ARG A O 1
ATOM 8370 N N . GLY A 1 1065 ? 5.442 10.558 28.635 1.00 88.81 1065 GLY A N 1
ATOM 8371 C CA . GLY A 1 1065 ? 6.023 11.493 27.675 1.00 88.81 1065 GLY A CA 1
ATOM 8372 C C . GLY A 1 1065 ? 7.159 10.903 26.834 1.00 88.81 1065 GLY A C 1
ATOM 8373 O O . GLY A 1 1065 ? 7.950 11.672 26.282 1.00 88.81 1065 GLY A O 1
ATOM 8374 N N . GLU A 1 1066 ? 7.255 9.571 26.723 1.00 91.75 1066 GLU A N 1
ATOM 8375 C CA . GLU A 1 1066 ? 8.061 8.933 25.673 1.00 91.75 1066 GLU A CA 1
ATOM 8376 C C . GLU A 1 1066 ? 7.216 8.732 24.409 1.00 91.75 1066 GLU A C 1
ATOM 8378 O O . GLU A 1 1066 ? 6.109 8.195 24.473 1.00 91.75 1066 GLU A O 1
ATOM 8383 N N . ILE A 1 1067 ? 7.768 9.110 23.252 1.00 95.06 1067 ILE A N 1
ATOM 8384 C CA . ILE A 1 1067 ? 7.253 8.709 21.938 1.00 95.06 1067 ILE A CA 1
ATOM 8385 C C . ILE A 1 1067 ? 8.189 7.643 21.369 1.00 95.06 1067 ILE A C 1
ATOM 8387 O O . ILE A 1 1067 ? 9.409 7.832 21.305 1.00 95.06 1067 ILE A O 1
ATOM 8391 N N . LEU A 1 1068 ? 7.616 6.525 20.938 1.00 95.25 1068 LEU A N 1
ATOM 8392 C CA . LEU A 1 1068 ? 8.315 5.416 20.306 1.00 95.25 1068 LEU A CA 1
ATOM 8393 C C . LEU A 1 1068 ? 7.913 5.340 18.830 1.00 95.25 1068 LEU A C 1
ATOM 8395 O O . LEU A 1 1068 ? 6.731 5.376 18.491 1.00 95.25 1068 LEU A O 1
ATOM 8399 N N . LEU A 1 1069 ? 8.913 5.252 17.953 1.00 94.81 1069 LEU A N 1
ATOM 8400 C CA . LEU A 1 1069 ? 8.725 5.055 16.514 1.00 94.81 1069 LEU A CA 1
ATOM 8401 C C . LEU A 1 1069 ? 9.057 3.611 16.157 1.00 94.81 1069 LEU A C 1
ATOM 8403 O O . LEU A 1 1069 ? 10.175 3.163 16.418 1.00 94.81 1069 LEU A O 1
ATOM 8407 N N . TRP A 1 1070 ? 8.115 2.900 15.543 1.00 94.56 1070 TRP A N 1
ATOM 8408 C CA . TRP A 1 1070 ? 8.261 1.497 15.153 1.00 94.56 1070 TRP A CA 1
ATOM 8409 C C . TRP A 1 1070 ? 8.218 1.347 13.637 1.00 94.56 1070 TRP A C 1
ATOM 8411 O O . TRP A 1 1070 ? 7.372 1.947 12.977 1.00 94.56 1070 TRP A O 1
ATOM 8421 N N . ASP A 1 1071 ? 9.092 0.501 13.100 1.00 91.88 1071 ASP A N 1
ATOM 8422 C CA . ASP A 1 1071 ? 9.053 0.084 11.700 1.00 91.88 1071 ASP A CA 1
ATOM 8423 C C . ASP A 1 1071 ? 8.119 -1.122 11.524 1.00 91.88 1071 ASP A C 1
ATOM 8425 O O . ASP A 1 1071 ? 8.265 -2.155 12.183 1.00 91.88 1071 ASP A O 1
ATOM 8429 N N . LEU A 1 1072 ? 7.167 -0.997 10.600 1.00 90.81 1072 LEU A N 1
ATOM 8430 C CA . LEU A 1 1072 ? 6.170 -2.014 10.277 1.00 90.81 1072 LEU A CA 1
ATOM 8431 C C . LEU A 1 1072 ? 6.738 -3.172 9.438 1.00 90.81 1072 LEU A C 1
ATOM 8433 O O . LEU A 1 1072 ? 6.133 -4.247 9.407 1.00 90.81 1072 LEU A O 1
ATOM 8437 N N . ALA A 1 1073 ? 7.893 -3.000 8.786 1.00 84.44 1073 ALA A N 1
ATOM 8438 C CA . ALA A 1 1073 ? 8.547 -4.045 7.998 1.00 84.44 1073 ALA A CA 1
ATOM 8439 C C . ALA A 1 1073 ? 9.354 -5.019 8.878 1.00 84.44 1073 ALA A C 1
ATOM 8441 O O . ALA A 1 1073 ? 9.164 -6.235 8.797 1.00 84.44 1073 ALA A O 1
ATOM 8442 N N . THR A 1 1074 ? 10.206 -4.516 9.773 1.00 85.12 1074 THR A N 1
ATOM 8443 C CA . THR A 1 1074 ? 10.975 -5.349 10.717 1.00 85.12 1074 THR A CA 1
ATOM 8444 C C . THR A 1 1074 ? 10.232 -5.644 12.019 1.00 85.12 1074 THR A C 1
ATOM 8446 O O . THR A 1 1074 ? 10.545 -6.632 12.683 1.00 85.12 1074 THR A O 1
ATOM 8449 N N . GLY A 1 1075 ? 9.249 -4.822 12.402 1.00 82.69 1075 GLY A N 1
ATOM 8450 C CA . GLY A 1 1075 ? 8.591 -4.882 13.711 1.00 82.69 1075 GLY A CA 1
ATOM 8451 C C . GLY A 1 1075 ? 9.428 -4.297 14.857 1.00 82.69 1075 GLY A C 1
ATOM 8452 O O . GLY A 1 1075 ? 9.116 -4.546 16.020 1.00 82.69 1075 GLY A O 1
ATOM 8453 N N . ARG A 1 1076 ? 10.521 -3.581 14.560 1.00 87.31 1076 ARG A N 1
ATOM 8454 C CA . ARG A 1 1076 ? 11.487 -3.097 15.559 1.00 87.31 1076 ARG A CA 1
ATOM 8455 C C . ARG A 1 1076 ? 11.276 -1.629 15.918 1.00 87.31 1076 ARG A C 1
ATOM 8457 O O . ARG A 1 1076 ? 10.766 -0.837 15.130 1.00 87.31 1076 ARG A O 1
ATOM 8464 N N . LEU A 1 1077 ? 11.733 -1.274 17.117 1.00 91.56 1077 LEU A N 1
ATOM 8465 C CA . LEU A 1 1077 ? 11.860 0.109 17.566 1.00 91.56 1077 LEU A CA 1
ATOM 8466 C C . LEU A 1 1077 ? 12.975 0.813 16.775 1.00 91.56 1077 LEU A C 1
ATOM 8468 O O . LEU A 1 1077 ? 14.113 0.347 16.773 1.00 91.56 1077 LEU A O 1
ATOM 8472 N N . VAL A 1 1078 ? 12.644 1.939 16.146 1.00 89.50 1078 VAL A N 1
ATOM 8473 C CA . VAL A 1 1078 ? 13.561 2.796 15.379 1.00 89.50 1078 VAL A CA 1
ATOM 8474 C C . VAL A 1 1078 ? 14.123 3.918 16.254 1.00 89.50 1078 VAL A C 1
ATOM 8476 O O . VAL A 1 1078 ? 15.328 4.153 16.258 1.00 89.50 1078 VAL A O 1
ATOM 8479 N N . LYS A 1 1079 ? 13.256 4.612 17.006 1.00 88.38 1079 LYS A N 1
ATOM 8480 C CA . LYS A 1 1079 ? 13.596 5.852 17.729 1.00 88.38 1079 LYS A CA 1
ATOM 8481 C C . LYS A 1 1079 ? 12.885 5.936 19.083 1.00 88.38 1079 LYS A C 1
ATOM 8483 O O . LYS A 1 1079 ? 11.766 5.441 19.224 1.00 88.38 1079 LYS A O 1
ATOM 8488 N N . ARG A 1 1080 ? 13.516 6.605 20.057 1.00 91.62 1080 ARG A N 1
ATOM 8489 C CA . ARG A 1 1080 ? 12.899 7.041 21.324 1.00 91.62 1080 ARG A CA 1
ATOM 8490 C C . ARG A 1 1080 ? 13.015 8.553 21.450 1.00 91.62 1080 ARG A C 1
ATOM 8492 O O . ARG A 1 1080 ? 14.092 9.045 21.774 1.00 91.62 1080 ARG A O 1
ATOM 8499 N N . MET A 1 1081 ? 11.916 9.262 21.238 1.00 91.19 1081 MET A N 1
ATOM 8500 C CA . MET A 1 1081 ? 11.870 10.717 21.370 1.00 91.19 1081 MET A CA 1
ATOM 8501 C C . MET A 1 1081 ? 11.327 11.070 22.756 1.00 91.19 1081 MET A C 1
ATOM 8503 O O . MET A 1 1081 ? 10.394 10.430 23.250 1.00 91.19 1081 MET A O 1
ATOM 8507 N N . LYS A 1 1082 ? 11.954 12.042 23.422 1.00 90.00 1082 LYS A N 1
ATOM 8508 C CA . LYS A 1 1082 ? 11.650 12.428 24.807 1.00 90.00 1082 LYS A CA 1
ATOM 8509 C C . LYS A 1 1082 ? 11.650 13.940 24.942 1.00 90.00 1082 LYS A C 1
ATOM 8511 O O . LYS A 1 1082 ? 12.416 14.627 24.276 1.00 90.00 1082 LYS A O 1
ATOM 8516 N N . GLY A 1 1083 ? 10.818 14.457 25.837 1.00 85.38 1083 GLY A N 1
ATOM 8517 C CA . GLY A 1 1083 ? 10.806 15.882 26.167 1.00 85.38 1083 GLY A CA 1
ATOM 8518 C C . GLY A 1 1083 ? 9.502 16.363 26.789 1.00 85.38 1083 GLY A C 1
ATOM 8519 O O . GLY A 1 1083 ? 9.530 17.327 27.558 1.00 85.38 1083 GLY A O 1
ATOM 8520 N N . HIS A 1 1084 ? 8.378 15.696 26.497 1.00 89.81 1084 HIS A N 1
ATOM 8521 C CA . HIS A 1 1084 ? 7.091 16.013 27.117 1.00 89.81 1084 HIS A CA 1
ATOM 8522 C C . HIS A 1 1084 ? 7.123 15.815 28.638 1.00 89.81 1084 HIS A C 1
ATOM 8524 O O . HIS A 1 1084 ? 7.783 14.922 29.171 1.00 89.81 1084 HIS A O 1
ATOM 8530 N N . GLY A 1 1085 ? 6.418 16.703 29.332 1.00 80.81 1085 GLY A N 1
ATOM 8531 C CA . GLY A 1 1085 ? 6.342 16.750 30.783 1.00 80.81 1085 GLY A CA 1
ATOM 8532 C C . GLY A 1 1085 ? 5.437 15.689 31.413 1.00 80.81 1085 GLY A C 1
ATOM 8533 O O . GLY A 1 1085 ? 4.785 14.871 30.763 1.00 80.81 1085 GLY A O 1
ATOM 8534 N N . ARG A 1 1086 ? 5.382 15.730 32.747 1.00 68.69 1086 ARG A N 1
ATOM 8535 C CA . ARG A 1 1086 ? 4.555 14.833 33.560 1.00 68.69 1086 ARG A CA 1
ATOM 8536 C C . ARG A 1 1086 ? 3.065 15.072 33.288 1.00 68.69 1086 ARG A C 1
ATOM 8538 O O . ARG A 1 1086 ? 2.591 16.188 33.469 1.00 68.69 1086 ARG A O 1
ATOM 8545 N N . GLY A 1 1087 ? 2.347 14.006 32.941 1.00 70.75 1087 GLY A N 1
ATOM 8546 C CA . GLY A 1 1087 ? 0.948 14.041 32.498 1.00 70.75 1087 GLY A CA 1
ATOM 8547 C C . GLY A 1 1087 ? 0.770 13.452 31.094 1.00 70.75 1087 GLY A C 1
ATOM 8548 O O . GLY A 1 1087 ? -0.332 13.036 30.747 1.00 70.75 1087 GLY A O 1
ATOM 8549 N N . GLY A 1 1088 ? 1.865 13.344 30.334 1.00 83.88 1088 GLY A N 1
ATOM 8550 C CA . GLY A 1 1088 ? 1.926 12.555 29.112 1.00 83.88 1088 GLY A CA 1
ATOM 8551 C C . GLY A 1 1088 ? 1.351 13.237 27.877 1.00 83.88 1088 GLY A C 1
ATOM 8552 O O . GLY A 1 1088 ? 1.063 14.437 27.855 1.00 83.88 1088 GLY A O 1
ATOM 8553 N N . ILE A 1 1089 ? 1.238 12.429 26.827 1.00 94.88 1089 ILE A N 1
ATOM 8554 C CA . ILE A 1 1089 ? 0.872 12.832 25.469 1.00 94.88 1089 ILE A CA 1
ATOM 8555 C C . ILE A 1 1089 ? -0.496 12.234 25.156 1.00 94.88 1089 ILE A C 1
ATOM 8557 O O . ILE A 1 1089 ? -0.713 11.045 25.371 1.00 94.88 1089 ILE A O 1
ATOM 8561 N N . TRP A 1 1090 ? -1.423 13.044 24.657 1.00 93.94 1090 TRP A N 1
ATOM 8562 C CA . TRP A 1 1090 ? -2.796 12.606 24.367 1.00 93.94 1090 TRP A CA 1
ATOM 8563 C C . TRP A 1 1090 ? -3.044 12.455 22.866 1.00 93.94 1090 TRP A C 1
ATOM 8565 O O . TRP A 1 1090 ? -3.894 11.680 22.435 1.00 93.94 1090 TRP A O 1
ATOM 8575 N N . THR A 1 1091 ? -2.263 13.158 22.048 1.00 95.69 1091 THR A N 1
ATOM 8576 C CA . THR A 1 1091 ? -2.488 13.254 20.610 1.00 95.69 1091 THR A CA 1
ATOM 8577 C C . THR A 1 1091 ? -1.166 13.268 19.847 1.00 95.69 1091 THR A C 1
ATOM 8579 O O . THR A 1 1091 ? -0.215 13.957 20.223 1.00 95.69 1091 THR A O 1
ATOM 8582 N N . LEU A 1 1092 ? -1.127 12.481 18.774 1.00 96.56 1092 LEU A N 1
ATOM 8583 C CA . LEU A 1 1092 ? -0.086 12.440 17.753 1.00 96.56 1092 LEU A CA 1
ATOM 8584 C C . LEU A 1 1092 ? -0.740 12.678 16.389 1.00 96.56 1092 LEU A C 1
ATOM 8586 O O . LEU A 1 1092 ? -1.836 12.164 16.159 1.00 96.56 1092 LEU A O 1
ATOM 8590 N N . ASP A 1 1093 ? -0.058 13.379 15.486 1.00 95.25 1093 ASP A N 1
ATOM 8591 C CA . ASP A 1 1093 ? -0.394 13.367 14.059 1.00 95.25 1093 ASP A CA 1
ATOM 8592 C C . ASP A 1 1093 ? 0.846 13.570 13.172 1.00 95.25 1093 ASP A C 1
ATOM 8594 O O . ASP A 1 1093 ? 1.877 14.084 13.617 1.00 95.25 1093 ASP A O 1
ATOM 8598 N N . TRP A 1 1094 ? 0.757 13.133 11.918 1.00 93.31 1094 TRP A N 1
ATOM 8599 C CA . TRP A 1 1094 ? 1.866 13.072 10.967 1.00 93.31 1094 TRP A CA 1
ATOM 8600 C C . TRP A 1 1094 ? 1.753 14.118 9.860 1.00 93.31 1094 TRP A C 1
ATOM 8602 O O . TRP A 1 1094 ? 0.688 14.321 9.285 1.00 93.31 1094 TRP A O 1
ATOM 8612 N N . SER A 1 1095 ? 2.894 14.682 9.464 1.00 89.88 1095 SER A N 1
ATOM 8613 C CA . SER A 1 1095 ? 3.023 15.341 8.158 1.00 89.88 1095 SER A CA 1
ATOM 8614 C C . SER A 1 1095 ? 2.660 14.394 7.007 1.00 89.88 1095 SER A C 1
ATOM 8616 O O . SER A 1 1095 ? 2.922 13.190 7.072 1.00 89.88 1095 SER A O 1
ATOM 8618 N N . ILE A 1 1096 ? 2.101 14.939 5.921 1.00 85.06 1096 ILE A N 1
ATOM 8619 C CA . ILE A 1 1096 ? 1.658 14.149 4.759 1.00 85.06 1096 ILE A CA 1
ATOM 8620 C C . ILE A 1 1096 ? 2.812 13.362 4.106 1.00 85.06 1096 ILE A C 1
ATOM 8622 O O . ILE A 1 1096 ? 2.655 12.192 3.761 1.00 85.06 1096 ILE A O 1
ATOM 8626 N N . GLU A 1 1097 ? 4.010 13.950 4.051 1.00 81.56 1097 GLU A N 1
ATOM 8627 C CA . GLU A 1 1097 ? 5.245 13.303 3.577 1.00 81.56 1097 GLU A CA 1
ATOM 8628 C C . GLU A 1 1097 ? 5.792 12.235 4.542 1.00 81.56 1097 GLU A C 1
ATOM 8630 O O . GLU A 1 1097 ? 6.674 11.453 4.185 1.00 81.56 1097 GLU A O 1
ATOM 8635 N N . SER A 1 1098 ? 5.269 12.174 5.773 1.00 88.88 1098 SER A N 1
ATOM 8636 C CA . SER A 1 1098 ? 5.763 11.336 6.875 1.00 88.88 1098 SER A CA 1
ATOM 8637 C C . SER A 1 1098 ? 7.205 11.644 7.325 1.00 88.88 1098 SER A C 1
ATOM 8639 O O . SER A 1 1098 ? 7.887 10.767 7.859 1.00 88.88 1098 SER A O 1
ATOM 8641 N N . THR A 1 1099 ? 7.676 12.872 7.101 1.00 85.38 1099 THR A N 1
ATOM 8642 C CA . THR A 1 1099 ? 9.017 13.373 7.465 1.00 85.38 1099 THR A CA 1
ATOM 8643 C C . THR A 1 1099 ? 9.054 13.917 8.897 1.00 85.38 1099 THR A C 1
ATOM 8645 O O . THR A 1 1099 ? 10.007 13.679 9.636 1.00 85.38 1099 THR A O 1
ATOM 8648 N N . VAL A 1 1100 ? 7.980 14.594 9.303 1.00 89.81 1100 VAL A N 1
ATOM 8649 C CA . VAL A 1 1100 ? 7.777 15.217 10.619 1.00 89.81 1100 VAL A CA 1
ATOM 8650 C C . VAL A 1 1100 ? 6.592 14.583 11.354 1.00 89.81 1100 VAL A C 1
ATOM 8652 O O . VAL A 1 1100 ? 5.551 14.303 10.750 1.00 89.81 1100 VAL A O 1
ATOM 8655 N N . LEU A 1 1101 ? 6.738 14.416 12.671 1.00 93.75 1101 LEU A N 1
ATOM 8656 C CA . LEU A 1 1101 ? 5.675 14.041 13.608 1.00 93.75 1101 LEU A CA 1
ATOM 8657 C C . LEU A 1 1101 ? 5.361 15.226 14.531 1.00 93.75 1101 LEU A C 1
ATOM 8659 O O . LEU A 1 1101 ? 6.269 15.935 14.966 1.00 93.75 1101 LEU A O 1
ATOM 8663 N N . VAL A 1 1102 ? 4.090 15.412 14.884 1.00 94.81 1102 VAL A N 1
ATOM 8664 C CA . VAL A 1 1102 ? 3.646 16.430 15.846 1.00 94.81 1102 VAL A CA 1
ATOM 8665 C C . VAL A 1 1102 ? 2.890 15.778 17.000 1.00 94.81 1102 VAL A C 1
ATOM 8667 O O . VAL A 1 1102 ? 2.127 14.833 16.802 1.00 94.81 1102 VAL A O 1
ATOM 8670 N N . SER A 1 1103 ? 3.103 16.277 18.217 1.00 96.06 1103 SER A N 1
ATOM 8671 C CA . SER A 1 1103 ? 2.464 15.777 19.437 1.00 96.06 1103 SER A CA 1
ATOM 8672 C C . SER A 1 1103 ? 1.887 16.894 20.303 1.00 96.06 1103 SER A C 1
ATOM 8674 O O . SER A 1 1103 ? 2.395 18.016 20.324 1.00 96.06 1103 SER A O 1
ATOM 8676 N N . GLY A 1 1104 ? 0.839 16.568 21.059 1.00 95.25 1104 GLY A N 1
ATOM 8677 C CA . GLY A 1 1104 ? 0.230 17.433 22.070 1.00 95.25 1104 GLY A CA 1
ATOM 8678 C C . GLY A 1 1104 ? -0.177 16.643 23.316 1.00 95.25 1104 GLY A C 1
ATOM 8679 O O . GLY A 1 1104 ? -0.440 15.438 23.248 1.00 95.25 1104 GLY A O 1
ATOM 8680 N N . GLY A 1 1105 ? -0.214 17.305 24.473 1.00 93.00 1105 GLY A N 1
ATOM 8681 C CA . GLY A 1 1105 ? -0.590 16.640 25.718 1.00 93.00 1105 GLY A CA 1
ATOM 8682 C C . GLY A 1 1105 ? -0.784 17.548 26.929 1.00 93.00 1105 GLY A C 1
ATOM 8683 O O . GLY A 1 1105 ? -0.959 18.767 26.824 1.00 93.00 1105 GLY A O 1
ATOM 8684 N N . ALA A 1 1106 ? -0.744 16.910 28.100 1.00 91.94 1106 ALA A N 1
ATOM 8685 C CA . ALA A 1 1106 ? -1.071 17.504 29.394 1.00 91.94 1106 ALA A CA 1
ATOM 8686 C C . ALA A 1 1106 ? -0.078 18.588 29.849 1.00 91.94 1106 ALA A C 1
ATOM 8688 O O . ALA A 1 1106 ? -0.443 19.484 30.609 1.00 91.94 1106 ALA A O 1
ATOM 8689 N N . ASP A 1 1107 ? 1.172 18.539 29.373 1.00 90.62 1107 ASP A N 1
ATOM 8690 C CA . ASP A 1 1107 ? 2.217 19.514 29.719 1.00 90.62 1107 ASP A CA 1
ATOM 8691 C C . ASP A 1 1107 ? 2.016 20.901 29.079 1.00 90.62 1107 ASP A C 1
ATOM 8693 O O . ASP A 1 1107 ? 2.888 21.762 29.184 1.00 90.62 1107 ASP A O 1
ATOM 8697 N N . CYS A 1 1108 ? 0.857 21.122 28.446 1.00 92.38 1108 CYS A N 1
ATOM 8698 C CA . CYS A 1 1108 ? 0.464 22.364 27.790 1.00 92.38 1108 CYS A CA 1
ATOM 8699 C C . CYS A 1 1108 ? 1.373 22.756 26.611 1.00 92.38 1108 CYS A C 1
ATOM 8701 O O . CYS A 1 1108 ? 1.377 23.927 26.231 1.00 92.38 1108 CYS A O 1
ATOM 8703 N N . THR A 1 1109 ? 2.107 21.815 26.003 1.00 92.94 1109 THR A N 1
ATOM 8704 C CA . THR A 1 1109 ? 2.924 22.067 24.802 1.00 92.94 1109 THR A CA 1
ATOM 8705 C C . THR A 1 1109 ? 2.408 21.329 23.564 1.00 92.94 1109 THR A C 1
ATOM 8707 O O . THR A 1 1109 ? 1.912 20.205 23.656 1.00 92.94 1109 THR A O 1
ATOM 8710 N N . VAL A 1 1110 ? 2.573 21.955 22.396 1.00 95.00 1110 VAL A N 1
ATOM 8711 C CA . VAL A 1 1110 ? 2.627 21.273 21.091 1.00 95.00 1110 VAL A CA 1
ATOM 8712 C C . VAL A 1 1110 ? 4.099 21.118 20.722 1.00 95.00 1110 VAL A C 1
ATOM 8714 O O . VAL A 1 1110 ? 4.859 22.075 20.875 1.00 95.00 1110 VAL A O 1
ATOM 8717 N N . ARG A 1 1111 ? 4.533 19.948 20.251 1.00 92.94 1111 ARG A N 1
ATOM 8718 C CA . ARG A 1 1111 ? 5.940 19.695 19.892 1.00 92.94 1111 ARG A CA 1
ATOM 8719 C C . ARG A 1 1111 ? 6.068 19.059 18.522 1.00 92.94 1111 ARG A C 1
ATOM 8721 O O . ARG A 1 1111 ? 5.206 18.286 18.114 1.00 92.94 1111 ARG A O 1
ATOM 8728 N N . VAL A 1 1112 ? 7.153 19.400 17.839 1.00 92.69 1112 VAL A N 1
ATOM 8729 C CA . VAL A 1 1112 ? 7.451 18.998 16.464 1.00 92.69 1112 VAL A CA 1
ATOM 8730 C C . VAL A 1 1112 ? 8.758 18.214 16.470 1.00 92.69 1112 VAL A C 1
ATOM 8732 O O . VAL A 1 1112 ? 9.747 18.670 17.050 1.00 92.69 1112 VAL A O 1
ATOM 8735 N N . TRP A 1 1113 ? 8.759 17.039 15.844 1.00 91.00 1113 TRP A N 1
ATOM 8736 C CA . TRP A 1 1113 ? 9.853 16.073 15.914 1.00 91.00 1113 TRP A CA 1
ATOM 8737 C C . TRP A 1 1113 ? 10.312 15.639 14.524 1.00 91.00 1113 TRP A C 1
ATOM 8739 O O . TRP A 1 1113 ? 9.487 15.312 13.667 1.00 91.00 1113 TRP A O 1
ATOM 8749 N N . ASP A 1 1114 ? 11.628 15.574 14.335 1.00 87.25 1114 ASP A N 1
ATOM 8750 C CA . ASP A 1 1114 ? 12.237 14.905 13.193 1.00 87.25 1114 ASP A CA 1
ATOM 8751 C C . ASP A 1 1114 ? 12.173 13.385 13.395 1.00 87.25 1114 ASP A C 1
ATOM 8753 O O . ASP A 1 1114 ? 12.661 12.824 14.385 1.00 87.25 1114 ASP A O 1
ATOM 8757 N N . VAL A 1 1115 ? 11.556 12.712 12.432 1.00 86.25 1115 VAL A N 1
ATOM 8758 C CA . VAL A 1 1115 ? 11.379 11.259 12.407 1.00 86.25 1115 VAL A CA 1
ATOM 8759 C C . VAL A 1 1115 ? 12.611 10.577 11.802 1.00 86.25 1115 VAL A C 1
ATOM 8761 O O . VAL A 1 1115 ? 12.894 9.420 12.128 1.00 86.25 1115 VAL A O 1
ATOM 8764 N N . GLN A 1 1116 ? 13.378 11.277 10.960 1.00 76.44 1116 GLN A N 1
ATOM 8765 C CA . GLN A 1 1116 ? 14.551 10.726 10.288 1.00 76.44 1116 GLN A CA 1
ATOM 8766 C C . GLN A 1 1116 ? 15.680 10.428 11.295 1.00 76.44 1116 GLN A C 1
ATOM 8768 O O . GLN A 1 1116 ? 15.788 11.075 12.341 1.00 76.44 1116 GLN A O 1
ATOM 8773 N N . PRO A 1 1117 ? 16.524 9.410 11.050 1.00 61.34 1117 PRO A N 1
ATOM 8774 C CA . PRO A 1 1117 ? 17.686 9.163 11.894 1.00 61.34 1117 PRO A CA 1
ATOM 8775 C C . PRO A 1 1117 ? 18.757 10.242 11.646 1.00 61.34 1117 PRO A C 1
ATOM 8777 O O . PRO A 1 1117 ? 19.074 10.507 10.482 1.00 61.34 1117 PRO A O 1
ATOM 8780 N N . PRO A 1 1118 ? 19.372 10.825 12.695 1.00 50.34 1118 PRO A N 1
ATOM 8781 C CA . PRO A 1 1118 ? 20.498 11.735 12.512 1.00 50.34 1118 PRO A CA 1
ATOM 8782 C C . PRO A 1 1118 ? 21.629 11.012 11.775 1.00 50.34 1118 PRO A C 1
ATOM 8784 O O . PRO A 1 1118 ? 21.942 9.850 12.051 1.00 50.34 1118 PRO A O 1
ATOM 8787 N N . THR A 1 1119 ? 22.220 11.687 10.793 1.00 42.03 1119 THR A N 1
ATOM 8788 C CA . THR A 1 1119 ? 23.133 11.041 9.849 1.00 42.03 1119 THR A CA 1
ATOM 8789 C C . THR A 1 1119 ? 24.436 10.650 10.539 1.00 42.03 1119 THR A C 1
ATOM 8791 O O . THR A 1 1119 ? 25.061 11.492 11.184 1.00 42.03 1119 THR A O 1
ATOM 8794 N N . VAL A 1 1120 ? 24.914 9.421 10.326 1.00 38.66 1120 VAL A N 1
ATOM 8795 C CA . VAL A 1 1120 ? 26.300 9.059 10.660 1.00 38.66 1120 VAL A CA 1
ATOM 8796 C C . VAL A 1 1120 ? 27.215 9.636 9.577 1.00 38.66 1120 VAL A C 1
ATOM 8798 O O . VAL A 1 1120 ? 27.614 8.945 8.641 1.00 38.66 1120 VAL A O 1
ATOM 8801 N N . SER A 1 1121 ? 27.481 10.939 9.673 1.00 31.56 1121 SER A N 1
ATOM 8802 C CA . SER A 1 1121 ? 28.559 11.598 8.938 1.00 31.56 1121 SER A CA 1
ATOM 8803 C C . SER A 1 1121 ? 29.924 11.099 9.437 1.00 31.56 1121 SER A C 1
ATOM 8805 O O . SER A 1 1121 ? 30.026 10.416 10.461 1.00 31.56 1121 SER A O 1
ATOM 8807 N N . ASN A 1 1122 ? 30.982 11.368 8.668 1.00 30.44 1122 ASN A N 1
ATOM 8808 C CA . ASN A 1 1122 ? 32.295 10.758 8.888 1.00 30.44 1122 ASN A CA 1
ATOM 8809 C C . ASN A 1 1122 ? 32.859 11.043 10.292 1.00 30.44 1122 ASN A C 1
ATOM 8811 O O . ASN A 1 1122 ? 32.704 12.129 10.849 1.00 30.44 1122 ASN A O 1
ATOM 8815 N N . SER A 1 1123 ? 33.579 10.065 10.845 1.00 32.59 1123 SER A N 1
ATOM 8816 C CA . SER A 1 1123 ? 34.004 10.007 12.252 1.00 32.59 1123 SER A CA 1
ATOM 8817 C C . SER A 1 1123 ? 35.131 10.977 12.659 1.00 32.59 1123 SER A C 1
ATOM 8819 O O . SER A 1 1123 ? 35.908 10.659 13.556 1.00 32.59 1123 SER A O 1
ATOM 8821 N N . ASN A 1 1124 ? 35.219 12.149 12.022 1.00 34.53 1124 ASN A N 1
ATOM 8822 C CA . ASN A 1 1124 ? 36.145 13.233 12.365 1.00 34.53 1124 ASN A CA 1
ATOM 8823 C C . ASN A 1 1124 ? 35.417 14.485 12.900 1.00 34.53 1124 ASN A C 1
ATOM 8825 O O . ASN A 1 1124 ? 35.923 15.120 13.824 1.00 34.53 1124 ASN A O 1
ATOM 8829 N N . ASP A 1 1125 ? 34.209 14.800 12.415 1.00 33.97 1125 ASP A N 1
ATOM 8830 C CA . ASP A 1 1125 ? 33.473 16.017 12.819 1.00 33.97 1125 ASP A CA 1
ATOM 8831 C C . ASP A 1 1125 ? 32.710 15.868 14.147 1.00 33.97 1125 ASP A C 1
ATOM 8833 O O . ASP A 1 1125 ? 32.324 16.853 14.782 1.00 33.97 1125 ASP A O 1
ATOM 8837 N N . ALA A 1 1126 ? 32.580 14.633 14.647 1.00 31.22 1126 ALA A N 1
ATOM 8838 C CA . ALA A 1 1126 ? 31.937 14.288 15.921 1.00 31.22 1126 ALA A CA 1
ATOM 8839 C C . ALA A 1 1126 ? 32.608 14.898 17.178 1.00 31.22 1126 ALA A C 1
ATOM 8841 O O . ALA A 1 1126 ? 32.169 14.644 18.299 1.00 31.22 1126 ALA A O 1
ATOM 8842 N N . LYS A 1 1127 ? 33.666 15.703 17.008 1.00 30.41 1127 LYS A N 1
ATOM 8843 C CA . LYS A 1 1127 ? 34.336 16.467 18.070 1.00 30.41 1127 LYS A CA 1
ATOM 8844 C C . LYS A 1 1127 ? 34.026 17.972 18.068 1.00 30.41 1127 LYS A C 1
ATOM 8846 O O . LYS A 1 1127 ? 34.393 18.636 19.029 1.00 30.41 1127 LYS A O 1
ATOM 8851 N N . ALA A 1 1128 ? 33.362 18.501 17.035 1.00 30.00 1128 ALA A N 1
ATOM 8852 C CA . ALA A 1 1128 ? 33.032 19.928 16.917 1.00 30.00 1128 ALA A CA 1
ATOM 8853 C C . ALA A 1 1128 ? 31.628 20.277 17.452 1.00 30.00 1128 ALA A C 1
ATOM 8855 O O . ALA A 1 1128 ? 31.421 21.344 18.021 1.00 30.00 1128 ALA A O 1
ATOM 8856 N N . LEU A 1 1129 ? 30.666 19.356 17.335 1.00 35.72 1129 LEU A N 1
ATOM 8857 C CA . LEU A 1 1129 ? 29.260 19.569 17.726 1.00 35.72 1129 LEU A CA 1
ATOM 8858 C C . LEU A 1 1129 ? 28.982 19.456 19.241 1.00 35.72 1129 LEU A C 1
ATOM 8860 O O . LEU A 1 1129 ? 27.836 19.574 19.665 1.00 35.72 1129 LEU A O 1
ATOM 8864 N N . ALA A 1 1130 ? 30.013 19.250 20.066 1.00 31.80 1130 ALA A N 1
ATOM 8865 C CA . ALA A 1 1130 ? 29.890 19.131 21.522 1.00 31.80 1130 ALA A CA 1
ATOM 8866 C C . ALA A 1 1130 ? 30.064 20.461 22.290 1.00 31.80 1130 ALA A C 1
ATOM 8868 O O . ALA A 1 1130 ? 29.813 20.486 23.491 1.00 31.80 1130 ALA A O 1
ATOM 8869 N N . ASP A 1 1131 ? 30.482 21.542 21.617 1.00 30.45 1131 ASP A N 1
ATOM 8870 C CA . ASP A 1 1131 ? 30.815 22.844 22.238 1.00 30.45 1131 ASP A CA 1
ATOM 8871 C C . ASP A 1 1131 ? 30.161 24.040 21.494 1.00 30.45 1131 ASP A C 1
ATOM 8873 O O . ASP A 1 1131 ? 30.575 25.192 21.597 1.00 30.45 1131 ASP A O 1
ATOM 8877 N N . GLY A 1 1132 ? 29.117 23.763 20.701 1.00 26.77 1132 GLY A N 1
ATOM 8878 C CA . GLY A 1 1132 ? 28.426 24.719 19.819 1.00 26.77 1132 GLY A CA 1
ATOM 8879 C C . GLY A 1 1132 ? 27.251 25.464 20.466 1.00 26.77 1132 GLY A C 1
ATOM 8880 O O . GLY A 1 1132 ? 26.164 25.520 19.894 1.00 26.77 1132 GLY A O 1
ATOM 8881 N N . GLY A 1 1133 ? 27.423 25.988 21.681 1.00 28.78 1133 GLY A N 1
ATOM 8882 C CA . GLY A 1 1133 ? 26.343 26.639 22.430 1.00 28.78 1133 GLY A CA 1
ATOM 8883 C C . GLY A 1 1133 ? 26.109 28.115 22.071 1.00 28.78 1133 GLY A C 1
ATOM 8884 O O . GLY A 1 1133 ? 26.978 28.944 22.304 1.00 28.78 1133 GLY A O 1
ATOM 8885 N N . ILE A 1 1134 ? 24.878 28.447 21.658 1.00 33.84 1134 ILE A N 1
ATOM 8886 C CA . ILE A 1 1134 ? 24.278 29.802 21.654 1.00 33.84 1134 ILE A CA 1
ATOM 8887 C C . ILE A 1 1134 ? 24.964 30.847 20.746 1.00 33.84 1134 ILE A C 1
ATOM 8889 O O . ILE A 1 1134 ? 25.933 31.497 21.129 1.00 33.84 1134 ILE A O 1
ATOM 8893 N N . ASN A 1 1135 ? 24.307 31.197 19.634 1.00 27.73 1135 ASN A N 1
ATOM 8894 C CA . ASN A 1 1135 ? 24.240 32.598 19.200 1.00 27.73 1135 ASN A CA 1
ATOM 8895 C C . ASN A 1 1135 ? 22.956 32.875 18.405 1.00 27.73 1135 ASN A C 1
ATOM 8897 O O . ASN A 1 1135 ? 22.733 32.321 17.337 1.00 27.73 1135 ASN A O 1
ATOM 8901 N N . GLY A 1 1136 ? 22.115 33.742 18.964 1.00 28.12 1136 GLY A N 1
ATOM 8902 C CA . GLY A 1 1136 ? 20.793 34.105 18.448 1.00 28.12 1136 GLY A CA 1
ATOM 8903 C C . GLY A 1 1136 ? 20.245 35.274 19.260 1.00 28.12 1136 GLY A C 1
ATOM 8904 O O . GLY A 1 1136 ? 19.265 35.134 19.986 1.00 28.12 1136 GLY A O 1
ATOM 8905 N N . LYS A 1 1137 ? 20.977 36.394 19.247 1.00 29.38 1137 LYS A N 1
ATOM 8906 C CA . LYS A 1 1137 ? 20.592 37.621 19.948 1.00 29.38 1137 LYS A CA 1
ATOM 8907 C C . LYS A 1 1137 ? 19.697 38.470 19.056 1.00 29.38 1137 LYS A C 1
ATOM 8909 O O . LYS A 1 1137 ? 20.192 39.004 18.076 1.00 29.38 1137 LYS A O 1
ATOM 8914 N N . ASP A 1 1138 ? 18.485 38.719 19.529 1.00 33.16 1138 ASP A N 1
ATOM 8915 C CA . ASP A 1 1138 ? 17.822 40.011 19.371 1.00 33.16 1138 ASP A CA 1
ATOM 8916 C C . ASP A 1 1138 ? 17.081 40.358 20.672 1.00 33.16 1138 ASP A C 1
ATOM 8918 O O . ASP A 1 1138 ? 16.607 39.483 21.399 1.00 33.16 1138 ASP A O 1
ATOM 8922 N N . GLY A 1 1139 ? 17.025 41.647 20.998 1.00 29.73 1139 GLY A N 1
ATOM 8923 C CA . GLY A 1 1139 ? 16.211 42.220 22.078 1.00 29.73 1139 GLY A CA 1
ATOM 8924 C C . GLY A 1 1139 ? 15.508 43.468 21.539 1.00 29.73 1139 GLY A C 1
ATOM 8925 O O . GLY A 1 1139 ? 15.872 43.958 20.479 1.00 29.73 1139 GLY A O 1
ATOM 8926 N N . GLY A 1 1140 ? 14.509 44.072 22.174 1.00 26.27 1140 GLY A N 1
ATOM 8927 C CA . GLY A 1 1140 ? 13.868 43.940 23.492 1.00 26.27 1140 GLY A CA 1
ATOM 8928 C C . GLY A 1 1140 ? 12.871 45.121 23.574 1.00 26.27 1140 GLY A C 1
ATOM 8929 O O . GLY A 1 1140 ? 12.394 45.541 22.520 1.00 26.27 1140 GLY A O 1
ATOM 8930 N N . PRO A 1 1141 ? 12.625 45.785 24.721 1.00 43.62 1141 PRO A N 1
ATOM 8931 C CA . PRO A 1 1141 ? 12.746 45.387 26.128 1.00 43.62 1141 PRO A CA 1
ATOM 8932 C C . PRO A 1 1141 ? 11.378 45.483 26.868 1.00 43.62 1141 PRO A C 1
ATOM 8934 O O . PRO A 1 1141 ? 10.415 46.025 26.332 1.00 43.62 1141 PRO A O 1
ATOM 8937 N N . GLY A 1 1142 ? 11.276 45.066 28.140 1.00 24.81 1142 GLY A N 1
ATOM 8938 C CA . GLY A 1 1142 ? 10.087 45.408 28.947 1.00 24.81 1142 GLY A CA 1
ATOM 8939 C C . GLY A 1 1142 ? 9.972 44.765 30.336 1.00 24.81 1142 GLY A C 1
ATOM 8940 O O . GLY A 1 1142 ? 9.919 43.550 30.438 1.00 24.81 1142 GLY A O 1
ATOM 8941 N N . ALA A 1 1143 ? 9.875 45.612 31.372 1.00 27.59 1143 ALA A N 1
ATOM 8942 C CA . ALA A 1 1143 ? 9.389 45.355 32.743 1.00 27.59 1143 ALA A CA 1
ATOM 8943 C C . ALA A 1 1143 ? 9.835 44.059 33.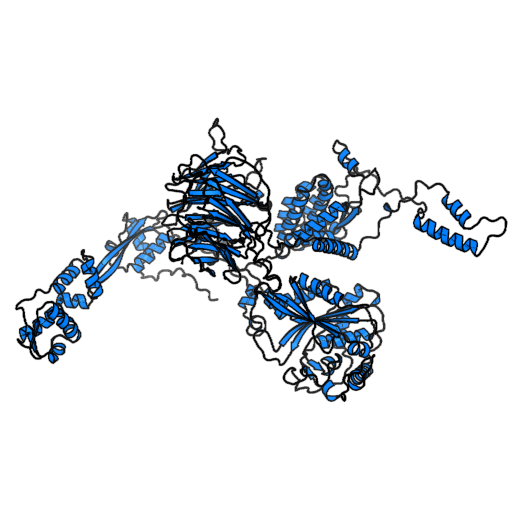474 1.00 27.59 1143 ALA A C 1
ATOM 8945 O O . ALA A 1 1143 ? 9.331 42.966 33.233 1.00 27.59 1143 ALA A O 1
ATOM 8946 N N . GLY A 1 1144 ? 10.701 44.208 34.485 1.00 26.28 1144 GLY A N 1
ATOM 8947 C CA . GLY A 1 1144 ? 11.070 43.125 35.409 1.00 26.28 1144 GLY A CA 1
ATOM 8948 C C . GLY A 1 1144 ? 10.252 43.099 36.709 1.00 26.28 1144 GLY A C 1
ATOM 8949 O O . GLY A 1 1144 ? 9.659 44.099 37.108 1.00 26.28 1144 GLY A O 1
ATOM 8950 N N . GLY A 1 1145 ? 10.294 41.965 37.414 1.00 24.80 1145 GLY A N 1
ATOM 8951 C CA . GLY A 1 1145 ? 9.757 41.801 38.768 1.00 24.80 1145 GLY A CA 1
ATOM 8952 C C . GLY A 1 1145 ? 10.551 40.741 39.532 1.00 24.80 1145 GLY A C 1
ATOM 8953 O O . GLY A 1 1145 ? 10.513 39.565 39.182 1.00 24.80 1145 GLY A O 1
ATOM 8954 N N . ALA A 1 1146 ? 11.318 41.152 40.544 1.00 30.89 1146 ALA A N 1
ATOM 8955 C CA . ALA A 1 1146 ? 12.221 40.257 41.265 1.00 30.89 1146 ALA A CA 1
ATOM 8956 C C . ALA A 1 1146 ? 11.523 39.552 42.439 1.00 30.89 1146 ALA A C 1
ATOM 8958 O O . ALA A 1 1146 ? 10.959 40.206 43.314 1.00 30.89 1146 ALA A O 1
ATOM 8959 N N . ALA A 1 1147 ? 11.648 38.225 42.512 1.00 26.91 1147 ALA A N 1
ATOM 8960 C CA . ALA A 1 1147 ? 11.296 37.441 43.693 1.00 26.91 1147 ALA A CA 1
ATOM 8961 C C . ALA A 1 1147 ? 12.332 36.329 43.918 1.00 26.91 1147 ALA A C 1
ATOM 8963 O O . ALA A 1 1147 ? 12.482 35.416 43.109 1.00 26.91 1147 ALA A O 1
ATOM 8964 N N . ASN A 1 1148 ? 13.059 36.407 45.034 1.00 32.34 1148 ASN A N 1
ATOM 8965 C CA . ASN A 1 1148 ? 13.976 35.355 45.467 1.00 32.34 1148 ASN A CA 1
ATOM 8966 C C . ASN A 1 1148 ? 13.185 34.110 45.887 1.00 32.34 1148 ASN A C 1
ATOM 8968 O O . ASN A 1 1148 ? 12.336 34.210 46.770 1.00 32.34 1148 ASN A O 1
ATOM 8972 N N . ASN A 1 1149 ? 13.542 32.926 45.381 1.00 27.39 1149 ASN A N 1
ATOM 8973 C CA . ASN A 1 1149 ? 13.311 31.702 46.149 1.00 27.39 1149 ASN A CA 1
ATOM 8974 C C . ASN A 1 1149 ? 14.295 30.578 45.792 1.00 27.39 1149 ASN A C 1
ATOM 8976 O O . ASN A 1 1149 ? 14.196 29.935 44.749 1.00 27.39 1149 ASN A O 1
ATOM 8980 N N . LYS A 1 1150 ? 15.242 30.309 46.697 1.00 39.12 1150 LYS A N 1
ATOM 8981 C CA . LYS A 1 1150 ? 16.095 29.116 46.636 1.00 39.12 1150 LYS A CA 1
ATOM 8982 C C . LYS A 1 1150 ? 15.296 27.910 47.127 1.00 39.12 1150 LYS A C 1
ATOM 8984 O O . LYS A 1 1150 ? 15.248 27.687 48.335 1.00 39.12 1150 LYS A O 1
ATOM 8989 N N . ASN A 1 1151 ? 14.728 27.091 46.240 1.00 29.78 1151 ASN A N 1
ATOM 8990 C CA . ASN A 1 1151 ? 14.423 25.707 46.613 1.00 29.78 1151 ASN A CA 1
ATOM 8991 C C . ASN A 1 1151 ? 14.214 24.750 45.435 1.00 29.78 1151 ASN A C 1
ATOM 8993 O O . ASN A 1 1151 ? 13.664 25.136 44.414 1.00 29.78 1151 ASN A O 1
ATOM 8997 N N . LYS A 1 1152 ? 14.603 23.484 45.660 1.00 32.47 1152 LYS A N 1
ATOM 8998 C CA . LYS A 1 1152 ? 14.468 22.309 44.773 1.00 32.47 1152 LYS A CA 1
ATOM 8999 C C . LYS A 1 1152 ? 15.038 22.462 43.352 1.00 32.47 1152 LYS A C 1
ATOM 9001 O O . LYS A 1 1152 ? 14.431 23.070 42.481 1.00 32.47 1152 LYS A O 1
ATOM 9006 N N . LYS A 1 1153 ? 16.124 21.725 43.073 1.00 33.53 1153 LYS A N 1
ATOM 9007 C CA . LYS A 1 1153 ? 16.379 21.231 41.710 1.00 33.53 1153 LYS A CA 1
ATOM 9008 C C . LYS A 1 1153 ? 15.149 20.437 41.260 1.00 33.53 1153 LYS A C 1
ATOM 9010 O O . LYS A 1 1153 ? 14.784 19.465 41.929 1.00 33.53 1153 LYS A O 1
ATOM 9015 N N . ALA A 1 1154 ? 14.521 20.839 40.161 1.00 36.41 1154 ALA A N 1
ATOM 9016 C CA . ALA A 1 1154 ? 13.589 19.969 39.465 1.00 36.41 1154 ALA A CA 1
ATOM 9017 C C . ALA A 1 1154 ? 14.353 18.764 38.882 1.00 36.41 1154 ALA A C 1
ATOM 9019 O O . ALA A 1 1154 ? 15.574 18.796 38.721 1.00 36.41 1154 ALA A O 1
ATOM 9020 N N . LYS A 1 1155 ? 13.633 17.683 38.565 1.00 46.09 1155 LYS A N 1
ATOM 9021 C CA . LYS A 1 1155 ? 14.118 16.734 37.559 1.00 46.09 1155 LYS A CA 1
ATOM 9022 C C . LYS A 1 1155 ? 13.790 17.352 36.207 1.00 46.09 1155 LYS A C 1
ATOM 9024 O O . LYS A 1 1155 ? 12.664 17.197 35.740 1.00 46.09 1155 LYS A O 1
ATOM 9029 N N . ASP A 1 1156 ? 14.744 18.078 35.640 1.00 57.12 1156 ASP A N 1
ATOM 9030 C CA . ASP A 1 1156 ? 14.595 18.640 34.301 1.00 57.12 1156 ASP A CA 1
ATOM 9031 C C . ASP A 1 1156 ? 14.390 17.499 33.295 1.00 57.12 1156 ASP A C 1
ATOM 9033 O O . ASP A 1 1156 ? 15.054 16.457 33.363 1.00 57.12 1156 ASP A O 1
ATOM 9037 N N . VAL A 1 1157 ? 13.413 17.659 32.402 1.00 66.25 1157 VAL A N 1
ATOM 9038 C CA . VAL A 1 1157 ? 13.084 16.633 31.411 1.00 66.25 1157 VAL A CA 1
ATOM 9039 C C . VAL A 1 1157 ? 14.124 16.701 30.301 1.00 66.25 1157 VAL A C 1
ATOM 9041 O O . VAL A 1 1157 ? 14.212 17.700 29.592 1.00 66.25 1157 VAL A O 1
ATOM 9044 N N . VAL A 1 1158 ? 14.919 15.640 30.156 1.00 78.25 1158 VAL A N 1
ATOM 9045 C CA . VAL A 1 1158 ? 15.918 15.544 29.086 1.00 78.25 1158 VAL A CA 1
ATOM 9046 C C . VAL A 1 1158 ? 15.192 15.440 27.745 1.00 78.25 1158 VAL A C 1
ATOM 9048 O O . VAL A 1 1158 ? 14.515 14.446 27.476 1.00 78.25 1158 VAL A O 1
ATOM 9051 N N . VAL A 1 1159 ? 15.332 16.482 26.929 1.00 83.69 1159 VAL A N 1
ATOM 9052 C CA . VAL A 1 1159 ? 14.801 16.547 25.565 1.00 83.69 1159 VAL A CA 1
ATOM 9053 C C . VAL A 1 1159 ? 15.751 15.805 24.620 1.00 83.69 1159 VAL A C 1
ATOM 9055 O O . VAL A 1 1159 ? 16.969 15.949 24.730 1.00 83.69 1159 VAL A O 1
ATOM 9058 N N . SER A 1 1160 ? 15.214 14.987 23.715 1.00 85.88 1160 SER A N 1
ATOM 9059 C CA . SER A 1 1160 ? 15.993 14.318 22.667 1.00 85.88 1160 SER A CA 1
ATOM 9060 C C . SER A 1 1160 ? 16.375 15.302 21.546 1.00 85.88 1160 SER A C 1
ATOM 9062 O O . SER A 1 1160 ? 15.604 16.223 21.269 1.00 85.88 1160 SER A O 1
ATOM 9064 N N . PRO A 1 1161 ? 17.520 15.114 20.855 1.00 82.06 1161 PRO A N 1
ATOM 9065 C CA . PRO A 1 1161 ? 17.968 16.014 19.777 1.00 82.06 1161 PRO A CA 1
ATOM 9066 C C . PRO A 1 1161 ? 16.990 16.079 18.590 1.00 82.06 1161 PRO A C 1
ATOM 9068 O O . PRO A 1 1161 ? 17.069 16.980 17.768 1.00 82.06 1161 PRO A O 1
ATOM 9071 N N . ASP A 1 1162 ? 16.052 15.136 18.534 1.00 84.88 1162 ASP A N 1
ATOM 9072 C CA . ASP A 1 1162 ? 15.010 14.997 17.519 1.00 84.88 1162 ASP A CA 1
ATOM 9073 C C . ASP A 1 1162 ? 13.914 16.075 17.586 1.00 84.88 1162 ASP A C 1
ATOM 9075 O O . ASP A 1 1162 ? 13.055 16.125 16.711 1.00 84.88 1162 ASP A O 1
ATOM 9079 N N . GLN A 1 1163 ? 13.871 16.897 18.639 1.00 87.44 1163 GLN A N 1
ATOM 9080 C CA . GLN A 1 1163 ? 12.838 17.921 18.802 1.00 87.44 1163 GLN A CA 1
ATOM 9081 C C . GLN A 1 1163 ? 13.185 19.184 17.994 1.00 87.44 1163 GLN A C 1
ATOM 9083 O O . GLN A 1 1163 ? 13.994 19.998 18.435 1.00 87.44 1163 GLN A O 1
ATOM 9088 N N . ILE A 1 1164 ? 12.509 19.385 16.860 1.00 86.12 1164 ILE A N 1
ATOM 9089 C CA . ILE A 1 1164 ? 12.655 20.572 15.999 1.00 86.12 1164 ILE A CA 1
ATOM 9090 C C . ILE A 1 1164 ? 12.186 21.829 16.745 1.00 86.12 1164 ILE A C 1
ATOM 9092 O O . ILE A 1 1164 ? 12.877 22.846 16.771 1.00 86.12 1164 ILE A O 1
ATOM 9096 N N . SER A 1 1165 ? 11.005 21.775 17.369 1.00 88.12 1165 SER A N 1
ATOM 9097 C CA . SER A 1 1165 ? 10.429 22.918 18.087 1.00 88.12 1165 SER A CA 1
ATOM 9098 C C . SER A 1 1165 ? 9.412 22.502 19.154 1.00 88.12 1165 SER A C 1
ATOM 9100 O O . SER A 1 1165 ? 8.890 21.383 19.162 1.00 88.12 1165 SER A O 1
ATOM 9102 N N . ALA A 1 1166 ? 9.139 23.418 20.087 1.00 90.25 1166 ALA A N 1
ATOM 9103 C CA . ALA A 1 1166 ? 8.129 23.262 21.127 1.00 90.25 1166 ALA A CA 1
ATOM 9104 C C . ALA A 1 1166 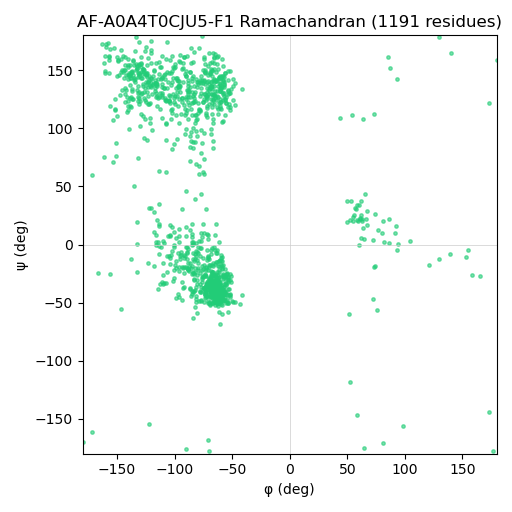? 7.391 24.590 21.347 1.00 90.25 1166 ALA A C 1
ATOM 9106 O O . ALA A 1 1166 ? 8.005 25.608 21.664 1.00 90.25 1166 ALA A O 1
ATOM 9107 N N . PHE A 1 1167 ? 6.070 24.562 21.204 1.00 93.31 1167 PHE A N 1
ATOM 9108 C CA . PHE A 1 1167 ? 5.176 25.707 21.329 1.00 93.31 1167 PHE A CA 1
ATOM 9109 C C . PHE A 1 1167 ? 4.378 25.589 22.640 1.00 93.31 1167 PHE A C 1
ATOM 9111 O O . PHE A 1 1167 ? 3.461 24.764 22.728 1.00 93.31 1167 PHE A O 1
ATOM 9118 N N . PRO A 1 1168 ? 4.718 26.360 23.690 1.00 92.75 1168 PRO A N 1
ATOM 9119 C CA . PRO A 1 1168 ? 3.974 26.353 24.944 1.00 92.75 1168 PRO A CA 1
ATOM 9120 C C . PRO A 1 1168 ? 2.668 27.147 24.822 1.00 92.75 1168 PRO A C 1
ATOM 9122 O O . PRO A 1 1168 ? 2.640 28.273 24.328 1.00 92.75 1168 PRO A O 1
ATOM 9125 N N . THR A 1 1169 ? 1.581 26.578 25.332 1.00 91.06 1169 THR A N 1
ATOM 9126 C CA . THR A 1 1169 ? 0.270 27.231 25.425 1.00 91.06 1169 THR A CA 1
ATOM 9127 C C . THR A 1 1169 ? 0.095 27.944 26.771 1.00 91.06 1169 THR A C 1
ATOM 9129 O O . THR A 1 1169 ? 0.751 27.644 27.772 1.00 91.06 1169 THR A O 1
ATOM 9132 N N . LYS A 1 1170 ? -0.854 28.881 26.834 1.00 85.69 1170 LYS A N 1
ATOM 9133 C CA . LYS A 1 1170 ? -1.194 29.608 28.062 1.00 85.69 1170 LYS A CA 1
ATOM 9134 C C . LYS A 1 1170 ? -2.191 28.799 28.908 1.00 85.69 1170 LYS A C 1
ATOM 9136 O O . LYS A 1 1170 ? -3.393 29.031 28.823 1.00 85.69 1170 LYS A O 1
ATOM 9141 N N . LYS A 1 1171 ? -1.685 27.842 29.700 1.00 85.06 1171 LYS A N 1
ATOM 9142 C CA . LYS A 1 1171 ? -2.477 26.922 30.556 1.00 85.06 1171 LYS A CA 1
ATOM 9143 C C . LYS A 1 1171 ? -3.599 26.161 29.814 1.00 85.06 1171 LYS A C 1
ATOM 9145 O O . LYS A 1 1171 ? -4.702 26.013 30.331 1.00 85.06 1171 LYS A O 1
ATOM 9150 N N . SER A 1 1172 ? -3.362 25.741 28.572 1.00 91.56 1172 SER A N 1
ATOM 9151 C CA . SER A 1 1172 ? -4.393 25.085 27.756 1.00 91.56 1172 SER A CA 1
ATOM 9152 C C . SER A 1 1172 ? -3.893 23.713 27.288 1.00 91.56 1172 SER A C 1
ATOM 9154 O O . SER A 1 1172 ? -3.237 23.647 26.246 1.00 91.56 1172 SER A O 1
ATOM 9156 N N . PRO A 1 1173 ? -4.122 22.622 28.048 1.00 93.19 1173 PRO A N 1
ATOM 9157 C CA . PRO A 1 1173 ? -3.625 21.302 27.670 1.00 93.19 1173 PRO A CA 1
ATOM 9158 C C . PRO A 1 1173 ? -4.209 20.875 26.319 1.00 93.19 1173 PRO A C 1
ATOM 9160 O O . PRO A 1 1173 ? -5.353 21.197 25.989 1.00 93.19 1173 PRO A O 1
ATOM 9163 N N . VAL A 1 1174 ? -3.397 20.190 25.514 1.00 95.31 1174 VAL A N 1
ATOM 9164 C CA . VAL A 1 1174 ? -3.707 19.944 24.101 1.00 95.31 1174 VAL A CA 1
ATOM 9165 C C . VAL A 1 1174 ? -4.358 18.571 23.953 1.00 95.31 1174 VAL A C 1
ATOM 9167 O O . VAL A 1 1174 ? -3.675 17.551 24.027 1.00 95.31 1174 VAL A O 1
ATOM 9170 N N . TYR A 1 1175 ? -5.676 18.546 23.739 1.00 95.06 1175 TYR A N 1
ATOM 9171 C CA . TYR A 1 1175 ? -6.447 17.308 23.549 1.00 95.06 1175 TYR A CA 1
ATOM 9172 C C . TYR A 1 1175 ? -6.277 16.721 22.146 1.00 95.06 1175 TYR A C 1
ATOM 9174 O O . TYR A 1 1175 ? -6.240 15.503 21.997 1.00 95.06 1175 TYR A O 1
ATOM 9182 N N . LYS A 1 1176 ? -6.175 17.573 21.117 1.00 96.38 1176 LYS A N 1
ATOM 9183 C CA . LYS A 1 1176 ? -6.046 17.140 19.719 1.00 96.38 1176 LYS A CA 1
ATOM 9184 C C . LYS A 1 1176 ? -5.111 18.054 18.933 1.00 96.38 1176 LYS A C 1
ATOM 9186 O O . LYS A 1 1176 ? -5.303 19.270 18.930 1.00 96.38 1176 LYS A O 1
ATOM 9191 N N . VAL A 1 1177 ? -4.148 17.452 18.235 1.00 96.38 1177 VAL A N 1
ATOM 9192 C CA . VAL A 1 1177 ? -3.444 18.043 17.092 1.00 96.38 1177 VAL A CA 1
ATOM 9193 C C . VAL A 1 1177 ? -3.931 17.382 15.803 1.00 96.38 1177 VAL A C 1
ATOM 9195 O O . VAL A 1 1177 ? -4.301 16.207 15.805 1.00 96.38 1177 VAL A O 1
ATOM 9198 N N . ARG A 1 1178 ? -3.938 18.145 14.712 1.00 93.38 1178 ARG A N 1
ATOM 9199 C CA . ARG A 1 1178 ? -4.122 17.669 13.342 1.00 93.38 1178 ARG A CA 1
ATOM 9200 C C . ARG A 1 1178 ? -3.129 18.387 12.433 1.00 93.38 1178 ARG A C 1
ATOM 9202 O O . ARG A 1 1178 ? -3.015 19.609 12.522 1.00 93.38 1178 ARG A O 1
ATOM 9209 N N . PHE A 1 1179 ? -2.425 17.659 11.578 1.00 91.25 1179 PHE A N 1
ATOM 9210 C CA . PHE A 1 1179 ? -1.521 18.221 10.574 1.00 91.25 1179 PHE A CA 1
ATOM 9211 C C . PHE A 1 1179 ? -2.292 18.396 9.253 1.00 91.25 1179 PHE A C 1
ATOM 9213 O O . PHE A 1 1179 ? -2.932 17.458 8.778 1.00 91.25 1179 PHE A O 1
ATOM 9220 N N . THR A 1 1180 ? -2.283 19.598 8.676 1.00 87.88 1180 THR A N 1
ATOM 9221 C CA . THR A 1 1180 ? -2.977 19.890 7.410 1.00 87.88 1180 THR A CA 1
ATOM 9222 C C . THR A 1 1180 ? -2.107 19.549 6.204 1.00 87.88 1180 THR A C 1
ATOM 9224 O O . THR A 1 1180 ? -0.895 19.356 6.312 1.00 87.88 1180 THR A O 1
ATOM 9227 N N . GLN A 1 1181 ? -2.689 19.561 5.005 1.00 81.12 1181 GLN A N 1
ATOM 9228 C CA . GLN A 1 1181 ? -1.923 19.387 3.761 1.00 81.12 1181 GLN A CA 1
ATOM 9229 C C . GLN A 1 1181 ? -0.966 20.562 3.442 1.00 81.12 1181 GLN A C 1
ATOM 9231 O O . GLN A 1 1181 ? -0.235 20.496 2.460 1.00 81.12 1181 GLN A O 1
ATOM 9236 N N . MET A 1 1182 ? -0.948 21.631 4.252 1.00 81.25 1182 MET A N 1
ATOM 9237 C CA . MET A 1 1182 ? -0.251 22.898 3.972 1.00 81.25 1182 MET A CA 1
ATOM 9238 C C . MET A 1 1182 ? 0.783 23.290 5.051 1.00 81.25 1182 MET A C 1
ATOM 9240 O O . MET A 1 1182 ? 0.997 24.473 5.305 1.00 81.25 1182 MET A O 1
ATOM 9244 N N . ASN A 1 1183 ? 1.421 22.313 5.713 1.00 84.88 1183 ASN A N 1
ATOM 9245 C CA . ASN A 1 1183 ? 2.422 22.523 6.784 1.00 84.88 1183 ASN A CA 1
ATOM 9246 C C . ASN A 1 1183 ? 1.940 23.390 7.972 1.00 84.88 1183 ASN A C 1
ATOM 9248 O O . ASN A 1 1183 ? 2.734 23.986 8.711 1.00 84.88 1183 ASN A O 1
ATOM 9252 N N . LEU A 1 1184 ? 0.624 23.409 8.187 1.00 90.94 1184 LEU A N 1
ATOM 9253 C CA . LEU A 1 1184 ? -0.037 24.010 9.337 1.00 90.94 1184 LEU A CA 1
ATOM 9254 C C . LEU A 1 1184 ? -0.516 22.900 10.282 1.00 90.94 1184 LEU A C 1
ATOM 9256 O O . LEU A 1 1184 ? -1.033 21.873 9.854 1.00 90.94 1184 LEU A O 1
ATOM 9260 N N . VAL A 1 1185 ? -0.376 23.119 11.585 1.00 94.19 1185 VAL A N 1
ATOM 9261 C CA . VAL A 1 1185 ? -0.953 22.271 12.631 1.00 94.19 1185 VAL A CA 1
ATOM 9262 C C . VAL A 1 1185 ? -2.152 22.982 13.238 1.00 94.19 1185 VAL A C 1
ATOM 9264 O O . VAL A 1 1185 ? -2.025 24.078 13.785 1.00 94.19 1185 VAL A O 1
ATOM 9267 N N . MET A 1 1186 ? -3.306 22.327 13.215 1.00 95.06 1186 MET A N 1
ATOM 9268 C CA . MET A 1 1186 ? -4.467 22.705 14.011 1.00 95.06 1186 MET A CA 1
ATOM 9269 C C . MET A 1 1186 ? -4.358 22.014 15.371 1.00 95.06 1186 MET A C 1
ATOM 9271 O O . MET A 1 1186 ? -4.511 20.799 15.477 1.00 95.06 1186 MET A O 1
ATOM 9275 N N . ALA A 1 1187 ? -4.073 22.774 16.422 1.00 96.56 1187 ALA A N 1
ATOM 9276 C CA . ALA A 1 1187 ? -4.081 22.297 17.802 1.00 96.56 1187 ALA A CA 1
ATOM 9277 C C . ALA A 1 1187 ? -5.368 22.744 18.509 1.00 96.56 1187 ALA A C 1
ATOM 9279 O O . ALA A 1 1187 ? -5.954 23.768 18.159 1.00 96.56 1187 ALA A O 1
ATOM 9280 N N . SER A 1 1188 ? -5.821 22.003 19.519 1.00 95.75 1188 SER A N 1
ATOM 9281 C CA . SER A 1 1188 ? -6.976 22.397 20.333 1.00 95.75 1188 SER A CA 1
ATOM 9282 C C . SER A 1 1188 ? -6.862 21.966 21.789 1.00 95.75 1188 SER A C 1
ATOM 9284 O O . SER A 1 1188 ? -6.279 20.930 22.115 1.00 95.75 1188 SER A O 1
ATOM 9286 N N . GLY A 1 1189 ? -7.442 22.782 22.668 1.00 94.38 1189 GLY A N 1
ATOM 9287 C CA . GLY A 1 1189 ? -7.385 22.622 24.118 1.00 94.38 1189 GLY A CA 1
ATOM 9288 C C . GLY A 1 1189 ? -8.499 23.395 24.815 1.00 94.38 1189 GLY A C 1
ATOM 9289 O O . GLY A 1 1189 ? -9.082 24.308 24.232 1.00 94.38 1189 GLY A O 1
ATOM 9290 N N . ALA A 1 1190 ? -8.791 23.058 26.068 1.00 92.94 1190 ALA A N 1
ATOM 9291 C CA . ALA A 1 1190 ? -9.635 23.887 26.929 1.00 92.94 1190 ALA A CA 1
ATOM 9292 C C . ALA A 1 1190 ? -8.764 24.880 27.706 1.00 92.94 1190 ALA A C 1
ATOM 9294 O O . ALA A 1 1190 ? -7.656 24.539 28.114 1.00 92.94 1190 ALA A O 1
ATOM 9295 N N . TYR A 1 1191 ? -9.260 26.093 27.946 1.00 91.06 1191 TYR A N 1
ATOM 9296 C CA . TYR A 1 1191 ? -8.598 27.025 28.857 1.00 91.06 1191 TYR A CA 1
ATOM 9297 C C . TYR A 1 1191 ? -8.916 26.664 30.312 1.00 91.06 1191 TYR A C 1
ATOM 9299 O O . TYR A 1 1191 ? -10.061 26.817 30.745 1.00 91.06 1191 TYR A O 1
ATOM 9307 N N . LEU A 1 1192 ? -7.902 26.228 31.066 1.00 84.62 1192 LEU A N 1
ATOM 9308 C CA . LEU A 1 1192 ? -8.018 25.887 32.485 1.00 84.62 1192 LEU A CA 1
ATOM 9309 C C . LEU A 1 1192 ? -7.313 26.980 33.330 1.00 84.62 1192 LEU A C 1
ATOM 9311 O O . LEU A 1 1192 ? -6.081 27.061 33.306 1.00 84.62 1192 LEU A O 1
ATOM 9315 N N . PRO A 1 1193 ? -8.069 27.880 34.000 1.00 71.44 1193 PRO A N 1
ATOM 9316 C CA . PRO A 1 1193 ? -7.556 29.139 34.563 1.00 71.44 1193 PRO A CA 1
ATOM 9317 C C . PRO A 1 1193 ? -6.559 29.035 35.726 1.00 71.44 1193 PRO A C 1
ATOM 9319 O O . PRO A 1 1193 ? -6.548 28.061 36.505 1.00 71.44 1193 PRO A O 1
#

Organism: Aureobasidium pullulans (NCBI:txid5580)

pLDDT: mean 79.01, std 17.72, range [24.8, 97.88]

Foldseek 3Di:
DDDDPDDDPPPDDVPDDDLLLVLLVVQVVDQKDWCVPRVVVDDVVVNVVSQCVCVVVQQKDKDKDKDKFKDFDPVLVCCLVPNALLVQLLVQQAVVQKAALVCQCVRRNPVSSVVNVVVVVVVQQWDDDPRIIGGPDPDDDRPSNVVSNVCNVPSDDPPPVVVVVCVVVRGIDIDMDMIMMMGGGPPHDSDDADAAADDDPVCVVVVCVVVHHHDDDPPVDFDDDDPDDFDALLVVLVVVLVVLCVVVQAFEADPPDQKDFLCLQALLLLHALPHCCLDPQWWAFDPVVFWDDQDDDDVVRVVVVCVSCVVVCVVDVVVVDDDQPDQDSVLLVVLSQCCQACRDPPGRHVNDRDDPVRRTTMTRRQACVSRVSVVLLSCLSPPDWHKYKYWAKHATNHDDDQPDDRIFIKIKIKTKDFPDDPVVVVVVVCVSVVSLVQNDKDWDFDDDSFFPGKTWIWTQQPLVRDIDTFWIKHKGDSSSNVSSNHDPRITMIMIMGTSQVSSCSVQVPRGSVCSDDPPPDVVCSPPVCHDPSNDGDQQFLVSVPLVLLVQQLLLLVVCLVPDDPLCNVQSVLLSVLSLVLSLLVCQLSQVQVSSQVSLVPPCVVQCVQQVVLNVQSNPGRHNVSCVPGPSSVLQQVFAWEGEHEPVSVLVLLVSLVVCVRRNSVVSVVSCLRHHQYHYDDQPVVPDPSHSVVVVVCPVDDDDDPFDPGTTPPDGRGGPPPDPPDPDPDDPQLDDDADDDPVVLVVVLVVQVVVCVVPPDDPPDDGPSVVSVVVNPDDDDPSHDDPVNPDDDRDDSVNVVVVSVVSVVVCVVPDDDPDDQLQDDDFAEDEAAAEPCPPFWQFKDAAQLRQKIWTWGQVQKIKIFGPVQDFQDAPPDDPPDDTGRMDIQHDGPGTWAEKEFQHQDPDSCVVVVPDDDPPDPPDDSRGGQWMWIFGQSQWIWIAGSRHRYTDAIAHDAPGGWRYKYAANNRQKIWIWGQSQWIFIDGPVDSYTPEIQDDQPGGFHEKEAQNVNQWIKTAGFPPRRKIFIAGPVPSDTPAIADDDPGGFQEKYQALVRFWIWTWHQQAWIWIAGPSVRDTDDTFWAADHRIWNEKEAANVRQKIWTFFDSQKIWIFGPDDNDPDDPPCVVPVPPPDDDDDDDDDDDDDDDDDDDDDDPHIDGDSGTSDMDGDDQFGWNYWYQHNPSYIYTYGYRDD

InterPro domains:
  IPR001680 WD40 repeat [PF00400] (828-865)
  IPR001680 WD40 repeat [PF00400] (924-943)
  IPR001680 WD40 repeat [PF00400] (950-985)
  IPR001680 WD40 repeat [PF00400] (991-1029)
  IPR001680 WD40 repeat [PF00400] (1035-1071)
  IPR001680 WD40 repeat [PF00400] (1076-1114)
  IPR001680 WD40 repeat [PS50082] (833-874)
  IPR001680 WD40 repeat [PS50082] (928-952)
  IPR001680 WD40 repeat [PS50082] (953-985)
  IPR001680 WD40 repeat [PS50082] (995-1038)
  IPR001680 WD40 repeat [PS50082] (1039-1080)
  IPR001680 WD40 repeat [PS50082] (1089-1123)
  IPR001680 WD40 repeat [SM00320] (824-865)
  IPR001680 WD40 repeat [SM00320] (881-943)
  IPR001680 WD40 re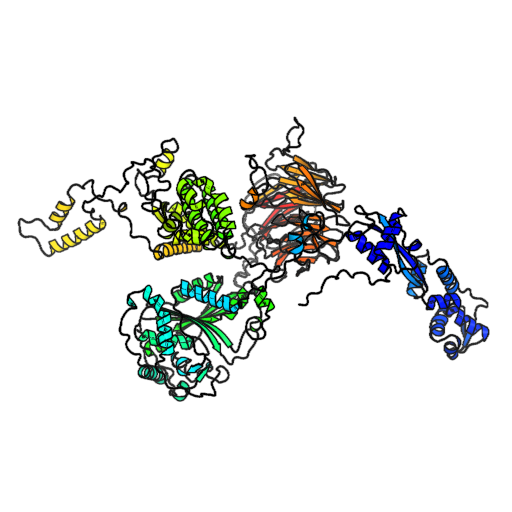peat [SM00320] (946-985)
  IPR001680 WD40 repeat [SM00320] (988-1029)
  IPR001680 WD40 repeat [SM00320] (1032-1071)
  IPR001680 WD40 repeat [SM00320] (1074-1114)
  IPR002319 Phenylalanyl-tRNA synthetase [PF01409] (217-526)
  IPR004529 Phenylalanyl-tRNA synthetase, class IIc, alpha subunit [TIGR00468] (166-527)

Solvent-accessible surface area (backbone atoms only — not comparable to full-atom values): 67788 Å² total; per-residue (Å²): 133,86,72,86,76,70,82,70,86,76,72,74,63,91,86,68,86,58,59,56,55,54,53,37,56,47,42,71,80,30,84,53,43,44,44,70,80,76,41,69,93,54,59,62,69,61,54,47,53,31,49,52,64,32,36,80,66,33,28,30,42,70,49,80,48,79,45,79,36,41,39,66,28,78,64,23,49,48,21,38,76,70,45,31,39,32,49,50,44,44,52,60,19,54,79,59,55,60,32,48,67,86,50,42,41,79,75,61,37,60,64,33,30,62,54,5,49,64,45,20,47,77,72,50,37,38,45,80,52,95,72,27,32,31,58,66,56,97,77,81,82,62,61,69,15,55,54,40,45,46,30,72,75,62,33,48,73,90,52,64,69,58,50,52,49,37,43,74,70,55,31,36,44,78,46,79,46,70,40,40,41,35,33,78,22,97,52,55,58,87,68,85,84,76,63,41,84,73,90,49,73,66,35,67,74,72,47,51,64,82,76,56,48,64,53,82,79,66,83,89,54,84,73,84,83,75,90,69,91,65,71,52,66,63,58,54,51,50,52,50,52,53,48,57,38,49,79,68,67,34,36,64,55,69,70,94,59,60,65,40,36,32,29,47,66,28,44,56,42,50,38,63,94,84,41,70,68,73,35,81,63,36,31,45,68,40,82,79,66,47,62,57,75,75,76,65,90,50,73,65,58,52,52,44,40,55,57,46,45,47,70,54,42,75,78,38,76,82,68,69,69,92,75,76,61,81,80,59,41,64,61,33,50,53,36,42,49,36,28,42,25,72,29,40,96,89,47,69,43,74,64,48,90,74,59,76,74,55,37,22,28,27,26,42,32,68,49,64,63,33,50,51,45,56,53,50,39,56,36,30,53,62,75,66,73,47,37,39,29,43,77,45,74,23,29,33,49,52,85,69,58,62,83,46,60,46,61,48,43,34,32,35,43,36,42,35,31,65,82,70,51,75,67,57,54,51,54,49,51,50,60,55,34,40,77,75,71,49,76,49,72,47,78,40,87,46,88,48,80,40,29,61,63,29,28,37,36,28,37,61,40,78,94,76,77,39,78,40,80,50,33,40,35,30,28,50,28,64,69,32,42,47,34,48,54,34,58,91,67,56,37,36,41,40,37,43,29,50,51,58,62,58,40,26,67,75,71,71,50,89,40,52,55,65,72,51,65,101,72,39,56,63,66,60,38,60,41,70,64,29,48,102,84,69,46,72,70,62,85,36,28,82,61,53,53,68,60,26,50,55,47,21,51,52,55,52,50,58,49,39,73,69,40,60,71,91,50,26,68,61,51,49,63,55,50,57,62,56,49,52,53,41,46,52,47,26,14,57,73,65,29,41,68,58,32,55,51,53,53,67,73,66,46,67,89,43,52,86,46,33,45,67,58,52,65,60,52,70,75,52,41,44,39,68,36,46,71,67,37,67,68,47,40,50,67,70,76,44,54,38,29,42,72,43,40,54,68,58,49,52,52,49,54,54,53,30,62,76,33,37,57,63,14,22,52,59,52,53,51,49,41,77,76,40,41,49,76,43,69,42,68,47,76,79,41,68,77,84,66,21,67,70,56,55,65,68,41,80,83,61,80,95,76,74,82,86,71,94,57,44,41,94,95,55,81,71,50,58,94,74,80,57,98,80,62,74,83,84,67,76,81,80,46,81,47,79,70,81,78,53,70,71,60,51,52,52,53,45,49,54,36,47,53,48,37,69,76,54,69,63,62,93,93,56,74,49,62,48,56,53,50,53,59,62,67,70,52,83,83,64,90,51,41,54,55,76,88,74,54,81,73,77,82,79,47,76,64,54,58,50,50,51,54,47,53,51,51,53,54,53,64,74,70,59,83,72,98,71,61,89,84,61,64,80,89,69,47,78,48,75,51,70,43,69,95,53,87,83,33,70,63,29,54,40,68,35,68,62,71,42,38,40,40,35,23,17,54,84,17,33,34,41,39,35,35,72,81,61,46,64,63,70,36,95,78,59,64,92,84,63,82,77,35,33,58,49,76,42,78,77,58,85,26,31,22,43,17,53,27,49,33,55,27,53,77,59,68,64,78,65,64,72,74,76,66,84,92,83,61,98,77,76,65,78,43,65,53,55,35,37,40,39,17,10,57,61,23,37,36,37,38,27,36,60,59,61,61,42,80,76,47,76,34,67,80,58,93,32,34,25,40,27,35,44,53,30,71,82,44,60,34,34,39,36,21,15,63,70,21,30,35,38,31,32,40,83,90,42,69,58,69,80,41,64,42,73,79,58,90,25,32,26,44,23,59,30,56,36,64,85,55,58,34,39,36,42,20,17,23,70,84,59,25,33,34,37,33,28,35,62,89,78,42,44,76,76,47,73,44,79,81,64,89,38,33,28,47,19,42,32,51,27,66,74,66,47,41,35,42,38,25,13,48,61,17,47,35,40,33,31,34,67,84,83,60,42,82,75,47,77,47,36,47,55,39,83,64,8,33,47,19,51,30,47,34,75,85,45,54,40,39,37,38,15,8,57,58,16,34,41,37,34,30,52,65,67,78,82,77,89,65,69,96,72,59,82,72,60,78,81,75,75,76,85,89,86,87,82,84,85,86,81,88,88,82,92,77,92,76,95,73,76,86,73,87,76,68,70,60,39,92,44,55,68,47,74,50,77,47,86,54,24,36,21,54,26,46,41,53,44,100,77,56,36,29,46,33,31,23,50,60,56,135

Nearest PDB structures (foldseek):
  3l4g-assembly1_C  TM=5.998E-01  e=6.139E-50  Homo sapiens
  3l4g-assembly3_K  TM=9.147E-01  e=6.521E-38  Homo sapiens
  3l4g-assembly4_O  TM=9.386E-01  e=6.273E-37  Homo sapiens
  7by6-assembly1_A-2  TM=9.137E-01  e=1.578E-34  Plasmodium vivax
  3shf-assembly1_A  TM=4.482E-01  e=1.212E-15  Mus musculus

Sequence (1193 aa):
MPGQRGPVPVLAQAGGRDLTQEVLDLLDTKQSVATESDLPDVGQAEIKAALDRLASRNMVTYETNDQEQVVLTKEGEQIANEGSHEFKVWQAVNSKGQLPLKELPSVVGADSAKVGQGNAFKLKWIKKDGDVLVSLVDSPNDTTRDMLAGVQSSKSLSDNKLLADLKKRKLVTVTKVISYVASKGPKYAKEMPVEHTDLTPEMLESGEWKTANFKPYNFAALGAQQRAGALHPLMKVREEFRKIFFHQGFIEMPTGRFVDTGFWNFDALFVPQQHPARDLQDTFYVSDPVSADFPRADPAADAAMDAMEADAKLYDPRLASTEQPKQDYQKYYDNVRKVHQDGAFGSIGYRYPYNDAETTKLVLRTHTTAVSTYVLHRLAANPRPCRYFSIDRVFRNETVDATHLAEFHQVEGVIADYDLTLGGLMAFLEGFFAKLGISNLRFKPAYNPYTEPSMEVFGYHKGLGKWVEIGNSGMFRPEMLEAMGLPKDLRVYGFGLSLERPTMIKYAVSNIRDLLGHKVDLNFIESAHADSEGRPIIRRAEDAGGEMYEKAYELLLRWVEKSLDIYKDELGRLLWPVFVHSFLKLAAEYFPRQCAVFFKAYREPFEKEHQDDIRALQAISLPEHVQNNHIAKLYRENHYRLTITDLAYSALIQFLEAHDTEGGSVILNILQHHVELRHVDRVASGAERSLARILAKQRGIQDVPAEDEGIPGHNPGSANTDRNAPPVLAKLALAPMPMEADLMEDVKAELQEHDSLHPPAAGRNTLVEEFEQRIKQEPNDDAPSRDQIPFPPSLARDVAMEVQRIKENRDRFKIESRTDGVGPGVSVTMFTYHNTFDSINCIEFSGDEKLAAVGTAESYIRVWSLDNKPLISPLDPPGQQPSSSRRLIGHSGPVYGLSFSPSIALPATAAQSNANADDPQSSPSHPRYLLSCSADSTIRLWSLDTFTNLVVYRSHTSPVWDVKFSPFGHYFVSSGADRTARMWSTAQIAPLRLFVGHDSDVEAISWHPNSAYVFTAAGSPDRSIRMWDVQRGSAVRLFTGHTGNVTSLACAPNGKLVASADDRGEILLWDLATGRLVKRMKGHGRGGIWTLDWSIESTVLVSGGADCTVRVWDVQPPTVSNSNDAKALADGGINGKDGGPGAGGAANNKNKKAKDVVVSPDQISAFPTKKSPVYKVRFTQMNLVMASGAYLP